Protein AF-A0A919EMR6-F1 (afdb_monomer_lite)

Radius of gyration: 46.78 Å; chains: 1; bounding box: 112×87×143 Å

Structure (mmCIF, N/CA/C/O backbone):
data_AF-A0A919EMR6-F1
#
_entry.id   AF-A0A919EMR6-F1
#
loop_
_atom_site.group_PDB
_atom_site.id
_atom_site.type_symbol
_atom_site.label_atom_id
_atom_site.label_alt_id
_atom_site.label_comp_id
_atom_site.label_asym_id
_atom_site.label_entity_id
_atom_site.label_seq_id
_atom_site.pdbx_PDB_ins_code
_atom_site.Cartn_x
_atom_site.Cartn_y
_atom_site.Cartn_z
_atom_site.occupancy
_atom_site.B_iso_or_equiv
_atom_site.auth_seq_id
_atom_site.auth_comp_id
_atom_site.auth_asym_id
_atom_site.auth_atom_id
_atom_site.pdbx_PDB_model_num
ATOM 1 N N . MET A 1 1 ? 4.201 -53.885 -53.272 1.00 35.50 1 MET A N 1
ATOM 2 C CA . MET A 1 1 ? 4.573 -52.633 -53.964 1.00 35.50 1 MET A CA 1
ATOM 3 C C . MET A 1 1 ? 5.492 -51.900 -52.995 1.00 35.50 1 MET A C 1
ATOM 5 O O . MET A 1 1 ? 4.984 -51.356 -52.030 1.00 35.50 1 MET A O 1
ATOM 9 N N . ASN A 1 2 ? 6.806 -52.161 -52.980 1.00 27.55 2 ASN A N 1
ATOM 10 C CA . ASN A 1 2 ? 7.818 -51.951 -54.042 1.00 27.55 2 ASN A CA 1
ATOM 11 C C . ASN A 1 2 ? 8.030 -50.435 -54.227 1.00 27.55 2 ASN A C 1
ATOM 13 O O . ASN A 1 2 ? 7.085 -49.777 -54.643 1.00 27.55 2 ASN A O 1
ATOM 17 N N . PHE A 1 3 ? 9.160 -49.803 -53.880 1.00 31.94 3 PHE A N 1
ATOM 18 C CA . PHE A 1 3 ? 10.542 -50.276 -53.640 1.00 31.94 3 PHE A CA 1
ATOM 19 C C . PHE A 1 3 ? 11.292 -50.711 -54.921 1.00 31.94 3 PHE A C 1
ATOM 21 O O . PHE A 1 3 ? 11.064 -51.810 -55.423 1.00 31.94 3 PHE A O 1
ATOM 28 N N . ASN A 1 4 ? 12.128 -49.795 -55.438 1.00 32.19 4 ASN A N 1
ATOM 29 C CA . ASN A 1 4 ? 13.355 -49.911 -56.265 1.00 32.19 4 ASN A CA 1
ATOM 30 C C . ASN A 1 4 ? 13.725 -48.465 -56.701 1.00 32.19 4 ASN A C 1
ATOM 32 O O . ASN A 1 4 ? 12.811 -47.716 -57.027 1.00 32.19 4 ASN A O 1
ATOM 36 N N . ALA A 1 5 ? 14.944 -47.907 -56.664 1.00 35.25 5 ALA A N 1
ATOM 37 C CA . ALA A 1 5 ? 16.337 -48.388 -56.666 1.00 35.25 5 ALA A CA 1
ATOM 38 C C . ALA A 1 5 ? 16.962 -48.650 -58.057 1.00 35.25 5 ALA A C 1
ATOM 40 O O . ALA A 1 5 ? 16.753 -49.719 -58.624 1.00 35.25 5 ALA A O 1
ATOM 41 N N . LEU A 1 6 ? 17.804 -47.713 -58.537 1.00 27.81 6 LEU A N 1
ATOM 42 C CA . LEU A 1 6 ? 19.198 -47.968 -58.965 1.00 27.81 6 LEU A CA 1
ATOM 43 C C . LEU A 1 6 ? 19.998 -46.650 -59.131 1.00 27.81 6 LEU A C 1
ATOM 45 O O . LEU A 1 6 ? 19.410 -45.596 -59.355 1.00 27.81 6 LEU A O 1
ATOM 49 N N . MET A 1 7 ? 21.333 -46.704 -59.026 1.00 26.69 7 MET A N 1
ATOM 50 C CA . MET A 1 7 ? 22.258 -45.558 -59.138 1.00 26.69 7 MET A CA 1
ATOM 51 C C . MET A 1 7 ? 23.644 -46.032 -59.624 1.00 26.69 7 MET A C 1
ATOM 53 O O . MET A 1 7 ? 24.091 -47.064 -59.125 1.00 26.69 7 MET A O 1
ATOM 57 N N . LYS A 1 8 ? 24.284 -45.289 -60.559 1.00 29.45 8 LYS A N 1
ATOM 58 C CA . LYS A 1 8 ? 25.699 -45.307 -61.070 1.00 29.45 8 LYS A CA 1
ATOM 59 C C . LYS A 1 8 ? 25.706 -44.900 -62.574 1.00 29.45 8 LYS A C 1
ATOM 61 O O . LYS A 1 8 ? 24.794 -45.318 -63.274 1.00 29.45 8 LYS A O 1
ATOM 66 N N . THR A 1 9 ? 26.633 -44.118 -63.162 1.00 31.06 9 THR A N 1
ATOM 67 C CA . THR A 1 9 ? 27.857 -43.413 -62.681 1.00 31.06 9 THR A CA 1
ATOM 68 C C . THR A 1 9 ? 28.302 -42.297 -63.667 1.00 31.06 9 THR A C 1
ATOM 70 O O . THR A 1 9 ? 28.212 -42.553 -64.858 1.00 31.06 9 THR A O 1
ATOM 73 N N . ILE A 1 10 ? 28.835 -41.156 -63.163 1.00 29.47 10 ILE A N 1
ATOM 74 C CA . ILE A 1 10 ? 30.091 -40.415 -63.558 1.00 29.47 10 ILE A CA 1
ATOM 75 C C . ILE A 1 10 ? 30.349 -40.059 -65.068 1.00 29.47 10 ILE A C 1
ATOM 77 O O . ILE A 1 10 ? 30.159 -40.911 -65.923 1.00 29.47 10 ILE A O 1
ATOM 81 N N . THR A 1 11 ? 30.805 -38.860 -65.513 1.00 27.02 11 THR A N 1
ATOM 82 C CA . THR A 1 11 ? 31.472 -37.682 -64.865 1.00 27.02 11 THR A CA 1
ATOM 83 C C . THR A 1 11 ? 31.087 -36.290 -65.451 1.00 27.02 11 THR A C 1
ATOM 85 O O . THR A 1 11 ? 30.523 -36.180 -66.535 1.00 27.02 11 THR A O 1
ATOM 88 N N . LEU A 1 12 ? 31.479 -35.237 -64.713 1.00 25.59 12 LEU A N 1
ATOM 89 C CA . LEU A 1 12 ? 31.416 -33.765 -64.910 1.00 25.59 12 LEU A CA 1
ATOM 90 C C . LEU A 1 12 ? 32.282 -33.184 -66.075 1.00 25.59 12 LEU A C 1
ATOM 92 O O . LEU A 1 12 ? 33.269 -33.810 -66.442 1.00 25.59 12 LEU A O 1
ATOM 96 N N . PHE A 1 13 ? 31.847 -32.130 -66.806 1.00 25.81 13 PHE A N 1
ATOM 97 C CA . PHE A 1 13 ? 32.034 -30.639 -66.667 1.00 25.81 13 PHE A CA 1
ATOM 98 C C . PHE A 1 13 ? 33.455 -30.080 -67.031 1.00 25.81 13 PHE A C 1
ATOM 100 O O . PHE A 1 13 ? 34.428 -30.717 -66.656 1.00 25.81 13 PHE A O 1
ATOM 107 N N . VAL A 1 14 ? 33.721 -29.001 -67.823 1.00 26.72 14 VAL A N 1
ATOM 108 C CA . VAL A 1 14 ? 33.124 -27.633 -68.078 1.00 26.72 14 VAL A CA 1
ATOM 109 C C . VAL A 1 14 ? 33.744 -26.568 -67.110 1.00 26.72 14 VAL A C 1
ATOM 111 O O . VAL A 1 14 ? 33.857 -26.888 -65.936 1.00 26.72 14 VAL A O 1
ATOM 114 N N . THR A 1 15 ? 34.269 -25.355 -67.454 1.00 27.95 15 THR A N 1
ATOM 115 C CA . THR A 1 15 ? 33.927 -24.305 -68.476 1.00 27.95 15 THR A CA 1
ATOM 116 C C . THR A 1 15 ? 35.027 -23.200 -68.712 1.00 27.95 15 THR A C 1
ATOM 118 O O . THR A 1 15 ? 35.598 -22.744 -67.731 1.00 27.95 15 THR A O 1
ATOM 121 N N . THR A 1 16 ? 35.164 -22.639 -69.944 1.00 28.94 16 THR A N 1
ATOM 122 C CA . THR A 1 16 ? 35.448 -21.193 -70.337 1.00 28.94 16 THR A CA 1
ATOM 123 C C . THR A 1 16 ? 36.708 -20.388 -69.851 1.00 28.94 16 THR A C 1
ATOM 125 O O . THR A 1 16 ? 37.431 -20.884 -69.006 1.00 28.94 16 THR A O 1
ATOM 128 N N . MET A 1 17 ? 37.089 -19.164 -70.328 1.00 27.47 17 MET A N 1
ATOM 129 C CA . MET A 1 17 ? 36.484 -18.104 -71.208 1.00 27.47 17 MET A CA 1
ATOM 130 C C . MET A 1 17 ? 37.520 -17.108 -71.849 1.00 27.47 17 MET A C 1
ATOM 132 O O . MET A 1 17 ? 38.552 -16.882 -71.232 1.00 27.47 17 MET A O 1
ATOM 136 N N . LEU A 1 18 ? 37.144 -16.398 -72.950 1.00 26.50 18 LEU A N 1
ATOM 137 C CA . LEU A 1 18 ? 37.683 -15.093 -73.488 1.00 26.50 18 LEU A CA 1
ATOM 138 C C . LEU A 1 18 ? 39.167 -15.081 -73.992 1.00 26.50 18 LEU A C 1
ATOM 140 O O . LEU A 1 18 ? 39.967 -15.857 -73.498 1.00 26.50 18 LEU A O 1
ATOM 144 N N . LEU A 1 19 ? 39.682 -14.292 -74.966 1.00 26.81 19 LEU A N 1
ATOM 145 C CA . LEU A 1 19 ? 39.306 -13.153 -75.868 1.00 26.81 19 LEU A CA 1
ATOM 146 C C . LEU A 1 19 ? 40.352 -13.131 -77.058 1.00 26.81 19 LEU A C 1
ATOM 148 O O . LEU A 1 19 ? 41.304 -13.898 -76.974 1.00 26.81 19 LEU A O 1
ATOM 152 N N . ALA A 1 20 ? 40.370 -12.365 -78.177 1.00 24.80 20 ALA A N 1
ATOM 153 C CA . ALA A 1 20 ? 39.558 -11.306 -78.823 1.00 24.80 20 ALA A CA 1
ATOM 154 C C . ALA A 1 20 ? 39.892 -11.151 -80.351 1.00 24.80 20 ALA A C 1
ATOM 156 O O . ALA A 1 20 ? 40.911 -11.658 -80.807 1.00 24.80 20 ALA A O 1
ATOM 157 N N . CYS A 1 21 ? 39.129 -10.304 -81.075 1.00 27.25 21 CYS A N 1
ATOM 158 C CA . CYS A 1 21 ? 39.476 -9.588 -82.337 1.00 27.25 21 CYS A CA 1
ATOM 159 C C . CYS A 1 21 ? 39.707 -10.368 -83.666 1.00 27.25 21 CYS A C 1
ATOM 161 O O . CYS A 1 21 ? 39.786 -11.589 -83.698 1.00 27.25 21 CYS A O 1
ATOM 163 N N . GLY A 1 22 ? 39.725 -9.639 -84.803 1.00 25.84 22 GLY A N 1
ATOM 164 C CA . GLY A 1 22 ? 39.733 -10.204 -86.170 1.00 25.84 22 GLY A CA 1
ATOM 165 C C . GLY A 1 22 ? 40.059 -9.204 -87.304 1.00 25.84 22 GLY A C 1
ATOM 166 O O . GLY A 1 22 ? 40.834 -8.274 -87.096 1.00 25.84 22 GLY A O 1
ATOM 167 N N . SER A 1 23 ? 39.440 -9.382 -88.489 1.00 27.61 23 SER A N 1
ATOM 168 C CA . SER A 1 23 ? 39.888 -8.912 -89.836 1.00 27.61 23 SER A CA 1
ATOM 169 C C . SER A 1 23 ? 41.117 -9.684 -90.366 1.00 27.61 23 SER A C 1
ATOM 171 O O . SER A 1 23 ? 41.785 -10.356 -89.592 1.00 27.61 23 SER A O 1
ATOM 173 N N . GLY A 1 24 ? 41.470 -9.711 -91.659 1.00 29.48 24 GLY A N 1
ATOM 174 C CA . GLY A 1 24 ? 40.879 -9.169 -92.896 1.00 29.48 24 GLY A CA 1
ATOM 175 C C . GLY A 1 24 ? 41.810 -9.539 -94.076 1.00 29.48 24 GLY A C 1
ATOM 176 O O . GLY A 1 24 ? 43.024 -9.498 -93.909 1.00 29.48 24 GLY A O 1
ATOM 177 N N . GLY A 1 25 ? 41.294 -10.011 -95.220 1.00 27.55 25 GLY A N 1
ATOM 178 C CA . GLY A 1 25 ? 42.077 -10.889 -96.120 1.00 27.55 25 GLY A CA 1
ATOM 179 C C . GLY A 1 25 ? 42.694 -10.310 -97.412 1.00 27.55 25 GLY A C 1
ATOM 180 O O . GLY A 1 25 ? 42.274 -9.277 -97.932 1.00 27.55 25 GLY A O 1
ATOM 181 N N . SER A 1 26 ? 43.584 -11.125 -98.008 1.00 29.50 26 SER A N 1
ATOM 182 C CA . SER A 1 26 ? 44.252 -10.988 -99.328 1.00 29.50 26 SER A CA 1
ATOM 183 C C . SER A 1 26 ? 45.441 -9.994 -99.389 1.00 29.50 26 SER A C 1
ATOM 185 O O . SER A 1 26 ? 45.462 -9.029 -98.642 1.00 29.50 26 SER A O 1
ATOM 187 N N . ASN A 1 27 ? 46.486 -10.165 -100.223 1.00 30.41 27 ASN A N 1
ATOM 188 C CA . ASN A 1 27 ? 46.657 -11.011 -101.421 1.00 30.41 27 ASN A CA 1
ATOM 189 C C . ASN A 1 27 ? 48.162 -11.310 -101.721 1.00 30.41 27 ASN A C 1
ATOM 191 O O . ASN A 1 27 ? 48.932 -10.359 -101.750 1.00 30.41 27 ASN A O 1
ATOM 195 N N . LYS A 1 28 ? 48.519 -12.559 -102.107 1.00 32.16 28 LYS A N 1
ATOM 196 C CA . LYS A 1 28 ? 49.732 -12.990 -102.887 1.00 32.16 28 LYS A CA 1
ATOM 197 C C . LYS A 1 28 ? 51.153 -12.758 -102.285 1.00 32.16 28 LYS A C 1
ATOM 199 O O . LYS A 1 28 ? 51.402 -11.738 -101.671 1.00 32.16 28 LYS A O 1
ATOM 204 N N . ALA A 1 29 ? 52.172 -13.613 -102.498 1.00 34.53 29 ALA A N 1
ATOM 205 C CA . ALA A 1 29 ? 52.246 -14.980 -103.056 1.00 34.53 29 ALA A CA 1
ATOM 206 C C . ALA A 1 29 ? 53.597 -15.689 -102.730 1.00 34.53 29 ALA A C 1
ATOM 208 O O . ALA A 1 29 ? 54.591 -15.025 -102.469 1.00 34.53 29 ALA A O 1
ATOM 209 N N . ALA A 1 30 ? 53.613 -17.027 -102.873 1.00 39.88 30 ALA A N 1
ATOM 210 C CA . ALA A 1 30 ? 54.765 -17.920 -103.133 1.00 39.88 30 ALA A CA 1
ATOM 211 C C . ALA A 1 30 ? 55.927 -18.054 -102.108 1.00 39.88 30 ALA A C 1
ATOM 213 O O . ALA A 1 30 ? 56.955 -17.397 -102.238 1.00 39.88 30 ALA A O 1
ATOM 214 N N . ASN A 1 31 ? 55.841 -19.052 -101.210 1.00 35.34 31 ASN A N 1
ATOM 215 C CA . ASN A 1 31 ? 56.703 -20.261 -101.240 1.00 35.34 31 ASN A CA 1
ATOM 216 C C . ASN A 1 31 ? 56.312 -21.298 -100.148 1.00 35.34 31 ASN A C 1
ATOM 218 O O . ASN A 1 31 ? 55.878 -20.894 -99.070 1.00 35.34 31 ASN A O 1
ATOM 222 N N . PRO A 1 32 ? 56.444 -22.621 -100.402 1.00 46.78 32 PRO A N 1
ATOM 223 C CA . PRO A 1 32 ? 56.275 -23.686 -99.400 1.00 46.78 32 PRO A CA 1
ATOM 224 C C . PRO A 1 32 ? 57.546 -23.895 -98.534 1.00 46.78 32 PRO A C 1
ATOM 226 O O . PRO A 1 32 ? 58.592 -23.325 -98.851 1.00 46.78 32 PRO A O 1
ATOM 229 N N . PRO A 1 33 ? 57.468 -24.635 -97.406 1.00 49.94 33 PRO A N 1
ATOM 230 C CA . PRO A 1 33 ? 58.052 -24.128 -96.159 1.00 49.94 33 PRO A CA 1
ATOM 231 C C . PRO A 1 33 ? 59.297 -24.860 -95.635 1.00 49.94 33 PRO A C 1
ATOM 233 O O . PRO A 1 33 ? 59.523 -26.034 -95.917 1.00 49.94 33 PRO A O 1
ATOM 236 N N . VAL A 1 34 ? 60.002 -24.181 -94.724 1.00 42.19 34 VAL A N 1
ATOM 237 C CA . VAL A 1 34 ? 60.789 -24.800 -93.647 1.00 42.19 34 VAL A CA 1
ATOM 238 C C . VAL A 1 34 ? 60.419 -24.091 -92.345 1.00 42.19 34 VAL A C 1
ATOM 240 O O . VAL A 1 34 ? 60.655 -22.893 -92.204 1.00 42.19 34 VAL A O 1
ATOM 243 N N . SER A 1 35 ? 59.815 -24.811 -91.403 1.00 45.38 35 SER A N 1
ATOM 244 C CA . SER A 1 35 ? 59.639 -24.342 -90.029 1.00 45.38 35 SER A CA 1
ATOM 245 C C . SER A 1 35 ? 60.831 -24.802 -89.197 1.00 45.38 35 SER A C 1
ATOM 247 O O . SER A 1 35 ? 60.987 -26.005 -88.988 1.00 45.38 35 SER A O 1
ATOM 249 N N . ASN A 1 36 ? 61.637 -23.870 -88.686 1.00 55.59 36 ASN A N 1
ATOM 250 C CA . ASN A 1 36 ? 62.559 -24.195 -87.601 1.00 55.59 36 ASN A CA 1
ATOM 251 C C . ASN A 1 36 ? 61.718 -24.532 -86.364 1.00 55.59 36 ASN A C 1
ATOM 253 O O . ASN A 1 36 ? 61.181 -23.631 -85.721 1.00 55.59 36 ASN A O 1
ATOM 257 N N . ALA A 1 37 ? 61.584 -25.822 -86.053 1.00 62.19 37 ALA A N 1
ATOM 258 C CA . ALA A 1 37 ? 61.170 -26.239 -84.723 1.00 62.19 37 ALA A CA 1
ATOM 259 C C . ALA A 1 37 ? 62.241 -25.774 -83.727 1.00 62.19 37 ALA A C 1
ATOM 261 O O . ALA A 1 37 ? 63.435 -25.843 -84.024 1.00 62.19 37 ALA A O 1
ATOM 262 N N . GLN A 1 38 ? 61.823 -25.263 -82.572 1.00 76.19 38 GLN A N 1
ATOM 263 C CA . GLN A 1 38 ? 62.767 -24.890 -81.529 1.00 76.19 38 GLN A CA 1
ATOM 264 C C . GLN A 1 38 ? 63.198 -26.159 -80.788 1.00 76.19 38 GLN A C 1
ATOM 266 O O . GLN A 1 38 ? 62.358 -26.891 -80.269 1.00 76.19 38 GLN A O 1
ATOM 271 N N . GLU A 1 39 ? 64.500 -26.435 -80.782 1.00 82.12 39 GLU A N 1
ATOM 272 C CA . GLU A 1 39 ? 65.090 -27.570 -80.071 1.00 82.12 39 GLU A CA 1
ATOM 273 C C . GLU A 1 39 ? 65.727 -27.109 -78.759 1.00 82.12 39 GLU A C 1
ATOM 275 O O . GLU A 1 39 ? 66.342 -26.041 -78.684 1.00 82.12 39 GLU A O 1
ATOM 280 N N . TYR A 1 40 ? 65.612 -27.950 -77.736 1.00 86.50 40 TYR A N 1
ATOM 281 C CA . TYR A 1 40 ? 66.284 -27.800 -76.454 1.00 86.50 40 TYR A CA 1
ATOM 282 C C . TYR A 1 40 ? 67.270 -28.947 -76.231 1.00 86.50 40 TYR A C 1
ATOM 284 O O . TYR A 1 40 ? 67.107 -30.048 -76.753 1.00 86.50 40 TYR A O 1
ATOM 292 N N . GLN A 1 41 ? 68.305 -28.673 -75.441 1.00 87.50 41 GLN A N 1
ATOM 293 C CA . GLN A 1 41 ? 69.310 -29.653 -75.043 1.00 87.50 41 GLN A CA 1
ATOM 294 C C . GLN A 1 41 ? 68.900 -30.323 -73.730 1.00 87.50 41 GLN A C 1
ATOM 296 O O . GLN A 1 41 ? 68.745 -29.641 -72.714 1.00 87.50 41 GLN A O 1
ATOM 301 N N . LEU A 1 42 ? 68.777 -31.648 -73.734 1.00 88.44 42 LEU A N 1
ATOM 302 C CA . LEU A 1 42 ? 68.836 -32.454 -72.518 1.00 88.44 42 LEU A CA 1
ATOM 303 C C . LEU A 1 42 ? 70.278 -32.930 -72.320 1.00 88.44 42 LEU A C 1
ATOM 305 O O . LEU A 1 42 ? 70.774 -33.722 -73.120 1.00 88.44 42 LEU A O 1
ATOM 309 N N . SER A 1 43 ? 70.937 -32.475 -71.256 1.00 88.75 43 SER A N 1
ATOM 310 C CA . SER A 1 43 ? 72.225 -33.022 -70.814 1.00 88.75 43 SER A CA 1
ATOM 311 C C . SER A 1 43 ? 71.967 -34.077 -69.742 1.00 88.75 43 SER A C 1
ATOM 313 O O . SER A 1 43 ? 71.419 -33.749 -68.688 1.00 88.75 43 SER A O 1
ATOM 315 N N . LEU A 1 44 ? 72.367 -35.324 -69.988 1.00 88.62 44 LEU A N 1
ATOM 316 C CA . LEU A 1 44 ? 72.349 -36.385 -68.982 1.00 88.62 44 LEU A CA 1
ATOM 317 C C . LEU A 1 44 ? 73.766 -36.641 -68.491 1.00 88.62 44 LEU A C 1
ATOM 319 O O . LEU A 1 44 ? 74.658 -36.875 -69.302 1.00 88.62 44 LEU A O 1
ATOM 323 N N . SER A 1 45 ? 73.956 -36.621 -67.175 1.00 86.88 45 SER A N 1
ATOM 324 C CA . SER A 1 45 ? 75.226 -36.953 -66.526 1.00 86.88 45 SER A CA 1
ATOM 325 C C . SER A 1 45 ? 75.093 -38.258 -65.740 1.00 86.88 45 SER A C 1
ATOM 327 O O . SER A 1 45 ? 74.059 -38.497 -65.110 1.00 86.88 45 SER A O 1
ATOM 329 N N . ILE A 1 46 ? 76.104 -39.124 -65.818 1.00 87.06 46 ILE A N 1
ATOM 330 C CA . ILE A 1 46 ? 76.096 -40.481 -65.254 1.00 87.06 46 ILE A CA 1
ATOM 331 C C . ILE A 1 46 ? 77.140 -40.540 -64.134 1.00 87.06 46 ILE A C 1
ATOM 333 O O . ILE A 1 46 ? 78.275 -40.987 -64.328 1.00 87.06 46 ILE A O 1
ATOM 337 N N . ASP A 1 47 ? 76.756 -40.053 -62.954 1.00 77.75 47 ASP A N 1
ATOM 338 C CA . ASP A 1 47 ? 77.657 -39.988 -61.806 1.00 77.75 47 ASP A CA 1
ATOM 339 C C . ASP A 1 47 ? 77.836 -41.377 -61.164 1.00 77.75 47 ASP A C 1
ATOM 341 O O . ASP A 1 47 ? 76.933 -42.220 -61.176 1.00 77.75 47 ASP A O 1
ATOM 345 N N . GLY A 1 48 ? 79.043 -41.630 -60.661 1.00 71.19 48 GLY A N 1
ATOM 346 C CA . GLY A 1 48 ? 79.561 -42.957 -60.309 1.00 71.19 48 GLY A CA 1
ATOM 347 C C . GLY A 1 48 ? 80.562 -43.528 -61.327 1.00 71.19 48 GLY A C 1
ATOM 348 O O . GLY A 1 48 ? 81.294 -44.458 -61.009 1.00 71.19 48 GLY A O 1
ATOM 349 N N . GLY A 1 49 ? 80.673 -42.972 -62.542 1.00 64.25 49 GLY A N 1
ATOM 350 C CA . GLY A 1 49 ? 81.793 -43.282 -63.451 1.00 64.25 49 GLY A CA 1
ATOM 351 C C . GLY A 1 49 ? 81.759 -44.667 -64.118 1.00 64.25 49 GLY A C 1
ATOM 352 O O . GLY A 1 49 ? 82.811 -45.251 -64.378 1.00 64.25 49 GLY A O 1
ATOM 353 N N . GLY A 1 50 ? 80.563 -45.187 -64.417 1.00 71.06 50 GLY A N 1
ATOM 354 C CA . GLY A 1 50 ? 80.358 -46.450 -65.151 1.00 71.06 50 GLY A CA 1
ATOM 355 C C . GLY A 1 50 ? 79.591 -47.537 -64.387 1.00 71.06 50 GLY A C 1
ATOM 356 O O . GLY A 1 50 ? 79.318 -48.597 -64.947 1.00 71.06 50 GLY A O 1
ATOM 357 N N . LEU A 1 51 ? 79.198 -47.268 -63.138 1.00 83.19 51 LEU A N 1
ATOM 358 C CA . LEU A 1 51 ? 78.408 -48.170 -62.280 1.00 83.19 51 LEU A CA 1
ATOM 359 C C . LEU A 1 51 ? 76.941 -48.325 -62.742 1.00 83.19 51 LEU A C 1
ATOM 361 O O . LEU A 1 51 ? 76.205 -49.172 -62.234 1.00 83.19 51 LEU A O 1
ATOM 365 N N . GLY A 1 52 ? 76.506 -47.538 -63.729 1.00 87.00 52 GLY A N 1
ATOM 366 C CA . GLY A 1 52 ? 75.162 -47.581 -64.296 1.00 87.00 52 GLY A CA 1
ATOM 367 C C . GLY A 1 52 ? 75.047 -46.878 -65.645 1.00 87.00 52 GLY A C 1
ATOM 368 O O . GLY A 1 52 ? 76.023 -46.376 -66.203 1.00 87.00 52 GLY A O 1
ATOM 369 N N . ARG A 1 53 ? 73.828 -46.879 -66.184 1.00 89.25 53 ARG A N 1
ATOM 370 C CA . ARG A 1 53 ? 73.433 -46.244 -67.444 1.00 89.25 53 ARG A CA 1
ATOM 371 C C . ARG A 1 53 ? 71.987 -45.759 -67.364 1.00 89.25 53 ARG A C 1
ATOM 373 O O . ARG A 1 53 ? 71.187 -46.283 -66.593 1.00 89.25 53 ARG A O 1
ATOM 380 N N . VAL A 1 54 ? 71.633 -44.801 -68.209 1.00 91.19 54 VAL A N 1
ATOM 381 C CA . VAL A 1 54 ? 70.251 -44.338 -68.381 1.00 91.19 54 VAL A CA 1
ATOM 382 C C . VAL A 1 54 ? 69.702 -44.849 -69.705 1.00 91.19 54 VAL A C 1
ATOM 384 O O . VAL A 1 54 ? 70.290 -44.596 -70.754 1.00 91.19 54 VAL A O 1
ATOM 387 N N . TYR A 1 55 ? 68.576 -45.557 -69.653 1.00 91.50 55 TYR A N 1
ATOM 388 C CA . TYR A 1 55 ? 67.728 -45.842 -70.808 1.00 91.50 55 TYR A CA 1
ATOM 389 C C . TYR A 1 55 ? 66.758 -44.681 -71.044 1.00 91.50 55 TYR A C 1
ATOM 391 O O . TYR A 1 55 ? 66.268 -44.081 -70.088 1.00 91.50 55 TYR A O 1
ATOM 399 N N . ILE A 1 56 ? 66.463 -44.387 -72.307 1.00 90.81 56 ILE A N 1
ATOM 400 C CA . ILE A 1 56 ? 65.523 -43.347 -72.734 1.00 90.81 56 ILE A CA 1
ATOM 401 C C . ILE A 1 56 ? 64.461 -44.030 -73.590 1.00 90.81 56 ILE A C 1
ATOM 403 O O . ILE A 1 56 ? 64.749 -44.440 -74.719 1.00 90.81 56 ILE A O 1
ATOM 407 N N . GLU A 1 57 ? 63.257 -44.195 -73.042 1.00 89.12 57 GLU A N 1
ATOM 408 C CA . GLU A 1 57 ? 62.242 -45.089 -73.614 1.00 89.12 57 GLU A CA 1
ATOM 409 C C . GLU A 1 57 ? 61.760 -44.623 -74.996 1.00 89.12 57 GLU A C 1
ATOM 411 O O . GLU A 1 57 ? 61.670 -45.432 -75.919 1.00 89.12 57 GLU A O 1
ATOM 416 N N . GLU A 1 58 ? 61.515 -43.323 -75.174 1.00 88.50 58 GLU A N 1
ATOM 417 C CA . GLU A 1 58 ? 60.981 -42.743 -76.415 1.00 88.50 58 GLU A CA 1
ATOM 418 C C . GLU A 1 58 ? 61.989 -42.760 -77.570 1.00 88.50 58 GLU A C 1
ATOM 420 O O . GLU A 1 58 ? 61.599 -42.803 -78.737 1.00 88.50 58 GLU A O 1
ATOM 425 N N . LEU A 1 59 ? 63.286 -42.736 -77.252 1.00 85.31 59 LEU A N 1
ATOM 426 C CA . LEU A 1 59 ? 64.368 -42.805 -78.237 1.00 85.31 59 LEU A CA 1
ATOM 427 C C . LEU A 1 59 ? 64.873 -44.237 -78.461 1.00 85.31 59 LEU A C 1
ATOM 429 O O . LEU A 1 59 ? 65.599 -44.469 -79.428 1.00 85.31 59 LEU A O 1
ATOM 433 N N . ASN A 1 60 ? 64.514 -45.179 -77.576 1.00 85.94 60 ASN A N 1
ATOM 434 C CA . ASN A 1 60 ? 65.086 -46.526 -77.481 1.00 85.94 60 ASN A CA 1
ATOM 435 C C . ASN A 1 60 ? 66.631 -46.493 -77.465 1.00 85.94 60 ASN A C 1
ATOM 437 O O . ASN A 1 60 ? 67.306 -47.169 -78.245 1.00 85.94 60 ASN A O 1
ATOM 441 N N . GLN A 1 61 ? 67.196 -45.628 -76.615 1.00 87.06 61 GLN A N 1
ATOM 442 C CA . GLN A 1 61 ? 68.635 -45.340 -76.550 1.00 87.06 61 GLN A CA 1
ATOM 443 C C . GLN A 1 61 ? 69.174 -45.400 -75.121 1.00 87.06 61 GLN A C 1
ATOM 445 O O . GLN A 1 61 ? 68.431 -45.268 -74.153 1.00 87.06 61 GLN A O 1
ATOM 450 N N . TYR A 1 62 ? 70.490 -45.589 -75.007 1.00 89.19 62 TYR A N 1
ATOM 451 C CA . TYR A 1 62 ? 71.208 -45.704 -73.741 1.00 89.19 62 TYR A CA 1
ATOM 452 C C . TYR A 1 62 ? 72.342 -44.681 -73.649 1.00 89.19 62 TYR A C 1
ATOM 454 O O . TYR A 1 62 ? 73.204 -44.644 -74.526 1.00 89.19 62 TYR A O 1
ATOM 462 N N . CYS A 1 63 ? 72.403 -43.938 -72.543 1.00 88.94 63 CYS A N 1
ATOM 463 C CA . CYS A 1 63 ? 73.576 -43.166 -72.140 1.00 88.94 63 CYS A CA 1
ATOM 464 C C . CYS A 1 63 ? 74.291 -43.889 -70.990 1.00 88.94 63 CYS A C 1
ATOM 466 O O . CYS A 1 63 ? 73.804 -43.923 -69.862 1.00 88.94 63 CYS A O 1
ATOM 468 N N . SER A 1 64 ? 75.436 -44.512 -71.289 1.00 83.31 64 SER A N 1
ATOM 469 C CA . SER A 1 64 ? 76.322 -45.186 -70.317 1.00 83.31 64 SER A CA 1
ATOM 470 C C . SER A 1 64 ? 77.512 -44.324 -69.870 1.00 83.31 64 SER A C 1
ATOM 472 O O . SER A 1 64 ? 78.387 -44.794 -69.152 1.00 83.31 64 SER A O 1
ATOM 474 N N . VAL A 1 65 ? 77.560 -43.087 -70.358 1.00 83.38 65 VAL A N 1
ATOM 475 C CA . VAL A 1 65 ? 78.440 -41.974 -69.986 1.00 83.38 65 VAL A CA 1
ATOM 476 C C . VAL A 1 65 ? 77.641 -40.687 -70.214 1.00 83.38 65 VAL A C 1
ATOM 478 O O . VAL A 1 65 ? 76.588 -40.735 -70.860 1.00 83.38 65 VAL A O 1
ATOM 481 N N . ASP A 1 66 ? 78.144 -39.554 -69.729 1.00 88.56 66 ASP A N 1
ATOM 482 C CA . ASP A 1 66 ? 77.553 -38.236 -69.965 1.00 88.56 66 ASP A CA 1
ATOM 483 C C . ASP A 1 66 ? 77.245 -37.999 -71.453 1.00 88.56 66 ASP A C 1
ATOM 485 O O . ASP A 1 66 ? 78.094 -38.188 -72.329 1.00 88.56 66 ASP A O 1
ATOM 489 N N . CYS A 1 67 ? 76.007 -37.598 -71.738 1.00 88.81 67 CYS A N 1
ATOM 490 C CA . CYS A 1 67 ? 75.481 -37.437 -73.088 1.00 88.81 67 CYS A CA 1
ATOM 491 C C . CYS A 1 67 ? 74.641 -36.160 -73.211 1.00 88.81 67 CYS A C 1
ATOM 493 O O . CYS A 1 67 ? 74.167 -35.592 -72.225 1.00 88.81 67 CYS A O 1
ATOM 495 N N . THR A 1 68 ? 74.447 -35.680 -74.439 1.00 89.25 68 THR A N 1
ATOM 496 C CA . THR A 1 68 ? 73.612 -34.503 -74.710 1.00 89.25 68 THR A CA 1
ATOM 497 C C . THR A 1 68 ? 72.755 -34.752 -75.941 1.00 89.25 68 THR A C 1
ATOM 499 O O . THR A 1 68 ? 73.244 -35.269 -76.945 1.00 89.25 68 THR A O 1
ATOM 502 N N . LEU A 1 69 ? 71.471 -34.413 -75.843 1.00 87.56 69 LEU A N 1
ATOM 503 C CA . LEU A 1 69 ? 70.450 -34.711 -76.841 1.00 87.56 69 LEU A CA 1
ATOM 504 C C . LEU A 1 69 ? 69.696 -33.433 -77.218 1.00 87.56 69 LEU A C 1
ATOM 506 O O . LEU A 1 69 ? 69.029 -32.836 -76.373 1.00 87.56 69 LEU A O 1
ATOM 510 N N . SER A 1 70 ? 69.773 -33.051 -78.494 1.00 87.44 70 SER A N 1
ATOM 511 C CA . SER A 1 70 ? 68.924 -32.015 -79.091 1.00 87.44 70 SER A CA 1
ATOM 512 C C . SER A 1 70 ? 67.553 -32.610 -79.399 1.00 87.44 70 SER A C 1
ATOM 514 O O . SER A 1 70 ? 67.465 -33.569 -80.167 1.00 87.44 70 SER A O 1
ATOM 516 N N . LEU A 1 71 ? 66.490 -32.071 -78.803 1.00 86.00 71 LEU A N 1
ATOM 517 C CA . LEU A 1 71 ? 65.126 -32.577 -78.971 1.00 86.00 71 LEU A CA 1
ATOM 518 C C . LEU A 1 71 ? 64.127 -31.417 -79.123 1.00 86.00 71 LEU A C 1
ATOM 520 O O . LEU A 1 71 ? 64.327 -30.369 -78.504 1.00 86.00 71 LEU A O 1
ATOM 524 N N . PRO A 1 72 ? 63.044 -31.570 -79.911 1.00 83.69 72 PRO A N 1
ATOM 525 C CA . PRO A 1 72 ? 62.034 -30.526 -80.072 1.00 83.69 72 PRO A CA 1
ATOM 526 C C . PRO A 1 72 ? 61.389 -30.092 -78.748 1.00 83.69 72 PRO A C 1
ATOM 528 O O . PRO A 1 72 ? 61.185 -30.907 -77.844 1.00 83.69 72 PRO A O 1
ATOM 531 N N . GLU A 1 73 ? 61.008 -28.816 -78.666 1.00 82.19 73 GLU A N 1
ATOM 532 C CA . GLU A 1 73 ? 60.183 -28.263 -77.589 1.00 82.19 73 GLU A CA 1
ATOM 533 C C . GLU A 1 73 ? 58.969 -29.165 -77.285 1.00 82.19 73 GLU A C 1
ATOM 535 O O . GLU A 1 73 ? 58.245 -29.584 -78.190 1.00 82.19 73 GLU A O 1
ATOM 540 N N . LYS A 1 74 ? 58.741 -29.423 -75.989 1.00 80.06 74 LYS A N 1
ATOM 541 C CA . LYS A 1 74 ? 57.676 -30.286 -75.434 1.00 80.06 74 LYS A CA 1
ATOM 542 C C . LYS A 1 74 ? 57.804 -31.770 -75.781 1.00 80.06 74 LYS A C 1
ATOM 544 O O . LYS A 1 74 ? 56.829 -32.514 -75.700 1.00 80.06 74 LYS A O 1
ATOM 549 N N . SER A 1 75 ? 59.017 -32.234 -76.080 1.00 83.88 75 SER A N 1
ATOM 550 C CA . SER A 1 75 ? 59.330 -33.664 -76.003 1.00 83.88 75 SER A CA 1
ATOM 551 C C . SER A 1 75 ? 59.137 -34.153 -74.562 1.00 83.88 75 SER A C 1
ATOM 553 O O . SER A 1 75 ? 59.915 -33.791 -73.676 1.00 83.88 75 SER A O 1
ATOM 555 N N . SER A 1 76 ? 58.097 -34.951 -74.316 1.00 85.19 76 SER A N 1
ATOM 556 C CA . SER A 1 76 ? 57.978 -35.752 -73.094 1.00 85.19 76 SER A CA 1
ATOM 557 C C . SER A 1 76 ? 58.988 -36.898 -73.148 1.00 85.19 76 SER A C 1
ATOM 559 O O . SER A 1 76 ? 59.135 -37.527 -74.196 1.00 85.19 76 SER A O 1
ATOM 561 N N . LEU A 1 77 ? 59.695 -37.142 -72.046 1.00 86.69 77 LEU A N 1
ATOM 562 C CA . LEU A 1 77 ? 60.769 -38.131 -71.963 1.00 86.69 77 LEU A CA 1
ATOM 563 C C . LEU A 1 77 ? 60.673 -38.959 -70.685 1.00 86.69 77 LEU A C 1
ATOM 565 O O . LEU A 1 77 ? 60.330 -38.443 -69.616 1.00 86.69 77 LEU A O 1
ATOM 569 N N . SER A 1 78 ? 61.050 -40.228 -70.806 1.00 88.38 78 SER A N 1
ATOM 570 C CA . SER A 1 78 ? 61.045 -41.225 -69.750 1.00 88.38 78 SER A CA 1
ATOM 571 C C . SER A 1 78 ? 62.421 -41.872 -69.633 1.00 88.38 78 SER A C 1
ATOM 573 O O . SER A 1 78 ? 62.865 -42.644 -70.485 1.00 88.38 78 SER A O 1
ATOM 575 N N . LEU A 1 79 ? 63.119 -41.505 -68.562 1.00 89.12 79 LEU A N 1
ATOM 576 C CA . LEU A 1 79 ? 64.489 -41.892 -68.268 1.00 89.12 79 LEU A CA 1
ATOM 577 C C . LEU A 1 79 ? 64.484 -42.989 -67.199 1.00 89.12 79 LEU A C 1
ATOM 579 O O . LEU A 1 79 ? 64.024 -42.763 -66.077 1.00 89.12 79 LEU A O 1
ATOM 583 N N . VAL A 1 80 ? 65.007 -44.170 -67.522 1.00 90.00 80 VAL A N 1
ATOM 584 C CA . VAL A 1 80 ? 65.086 -45.314 -66.599 1.00 90.00 80 VAL A CA 1
ATOM 585 C C . VAL A 1 80 ? 66.544 -45.580 -66.238 1.00 90.00 80 VAL A C 1
ATOM 587 O O . VAL A 1 80 ? 67.370 -45.861 -67.104 1.00 90.00 80 VAL A O 1
ATOM 590 N N . ALA A 1 81 ? 66.867 -45.492 -64.951 1.00 87.94 81 ALA A N 1
ATOM 591 C CA . ALA A 1 81 ? 68.198 -45.757 -64.429 1.00 87.94 81 ALA A CA 1
ATOM 592 C C . ALA A 1 81 ? 68.429 -47.266 -64.239 1.00 87.94 81 ALA A C 1
ATOM 594 O O . ALA A 1 81 ? 67.814 -47.913 -63.385 1.00 87.94 81 ALA A O 1
ATOM 595 N N . GLU A 1 82 ? 69.357 -47.819 -65.016 1.00 89.12 82 GLU A N 1
ATOM 596 C CA . GLU A 1 82 ? 69.799 -49.209 -64.941 1.00 89.12 82 GLU A CA 1
ATOM 597 C C . GLU A 1 82 ? 71.222 -49.279 -64.357 1.00 89.12 82 GLU A C 1
ATOM 599 O O . GLU A 1 82 ? 72.164 -48.807 -64.996 1.00 89.12 82 GLU A O 1
ATOM 604 N N . PRO A 1 83 ? 71.428 -49.878 -63.171 1.00 86.75 83 PRO A N 1
ATOM 605 C CA . PRO A 1 83 ? 72.769 -50.220 -62.702 1.00 86.75 83 PRO A CA 1
ATOM 606 C C . PRO A 1 83 ? 73.453 -51.209 -63.656 1.00 86.75 83 PRO A C 1
ATOM 608 O O . PRO A 1 83 ? 72.787 -52.030 -64.290 1.00 86.75 83 PRO A O 1
ATOM 611 N N . ALA A 1 84 ? 74.780 -51.140 -63.779 1.00 81.69 84 ALA A N 1
ATOM 612 C CA . ALA A 1 84 ? 75.514 -51.886 -64.805 1.00 81.69 84 ALA A CA 1
ATOM 613 C C . ALA A 1 84 ? 75.538 -53.409 -64.556 1.00 81.69 84 ALA A C 1
ATOM 615 O O . ALA A 1 84 ? 75.697 -54.189 -65.497 1.00 81.69 84 ALA A O 1
ATOM 616 N N . ASN A 1 85 ? 75.363 -53.836 -63.304 1.00 81.19 85 ASN A N 1
ATOM 617 C CA . ASN A 1 85 ? 75.164 -55.224 -62.892 1.00 81.19 85 ASN A CA 1
ATOM 618 C C . ASN A 1 85 ? 74.382 -55.268 -61.553 1.00 81.19 85 ASN A C 1
ATOM 620 O O . ASN A 1 85 ? 73.763 -54.278 -61.172 1.00 81.19 85 ASN A O 1
ATOM 624 N N . ALA A 1 86 ? 74.380 -56.410 -60.856 1.00 78.56 86 ALA A N 1
ATOM 625 C CA . ALA A 1 86 ? 73.697 -56.575 -59.566 1.00 78.56 86 ALA A CA 1
ATOM 626 C C . ALA A 1 86 ? 74.516 -56.121 -58.338 1.00 78.56 86 ALA A C 1
ATOM 628 O O . ALA A 1 86 ? 73.968 -56.088 -57.239 1.00 78.56 86 ALA A O 1
ATOM 629 N N . ASP A 1 87 ? 75.799 -55.793 -58.513 1.00 78.31 87 ASP A N 1
ATOM 630 C CA . ASP A 1 87 ? 76.678 -55.304 -57.446 1.00 78.31 87 ASP A CA 1
ATOM 631 C C . ASP A 1 87 ? 76.496 -53.789 -57.240 1.00 78.31 87 ASP A C 1
ATOM 633 O O . ASP A 1 87 ? 76.679 -53.277 -56.140 1.00 78.31 87 ASP A O 1
ATOM 637 N N . PHE A 1 88 ? 76.054 -53.061 -58.269 1.00 85.19 88 PHE A N 1
ATOM 638 C CA . PHE A 1 88 ? 75.794 -51.618 -58.216 1.00 85.19 88 PHE A CA 1
ATOM 639 C C . PHE A 1 88 ? 74.303 -51.302 -58.065 1.00 85.19 88 PHE A C 1
ATOM 641 O O . PHE A 1 88 ? 73.439 -52.043 -58.541 1.00 85.19 88 PHE A O 1
ATOM 648 N N . GLN A 1 89 ? 73.986 -50.152 -57.469 1.00 85.31 89 GLN A N 1
ATOM 649 C CA . GLN A 1 89 ? 72.621 -49.640 -57.420 1.00 85.31 89 GLN A CA 1
ATOM 650 C C . GLN A 1 89 ? 72.508 -48.158 -57.776 1.00 85.31 89 GLN A C 1
ATOM 652 O O . GLN A 1 89 ? 73.467 -47.392 -57.765 1.00 85.31 89 GLN A O 1
ATOM 657 N N . PHE A 1 90 ? 71.284 -47.772 -58.125 1.00 86.19 90 PHE A N 1
ATOM 658 C CA . PHE A 1 90 ? 70.893 -46.397 -58.397 1.00 86.19 90 PHE A CA 1
ATOM 659 C C . PHE A 1 90 ? 70.373 -45.745 -57.114 1.00 86.19 90 PHE A C 1
ATOM 661 O O . PHE A 1 90 ? 69.512 -46.330 -56.452 1.00 86.19 90 PHE A O 1
ATOM 668 N N . LEU A 1 91 ? 70.857 -44.544 -56.792 1.00 78.56 91 LEU A N 1
ATOM 669 C CA . LEU A 1 91 ? 70.493 -43.828 -55.569 1.00 78.56 91 LEU A CA 1
ATOM 670 C C . LEU A 1 91 ? 69.335 -42.849 -55.797 1.00 78.56 91 LEU A C 1
ATOM 672 O O . LEU A 1 91 ? 68.257 -43.017 -55.223 1.00 78.56 91 LEU A O 1
ATOM 676 N N . TYR A 1 92 ? 69.551 -41.826 -56.627 1.00 79.81 92 TYR A N 1
ATOM 677 C CA . TYR A 1 92 ? 68.572 -40.775 -56.913 1.00 79.81 92 TYR A CA 1
ATOM 678 C C . TYR A 1 92 ? 68.885 -40.035 -58.223 1.00 79.81 92 TYR A C 1
ATOM 680 O O . TYR A 1 92 ? 69.980 -40.133 -58.782 1.00 79.81 92 TYR A O 1
ATOM 688 N N . TRP A 1 93 ? 67.894 -39.288 -58.712 1.00 82.00 93 TRP A N 1
ATOM 689 C CA . TRP A 1 93 ? 68.031 -38.339 -59.816 1.00 82.00 93 TRP A CA 1
ATOM 690 C C . TRP A 1 93 ? 68.236 -36.926 -59.262 1.00 82.00 93 TRP A C 1
ATOM 692 O O . TRP A 1 93 ? 67.729 -36.601 -58.187 1.00 82.00 93 TRP A O 1
ATOM 702 N N . SER A 1 94 ? 68.929 -36.055 -59.995 1.00 75.75 94 SER A N 1
ATOM 703 C CA . SER A 1 94 ? 68.922 -34.623 -59.676 1.00 75.75 94 SER A CA 1
ATOM 704 C C . SER A 1 94 ? 67.526 -34.000 -59.842 1.00 75.75 94 SER A C 1
ATOM 706 O O . SER A 1 94 ? 66.623 -34.575 -60.449 1.00 75.75 94 SER A O 1
ATOM 708 N N . GLU A 1 95 ? 67.373 -32.766 -59.363 1.00 67.12 95 GLU A N 1
ATOM 709 C CA . GLU A 1 95 ? 66.183 -31.935 -59.588 1.00 67.12 95 GLU A CA 1
ATOM 710 C C . GLU A 1 95 ? 65.785 -31.858 -61.082 1.00 67.12 95 GLU A C 1
ATOM 712 O O . GLU A 1 95 ? 66.636 -31.986 -61.965 1.00 67.12 95 GLU A O 1
ATOM 717 N N . ASN A 1 96 ? 64.504 -31.547 -61.343 1.00 63.47 96 ASN A N 1
ATOM 718 C CA . ASN A 1 96 ? 63.788 -31.579 -62.640 1.00 63.47 96 ASN A CA 1
ATOM 719 C C . ASN A 1 96 ? 63.186 -32.941 -63.067 1.00 63.47 96 ASN A C 1
ATOM 721 O O . ASN A 1 96 ? 62.684 -33.044 -64.184 1.00 63.47 96 ASN A O 1
ATOM 725 N N . CYS A 1 97 ? 63.154 -33.945 -62.186 1.00 68.62 97 CYS A N 1
ATOM 726 C CA . CYS A 1 97 ? 62.489 -35.232 -62.430 1.00 68.62 97 CYS A CA 1
ATOM 727 C C . CYS A 1 97 ? 61.132 -35.359 -61.717 1.00 68.62 97 CYS A C 1
ATOM 729 O O . CYS A 1 97 ? 61.043 -35.134 -60.511 1.00 68.62 97 CYS A O 1
ATOM 731 N N . ALA A 1 98 ? 60.093 -35.793 -62.439 1.00 62.59 98 ALA A N 1
ATOM 732 C CA . ALA A 1 98 ? 58.841 -36.284 -61.861 1.00 62.59 98 ALA A CA 1
ATOM 733 C C . ALA A 1 98 ? 58.876 -37.820 -61.759 1.00 62.59 98 ALA A C 1
ATOM 735 O O . ALA A 1 98 ? 59.155 -38.506 -62.747 1.00 62.59 98 ALA A O 1
ATOM 736 N N . TYR A 1 99 ? 58.606 -38.361 -60.569 1.00 63.91 99 TYR A N 1
ATOM 737 C CA . TYR A 1 99 ? 58.756 -39.789 -60.271 1.00 63.91 99 TYR A CA 1
ATOM 738 C C . TYR A 1 99 ? 57.437 -40.561 -60.400 1.00 63.91 99 TYR A C 1
ATOM 740 O O . TYR A 1 99 ? 56.426 -40.173 -59.818 1.00 63.91 99 TYR A O 1
ATOM 748 N N . LEU A 1 100 ? 57.482 -41.699 -61.098 1.00 54.59 100 LEU A N 1
ATOM 749 C CA . LEU A 1 100 ? 56.438 -42.742 -61.060 1.00 54.59 100 LEU A CA 1
ATOM 750 C C . LEU A 1 100 ? 56.93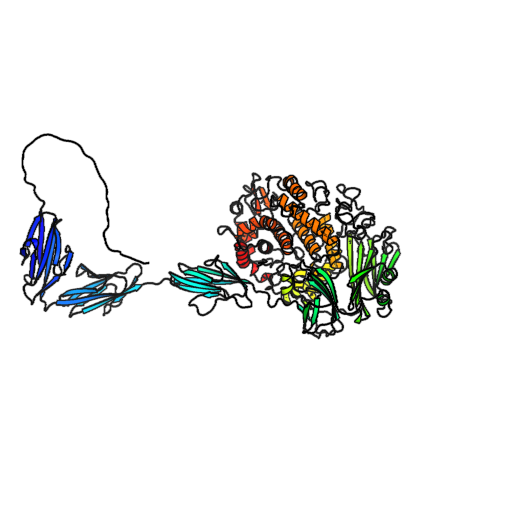9 -44.013 -60.351 1.00 54.59 100 LEU A C 1
ATOM 752 O O . LEU A 1 100 ? 56.187 -44.682 -59.650 1.00 54.59 100 LEU A O 1
ATOM 756 N N . ASP A 1 101 ? 58.231 -44.295 -60.501 1.00 64.44 101 ASP A N 1
ATOM 757 C CA . ASP A 1 101 ? 59.050 -45.172 -59.665 1.00 64.44 101 ASP A CA 1
ATOM 758 C C . ASP A 1 101 ? 60.397 -44.456 -59.462 1.00 64.44 101 ASP A C 1
ATOM 760 O O . ASP A 1 101 ? 60.777 -43.606 -60.267 1.00 64.44 101 ASP A O 1
ATOM 764 N N . ARG A 1 102 ? 61.146 -44.772 -58.405 1.00 68.81 102 ARG A N 1
ATOM 765 C CA . ARG A 1 102 ? 62.387 -44.060 -58.053 1.00 68.81 102 ARG A CA 1
ATOM 766 C C . ARG A 1 102 ? 63.461 -44.190 -59.129 1.00 68.81 102 ARG A C 1
ATOM 768 O O . ARG A 1 102 ? 64.184 -43.232 -59.382 1.00 68.81 102 ARG A O 1
ATOM 775 N N . LYS A 1 103 ? 63.531 -45.341 -59.808 1.00 77.62 103 LYS A N 1
ATOM 776 C CA . LYS A 1 103 ? 64.443 -45.553 -60.943 1.00 77.62 103 LYS A CA 1
ATOM 777 C C . LYS A 1 103 ? 63.988 -44.841 -62.221 1.00 77.62 103 LYS A C 1
ATOM 779 O O . LYS A 1 103 ? 64.755 -44.803 -63.177 1.00 77.62 103 LYS A O 1
ATOM 784 N N . LYS A 1 104 ? 62.781 -44.263 -62.255 1.00 85.31 104 LYS A N 1
ATOM 785 C CA . LYS A 1 104 ? 62.140 -43.727 -63.459 1.00 85.31 104 LYS A CA 1
ATOM 786 C C . LYS A 1 104 ? 61.814 -42.235 -63.329 1.00 85.31 104 LYS A C 1
ATOM 788 O O . LYS A 1 104 ? 60.825 -41.848 -62.708 1.00 85.31 104 LYS A O 1
ATOM 793 N N . CYS A 1 105 ? 62.645 -41.410 -63.957 1.00 84.88 105 CYS A N 1
ATOM 794 C CA . CYS A 1 105 ? 62.445 -39.971 -64.088 1.00 84.88 105 CYS A CA 1
ATOM 795 C C . CYS A 1 105 ? 61.628 -39.661 -65.346 1.00 84.88 105 CYS A C 1
ATOM 797 O O . CYS A 1 105 ? 61.989 -40.076 -66.444 1.00 84.88 105 CYS A O 1
ATOM 799 N N . THR A 1 106 ? 60.545 -38.902 -65.201 1.00 83.25 106 THR A N 1
ATOM 800 C CA . THR A 1 106 ? 59.788 -38.340 -66.330 1.00 83.25 106 THR A CA 1
ATOM 801 C C . THR A 1 106 ? 59.911 -36.821 -66.359 1.00 83.25 106 THR A C 1
ATOM 803 O O . THR A 1 106 ? 59.945 -36.181 -65.306 1.00 83.25 106 THR A O 1
ATOM 806 N N . LEU A 1 107 ? 60.001 -36.241 -67.558 1.00 84.56 107 LEU A N 1
ATOM 807 C CA . LEU A 1 107 ? 60.077 -34.793 -67.774 1.00 84.56 107 LEU A CA 1
ATOM 808 C C . LEU A 1 107 ? 59.429 -34.371 -69.103 1.00 84.56 107 LEU A C 1
ATOM 810 O O . LEU A 1 107 ? 59.236 -35.190 -69.998 1.00 84.56 107 LEU A O 1
ATOM 814 N N . GLU A 1 108 ? 59.153 -33.075 -69.252 1.00 84.31 108 GLU A N 1
ATOM 815 C CA . GLU A 1 108 ? 58.770 -32.444 -70.521 1.00 84.31 108 GLU A CA 1
ATOM 816 C C . GLU A 1 108 ? 59.794 -31.355 -70.871 1.00 84.31 108 GLU A C 1
ATOM 818 O O . GLU A 1 108 ? 60.042 -30.439 -70.082 1.00 84.31 108 GLU A O 1
ATOM 823 N N . LEU A 1 109 ? 60.423 -31.455 -72.045 1.00 82.56 109 LEU A N 1
ATOM 824 C CA . LEU A 1 109 ? 61.549 -30.601 -72.416 1.00 82.56 109 LEU A CA 1
ATOM 825 C C . LEU A 1 109 ? 61.080 -29.236 -72.955 1.00 82.56 109 LEU A C 1
ATOM 827 O O . LEU A 1 109 ? 60.952 -29.019 -74.160 1.00 82.56 109 LEU A O 1
ATOM 831 N N . ASN A 1 110 ? 60.819 -28.304 -72.038 1.00 82.88 110 ASN A N 1
ATOM 832 C CA . ASN A 1 110 ? 60.414 -26.916 -72.319 1.00 82.88 110 ASN A CA 1
ATOM 833 C C . ASN A 1 110 ? 61.554 -25.881 -72.175 1.00 82.88 110 ASN A C 1
ATOM 835 O O . ASN A 1 110 ? 61.332 -24.678 -72.316 1.00 82.88 110 ASN A O 1
ATOM 839 N N . ARG A 1 111 ? 62.770 -26.346 -71.873 1.00 83.50 111 ARG A N 1
ATOM 840 C CA . ARG A 1 111 ? 64.012 -25.568 -71.768 1.00 83.50 111 ARG A CA 1
ATOM 841 C C . ARG A 1 111 ? 65.218 -26.498 -71.881 1.00 83.50 111 ARG A C 1
ATOM 843 O O . ARG A 1 111 ? 65.069 -27.710 -71.723 1.00 83.50 111 ARG A O 1
ATOM 850 N N . ASN A 1 112 ? 66.413 -25.931 -72.069 1.00 84.44 112 ASN A N 1
ATOM 851 C CA . ASN A 1 112 ? 67.652 -26.680 -71.849 1.00 84.44 112 ASN A CA 1
ATOM 852 C C . ASN A 1 112 ? 67.686 -27.174 -70.396 1.00 84.44 112 ASN A C 1
ATOM 854 O O . ASN A 1 112 ? 67.585 -26.365 -69.470 1.00 84.44 112 ASN A O 1
ATOM 858 N N . THR A 1 113 ? 67.825 -28.482 -70.213 1.00 85.81 113 THR A N 1
ATOM 859 C CA . THR A 1 113 ? 67.685 -29.160 -68.922 1.00 85.81 113 THR A CA 1
ATOM 860 C C . THR A 1 113 ? 68.882 -30.071 -68.696 1.00 85.81 113 THR A C 1
ATOM 862 O O . THR A 1 113 ? 69.285 -30.806 -69.593 1.00 85.81 113 THR A O 1
ATOM 865 N N . ASN A 1 114 ? 69.437 -30.040 -67.486 1.00 85.12 114 ASN A N 1
ATOM 866 C CA . ASN A 1 114 ? 70.515 -30.929 -67.066 1.00 85.12 114 ASN A CA 1
ATOM 867 C C . ASN A 1 114 ? 69.978 -31.854 -65.973 1.00 85.12 114 ASN A C 1
ATOM 869 O O . ASN A 1 114 ? 69.415 -31.360 -64.993 1.00 85.12 114 ASN A O 1
ATOM 873 N N . ILE A 1 115 ? 70.149 -33.164 -66.144 1.00 86.00 115 ILE A N 1
ATOM 874 C CA . ILE A 1 115 ? 69.733 -34.190 -65.185 1.00 86.00 115 ILE A CA 1
ATOM 875 C C . ILE A 1 115 ? 70.903 -35.150 -64.931 1.00 86.00 115 ILE A C 1
ATOM 877 O O . ILE A 1 115 ? 71.474 -35.701 -65.868 1.00 86.00 115 ILE A O 1
ATOM 881 N N . SER A 1 116 ? 71.245 -35.371 -63.664 1.00 85.69 116 SER A N 1
ATOM 882 C CA . SER A 1 116 ? 72.244 -36.359 -63.242 1.00 85.69 116 SER A CA 1
ATOM 883 C C . SER A 1 116 ? 71.564 -37.602 -62.671 1.00 85.69 116 SER A C 1
ATOM 885 O O . SER A 1 116 ? 70.646 -37.488 -61.856 1.00 85.69 116 SER A O 1
ATOM 887 N N . ALA A 1 117 ? 72.041 -38.780 -63.069 1.00 84.31 117 ALA A N 1
ATOM 888 C CA . ALA A 1 117 ? 71.723 -40.062 -62.452 1.00 84.31 117 ALA A CA 1
ATOM 889 C C . ALA A 1 117 ? 72.899 -40.493 -61.565 1.00 84.31 117 ALA A C 1
ATOM 891 O O . ALA A 1 117 ? 74.018 -40.593 -62.066 1.00 84.31 117 ALA A O 1
ATOM 892 N N . PHE A 1 118 ? 72.655 -40.746 -60.277 1.00 83.00 118 PHE A N 1
ATOM 893 C CA . PHE A 1 118 ? 73.700 -41.124 -59.319 1.00 83.00 118 PHE A CA 1
ATOM 894 C C . PHE A 1 118 ? 73.678 -42.636 -59.048 1.00 83.00 118 PHE A C 1
ATOM 896 O O . PHE A 1 118 ? 72.659 -43.177 -58.604 1.00 83.00 118 PHE A O 1
ATOM 903 N N . PHE A 1 119 ? 74.804 -43.312 -59.291 1.00 84.56 119 PHE A N 1
ATOM 904 C CA . PHE A 1 119 ? 75.001 -44.745 -59.047 1.00 84.56 119 PHE A CA 1
ATOM 905 C C . PHE A 1 119 ? 76.175 -44.992 -58.090 1.00 84.56 119 PHE A C 1
ATOM 907 O O . PHE A 1 119 ? 77.156 -44.256 -58.109 1.00 84.56 119 PHE A O 1
ATOM 914 N N . GLU A 1 120 ? 76.086 -46.044 -57.276 1.00 83.12 120 GLU A N 1
ATOM 915 C CA . GLU A 1 120 ? 77.070 -46.391 -56.238 1.00 83.12 120 GLU A CA 1
ATOM 916 C C . GLU A 1 120 ? 77.118 -47.917 -56.022 1.00 83.12 120 GLU A C 1
ATOM 918 O O . GLU A 1 120 ? 76.200 -48.647 -56.412 1.00 83.12 120 GLU A O 1
ATOM 923 N N . ASP A 1 121 ? 78.185 -48.410 -55.397 1.00 78.94 121 ASP A N 1
ATOM 924 C CA . ASP A 1 121 ? 78.322 -49.803 -54.971 1.00 78.94 121 ASP A CA 1
ATOM 925 C C . ASP A 1 121 ? 77.292 -50.175 -53.883 1.00 78.94 121 ASP A C 1
ATOM 927 O O . ASP A 1 121 ? 77.112 -49.481 -52.872 1.00 78.94 121 ASP A O 1
ATOM 931 N N . SER A 1 122 ? 76.605 -51.306 -54.071 1.00 76.19 122 SER A N 1
ATOM 932 C CA . SER A 1 122 ? 75.599 -51.812 -53.128 1.00 76.19 122 SER A CA 1
ATOM 933 C C . SER A 1 122 ? 76.213 -52.263 -51.798 1.00 76.19 122 SER A C 1
ATOM 935 O O . SER A 1 122 ? 75.505 -52.336 -50.797 1.00 76.19 122 SER A O 1
ATOM 937 N N . ALA A 1 123 ? 77.520 -52.542 -51.755 1.00 76.06 123 ALA A N 1
ATOM 938 C CA . ALA A 1 123 ? 78.255 -52.812 -50.522 1.00 76.06 123 ALA A CA 1
ATOM 939 C C . ALA A 1 123 ? 78.558 -51.536 -49.713 1.00 76.06 123 ALA A C 1
ATOM 941 O O . ALA A 1 123 ? 78.697 -51.607 -48.492 1.00 76.06 123 ALA A O 1
ATOM 942 N N . ASN A 1 124 ? 78.621 -50.371 -50.370 1.00 78.56 124 ASN A N 1
ATOM 943 C CA . ASN A 1 124 ? 78.948 -49.078 -49.755 1.00 78.56 124 ASN A CA 1
ATOM 944 C C . ASN A 1 124 ? 77.707 -48.279 -49.322 1.00 78.56 124 ASN A C 1
ATOM 946 O O . ASN A 1 124 ? 77.820 -47.097 -48.996 1.00 78.56 124 ASN A O 1
ATOM 950 N N . THR A 1 125 ? 76.513 -48.874 -49.344 1.00 81.25 125 THR A N 1
ATOM 951 C CA . THR A 1 125 ? 75.240 -48.150 -49.213 1.00 81.25 125 THR A CA 1
ATOM 952 C C . THR A 1 125 ? 74.262 -48.827 -48.253 1.00 81.25 125 THR A C 1
ATOM 954 O O . THR A 1 125 ? 74.265 -50.041 -48.054 1.00 81.25 125 THR A O 1
ATOM 957 N N . HIS A 1 126 ? 73.411 -48.017 -47.624 1.00 85.56 126 HIS A N 1
ATOM 958 C CA . HIS A 1 126 ? 72.456 -48.435 -46.598 1.00 85.56 126 HIS A CA 1
ATOM 959 C C . HIS A 1 126 ? 71.095 -47.774 -46.807 1.00 85.56 126 HIS A C 1
ATOM 961 O O . HIS A 1 126 ? 70.976 -46.740 -47.467 1.00 85.56 126 HIS A O 1
ATOM 967 N N . ARG A 1 127 ? 70.048 -48.361 -46.228 1.00 87.81 127 ARG A N 1
ATOM 968 C CA . ARG A 1 127 ? 68.688 -47.822 -46.275 1.00 87.81 127 ARG A CA 1
ATOM 969 C C . ARG A 1 127 ? 68.426 -46.892 -45.090 1.00 87.81 127 ARG A C 1
ATOM 971 O O . ARG A 1 127 ? 68.552 -47.304 -43.940 1.00 87.81 127 ARG A O 1
ATOM 978 N N . LEU A 1 128 ? 67.985 -45.669 -45.367 1.00 88.69 128 LEU A N 1
ATOM 979 C CA . LEU A 1 128 ? 67.468 -44.722 -44.378 1.00 88.69 128 LEU A CA 1
ATOM 980 C C . LEU A 1 128 ? 65.945 -44.616 -44.517 1.00 88.69 128 LEU A C 1
ATOM 982 O O . LEU A 1 128 ? 65.458 -44.186 -45.560 1.00 88.69 128 LEU A O 1
ATOM 986 N N . THR A 1 129 ? 65.197 -44.970 -43.474 1.00 89.88 129 THR A N 1
ATOM 987 C CA . THR A 1 129 ? 63.736 -44.791 -43.407 1.00 89.88 129 THR A CA 1
ATOM 988 C C . THR A 1 129 ? 63.387 -43.680 -42.419 1.00 89.88 129 THR A C 1
ATOM 990 O O . THR A 1 129 ? 63.959 -43.616 -41.332 1.00 89.88 129 THR A O 1
ATOM 993 N N . ILE A 1 130 ? 62.460 -42.800 -42.790 1.00 90.81 130 ILE A N 1
ATOM 994 C CA . ILE A 1 130 ? 61.987 -41.674 -41.980 1.00 90.81 130 ILE A CA 1
ATOM 995 C C . ILE A 1 130 ? 60.474 -41.798 -41.816 1.00 90.81 130 ILE A C 1
ATOM 997 O O . ILE A 1 130 ? 59.771 -41.913 -42.819 1.00 90.81 130 ILE A O 1
ATOM 1001 N N . HIS A 1 131 ? 59.986 -41.754 -40.575 1.00 88.88 131 HIS A N 1
ATOM 1002 C CA . HIS A 1 131 ? 58.560 -41.737 -40.236 1.00 88.88 131 HIS A CA 1
ATOM 1003 C C . HIS A 1 131 ? 58.177 -40.386 -39.623 1.00 88.88 131 HIS A C 1
ATOM 1005 O O . HIS A 1 131 ? 58.673 -40.029 -38.556 1.00 88.88 131 HIS A O 1
ATOM 1011 N N . VAL A 1 132 ? 57.269 -39.646 -40.250 1.00 88.62 132 VAL A N 1
ATOM 1012 C CA . VAL A 1 132 ? 56.658 -38.442 -39.670 1.00 88.62 132 VAL A CA 1
ATOM 1013 C C . VAL A 1 132 ? 55.395 -38.839 -38.908 1.00 88.62 132 VAL A C 1
ATOM 1015 O O . VAL A 1 132 ? 54.525 -39.520 -39.449 1.00 88.62 132 VAL A O 1
ATOM 1018 N N . ILE A 1 133 ? 55.312 -38.441 -37.638 1.00 83.00 133 ILE A N 1
ATOM 1019 C CA . ILE A 1 133 ? 54.211 -38.760 -36.724 1.00 83.00 133 ILE A CA 1
ATOM 1020 C C . ILE A 1 133 ? 53.637 -37.446 -36.188 1.00 83.00 133 ILE A C 1
ATOM 1022 O O . ILE A 1 133 ? 54.327 -36.713 -35.481 1.00 83.00 133 ILE A O 1
ATOM 1026 N N . GLY A 1 134 ? 52.372 -37.175 -36.507 1.00 81.44 134 GLY A N 1
ATOM 1027 C CA . GLY A 1 134 ? 51.732 -35.873 -36.294 1.00 81.44 134 GLY A CA 1
ATOM 1028 C C . GLY A 1 134 ? 51.761 -35.000 -37.553 1.00 81.44 134 GLY A C 1
ATOM 1029 O O . GLY A 1 134 ? 52.266 -35.416 -38.594 1.00 81.44 134 GLY A O 1
ATOM 1030 N N . ASP A 1 135 ? 51.186 -33.803 -37.462 1.00 80.88 135 ASP A N 1
ATOM 1031 C CA . ASP A 1 135 ? 51.166 -32.824 -38.554 1.00 80.88 135 ASP A CA 1
ATOM 1032 C C . ASP A 1 135 ? 52.493 -32.046 -38.583 1.00 80.88 135 ASP A C 1
ATOM 1034 O O . ASP A 1 135 ? 52.822 -31.341 -37.632 1.00 80.88 135 ASP A O 1
ATOM 1038 N N . GLY A 1 136 ? 53.286 -32.225 -39.641 1.00 85.00 136 GLY A N 1
ATOM 1039 C CA . GLY A 1 136 ? 54.617 -31.635 -39.783 1.00 85.00 136 GLY A CA 1
ATOM 1040 C C . GLY A 1 136 ? 55.362 -32.161 -41.012 1.00 85.00 136 GLY A C 1
ATOM 1041 O O . GLY A 1 136 ? 54.834 -32.940 -41.805 1.00 85.00 136 GLY A O 1
ATOM 1042 N N . THR A 1 137 ? 56.601 -31.717 -41.227 1.00 90.12 137 THR A N 1
ATOM 1043 C CA . THR A 1 137 ? 57.412 -32.113 -42.398 1.00 90.12 137 THR A CA 1
ATOM 1044 C C . THR A 1 137 ? 58.893 -32.241 -42.038 1.00 90.12 137 THR A C 1
ATOM 1046 O O . THR A 1 137 ? 59.402 -31.496 -41.206 1.00 90.12 137 THR A O 1
ATOM 1049 N N . VAL A 1 138 ? 59.609 -33.165 -42.685 1.00 90.94 138 VAL A N 1
ATOM 1050 C CA . VAL A 1 138 ? 61.064 -33.350 -42.558 1.00 90.94 138 VAL A CA 1
ATOM 1051 C C . VAL A 1 138 ? 61.753 -33.042 -43.884 1.00 90.94 138 VAL A C 1
ATOM 1053 O O . VAL A 1 138 ? 61.587 -33.769 -44.856 1.00 90.94 138 VAL A O 1
ATOM 1056 N N . SER A 1 139 ? 62.557 -31.985 -43.928 1.00 89.06 139 SER A N 1
ATOM 1057 C CA . SER A 1 139 ? 63.401 -31.624 -45.073 1.00 89.06 139 SER A CA 1
ATOM 1058 C C . SER A 1 139 ? 64.770 -32.302 -44.985 1.00 89.06 139 SER A C 1
ATOM 1060 O O . SER A 1 139 ? 65.318 -32.452 -43.893 1.00 89.06 139 SER A O 1
ATOM 1062 N N . ILE A 1 140 ? 65.353 -32.693 -46.119 1.00 89.00 140 ILE A N 1
ATOM 1063 C CA . ILE A 1 140 ? 66.665 -33.352 -46.200 1.00 89.00 140 ILE A CA 1
ATOM 1064 C C . ILE A 1 140 ? 67.544 -32.604 -47.216 1.00 89.00 140 ILE A C 1
ATOM 1066 O O . ILE A 1 140 ? 67.642 -33.031 -48.370 1.00 89.00 140 ILE A O 1
ATOM 1070 N N . PRO A 1 141 ? 68.207 -31.491 -46.843 1.00 81.94 141 PRO A N 1
ATOM 1071 C CA . PRO A 1 141 ? 68.940 -30.660 -47.802 1.00 81.94 141 PRO A CA 1
ATOM 1072 C C . PRO A 1 141 ? 70.045 -31.394 -48.577 1.00 81.94 141 PRO A C 1
ATOM 1074 O O . PRO A 1 141 ? 70.284 -31.064 -49.735 1.00 81.94 141 PRO A O 1
ATOM 1077 N N . THR A 1 142 ? 70.677 -32.421 -47.992 1.00 77.88 142 THR A N 1
ATOM 1078 C CA . THR A 1 142 ? 71.701 -33.240 -48.672 1.00 77.88 142 THR A CA 1
ATOM 1079 C C . THR A 1 142 ? 71.132 -34.054 -49.844 1.00 77.88 142 THR A C 1
ATOM 1081 O O . THR A 1 142 ? 71.820 -34.241 -50.840 1.00 77.88 142 THR A O 1
ATOM 1084 N N . LEU A 1 143 ? 69.878 -34.514 -49.738 1.00 77.69 143 LEU A N 1
ATOM 1085 C CA . LEU A 1 143 ? 69.158 -35.267 -50.780 1.00 77.69 143 LEU A CA 1
ATOM 1086 C C . LEU A 1 143 ? 68.146 -34.395 -51.551 1.00 77.69 143 LEU A C 1
ATOM 1088 O O . LEU A 1 143 ? 67.454 -34.893 -52.435 1.00 77.69 143 LEU A O 1
ATOM 1092 N N . LYS A 1 144 ? 68.038 -33.105 -51.200 1.00 75.69 144 LYS A N 1
ATOM 1093 C CA . LYS A 1 144 ? 67.109 -32.105 -51.760 1.00 75.69 144 LYS A CA 1
ATOM 1094 C C . LYS A 1 144 ? 65.649 -32.573 -51.862 1.00 75.69 144 LYS A C 1
ATOM 1096 O O . LYS A 1 144 ? 64.959 -32.302 -52.840 1.00 75.69 144 LYS A O 1
ATOM 1101 N N . THR A 1 145 ? 65.185 -33.273 -50.834 1.00 80.56 145 THR A N 1
ATOM 1102 C CA . THR A 1 145 ? 63.848 -33.881 -50.760 1.00 80.56 145 THR A CA 1
ATOM 1103 C C . THR A 1 145 ? 63.188 -33.559 -49.421 1.00 80.56 145 THR A C 1
ATOM 1105 O O . THR A 1 145 ? 63.877 -33.213 -48.460 1.00 80.56 145 THR A O 1
ATOM 1108 N N . GLU A 1 146 ? 61.864 -33.686 -49.338 1.00 87.69 146 GLU A N 1
ATOM 1109 C CA . GLU A 1 146 ? 61.106 -33.540 -48.090 1.00 87.69 146 GLU A CA 1
ATOM 1110 C C . GLU A 1 146 ? 60.220 -34.773 -47.861 1.00 87.69 146 GLU A C 1
ATOM 1112 O O . GLU A 1 146 ? 59.852 -35.476 -48.801 1.00 87.69 146 GLU A O 1
ATOM 1117 N N . CYS A 1 147 ? 59.896 -35.054 -46.602 1.00 87.00 147 CYS A N 1
ATOM 1118 C CA . CYS A 1 147 ? 59.066 -36.172 -46.179 1.00 87.00 147 CYS A CA 1
ATOM 1119 C C . CYS A 1 147 ? 57.918 -35.692 -45.290 1.00 87.00 147 CYS A C 1
ATOM 1121 O O . CYS A 1 147 ? 58.139 -34.939 -44.342 1.00 87.00 147 CYS A O 1
ATOM 1123 N N . THR A 1 148 ? 56.705 -36.160 -45.579 1.00 87.44 148 THR A N 1
ATOM 1124 C CA . THR A 1 148 ? 55.458 -35.807 -44.872 1.00 87.44 148 THR A CA 1
ATOM 1125 C C . THR A 1 148 ? 54.763 -37.013 -44.229 1.00 87.44 148 THR A C 1
ATOM 1127 O O . THR A 1 148 ? 53.708 -36.864 -43.625 1.00 87.44 148 THR A O 1
ATOM 1130 N N . SER A 1 149 ? 55.314 -38.222 -44.383 1.00 85.31 149 SER A N 1
ATOM 1131 C CA . SER A 1 149 ? 54.773 -39.466 -43.810 1.00 85.31 149 SER A CA 1
ATOM 1132 C C . SER A 1 149 ? 55.884 -40.522 -43.684 1.00 85.31 149 SER A C 1
ATOM 1134 O O . SER A 1 149 ? 56.845 -40.280 -42.960 1.00 85.31 149 SER A O 1
ATOM 1136 N N . GLU A 1 150 ? 55.805 -41.659 -44.381 1.00 90.19 150 GLU A N 1
ATOM 1137 C CA . GLU A 1 150 ? 56.889 -42.648 -44.459 1.00 90.19 150 GLU A CA 1
ATOM 1138 C C . GLU A 1 150 ? 57.688 -42.462 -45.755 1.00 90.19 150 GLU A C 1
ATOM 1140 O O . GLU A 1 150 ? 57.142 -42.543 -46.857 1.00 90.19 150 GLU A O 1
ATOM 1145 N N . CYS A 1 151 ? 58.999 -42.240 -45.633 1.00 85.44 151 CYS A N 1
ATOM 1146 C CA . CYS A 1 151 ? 59.904 -42.125 -46.775 1.00 85.44 151 CYS A CA 1
ATOM 1147 C C . CYS A 1 151 ? 61.152 -42.980 -46.569 1.00 85.44 151 CYS A C 1
ATOM 1149 O O . CYS A 1 151 ? 61.726 -43.017 -45.485 1.00 85.44 151 CYS A O 1
ATOM 1151 N N . THR A 1 152 ? 61.622 -43.621 -47.636 1.00 86.44 152 THR A N 1
ATOM 1152 C CA . THR A 1 152 ? 62.833 -44.453 -47.620 1.00 86.44 152 THR A CA 1
ATOM 1153 C C . THR A 1 152 ? 63.832 -43.926 -48.635 1.00 86.44 152 THR A C 1
ATOM 1155 O O . THR A 1 152 ? 63.439 -43.626 -49.760 1.00 86.44 152 THR A O 1
ATOM 1158 N N . TYR A 1 153 ? 65.118 -43.931 -48.314 1.00 85.25 153 TYR A N 1
ATOM 1159 C CA . TYR A 1 153 ? 66.208 -43.535 -49.203 1.00 85.25 153 TYR A CA 1
ATOM 1160 C C . TYR A 1 153 ? 67.329 -44.577 -49.157 1.00 85.25 153 TYR A C 1
ATOM 1162 O O . TYR A 1 153 ? 67.518 -45.230 -48.131 1.00 85.25 153 TYR A O 1
ATOM 1170 N N . TYR A 1 154 ? 68.069 -44.728 -50.255 1.00 83.00 154 TYR A N 1
ATOM 1171 C CA . TYR A 1 154 ? 69.353 -45.430 -50.257 1.00 83.00 154 TYR A CA 1
ATOM 1172 C C . TYR A 1 154 ? 70.459 -44.382 -50.245 1.00 83.00 154 TYR A C 1
ATOM 1174 O O . TYR A 1 154 ? 70.412 -43.419 -51.009 1.00 83.00 154 TYR A O 1
ATOM 1182 N N . VAL A 1 155 ? 71.397 -44.536 -49.317 1.00 84.12 155 VAL A N 1
ATOM 1183 C CA . VAL A 1 155 ? 72.383 -43.519 -48.946 1.00 84.12 155 VAL A CA 1
ATOM 1184 C C . VAL A 1 155 ? 73.762 -44.145 -48.776 1.00 84.12 155 VAL A C 1
ATOM 1186 O O . VAL A 1 155 ? 73.877 -45.294 -48.346 1.00 84.12 155 VAL A O 1
ATOM 1189 N N . THR A 1 156 ? 74.807 -43.397 -49.119 1.00 82.69 156 THR A N 1
ATOM 1190 C CA . THR A 1 156 ? 76.200 -43.841 -49.016 1.00 82.69 156 THR A CA 1
ATOM 1191 C C . THR A 1 156 ? 76.618 -43.935 -47.549 1.00 82.69 156 THR A C 1
ATOM 1193 O O . THR A 1 156 ? 76.275 -43.083 -46.725 1.00 82.69 156 THR A O 1
ATOM 1196 N N . SER A 1 157 ? 77.341 -45.000 -47.210 1.00 82.88 157 SER A N 1
ATOM 1197 C CA . SER A 1 157 ? 77.796 -45.267 -45.848 1.00 82.88 157 SER A CA 1
ATOM 1198 C C . SER A 1 157 ? 78.796 -44.211 -45.371 1.00 82.88 157 SER A C 1
ATOM 1200 O O . SER A 1 157 ? 79.522 -43.606 -46.157 1.00 82.88 157 SER A O 1
ATOM 1202 N N . GLU A 1 158 ? 78.801 -43.965 -44.063 1.00 79.50 158 GLU A N 1
ATOM 1203 C CA . GLU A 1 158 ? 79.613 -42.963 -43.356 1.00 79.50 158 GLU A CA 1
ATOM 1204 C C . GLU A 1 158 ? 79.383 -41.487 -43.755 1.00 79.50 158 GLU A C 1
ATOM 1206 O O . GLU A 1 158 ? 79.893 -40.590 -43.078 1.00 79.50 158 GLU A O 1
ATOM 1211 N N . GLN A 1 159 ? 78.553 -41.193 -44.764 1.00 83.12 159 GLN A N 1
ATOM 1212 C CA . GLN A 1 159 ? 78.131 -39.828 -45.085 1.00 83.12 159 GLN A CA 1
ATOM 1213 C C . GLN A 1 159 ? 77.160 -39.269 -44.022 1.00 83.12 159 GLN A C 1
ATOM 1215 O O . GLN A 1 159 ? 76.360 -39.991 -43.420 1.00 83.12 159 GLN A O 1
ATOM 1220 N N . VAL A 1 160 ? 77.233 -37.951 -43.794 1.00 84.94 160 VAL A N 1
ATOM 1221 C CA . VAL A 1 160 ? 76.331 -37.203 -42.903 1.00 84.94 160 VAL A CA 1
ATOM 1222 C C . VAL A 1 160 ? 75.177 -36.591 -43.700 1.00 84.94 160 VAL A C 1
ATOM 1224 O O . VAL A 1 160 ? 75.392 -35.820 -44.639 1.00 84.94 160 VAL A O 1
ATOM 1227 N N . TYR A 1 161 ? 73.950 -36.880 -43.277 1.00 87.62 161 TYR A N 1
ATOM 1228 C CA . TYR A 1 161 ? 72.709 -36.346 -43.831 1.00 87.62 161 TYR A CA 1
ATOM 1229 C C . TYR A 1 161 ? 72.025 -35.478 -42.777 1.00 87.62 161 TYR A C 1
ATOM 1231 O O . TYR A 1 161 ? 71.674 -35.970 -41.708 1.00 87.62 161 TYR A O 1
ATOM 1239 N N . ASN A 1 162 ? 71.850 -34.183 -43.052 1.00 86.94 162 ASN A N 1
ATOM 1240 C CA . ASN A 1 162 ? 71.149 -33.292 -42.127 1.00 86.94 162 ASN A CA 1
ATOM 1241 C C . ASN A 1 162 ? 69.637 -33.387 -42.380 1.00 86.94 162 ASN A C 1
ATOM 1243 O O . ASN A 1 162 ? 69.190 -33.127 -43.498 1.00 86.94 162 ASN A O 1
ATOM 1247 N N . LEU A 1 163 ? 68.869 -33.768 -41.362 1.00 90.00 163 LEU A N 1
ATOM 1248 C CA . LEU A 1 163 ? 67.406 -33.830 -41.389 1.00 90.00 163 LEU A CA 1
ATOM 1249 C C . LEU A 1 163 ? 66.854 -32.615 -40.640 1.00 90.00 163 LEU A C 1
ATOM 1251 O O . LEU A 1 163 ? 67.323 -32.328 -39.544 1.00 90.00 163 LEU A O 1
ATOM 1255 N N . VAL A 1 164 ? 65.880 -31.900 -41.200 1.00 90.50 164 VAL A N 1
ATOM 1256 C CA . VAL A 1 164 ? 65.348 -30.655 -40.621 1.00 90.50 164 VAL A CA 1
ATOM 1257 C C . VAL A 1 164 ? 63.838 -30.758 -40.440 1.00 90.50 164 VAL A C 1
ATOM 1259 O O . VAL A 1 164 ? 63.108 -30.868 -41.424 1.00 90.50 164 VAL A O 1
ATOM 1262 N N . ALA A 1 165 ? 63.366 -30.710 -39.198 1.00 87.06 165 ALA A N 1
ATOM 1263 C CA . ALA A 1 165 ? 61.943 -30.678 -38.880 1.00 87.06 165 ALA A CA 1
ATOM 1264 C C . ALA A 1 165 ? 61.337 -29.294 -39.184 1.00 87.06 165 ALA A C 1
ATOM 1266 O O . ALA A 1 165 ? 61.974 -28.262 -38.981 1.00 87.06 165 ALA A O 1
ATOM 1267 N N . LYS A 1 166 ? 60.093 -29.275 -39.670 1.00 87.69 166 LYS A N 1
ATOM 1268 C CA . LYS A 1 166 ? 59.286 -28.076 -39.928 1.00 87.69 166 LYS A CA 1
ATOM 1269 C C . LYS A 1 166 ? 57.890 -28.265 -39.341 1.00 87.69 166 LYS A C 1
ATOM 1271 O O . LYS A 1 166 ? 57.222 -29.250 -39.656 1.00 87.69 166 LYS A O 1
ATOM 1276 N N . ASN A 1 167 ? 57.458 -27.309 -38.525 1.00 81.19 167 ASN A N 1
ATOM 1277 C CA . ASN A 1 167 ? 56.142 -27.306 -37.885 1.00 81.19 167 ASN A CA 1
ATOM 1278 C C . ASN A 1 167 ? 55.036 -26.887 -38.871 1.00 81.19 167 ASN A C 1
ATOM 1280 O O . ASN A 1 167 ? 55.212 -25.922 -39.618 1.00 81.19 167 ASN A O 1
ATOM 1284 N N . SER A 1 168 ? 53.882 -27.552 -38.809 1.00 76.62 168 SER A N 1
ATOM 1285 C CA . SER A 1 168 ? 52.610 -27.035 -39.338 1.00 76.62 168 SER A CA 1
ATOM 1286 C C . SER A 1 168 ? 51.998 -26.020 -38.359 1.00 76.62 168 SER A C 1
ATOM 1288 O O . SER A 1 168 ? 52.335 -26.019 -37.173 1.00 76.62 168 SER A O 1
ATOM 1290 N N . SER A 1 169 ? 51.082 -25.156 -38.818 1.00 70.56 169 SER A N 1
ATOM 1291 C CA . SER A 1 169 ? 50.614 -23.971 -38.063 1.00 70.56 169 SER A CA 1
ATOM 1292 C C . SER A 1 169 ? 50.011 -24.252 -36.683 1.00 70.56 169 SER A C 1
ATOM 1294 O O . SER A 1 169 ? 50.031 -23.372 -35.828 1.00 70.56 169 SER A O 1
ATOM 1296 N N . ASN A 1 170 ? 49.480 -25.458 -36.470 1.00 68.31 170 ASN A N 1
ATOM 1297 C CA . ASN A 1 170 ? 48.760 -25.849 -35.254 1.00 68.31 170 ASN A CA 1
ATOM 1298 C C . ASN A 1 170 ? 49.548 -26.894 -34.434 1.00 68.31 170 ASN A C 1
ATOM 1300 O O . ASN A 1 170 ? 48.974 -27.595 -33.598 1.00 68.31 170 ASN A O 1
ATOM 1304 N N . SER A 1 171 ? 50.848 -27.042 -34.711 1.00 73.44 171 SER A N 1
ATOM 1305 C CA . SER A 1 171 ? 51.698 -28.137 -34.231 1.00 73.44 171 SER A CA 1
ATOM 1306 C C . SER A 1 171 ? 53.069 -27.651 -33.756 1.00 73.44 171 SER A C 1
ATOM 1308 O O . SER A 1 171 ? 53.585 -26.648 -34.250 1.00 73.44 171 SER A O 1
ATOM 1310 N N . THR A 1 172 ? 53.702 -28.421 -32.874 1.00 79.12 172 THR A N 1
ATOM 1311 C CA . THR A 1 172 ? 55.094 -28.210 -32.462 1.00 79.12 172 THR A CA 1
ATOM 1312 C C . THR A 1 172 ? 55.873 -29.518 -32.543 1.00 79.12 172 THR A C 1
ATOM 1314 O O . THR A 1 172 ? 55.434 -30.544 -32.017 1.00 79.12 172 THR A O 1
ATOM 1317 N N . PHE A 1 173 ? 57.047 -29.484 -33.175 1.00 81.50 173 PHE A N 1
ATOM 1318 C CA . PHE A 1 173 ? 58.020 -30.569 -33.147 1.00 81.50 173 PHE A CA 1
ATOM 1319 C C . PHE A 1 173 ? 58.501 -30.833 -31.715 1.00 81.50 173 PHE A C 1
ATOM 1321 O O . PHE A 1 173 ? 58.903 -29.915 -31.003 1.00 81.50 173 PHE A O 1
ATOM 1328 N N . TYR A 1 174 ? 58.463 -32.098 -31.300 1.00 75.94 174 TYR A N 1
ATOM 1329 C CA . TYR A 1 174 ? 58.796 -32.543 -29.945 1.00 75.94 174 TYR A CA 1
ATOM 1330 C C . TYR A 1 174 ? 60.014 -33.485 -29.894 1.00 75.94 174 TYR A C 1
ATOM 1332 O O . TYR A 1 174 ? 60.503 -33.795 -28.812 1.00 75.94 174 TYR A O 1
ATOM 1340 N N . GLY A 1 175 ? 60.537 -33.930 -31.043 1.00 81.12 175 GLY A N 1
ATOM 1341 C CA . GLY A 1 175 ? 61.830 -34.618 -31.109 1.00 81.12 175 GLY A CA 1
ATOM 1342 C C . GLY A 1 175 ? 61.919 -35.775 -32.104 1.00 81.12 175 GLY A C 1
ATOM 1343 O O . GLY A 1 175 ? 60.931 -36.210 -32.707 1.00 81.12 175 GLY A O 1
ATOM 1344 N N . TRP A 1 176 ? 63.147 -36.275 -32.252 1.00 85.25 176 TRP A N 1
ATOM 1345 C CA . TRP A 1 176 ? 63.492 -37.447 -33.057 1.00 85.25 176 TRP A CA 1
ATOM 1346 C C . TRP A 1 176 ? 63.544 -38.724 -32.197 1.00 85.25 176 TRP A C 1
ATOM 1348 O O . TRP A 1 176 ? 63.699 -38.661 -30.978 1.00 85.25 176 TRP A O 1
ATOM 1358 N N . SER A 1 177 ? 63.454 -39.908 -32.811 1.00 76.75 177 SER A N 1
ATOM 1359 C CA . SER A 1 177 ? 63.506 -41.199 -32.091 1.00 76.75 177 SER A CA 1
ATOM 1360 C C . SER A 1 177 ? 64.910 -41.709 -31.722 1.00 76.75 177 SER A C 1
ATOM 1362 O O . SER A 1 177 ? 65.024 -42.817 -31.198 1.00 76.75 177 SER A O 1
ATOM 1364 N N . ASN A 1 178 ? 65.976 -40.967 -32.032 1.00 68.12 178 ASN A N 1
ATOM 1365 C CA . ASN A 1 178 ? 67.371 -41.382 -31.835 1.00 68.12 178 ASN A CA 1
ATOM 1366 C C . ASN A 1 178 ? 68.183 -40.321 -31.058 1.00 68.12 178 ASN A C 1
ATOM 1368 O O . ASN A 1 178 ? 67.615 -39.461 -30.388 1.00 68.12 178 ASN A O 1
ATOM 1372 N N . ASP A 1 179 ? 69.517 -40.388 -31.114 1.00 59.50 179 ASP A N 1
ATOM 1373 C CA . ASP A 1 179 ? 70.410 -39.515 -30.336 1.00 59.50 179 ASP A CA 1
ATOM 1374 C C . ASP A 1 179 ? 70.386 -38.026 -30.747 1.00 59.50 179 ASP A C 1
ATOM 1376 O O . ASP A 1 179 ? 70.960 -37.189 -30.048 1.00 59.50 179 ASP A O 1
ATOM 1380 N N . CYS A 1 180 ? 69.676 -37.660 -31.821 1.00 68.19 180 CYS A N 1
ATOM 1381 C CA . CYS A 1 180 ? 69.348 -36.272 -32.154 1.00 68.19 180 CYS A CA 1
ATOM 1382 C C . CYS A 1 180 ? 68.277 -35.705 -31.201 1.00 68.19 180 CYS A C 1
ATOM 1384 O O . CYS A 1 180 ? 67.130 -35.493 -31.589 1.00 68.19 180 CYS A O 1
ATOM 1386 N N . ARG A 1 181 ? 68.626 -35.466 -29.934 1.00 57.72 181 ARG A N 1
ATOM 1387 C CA . ARG A 1 181 ? 67.689 -34.886 -28.958 1.00 57.72 181 ARG A CA 1
ATOM 1388 C C . ARG A 1 181 ? 67.568 -33.371 -29.110 1.00 57.72 181 ARG A C 1
ATOM 1390 O O . ARG A 1 181 ? 68.560 -32.679 -29.312 1.00 57.72 181 ARG A O 1
ATOM 1397 N N . ASP A 1 182 ? 66.330 -32.898 -28.993 1.00 57.34 182 ASP A N 1
ATOM 1398 C CA . ASP A 1 182 ? 65.912 -31.504 -28.784 1.00 57.34 182 ASP A CA 1
ATOM 1399 C C . ASP A 1 182 ? 66.375 -30.469 -29.836 1.00 57.34 182 ASP A C 1
ATOM 1401 O O . ASP A 1 182 ? 66.247 -29.263 -29.627 1.00 57.34 182 ASP A O 1
ATOM 1405 N N . ALA A 1 183 ? 66.865 -30.922 -30.995 1.00 67.06 183 ALA A N 1
ATOM 1406 C CA . ALA A 1 183 ? 67.281 -30.075 -32.110 1.00 67.06 183 ALA A CA 1
ATOM 1407 C C . ALA A 1 183 ? 66.351 -30.227 -33.326 1.00 67.06 183 ALA A C 1
ATOM 1409 O O . ALA A 1 183 ? 66.115 -31.334 -33.817 1.00 67.06 183 ALA A O 1
ATOM 1410 N N . GLU A 1 184 ? 65.897 -29.099 -33.885 1.00 73.38 184 GLU A N 1
ATOM 1411 C CA . GLU A 1 184 ? 65.164 -29.060 -35.164 1.00 73.38 184 GLU A CA 1
ATOM 1412 C C . GLU A 1 184 ? 66.005 -29.593 -36.339 1.00 73.38 184 GLU A C 1
ATOM 1414 O O . GLU A 1 184 ? 65.447 -29.990 -37.359 1.00 73.38 184 GLU A O 1
ATOM 1419 N N . GLN A 1 185 ? 67.338 -29.634 -36.197 1.00 83.25 185 GLN A N 1
ATOM 1420 C CA . GLN A 1 185 ? 68.272 -30.211 -37.166 1.00 83.25 185 GLN A CA 1
ATOM 1421 C C . GLN A 1 185 ? 69.003 -31.430 -36.582 1.00 83.25 185 GLN A C 1
ATOM 1423 O O . GLN A 1 185 ? 69.633 -31.336 -35.529 1.00 83.25 185 GLN A O 1
ATOM 1428 N N . CYS A 1 186 ? 68.957 -32.556 -37.292 1.00 85.50 186 CYS A N 1
ATOM 1429 C CA . CYS A 1 186 ? 69.576 -33.828 -36.926 1.00 85.50 186 CYS A CA 1
ATOM 1430 C C . CYS A 1 186 ? 70.650 -34.232 -37.958 1.00 85.50 186 CYS A C 1
ATOM 1432 O O . CYS A 1 186 ? 70.301 -34.714 -39.041 1.00 85.50 186 CYS A O 1
ATOM 1434 N N . PRO A 1 187 ? 71.952 -34.068 -37.654 1.00 85.69 187 PRO A N 1
ATOM 1435 C CA . PRO A 1 187 ? 73.046 -34.514 -38.516 1.00 85.69 187 PRO A CA 1
ATOM 1436 C C . PRO A 1 187 ? 73.296 -36.023 -38.350 1.00 85.69 187 PRO A C 1
ATOM 1438 O O . PRO A 1 187 ? 74.083 -36.460 -37.510 1.00 85.69 187 PRO A O 1
ATOM 1441 N N . LEU A 1 188 ? 72.622 -36.835 -39.164 1.00 86.44 188 LEU A N 1
ATOM 1442 C CA . LEU A 1 188 ? 72.643 -38.295 -39.087 1.00 86.44 188 LEU A CA 1
ATOM 1443 C C . LEU A 1 188 ? 73.765 -38.905 -39.945 1.00 86.44 188 LEU A C 1
ATOM 1445 O O . LEU A 1 188 ? 73.753 -38.781 -41.168 1.00 86.44 188 LEU A O 1
ATOM 1449 N N . THR A 1 189 ? 74.704 -39.627 -39.326 1.00 86.81 189 THR A N 1
ATOM 1450 C CA . THR A 1 189 ? 75.654 -40.503 -40.039 1.00 86.81 189 THR A CA 1
ATOM 1451 C C . THR A 1 189 ? 75.070 -41.904 -40.192 1.00 86.81 189 THR A C 1
ATOM 1453 O O . THR A 1 189 ? 74.820 -42.575 -39.190 1.00 86.81 189 THR A O 1
ATOM 1456 N N . VAL A 1 190 ? 74.901 -42.383 -41.425 1.00 85.62 190 VAL A N 1
ATOM 1457 C CA . VAL A 1 190 ? 74.332 -43.717 -41.684 1.00 85.62 190 VAL A CA 1
ATOM 1458 C C . VAL A 1 190 ? 75.459 -44.741 -41.869 1.00 85.62 190 VAL A C 1
ATOM 1460 O O . VAL A 1 190 ? 76.246 -44.642 -42.804 1.00 85.62 190 VAL A O 1
ATOM 1463 N N . ARG A 1 191 ? 75.551 -45.724 -40.962 1.00 85.06 191 ARG A N 1
ATOM 1464 C CA . ARG A 1 191 ? 76.560 -46.818 -40.976 1.00 85.06 191 ARG A CA 1
ATOM 1465 C C . ARG A 1 191 ? 75.967 -48.232 -41.068 1.00 85.06 191 ARG A C 1
ATOM 1467 O O . ARG A 1 191 ? 76.689 -49.220 -40.993 1.00 85.06 191 ARG A O 1
ATOM 1474 N N . ALA A 1 192 ? 74.644 -48.315 -41.137 1.00 85.00 192 ALA A N 1
ATOM 1475 C CA . ALA A 1 192 ? 73.849 -49.520 -41.335 1.00 85.00 192 ALA A CA 1
ATOM 1476 C C . ALA A 1 192 ? 72.427 -49.093 -41.731 1.00 85.00 192 ALA A C 1
ATOM 1478 O O . ALA A 1 192 ? 72.088 -47.908 -41.632 1.00 85.00 192 ALA A O 1
ATOM 1479 N N . ASP A 1 193 ? 71.574 -50.043 -42.112 1.00 86.94 193 ASP A N 1
ATOM 1480 C CA . ASP A 1 193 ? 70.136 -49.802 -42.279 1.00 86.94 193 ASP A CA 1
ATOM 1481 C C . ASP A 1 193 ? 69.539 -49.131 -41.026 1.00 86.94 193 ASP A C 1
ATOM 1483 O O . ASP A 1 193 ? 69.607 -49.666 -39.920 1.00 86.94 193 ASP A O 1
ATOM 1487 N N . THR A 1 194 ? 68.976 -47.936 -41.204 1.00 87.94 194 THR A N 1
ATOM 1488 C CA . THR A 1 194 ? 68.582 -47.016 -40.128 1.00 87.94 194 THR A CA 1
ATOM 1489 C C . THR A 1 194 ? 67.134 -46.570 -40.311 1.00 87.94 194 THR A C 1
ATOM 1491 O O . THR A 1 194 ? 66.694 -46.293 -41.425 1.00 87.94 194 THR A O 1
ATOM 1494 N N . THR A 1 195 ? 66.381 -46.472 -39.214 1.00 87.56 195 THR A N 1
ATOM 1495 C CA . THR A 1 195 ? 65.033 -45.878 -39.187 1.00 87.56 195 THR A CA 1
ATOM 1496 C C . THR A 1 195 ? 64.965 -44.795 -38.113 1.00 87.56 195 THR A C 1
ATOM 1498 O O . THR A 1 195 ? 65.501 -44.985 -37.021 1.00 87.56 195 THR A O 1
ATOM 1501 N N . ILE A 1 196 ? 64.334 -43.662 -38.425 1.00 88.06 196 ILE A N 1
ATOM 1502 C CA . ILE A 1 196 ? 64.179 -42.512 -37.527 1.00 88.06 196 ILE A CA 1
ATOM 1503 C C . ILE A 1 196 ? 62.746 -41.968 -37.600 1.00 88.06 196 ILE A C 1
ATOM 1505 O O . ILE A 1 196 ? 62.186 -41.802 -38.680 1.00 88.06 196 ILE A O 1
ATOM 1509 N N . GLU A 1 197 ? 62.143 -41.685 -36.449 1.00 88.62 197 GLU A N 1
ATOM 1510 C CA . GLU A 1 197 ? 60.828 -41.044 -36.353 1.00 88.62 197 GLU A CA 1
ATOM 1511 C C . GLU A 1 197 ? 60.991 -39.557 -36.010 1.00 88.62 197 GLU A C 1
ATOM 1513 O O . GLU A 1 197 ? 61.863 -39.209 -35.213 1.00 88.62 197 GLU A O 1
ATOM 1518 N N . ALA A 1 198 ? 60.132 -38.701 -36.559 1.00 85.94 198 ALA A N 1
ATOM 1519 C CA . ALA A 1 198 ? 60.014 -37.275 -36.258 1.00 85.94 198 ALA A CA 1
ATOM 1520 C C . ALA A 1 198 ? 58.616 -36.999 -35.692 1.00 85.94 198 ALA A C 1
ATOM 1522 O O . ALA A 1 198 ? 57.625 -37.347 -36.337 1.00 85.94 198 ALA A O 1
ATOM 1523 N N . LYS A 1 199 ? 58.521 -36.418 -34.490 1.00 84.81 199 LYS A N 1
ATOM 1524 C CA . LYS A 1 199 ? 57.254 -36.337 -33.743 1.00 84.81 199 LYS A CA 1
ATOM 1525 C C . LYS A 1 199 ? 56.782 -34.900 -33.567 1.00 84.81 199 LYS A C 1
ATOM 1527 O O . LYS A 1 199 ? 57.530 -34.062 -33.073 1.00 84.81 199 LYS A O 1
ATOM 1532 N N . PHE A 1 200 ? 55.528 -34.648 -33.926 1.00 82.44 200 PHE A N 1
ATOM 1533 C CA . PHE A 1 200 ? 54.848 -33.359 -33.840 1.00 82.44 200 PHE A CA 1
ATOM 1534 C C . PHE A 1 200 ? 53.571 -33.510 -33.003 1.00 82.44 200 PHE A C 1
ATOM 1536 O O . PHE A 1 200 ? 52.846 -34.494 -33.150 1.00 82.44 200 PHE A O 1
ATOM 1543 N N . SER A 1 201 ? 53.287 -32.546 -32.125 1.00 75.19 201 SER A N 1
ATOM 1544 C CA . SER A 1 201 ? 52.088 -32.536 -31.273 1.00 75.19 201 SER A CA 1
ATOM 1545 C C . SER A 1 201 ? 51.263 -31.278 -31.511 1.00 75.19 201 SER A C 1
ATOM 1547 O O . SER A 1 201 ? 51.824 -30.192 -31.640 1.00 75.19 201 SER A O 1
ATOM 1549 N N . SER A 1 202 ? 49.938 -31.408 -31.520 1.00 62.06 202 SER A N 1
ATOM 1550 C CA . SER A 1 202 ? 49.013 -30.272 -31.557 1.00 62.06 202 SER A CA 1
ATOM 1551 C C . SER A 1 202 ? 48.968 -29.528 -30.221 1.00 62.06 202 SER A C 1
ATOM 1553 O O . SER A 1 202 ? 49.048 -30.159 -29.164 1.00 62.06 202 SER A O 1
ATOM 1555 N N . GLN A 1 203 ? 48.765 -28.210 -30.259 1.00 57.97 203 GLN A N 1
ATOM 1556 C CA . GLN A 1 203 ? 48.312 -27.449 -29.090 1.00 57.97 203 GLN A CA 1
ATOM 1557 C C . GLN A 1 203 ? 46.779 -27.470 -29.029 1.00 57.97 203 GLN A C 1
ATOM 1559 O O . GLN A 1 203 ? 46.124 -27.061 -29.986 1.00 57.97 203 GLN A O 1
ATOM 1564 N N . GLN A 1 204 ? 46.210 -27.927 -27.911 1.00 58.19 204 GLN A N 1
ATOM 1565 C CA . GLN A 1 204 ? 44.802 -27.680 -27.585 1.00 58.19 204 GLN A CA 1
ATOM 1566 C C . GLN A 1 204 ? 44.660 -26.299 -26.933 1.00 58.19 204 GLN A C 1
ATOM 1568 O O . GLN A 1 204 ? 45.560 -25.852 -26.220 1.00 58.19 204 GLN A O 1
ATOM 1573 N N . GLN A 1 205 ? 43.534 -25.638 -27.189 1.00 66.88 205 GLN A N 1
ATOM 1574 C CA . GLN A 1 205 ? 43.137 -24.379 -26.560 1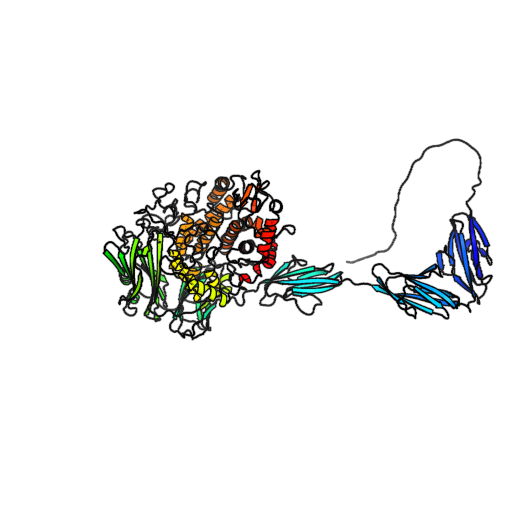.00 66.88 205 GLN A CA 1
ATOM 1575 C C . GLN A 1 205 ? 41.864 -24.642 -25.751 1.00 66.88 205 GLN A C 1
ATOM 1577 O O . GLN A 1 205 ? 40.932 -25.261 -26.274 1.00 66.88 205 GLN A O 1
ATOM 1582 N N . SER A 1 206 ? 41.835 -24.192 -24.496 1.00 80.19 206 SER A N 1
ATOM 1583 C CA . SER A 1 206 ? 40.640 -24.200 -23.650 1.00 80.19 206 SER A CA 1
ATOM 1584 C C . SER A 1 206 ? 40.036 -22.802 -23.542 1.00 80.19 206 SER A C 1
ATOM 1586 O O . SER A 1 206 ? 40.694 -21.810 -23.864 1.00 80.19 206 SER A O 1
ATOM 1588 N N . ALA A 1 207 ? 38.785 -22.747 -23.093 1.00 84.19 207 ALA A N 1
ATOM 1589 C CA . ALA A 1 207 ? 38.114 -21.527 -22.671 1.00 84.19 207 ALA A CA 1
ATOM 1590 C C . ALA A 1 207 ? 37.271 -21.782 -21.409 1.00 84.19 207 ALA A C 1
ATOM 1592 O O . ALA A 1 207 ? 36.828 -22.910 -21.148 1.00 84.19 207 ALA A O 1
ATOM 1593 N N . GLY A 1 208 ? 37.054 -20.723 -20.631 1.00 89.94 208 GLY A N 1
ATOM 1594 C CA . GLY A 1 208 ? 36.390 -20.760 -19.337 1.00 89.94 208 GLY A CA 1
ATOM 1595 C C . GLY A 1 208 ? 34.881 -20.545 -19.441 1.00 89.94 208 GLY A C 1
ATOM 1596 O O . GLY A 1 208 ? 34.401 -19.516 -19.916 1.00 89.94 208 GLY A O 1
ATOM 1597 N N . VAL A 1 209 ? 34.103 -21.494 -18.922 1.00 92.94 209 VAL A N 1
ATOM 1598 C CA . VAL A 1 209 ? 32.646 -21.376 -18.795 1.00 92.94 209 VAL A CA 1
ATOM 1599 C C . VAL A 1 209 ? 32.296 -21.022 -17.352 1.00 92.94 209 VAL A C 1
ATOM 1601 O O . VAL A 1 209 ? 32.369 -21.857 -16.447 1.00 92.94 209 VAL A O 1
ATOM 1604 N N . THR A 1 210 ? 31.907 -19.767 -17.141 1.00 92.62 210 THR A N 1
ATOM 1605 C CA . THR A 1 210 ? 31.441 -19.244 -15.852 1.00 92.62 210 THR A CA 1
ATOM 1606 C C . THR A 1 210 ? 29.944 -19.495 -15.698 1.00 92.62 210 THR A C 1
ATOM 1608 O O . THR A 1 210 ? 29.138 -18.967 -16.462 1.00 92.62 210 THR A O 1
ATOM 1611 N N . VAL A 1 211 ? 29.550 -20.267 -14.685 1.00 91.94 211 VAL A N 1
ATOM 1612 C CA . VAL A 1 211 ? 28.148 -20.489 -14.310 1.00 91.94 211 VAL A CA 1
ATOM 1613 C C . VAL A 1 211 ? 27.845 -19.753 -13.011 1.00 91.94 211 VAL A C 1
ATOM 1615 O O . VAL A 1 211 ? 28.485 -20.005 -11.993 1.00 91.94 211 VAL A O 1
ATOM 1618 N N . ASN A 1 212 ? 26.843 -18.873 -13.034 1.00 84.25 212 ASN A N 1
ATOM 1619 C CA . ASN A 1 212 ? 26.350 -18.147 -11.865 1.00 84.25 212 ASN A CA 1
ATOM 1620 C C . ASN A 1 212 ? 24.922 -18.587 -11.526 1.00 84.25 212 ASN A C 1
ATOM 1622 O O . ASN A 1 212 ? 24.018 -18.486 -12.353 1.00 84.25 212 ASN A O 1
ATOM 1626 N N . VAL A 1 213 ? 24.703 -19.019 -10.290 1.00 82.75 213 VAL A N 1
ATOM 1627 C CA . VAL A 1 213 ? 23.398 -19.387 -9.740 1.00 82.75 213 VAL A CA 1
ATOM 1628 C C . VAL A 1 213 ? 22.925 -18.279 -8.806 1.00 82.75 213 VAL A C 1
ATOM 1630 O O . VAL A 1 213 ? 23.620 -17.908 -7.861 1.00 82.75 213 VAL A O 1
ATOM 1633 N N . TYR A 1 214 ? 21.732 -17.753 -9.075 1.00 73.31 214 TYR A N 1
ATOM 1634 C CA . TYR A 1 214 ? 21.076 -16.719 -8.279 1.00 73.31 214 TYR A CA 1
ATOM 1635 C C . TYR A 1 214 ? 19.823 -17.300 -7.620 1.00 73.31 214 TYR A C 1
ATOM 1637 O O . TYR A 1 214 ? 19.014 -17.950 -8.281 1.00 73.31 214 TYR A O 1
ATOM 1645 N N . GLY A 1 215 ? 19.656 -17.060 -6.318 1.00 69.81 215 GLY A N 1
ATOM 1646 C CA . GLY A 1 215 ? 18.672 -17.772 -5.499 1.00 69.81 215 GLY A CA 1
ATOM 1647 C C . GLY A 1 215 ? 19.176 -19.152 -5.063 1.00 69.81 215 GLY A C 1
ATOM 1648 O O . GLY A 1 215 ? 20.347 -19.478 -5.221 1.00 69.81 215 GLY A O 1
ATOM 1649 N N . ALA A 1 216 ? 18.302 -19.979 -4.487 1.00 68.44 216 ALA A N 1
ATOM 1650 C CA . ALA A 1 216 ? 18.700 -21.228 -3.819 1.00 68.44 216 ALA A CA 1
ATOM 1651 C C . ALA A 1 216 ? 19.003 -22.418 -4.763 1.00 68.44 216 ALA A C 1
ATOM 1653 O O . ALA A 1 216 ? 18.981 -23.562 -4.312 1.00 68.44 216 ALA A O 1
ATOM 1654 N N . GLY A 1 217 ? 19.220 -22.172 -6.058 1.00 79.19 217 GLY A N 1
ATOM 1655 C CA . GLY A 1 217 ? 19.302 -23.171 -7.133 1.00 79.19 217 GLY A CA 1
ATOM 1656 C C . GLY A 1 217 ? 20.452 -24.179 -7.058 1.00 79.19 217 GLY A C 1
ATOM 1657 O O . GLY A 1 217 ? 21.271 -24.164 -6.141 1.00 79.19 217 GLY A O 1
ATOM 1658 N N . SER A 1 218 ? 20.544 -25.046 -8.068 1.00 87.75 218 SER A N 1
ATOM 1659 C CA . SER A 1 218 ? 21.819 -25.658 -8.462 1.00 87.75 218 SER A CA 1
ATOM 1660 C C . SER A 1 218 ? 21.822 -26.038 -9.948 1.00 87.75 218 SER A C 1
ATOM 1662 O O . SER A 1 218 ? 20.776 -26.298 -10.536 1.00 87.75 218 SER A O 1
ATOM 1664 N N . VAL A 1 219 ? 22.991 -26.025 -10.585 1.00 91.25 219 VAL A N 1
ATOM 1665 C CA . VAL A 1 219 ? 23.153 -26.256 -12.027 1.00 91.25 219 VAL A CA 1
ATOM 1666 C C . VAL A 1 219 ? 24.160 -27.370 -12.268 1.00 91.25 219 VAL A C 1
ATOM 1668 O O . VAL A 1 219 ? 25.319 -27.264 -11.875 1.00 91.25 219 VAL A O 1
ATOM 1671 N N . THR A 1 220 ? 23.739 -28.428 -12.952 1.00 93.06 220 THR A N 1
ATOM 1672 C CA . THR A 1 220 ? 24.628 -29.504 -13.414 1.00 93.06 220 THR A CA 1
ATOM 1673 C C . THR A 1 220 ? 25.117 -29.225 -14.828 1.00 93.06 220 THR A C 1
ATOM 1675 O O . THR A 1 220 ? 24.311 -28.866 -15.686 1.00 93.06 220 THR A O 1
ATOM 1678 N N . ILE A 1 221 ? 26.400 -29.473 -15.093 1.00 92.69 221 ILE A N 1
ATOM 1679 C CA . ILE A 1 221 ? 26.960 -29.532 -16.451 1.00 92.69 221 ILE A CA 1
ATOM 1680 C C . ILE A 1 221 ? 27.344 -30.984 -16.748 1.00 92.69 221 ILE A C 1
ATOM 1682 O O . ILE A 1 221 ? 27.845 -31.686 -15.867 1.00 92.69 221 ILE A O 1
ATOM 1686 N N . ASN A 1 222 ? 27.131 -31.451 -17.979 1.00 86.62 222 ASN A N 1
ATOM 1687 C CA . ASN A 1 222 ? 27.623 -32.759 -18.407 1.00 86.62 222 ASN A CA 1
ATOM 1688 C C . ASN A 1 222 ? 29.142 -32.902 -18.177 1.00 86.62 222 ASN A C 1
ATOM 1690 O O . ASN A 1 222 ? 29.919 -31.965 -18.343 1.00 86.62 222 ASN A O 1
ATOM 1694 N N . ASN A 1 223 ? 29.565 -34.112 -17.807 1.00 77.44 223 ASN A N 1
ATOM 1695 C CA . ASN A 1 223 ? 30.958 -34.471 -17.503 1.00 77.44 223 ASN A CA 1
ATOM 1696 C C . ASN A 1 223 ? 31.600 -33.751 -16.295 1.00 77.44 223 ASN A C 1
ATOM 1698 O O . ASN A 1 223 ? 32.754 -34.043 -15.989 1.00 77.44 223 ASN A O 1
ATOM 1702 N N . GLN A 1 224 ? 30.879 -32.881 -15.577 1.00 85.56 224 GLN A N 1
ATOM 1703 C CA . GLN A 1 224 ? 31.339 -32.284 -14.319 1.00 85.56 224 GLN A CA 1
ATOM 1704 C C . GLN A 1 224 ? 30.735 -33.033 -13.112 1.00 85.56 224 GLN A C 1
ATOM 1706 O O . GLN A 1 224 ? 29.561 -33.403 -13.161 1.00 85.56 224 GLN A O 1
ATOM 1711 N N . PRO A 1 225 ? 31.507 -33.302 -12.038 1.00 76.81 225 PRO A N 1
ATOM 1712 C CA . PRO A 1 225 ? 31.077 -34.208 -10.967 1.00 76.81 225 PRO A CA 1
ATOM 1713 C C . PRO A 1 225 ? 30.141 -33.570 -9.931 1.00 76.81 225 PRO A C 1
ATOM 1715 O O . PRO A 1 225 ? 29.368 -34.287 -9.304 1.00 76.81 225 PRO A O 1
ATOM 1718 N N . GLU A 1 226 ? 30.215 -32.251 -9.743 1.00 84.75 226 GLU A N 1
ATOM 1719 C CA . GLU A 1 226 ? 29.491 -31.512 -8.701 1.00 84.75 226 GLU A CA 1
ATOM 1720 C C . GLU A 1 226 ? 28.657 -30.378 -9.325 1.00 84.75 226 GLU A C 1
ATOM 1722 O O . GLU A 1 226 ? 29.165 -29.661 -10.200 1.00 84.75 226 GLU A O 1
ATOM 1727 N N . PRO A 1 227 ? 27.396 -30.177 -8.892 1.00 88.94 227 PRO A N 1
ATOM 1728 C CA . PRO A 1 227 ? 26.554 -29.098 -9.388 1.00 88.94 227 PRO A CA 1
ATOM 1729 C C . PRO A 1 227 ? 27.025 -27.739 -8.859 1.00 88.94 227 PRO A C 1
ATOM 1731 O O . PRO A 1 227 ? 27.342 -27.582 -7.678 1.00 88.94 227 PRO A O 1
ATOM 1734 N N . CYS A 1 228 ? 27.000 -26.718 -9.711 1.00 88.62 228 CYS A N 1
ATOM 1735 C CA . CYS A 1 228 ? 27.236 -25.352 -9.276 1.00 88.62 228 CYS A CA 1
ATOM 1736 C C . CYS A 1 228 ? 26.067 -24.846 -8.418 1.00 88.62 228 CYS A C 1
ATOM 1738 O O . CYS A 1 228 ? 24.909 -25.028 -8.785 1.00 88.62 228 CYS A O 1
ATOM 1740 N N . VAL A 1 229 ? 26.362 -24.189 -7.293 1.00 84.56 229 VAL A N 1
ATOM 1741 C CA . VAL A 1 229 ? 25.361 -23.644 -6.344 1.00 84.56 229 VAL A CA 1
ATOM 1742 C C . VAL A 1 229 ? 25.522 -22.144 -6.064 1.00 84.56 229 VAL A C 1
ATOM 1744 O O . VAL A 1 229 ? 24.699 -21.563 -5.369 1.00 84.56 229 VAL A O 1
ATOM 1747 N N . ASN A 1 230 ? 26.589 -21.523 -6.573 1.00 81.94 230 ASN A N 1
ATOM 1748 C CA . ASN A 1 230 ? 26.887 -20.090 -6.454 1.00 81.94 230 ASN A CA 1
ATOM 1749 C C . ASN A 1 230 ? 27.513 -19.629 -7.786 1.00 81.94 230 ASN A C 1
ATOM 1751 O O . ASN A 1 230 ? 26.910 -19.837 -8.830 1.00 81.94 230 ASN A O 1
ATOM 1755 N N . SER A 1 231 ? 28.723 -19.061 -7.779 1.00 89.44 231 SER A N 1
ATOM 1756 C CA . SER A 1 231 ? 29.529 -18.843 -8.988 1.00 89.44 231 SER A CA 1
ATOM 1757 C C . SER A 1 231 ? 30.602 -19.929 -9.104 1.00 89.44 231 SER A C 1
ATOM 1759 O O . SER A 1 231 ? 31.277 -20.230 -8.116 1.00 89.44 231 SER A O 1
ATOM 1761 N N . CYS A 1 232 ? 30.737 -20.527 -10.286 1.00 90.44 232 CYS A N 1
ATOM 1762 C CA . CYS A 1 232 ? 31.680 -21.603 -10.592 1.00 90.44 232 CYS A CA 1
ATOM 1763 C C . CYS A 1 232 ? 32.286 -21.382 -11.981 1.00 90.44 232 CYS A C 1
ATOM 1765 O O . CYS A 1 232 ? 31.597 -20.902 -12.877 1.00 90.44 232 CYS A O 1
ATOM 1767 N N . ILE A 1 233 ? 33.548 -21.762 -12.179 1.00 91.38 233 ILE A N 1
ATOM 1768 C CA . ILE A 1 233 ? 34.242 -21.655 -13.470 1.00 91.38 233 ILE A CA 1
ATOM 1769 C C . ILE A 1 233 ? 34.747 -23.045 -13.851 1.00 91.38 233 ILE A C 1
ATOM 1771 O O . ILE A 1 233 ? 35.359 -23.725 -13.025 1.00 91.38 233 ILE A O 1
ATOM 1775 N N . TYR A 1 234 ? 34.478 -23.458 -15.087 1.00 90.75 234 TYR A N 1
ATOM 1776 C CA . TYR A 1 234 ? 34.853 -24.759 -15.630 1.00 90.75 234 TYR A CA 1
ATOM 1777 C C . TYR A 1 234 ? 35.598 -24.572 -16.958 1.00 90.75 234 TYR A C 1
ATOM 1779 O O . TYR A 1 234 ? 35.069 -23.948 -17.874 1.00 90.75 234 TYR A O 1
ATOM 1787 N N . GLU A 1 235 ? 36.804 -25.127 -17.070 1.00 88.56 235 GLU A N 1
ATOM 1788 C CA . GLU A 1 235 ? 37.576 -25.139 -18.320 1.00 88.56 235 GLU A CA 1
ATOM 1789 C C . GLU A 1 235 ? 37.078 -26.237 -19.265 1.00 88.56 235 GLU A C 1
ATOM 1791 O O . GLU A 1 235 ? 36.872 -27.380 -18.843 1.00 88.56 235 GLU A O 1
ATOM 1796 N N . PHE A 1 236 ? 36.954 -25.912 -20.552 1.00 87.62 236 PHE A N 1
ATOM 1797 C CA . PHE A 1 236 ? 36.603 -26.864 -21.605 1.00 87.62 236 PHE A CA 1
ATOM 1798 C C . PHE A 1 236 ? 37.424 -26.620 -22.879 1.00 87.62 236 PHE A C 1
ATOM 1800 O O . PHE A 1 236 ? 37.762 -25.483 -23.197 1.00 87.62 236 PHE A O 1
ATOM 1807 N N . ASP A 1 237 ? 37.713 -27.682 -23.637 1.00 85.62 237 ASP A N 1
ATOM 1808 C CA . ASP A 1 237 ? 38.344 -27.577 -24.960 1.00 85.62 237 ASP A CA 1
ATOM 1809 C C . ASP A 1 237 ? 37.464 -26.786 -25.943 1.00 85.62 237 ASP A C 1
ATOM 1811 O O . ASP A 1 237 ? 36.250 -27.015 -26.028 1.00 85.62 237 ASP A O 1
ATOM 1815 N N . ILE A 1 238 ? 38.075 -25.915 -26.749 1.00 82.69 238 ILE A N 1
ATOM 1816 C CA . ILE A 1 238 ? 37.373 -25.196 -27.819 1.00 82.69 238 ILE A CA 1
ATOM 1817 C C . ILE A 1 238 ? 36.841 -26.197 -28.863 1.00 82.69 238 ILE A C 1
ATOM 1819 O O . ILE A 1 238 ? 37.560 -27.065 -29.359 1.00 82.69 238 ILE A O 1
ATOM 1823 N N . GLY A 1 239 ? 35.554 -26.077 -29.193 1.00 81.88 239 GLY A N 1
ATOM 1824 C CA . GLY A 1 239 ? 34.787 -27.005 -30.030 1.00 81.88 239 GLY A CA 1
ATOM 1825 C C . GLY A 1 239 ? 34.044 -28.104 -29.256 1.00 81.88 239 GLY A C 1
ATOM 1826 O O . GLY A 1 239 ? 33.313 -28.889 -29.867 1.00 81.88 239 GLY A O 1
ATOM 1827 N N . SER A 1 240 ? 34.191 -28.180 -27.929 1.00 86.69 240 SER A N 1
ATOM 1828 C CA . SER A 1 240 ? 33.435 -29.125 -27.097 1.00 86.69 240 SER A CA 1
ATOM 1829 C C . SER A 1 240 ? 31.943 -28.771 -27.015 1.00 86.69 240 SER A C 1
ATOM 1831 O O . SER A 1 240 ? 31.552 -27.609 -27.112 1.00 86.69 240 SER A O 1
ATOM 1833 N N . ASN A 1 241 ? 31.098 -29.796 -26.846 1.00 89.50 241 ASN A N 1
ATOM 1834 C CA . ASN A 1 241 ? 29.652 -29.646 -26.657 1.00 89.50 241 ASN A CA 1
ATOM 1835 C C . ASN A 1 241 ? 29.301 -29.887 -25.184 1.00 89.50 241 ASN A C 1
ATOM 1837 O O . ASN A 1 241 ? 29.464 -31.006 -24.679 1.00 89.50 241 ASN A O 1
ATOM 1841 N N . ILE A 1 242 ? 28.789 -28.858 -24.514 1.00 92.69 242 ILE A N 1
ATOM 1842 C CA . ILE A 1 242 ? 28.352 -28.929 -23.119 1.00 92.69 242 ILE A CA 1
ATOM 1843 C C . ILE A 1 242 ? 26.831 -28.822 -23.014 1.00 92.69 242 ILE A C 1
ATOM 1845 O O . ILE A 1 242 ? 26.186 -28.117 -23.783 1.00 92.69 242 ILE A O 1
ATOM 1849 N N . SER A 1 243 ? 26.262 -29.536 -22.050 1.00 93.12 243 SER A N 1
ATOM 1850 C CA . SER A 1 243 ? 24.838 -29.539 -21.722 1.00 93.12 243 SER A CA 1
ATOM 1851 C C . SER A 1 243 ? 24.702 -29.095 -20.276 1.00 93.12 243 SER A C 1
ATOM 1853 O O . SER A 1 243 ? 25.211 -29.759 -19.372 1.00 93.12 243 SER A O 1
ATOM 1855 N N . ILE A 1 244 ? 24.028 -27.972 -20.074 1.00 94.19 244 ILE A N 1
ATOM 1856 C CA . ILE A 1 244 ? 23.833 -27.306 -18.791 1.00 94.19 244 ILE A CA 1
ATOM 1857 C C . ILE A 1 244 ? 22.363 -27.489 -18.401 1.00 94.19 244 ILE A C 1
ATOM 1859 O O . ILE A 1 244 ? 21.470 -27.347 -19.233 1.00 94.19 244 ILE A O 1
ATOM 1863 N N . THR A 1 245 ? 22.079 -27.875 -17.161 1.00 93.56 245 THR A N 1
ATOM 1864 C CA . THR A 1 245 ? 20.716 -28.222 -16.724 1.00 93.56 245 THR A CA 1
ATOM 1865 C C . THR A 1 245 ? 20.428 -27.671 -15.338 1.00 93.56 245 THR A C 1
ATOM 1867 O O . THR A 1 245 ? 21.235 -27.818 -14.417 1.00 93.56 245 THR A O 1
ATOM 1870 N N . ALA A 1 246 ? 19.272 -27.028 -15.209 1.00 89.81 246 ALA A N 1
ATOM 1871 C CA . ALA A 1 246 ? 18.754 -26.487 -13.970 1.00 89.81 246 ALA A CA 1
ATOM 1872 C C . ALA A 1 246 ? 18.153 -27.611 -13.118 1.00 89.81 246 ALA A C 1
ATOM 1874 O O . ALA A 1 246 ? 17.273 -28.338 -13.578 1.00 89.81 246 ALA A O 1
ATOM 1875 N N . GLN A 1 247 ? 18.616 -27.763 -11.878 1.00 85.75 247 GLN A N 1
ATOM 1876 C CA . GLN A 1 247 ? 18.090 -28.779 -10.969 1.00 85.75 247 GLN A CA 1
ATOM 1877 C C . GLN A 1 247 ? 16.882 -28.226 -10.204 1.00 85.75 247 GLN A C 1
ATOM 1879 O O . GLN A 1 247 ? 16.996 -27.318 -9.375 1.00 85.75 247 GLN A O 1
ATOM 1884 N N . GLN A 1 248 ? 15.711 -28.790 -10.495 1.00 66.06 248 GLN A N 1
ATOM 1885 C CA . GLN A 1 248 ? 14.464 -28.524 -9.783 1.00 66.06 248 GLN A CA 1
ATOM 1886 C C . GLN A 1 248 ? 14.344 -29.472 -8.578 1.00 66.06 248 GLN A C 1
ATOM 1888 O O . GLN A 1 248 ? 13.723 -30.530 -8.663 1.00 66.06 248 GLN A O 1
ATOM 1893 N N . ASP A 1 249 ? 14.953 -29.100 -7.449 1.00 59.34 249 ASP A N 1
ATOM 1894 C CA . ASP A 1 249 ? 14.657 -29.750 -6.164 1.00 59.34 249 ASP A CA 1
ATOM 1895 C C . ASP A 1 249 ? 13.228 -29.393 -5.703 1.00 59.34 249 ASP A C 1
ATOM 1897 O O . ASP A 1 249 ? 12.734 -28.306 -6.001 1.00 59.34 249 ASP A O 1
ATOM 1901 N N . GLU A 1 250 ? 12.604 -30.229 -4.861 1.00 51.16 250 GLU A N 1
ATOM 1902 C CA . GLU A 1 250 ? 11.231 -30.047 -4.325 1.00 51.16 250 GLU A CA 1
ATOM 1903 C C . GLU A 1 250 ? 10.964 -28.694 -3.619 1.00 51.16 250 GLU A C 1
ATOM 1905 O O . GLU A 1 250 ? 9.826 -28.375 -3.286 1.00 51.16 250 GLU A O 1
ATOM 1910 N N . ASN A 1 251 ? 12.006 -27.896 -3.365 1.00 56.94 251 ASN A N 1
ATOM 1911 C CA . ASN A 1 251 ? 11.944 -26.592 -2.704 1.00 56.94 251 ASN A CA 1
ATOM 1912 C C . ASN A 1 251 ? 12.632 -25.482 -3.533 1.00 56.94 251 ASN A C 1
ATOM 1914 O O . ASN A 1 251 ? 13.202 -24.551 -2.957 1.00 56.94 251 ASN A O 1
ATOM 1918 N N . LYS A 1 252 ? 12.642 -25.584 -4.875 1.00 68.81 252 LYS A N 1
ATOM 1919 C CA . LYS A 1 252 ? 13.290 -24.623 -5.793 1.00 68.81 252 LYS A CA 1
ATOM 1920 C C . LYS A 1 252 ? 12.522 -24.488 -7.114 1.00 68.81 252 LYS A C 1
ATOM 1922 O O . LYS A 1 252 ? 12.340 -25.468 -7.824 1.00 68.81 252 LYS A O 1
ATOM 1927 N N . VAL A 1 253 ? 12.140 -23.265 -7.486 1.00 74.25 253 VAL A N 1
ATOM 1928 C CA . VAL A 1 253 ? 11.545 -22.955 -8.795 1.00 74.25 253 VAL A CA 1
ATOM 1929 C C . VAL A 1 253 ? 12.623 -22.313 -9.656 1.00 74.25 253 VAL A C 1
ATOM 1931 O O . VAL A 1 253 ? 13.143 -21.252 -9.312 1.00 74.25 253 VAL A O 1
ATOM 1934 N N . PHE A 1 254 ? 12.977 -22.957 -10.764 1.00 81.00 254 PHE A N 1
ATOM 1935 C CA . PHE A 1 254 ? 13.803 -22.338 -11.798 1.00 81.00 254 PHE A CA 1
ATOM 1936 C C . PHE A 1 254 ? 12.965 -21.306 -12.563 1.00 81.00 254 PHE A C 1
ATOM 1938 O O . PHE A 1 254 ? 11.857 -21.623 -12.985 1.00 81.00 254 PHE A O 1
ATOM 1945 N N . LEU A 1 255 ? 13.485 -20.086 -12.719 1.00 74.12 255 LEU A N 1
ATOM 1946 C CA . LEU A 1 255 ? 12.810 -18.996 -13.425 1.00 74.12 255 LEU A CA 1
ATOM 1947 C C . LEU A 1 255 ? 13.193 -18.974 -14.906 1.00 74.12 255 LEU A C 1
ATOM 1949 O O . LEU A 1 255 ? 12.331 -19.111 -15.766 1.00 74.12 255 LEU A O 1
ATOM 1953 N N . ASN A 1 256 ? 14.479 -18.760 -15.197 1.00 78.19 256 ASN A N 1
ATOM 1954 C CA . ASN A 1 256 ? 15.047 -18.708 -16.545 1.00 78.19 256 ASN A CA 1
ATOM 1955 C C . ASN A 1 256 ? 16.588 -18.662 -16.509 1.00 78.19 256 ASN A C 1
ATOM 1957 O O . ASN A 1 256 ? 17.208 -18.522 -15.448 1.00 78.19 256 ASN A O 1
ATOM 1961 N N . TRP A 1 257 ? 17.206 -18.778 -17.687 1.00 85.50 257 TRP A N 1
ATOM 1962 C CA . TRP A 1 257 ? 18.630 -18.509 -17.907 1.00 85.50 257 TRP A CA 1
ATOM 1963 C C . TRP A 1 257 ? 18.865 -17.072 -18.415 1.00 85.50 257 TRP A C 1
ATOM 1965 O O . TRP A 1 257 ? 17.951 -16.437 -18.945 1.00 85.50 257 TRP A O 1
ATOM 1975 N N . SER A 1 258 ? 20.108 -16.588 -18.347 1.00 80.38 258 SER A N 1
ATOM 1976 C CA . SER A 1 258 ? 20.618 -15.531 -19.242 1.00 80.38 258 SER A CA 1
ATOM 1977 C C . SER A 1 258 ? 22.094 -15.736 -19.596 1.00 80.38 258 SER A C 1
ATOM 1979 O O . SER A 1 258 ? 22.758 -16.625 -19.049 1.00 80.38 258 SER A O 1
ATOM 1981 N N . GLY A 1 259 ? 22.623 -14.917 -20.507 1.00 85.31 259 GLY A N 1
ATOM 1982 C CA . GLY A 1 259 ? 23.959 -15.116 -21.074 1.00 85.31 259 GLY A CA 1
ATOM 1983 C C . GLY A 1 259 ? 23.920 -16.166 -22.183 1.00 85.31 259 GLY A C 1
ATOM 1984 O O . GLY A 1 259 ? 22.982 -16.190 -22.971 1.00 85.31 259 GLY A O 1
ATOM 1985 N N . ALA A 1 260 ? 24.904 -17.066 -22.252 1.00 87.62 260 ALA A N 1
ATOM 1986 C CA . ALA A 1 260 ? 24.999 -18.017 -23.367 1.00 87.62 260 ALA A CA 1
ATOM 1987 C C . ALA A 1 260 ? 23.795 -18.985 -23.491 1.00 87.62 260 ALA A C 1
ATOM 1989 O O . ALA A 1 260 ? 23.578 -19.525 -24.568 1.00 87.62 260 ALA A O 1
ATOM 1990 N N . CYS A 1 261 ? 23.002 -19.167 -22.427 1.00 90.12 261 CYS A N 1
ATOM 1991 C CA . CYS A 1 261 ? 21.788 -20.001 -22.402 1.00 90.12 261 CYS A CA 1
ATOM 1992 C C . CYS A 1 261 ? 20.464 -19.210 -22.471 1.00 90.12 261 CYS A C 1
ATOM 1994 O O . CYS A 1 261 ? 19.408 -19.756 -22.155 1.00 90.12 261 CYS A O 1
ATOM 1996 N N . GLU A 1 262 ? 20.494 -17.914 -22.787 1.00 83.62 262 GLU A N 1
ATOM 1997 C CA . GLU A 1 262 ? 19.293 -17.071 -22.793 1.00 83.62 262 GLU A CA 1
ATOM 1998 C C . GLU A 1 262 ? 18.223 -17.573 -23.781 1.00 83.62 262 GLU A C 1
ATOM 2000 O O . GLU A 1 262 ? 18.519 -17.872 -24.935 1.00 83.62 262 GLU A O 1
ATOM 2005 N N . GLY A 1 263 ? 16.973 -17.664 -23.315 1.00 74.19 263 GLY A N 1
ATOM 2006 C CA . GLY A 1 263 ? 15.834 -18.179 -24.089 1.00 74.19 263 GLY A CA 1
ATOM 2007 C C . GLY A 1 263 ? 15.565 -19.686 -23.959 1.00 74.19 263 GLY A C 1
ATOM 2008 O O . GLY A 1 263 ? 14.503 -20.129 -24.384 1.00 74.19 263 GLY A O 1
ATOM 2009 N N . GLU A 1 264 ? 16.463 -20.466 -23.350 1.00 85.81 264 GLU A N 1
ATOM 2010 C CA . GLU A 1 264 ? 16.270 -21.912 -23.143 1.00 85.81 264 GLU A CA 1
ATOM 2011 C C . GLU A 1 264 ? 15.373 -22.235 -21.925 1.00 85.81 264 GLU A C 1
ATOM 2013 O O . GLU A 1 264 ? 15.365 -21.516 -20.920 1.00 85.81 264 GLU A O 1
ATOM 2018 N N . GLU A 1 265 ? 14.668 -23.371 -21.959 1.00 82.38 265 GLU A N 1
ATOM 2019 C CA . GLU A 1 265 ? 13.808 -23.846 -20.860 1.00 82.38 265 GLU A CA 1
ATOM 2020 C C . GLU A 1 265 ? 14.427 -25.050 -20.129 1.00 82.38 265 GLU A C 1
ATOM 2022 O O . GLU A 1 265 ? 14.498 -26.158 -20.656 1.00 82.38 265 GLU A O 1
ATOM 2027 N N . GLY A 1 266 ? 14.869 -24.849 -18.880 1.00 84.62 266 GLY A N 1
ATOM 2028 C CA . GLY A 1 266 ? 15.326 -25.903 -17.954 1.00 84.62 266 GLY A CA 1
ATOM 2029 C C . GLY A 1 266 ? 16.664 -26.582 -18.299 1.00 84.62 266 GLY A C 1
ATOM 2030 O O . GLY A 1 266 ? 17.449 -26.890 -17.403 1.00 84.62 266 GLY A O 1
ATOM 2031 N N . SER A 1 267 ? 16.980 -26.760 -19.579 1.00 90.50 267 SER A N 1
ATOM 2032 C CA . SER A 1 267 ? 18.248 -27.299 -20.076 1.00 90.50 267 SER A CA 1
ATOM 2033 C C . SER A 1 267 ? 18.706 -26.560 -21.327 1.00 90.50 267 SER A C 1
ATOM 2035 O O . SER A 1 267 ? 17.884 -26.190 -22.151 1.00 90.50 267 SER A O 1
ATOM 2037 N N . CYS A 1 268 ? 20.014 -26.388 -21.468 1.00 91.94 268 CYS A N 1
ATOM 2038 C CA . CYS A 1 268 ? 20.678 -25.597 -22.497 1.00 91.94 268 CYS A CA 1
ATOM 2039 C C . CYS A 1 268 ? 21.865 -26.393 -23.062 1.00 91.94 268 CYS A C 1
ATOM 2041 O O . CYS A 1 268 ? 22.552 -27.081 -22.305 1.00 91.94 268 CYS A O 1
ATOM 2043 N N . THR A 1 269 ? 22.134 -26.305 -24.369 1.00 93.19 269 THR A N 1
ATOM 2044 C CA . THR A 1 269 ? 23.290 -26.966 -25.009 1.00 93.19 269 THR A CA 1
ATOM 2045 C C . THR A 1 269 ? 24.152 -25.946 -25.744 1.00 93.19 269 THR A C 1
ATOM 2047 O O . THR A 1 269 ? 23.649 -25.220 -26.595 1.00 93.19 269 THR A O 1
ATOM 2050 N N . LEU A 1 270 ? 25.453 -25.910 -25.443 1.00 91.69 270 LEU A N 1
ATOM 2051 C CA . LEU A 1 270 ? 26.404 -24.929 -25.973 1.00 91.69 270 LEU A CA 1
ATOM 2052 C C . LEU A 1 270 ? 27.589 -25.607 -26.661 1.00 91.69 270 LEU A C 1
ATOM 2054 O O . LEU A 1 270 ? 28.064 -26.655 -26.217 1.00 91.69 270 LEU A O 1
ATOM 2058 N N . VAL A 1 271 ? 28.120 -24.949 -27.692 1.00 91.62 271 VAL A N 1
ATOM 2059 C CA . VAL A 1 271 ? 29.467 -25.215 -28.212 1.00 91.62 271 VAL A CA 1
ATOM 2060 C C . VAL A 1 271 ? 30.413 -24.196 -27.584 1.00 91.62 271 VAL A C 1
ATOM 2062 O O . VAL A 1 271 ? 30.189 -22.995 -27.721 1.00 91.62 271 VAL A O 1
ATOM 2065 N N . VAL A 1 272 ? 31.464 -24.652 -26.904 1.00 89.19 272 VAL A N 1
ATOM 2066 C CA . VAL A 1 272 ? 32.465 -23.750 -26.312 1.00 89.19 272 VAL A CA 1
ATOM 2067 C C . VAL A 1 272 ? 33.377 -23.230 -27.423 1.00 89.19 272 VAL A C 1
ATOM 2069 O O . VAL A 1 272 ? 34.140 -23.999 -28.002 1.00 89.19 272 VAL A O 1
ATOM 2072 N N . SER A 1 273 ? 33.278 -21.943 -27.758 1.00 84.94 273 SER A N 1
ATOM 2073 C CA . SER A 1 273 ? 34.083 -21.300 -28.815 1.00 84.94 273 SER A CA 1
ATOM 2074 C C . SER A 1 273 ? 35.071 -20.247 -28.307 1.00 84.94 273 SER A C 1
ATOM 2076 O O . SER A 1 273 ? 36.020 -19.926 -29.013 1.00 84.94 273 SER A O 1
ATOM 2078 N N . ASP A 1 274 ? 34.798 -19.693 -27.129 1.00 88.69 274 ASP A N 1
ATOM 2079 C CA . ASP A 1 274 ? 35.513 -18.623 -26.421 1.00 88.69 274 ASP A CA 1
ATOM 2080 C C . ASP A 1 274 ? 35.030 -18.662 -24.949 1.00 88.69 274 ASP A C 1
ATOM 2082 O O . ASP A 1 274 ? 34.234 -19.545 -24.603 1.00 88.69 274 ASP A O 1
ATOM 2086 N N . ASP A 1 275 ? 35.461 -17.739 -24.089 1.00 86.62 275 ASP A N 1
ATOM 2087 C CA . ASP A 1 275 ? 34.959 -17.631 -22.710 1.00 86.62 275 ASP A CA 1
ATOM 2088 C C . ASP A 1 275 ? 33.439 -17.357 -22.690 1.00 86.62 275 ASP A C 1
ATOM 2090 O O . ASP A 1 275 ? 32.941 -16.418 -23.318 1.00 86.62 275 ASP A O 1
ATOM 2094 N N . LEU A 1 276 ? 32.676 -18.157 -21.933 1.00 90.50 276 LEU A N 1
ATOM 2095 C CA . LEU A 1 276 ? 31.212 -18.053 -21.846 1.00 90.50 276 LEU A CA 1
ATOM 2096 C C . LEU A 1 276 ? 30.751 -17.752 -20.418 1.00 90.50 276 LEU A C 1
ATOM 2098 O O . LEU A 1 276 ? 31.311 -18.243 -19.441 1.00 90.50 276 LEU A O 1
ATOM 2102 N N . THR A 1 277 ? 29.661 -16.993 -20.287 1.00 87.81 277 THR A N 1
ATOM 2103 C CA . THR A 1 277 ? 28.952 -16.806 -19.011 1.00 87.81 277 THR A CA 1
ATOM 2104 C C . THR A 1 277 ? 27.505 -17.267 -19.138 1.00 87.81 277 THR A C 1
ATOM 2106 O O . THR A 1 277 ? 26.801 -16.880 -20.070 1.00 87.81 277 THR A O 1
ATOM 2109 N N . VAL A 1 278 ? 27.057 -18.075 -18.179 1.00 91.00 278 VAL A N 1
ATOM 2110 C CA . VAL A 1 278 ? 25.693 -18.601 -18.064 1.00 91.00 278 VAL A CA 1
ATOM 2111 C C . VAL A 1 278 ? 25.153 -18.257 -16.684 1.00 91.00 278 VAL A C 1
ATOM 2113 O O . VAL A 1 278 ? 25.745 -18.610 -15.667 1.00 91.00 278 VAL A O 1
ATOM 2116 N N . ASN A 1 279 ? 24.010 -17.584 -16.641 1.00 84.00 279 ASN A N 1
ATOM 2117 C CA . ASN A 1 279 ? 23.333 -17.228 -15.401 1.00 84.00 279 ASN A CA 1
ATOM 2118 C C . ASN A 1 279 ? 22.059 -18.057 -15.263 1.00 84.00 279 ASN A C 1
ATOM 2120 O O . ASN A 1 279 ? 21.319 -18.205 -16.231 1.00 84.00 279 ASN A O 1
ATOM 2124 N N . ALA A 1 280 ? 21.796 -18.571 -14.067 1.00 85.19 280 ALA A N 1
ATOM 2125 C CA . ALA A 1 280 ? 20.637 -19.390 -13.748 1.00 85.19 280 ALA A CA 1
ATOM 2126 C C . ALA A 1 280 ? 19.865 -18.760 -12.589 1.00 85.19 280 ALA A C 1
ATOM 2128 O O . ALA A 1 280 ? 20.404 -18.611 -11.488 1.00 85.19 280 ALA A O 1
ATOM 2129 N N . PHE A 1 281 ? 18.610 -18.390 -12.830 1.00 79.06 281 PHE A N 1
ATOM 2130 C CA . PHE A 1 281 ? 17.781 -17.705 -11.846 1.00 79.06 281 PHE A CA 1
ATOM 2131 C C . PHE A 1 281 ? 16.797 -18.664 -11.193 1.00 79.06 281 PHE A C 1
ATOM 2133 O O . PHE A 1 281 ? 16.076 -19.393 -11.872 1.00 79.06 281 PHE A O 1
ATOM 2140 N N . TYR A 1 282 ? 16.745 -18.632 -9.866 1.00 78.75 282 TYR A N 1
ATOM 2141 C CA . TYR A 1 282 ? 15.852 -19.450 -9.062 1.00 78.75 282 TYR A CA 1
ATOM 2142 C C . TYR A 1 282 ? 15.125 -18.599 -8.038 1.00 78.75 282 TYR A C 1
ATOM 2144 O O . TYR A 1 282 ? 15.712 -17.755 -7.361 1.00 78.75 282 TYR A O 1
ATOM 2152 N N . GLN A 1 283 ? 13.856 -18.916 -7.847 1.00 71.25 283 GLN A N 1
ATOM 2153 C CA . GLN A 1 283 ? 13.083 -18.469 -6.710 1.00 71.25 283 GLN A CA 1
ATOM 2154 C C . GLN A 1 283 ? 12.953 -19.625 -5.716 1.00 71.25 283 GLN A C 1
ATOM 2156 O O . GLN A 1 283 ? 12.795 -20.785 -6.104 1.00 71.25 283 GLN A O 1
ATOM 2161 N N . GLN A 1 284 ? 13.000 -19.329 -4.415 1.00 57.19 284 GLN A N 1
ATOM 2162 C CA . GLN A 1 284 ? 12.464 -20.282 -3.448 1.00 57.19 284 GLN A CA 1
ATOM 2163 C C . GLN A 1 284 ? 10.931 -20.261 -3.561 1.00 57.19 284 GLN A C 1
ATOM 2165 O O . GLN A 1 284 ? 10.345 -19.205 -3.301 1.00 57.19 284 GLN A O 1
ATOM 2170 N N . PRO A 1 285 ? 10.256 -21.383 -3.884 1.00 52.34 285 PRO A N 1
ATOM 2171 C CA . PRO A 1 285 ? 8.869 -21.534 -3.483 1.00 52.34 285 PRO A CA 1
ATOM 2172 C C . PRO A 1 285 ? 8.816 -21.370 -1.955 1.00 52.34 285 PRO A C 1
ATOM 2174 O O . PRO A 1 285 ? 9.770 -21.744 -1.261 1.00 52.34 285 PRO A O 1
ATOM 2177 N N . PRO A 1 286 ? 7.752 -20.770 -1.402 1.00 49.09 286 PRO A N 1
ATOM 2178 C CA . PRO A 1 286 ? 7.684 -20.500 0.025 1.00 49.09 286 PRO A CA 1
ATOM 2179 C C . PRO A 1 286 ? 7.781 -21.804 0.827 1.00 49.09 286 PRO A C 1
ATOM 2181 O O . PRO A 1 286 ? 6.872 -22.634 0.784 1.00 49.09 286 PRO A O 1
ATOM 2184 N N . ALA A 1 287 ? 8.871 -21.950 1.591 1.00 48.56 287 ALA A N 1
ATOM 2185 C CA . ALA A 1 287 ? 8.995 -22.974 2.626 1.00 48.56 287 ALA A CA 1
ATOM 2186 C C . ALA A 1 287 ? 7.737 -22.933 3.508 1.00 48.56 287 ALA A C 1
ATOM 2188 O O . ALA A 1 287 ? 7.347 -21.842 3.933 1.00 48.56 287 ALA A O 1
ATOM 2189 N N . SER A 1 288 ? 7.114 -24.104 3.686 1.00 53.28 288 SER A N 1
ATOM 2190 C CA . SER A 1 288 ? 5.657 -24.292 3.570 1.00 53.28 288 SER A CA 1
ATOM 2191 C C . SER A 1 288 ? 4.783 -23.051 3.800 1.00 53.28 288 SER A C 1
ATOM 2193 O O . SER A 1 288 ? 4.709 -22.476 4.889 1.00 53.28 288 SER A O 1
ATOM 2195 N N . SER A 1 289 ? 4.023 -22.686 2.763 1.00 63.88 289 SER A N 1
ATOM 2196 C CA . SER A 1 289 ? 2.956 -21.679 2.822 1.00 63.88 289 SER A CA 1
ATOM 2197 C C . SER A 1 289 ? 1.734 -22.130 3.633 1.00 63.88 289 SER A C 1
ATOM 2199 O O . SER A 1 289 ? 0.600 -21.797 3.298 1.00 63.88 289 SER A O 1
ATOM 2201 N N . ASP A 1 290 ? 1.952 -22.890 4.706 1.00 86.06 290 ASP A N 1
ATOM 2202 C CA . ASP A 1 290 ? 0.896 -23.326 5.602 1.00 86.06 290 ASP A CA 1
ATOM 2203 C C . ASP A 1 290 ? 0.224 -22.097 6.210 1.00 86.06 290 ASP A C 1
ATOM 2205 O O . ASP A 1 290 ? 0.899 -21.164 6.667 1.00 86.06 290 ASP A O 1
ATOM 2209 N N . ASN A 1 291 ? -1.107 -22.111 6.265 1.00 93.31 291 ASN A N 1
ATOM 2210 C CA . ASN A 1 291 ? -1.911 -21.012 6.779 1.00 93.31 291 ASN A CA 1
ATOM 2211 C C . ASN A 1 291 ? -1.755 -20.866 8.300 1.00 93.31 291 ASN A C 1
ATOM 2213 O O . ASN A 1 291 ? -2.568 -21.323 9.102 1.00 93.31 291 ASN A O 1
ATOM 2217 N N . THR A 1 292 ? -0.644 -20.254 8.695 1.00 94.69 292 THR A N 1
ATOM 2218 C CA . THR A 1 292 ? -0.113 -20.285 10.056 1.00 94.69 292 THR A CA 1
ATOM 2219 C C . THR A 1 292 ? 0.257 -18.903 10.568 1.00 94.69 292 THR A C 1
ATOM 2221 O O . THR A 1 292 ? 0.477 -17.958 9.806 1.00 94.69 292 THR A O 1
ATOM 2224 N N . PHE A 1 293 ? 0.331 -18.786 11.887 1.00 95.56 293 PHE A N 1
ATOM 2225 C CA . PHE A 1 293 ? 0.940 -17.662 12.586 1.00 95.56 293 PHE A CA 1
ATOM 2226 C C . PHE A 1 293 ? 1.579 -18.165 13.886 1.00 95.56 293 PHE A C 1
ATOM 2228 O O . PHE A 1 293 ? 1.165 -19.194 14.427 1.00 95.56 293 PHE A O 1
ATOM 2235 N N . THR A 1 294 ? 2.590 -17.462 14.397 1.00 96.19 294 THR A N 1
ATOM 2236 C CA . THR A 1 294 ? 3.249 -17.826 15.661 1.00 96.19 294 THR A CA 1
ATOM 2237 C C . THR A 1 294 ? 3.016 -16.776 16.738 1.00 96.19 294 THR A C 1
ATOM 2239 O O . THR A 1 294 ? 3.036 -15.573 16.475 1.00 96.19 294 THR A O 1
ATOM 2242 N N . ILE A 1 295 ? 2.782 -17.246 17.965 1.00 97.25 295 ILE A N 1
ATOM 2243 C CA . ILE A 1 295 ? 2.704 -16.427 19.179 1.00 97.25 295 ILE A CA 1
ATOM 2244 C C . ILE A 1 295 ? 3.917 -16.786 20.036 1.00 97.25 295 ILE A C 1
ATOM 2246 O O . ILE A 1 295 ? 4.068 -17.949 20.412 1.00 97.25 295 ILE A O 1
ATOM 2250 N N . LYS A 1 296 ? 4.774 -15.814 20.358 1.00 97.56 296 LYS A N 1
ATOM 2251 C CA . LYS A 1 296 ? 5.998 -16.049 21.141 1.00 97.56 296 LYS A CA 1
ATOM 2252 C C . LYS A 1 296 ? 6.121 -15.090 22.315 1.00 97.56 296 LYS A C 1
ATOM 2254 O O . LYS A 1 296 ? 5.931 -13.888 22.159 1.00 97.56 296 LYS A O 1
ATOM 2259 N N . GLU A 1 297 ? 6.480 -15.616 23.477 1.00 97.69 297 GLU A N 1
ATOM 2260 C CA . GLU A 1 297 ? 6.771 -14.830 24.676 1.00 97.69 297 GLU A CA 1
ATOM 2261 C C . GLU A 1 297 ? 8.237 -14.347 24.651 1.00 97.69 297 GLU A C 1
ATOM 2263 O O . GLU A 1 297 ? 9.129 -15.190 24.534 1.00 97.69 297 GLU A O 1
ATOM 2268 N N . PRO A 1 298 ? 8.523 -13.029 24.719 1.00 96.75 298 PRO A N 1
ATOM 2269 C CA . PRO A 1 298 ? 9.872 -12.506 24.505 1.00 96.75 298 PRO A CA 1
ATOM 2270 C C . PRO A 1 298 ? 10.572 -11.989 25.776 1.00 96.75 298 PRO A C 1
ATOM 2272 O O . PRO A 1 298 ? 11.708 -11.530 25.674 1.00 96.75 298 PRO A O 1
ATOM 2275 N N . LEU A 1 299 ? 9.923 -11.998 26.951 1.00 96.25 299 LEU A N 1
ATOM 2276 C CA . LEU A 1 299 ? 10.421 -11.362 28.185 1.00 96.25 299 LEU A CA 1
ATOM 2277 C C . LEU A 1 299 ? 10.662 -12.338 29.355 1.00 96.25 299 LEU A C 1
ATOM 2279 O O . LEU A 1 299 ? 11.097 -11.913 30.426 1.00 96.25 299 LEU A O 1
ATOM 2283 N N . GLY A 1 300 ? 10.381 -13.630 29.188 1.00 96.81 300 GLY A N 1
ATOM 2284 C CA . GLY A 1 300 ? 10.484 -14.645 30.238 1.00 96.81 300 GLY A CA 1
ATOM 2285 C C . GLY A 1 300 ? 9.289 -14.691 31.202 1.00 96.81 300 GLY A C 1
ATOM 2286 O O . GLY A 1 300 ? 9.409 -15.275 32.282 1.00 96.81 300 GLY A O 1
ATOM 2287 N N . LYS A 1 301 ? 8.138 -14.095 30.854 1.00 96.00 301 LYS A N 1
ATOM 2288 C CA . LYS A 1 301 ? 6.926 -14.054 31.691 1.00 96.00 301 LYS A CA 1
ATOM 2289 C C . LYS A 1 301 ? 5.817 -14.978 31.169 1.00 96.00 301 LYS A C 1
ATOM 2291 O O . LYS A 1 301 ? 5.047 -14.614 30.281 1.00 96.00 301 LYS A O 1
ATOM 2296 N N . THR A 1 302 ? 5.629 -16.121 31.834 1.00 96.81 302 THR A N 1
ATOM 2297 C CA . THR A 1 302 ? 4.431 -16.959 31.641 1.00 96.81 302 THR A CA 1
ATOM 2298 C C . THR A 1 302 ? 3.161 -16.147 31.901 1.00 96.81 302 THR A C 1
ATOM 2300 O O . THR A 1 302 ? 3.012 -15.541 32.964 1.00 96.81 302 THR A O 1
ATOM 2303 N N . SER A 1 303 ? 2.233 -16.179 30.948 1.00 96.25 303 SER A N 1
ATOM 2304 C CA . SER A 1 303 ? 0.963 -15.448 30.969 1.00 96.25 303 SER A CA 1
ATOM 2305 C C . SER A 1 303 ? -0.214 -16.396 30.692 1.00 96.25 303 SER A C 1
ATOM 2307 O O . SER A 1 303 ? -0.026 -17.466 30.115 1.00 96.25 303 SER A O 1
ATOM 2309 N N . PHE A 1 304 ? -1.427 -16.034 31.121 1.00 96.31 304 PHE A N 1
ATOM 2310 C CA . PHE A 1 304 ? -2.617 -16.900 31.076 1.00 96.31 304 PHE A CA 1
ATOM 2311 C C . PHE A 1 304 ? -3.867 -16.134 30.634 1.00 96.31 304 PHE A C 1
ATOM 2313 O O . PHE A 1 304 ? -3.943 -14.925 30.847 1.00 96.31 304 PHE A O 1
ATOM 2320 N N . ASN A 1 305 ? -4.870 -16.852 30.113 1.00 96.12 305 ASN A N 1
ATOM 2321 C CA . ASN A 1 305 ? -6.183 -16.314 29.726 1.00 96.12 305 ASN A CA 1
ATOM 2322 C C . ASN A 1 305 ? -6.083 -15.098 28.782 1.00 96.12 305 ASN A C 1
ATOM 2324 O O . ASN A 1 305 ? -6.773 -14.092 28.956 1.00 96.12 305 ASN A O 1
ATOM 2328 N N . ILE A 1 306 ? -5.177 -15.176 27.809 1.00 96.81 306 ILE A N 1
ATOM 2329 C CA . ILE A 1 306 ? -4.754 -14.051 26.976 1.00 96.81 306 ILE A CA 1
ATOM 2330 C C . ILE A 1 306 ? -5.780 -13.826 25.860 1.00 96.81 306 ILE A C 1
ATOM 2332 O O . ILE A 1 306 ? -5.961 -14.721 25.032 1.00 96.81 306 ILE A O 1
ATOM 2336 N N . PRO A 1 307 ? -6.438 -12.659 25.775 1.00 97.25 307 PRO A N 1
ATOM 2337 C CA . PRO A 1 307 ? -7.350 -12.379 24.676 1.00 97.25 307 PRO A CA 1
ATOM 2338 C C . PRO A 1 307 ? -6.559 -12.030 23.416 1.00 97.25 307 PRO A C 1
ATOM 2340 O O . PRO A 1 307 ? -5.790 -11.067 23.411 1.00 97.25 307 PRO A O 1
ATOM 2343 N N . ILE A 1 308 ? -6.762 -12.798 22.348 1.00 97.25 308 ILE A N 1
ATOM 2344 C CA . ILE A 1 308 ? -6.128 -12.577 21.050 1.00 97.25 308 ILE A CA 1
ATOM 2345 C C . ILE A 1 308 ? -7.208 -12.184 20.043 1.00 97.25 308 ILE A C 1
ATOM 2347 O O . ILE A 1 308 ? -8.194 -12.899 19.851 1.00 97.25 308 ILE A O 1
ATOM 2351 N N . GLN A 1 309 ? -7.004 -11.043 19.388 1.00 97.75 309 GLN A N 1
ATOM 2352 C CA . GLN A 1 309 ? -7.722 -10.659 18.179 1.00 97.75 309 GLN A CA 1
ATOM 2353 C C . GLN A 1 309 ? -6.699 -10.456 17.068 1.00 97.75 309 GLN A C 1
ATOM 2355 O O . GLN A 1 309 ? -5.764 -9.672 17.226 1.00 97.75 309 GLN A O 1
ATOM 2360 N N . ILE A 1 310 ? -6.917 -11.127 15.944 1.00 97.88 310 ILE A N 1
ATOM 2361 C CA . ILE A 1 310 ? -6.187 -10.904 14.697 1.00 97.88 310 ILE A CA 1
ATOM 2362 C C . ILE A 1 310 ? -7.184 -10.595 13.587 1.00 97.88 310 ILE A C 1
ATOM 2364 O O . ILE A 1 310 ? -8.368 -10.903 13.694 1.00 97.88 310 ILE A O 1
ATOM 2368 N N . ALA A 1 311 ? -6.698 -10.047 12.488 1.00 98.06 311 ALA A N 1
ATOM 2369 C CA . ALA A 1 311 ? -7.359 -10.168 11.202 1.00 98.06 311 ALA A CA 1
ATOM 2370 C C . ALA A 1 311 ? -6.398 -10.805 10.200 1.00 98.06 311 ALA A C 1
ATOM 2372 O O . ALA A 1 311 ? -5.182 -10.836 10.422 1.00 98.06 311 ALA A O 1
ATOM 2373 N N . ARG A 1 312 ? -6.950 -11.409 9.148 1.00 95.88 312 ARG A N 1
ATOM 2374 C CA . ARG A 1 312 ? -6.154 -12.187 8.203 1.00 95.88 312 ARG A CA 1
ATOM 2375 C C . ARG A 1 312 ? -6.807 -12.242 6.819 1.00 95.88 312 ARG A C 1
ATOM 2377 O O . ARG A 1 312 ? -8.015 -12.486 6.750 1.00 95.88 312 ARG A O 1
ATOM 2384 N N . PRO A 1 313 ? -6.037 -12.021 5.738 1.00 97.31 313 PRO A N 1
ATOM 2385 C CA . PRO A 1 313 ? -6.445 -12.357 4.383 1.00 97.31 313 PRO A CA 1
ATOM 2386 C C . PRO A 1 313 ? -6.208 -13.844 4.075 1.00 97.31 313 PRO A C 1
ATOM 2388 O O . PRO A 1 313 ? -5.412 -14.517 4.738 1.00 97.31 313 PRO A O 1
ATOM 2391 N N . PHE A 1 314 ? -6.886 -14.353 3.053 1.00 97.56 314 PHE A N 1
ATOM 2392 C CA . PHE A 1 314 ? -6.890 -15.769 2.693 1.00 97.56 314 PHE A CA 1
ATOM 2393 C C . PHE A 1 314 ? -6.680 -15.999 1.200 1.00 97.56 314 PHE A C 1
ATOM 2395 O O . PHE A 1 314 ? -6.994 -15.131 0.385 1.00 97.56 314 PHE A O 1
ATOM 2402 N N . VAL A 1 315 ? -6.120 -17.157 0.848 1.00 95.50 315 VAL A N 1
ATOM 2403 C CA . VAL A 1 315 ? -5.993 -17.589 -0.550 1.00 95.50 315 VAL A CA 1
ATOM 2404 C C . VAL A 1 315 ? -7.373 -18.042 -1.052 1.00 95.50 315 VAL A C 1
ATOM 2406 O O . VAL A 1 315 ? -8.178 -18.561 -0.279 1.00 95.50 315 VAL A O 1
ATOM 2409 N N . GLU A 1 316 ? -7.676 -17.800 -2.329 1.00 94.50 316 GLU A N 1
ATOM 2410 C CA . GLU A 1 316 ? -8.939 -18.234 -2.948 1.00 94.50 316 GLU A CA 1
ATOM 2411 C C . GLU A 1 316 ? -9.064 -19.772 -2.925 1.00 94.50 316 GLU A C 1
ATOM 2413 O O . GLU A 1 316 ? -8.062 -20.491 -2.911 1.00 94.50 316 GLU A O 1
ATOM 2418 N N . GLY A 1 317 ? -10.287 -20.294 -2.807 1.00 95.31 317 GLY A N 1
ATOM 2419 C CA . GLY A 1 317 ? -10.584 -21.713 -2.573 1.00 95.31 317 GLY A CA 1
ATOM 2420 C C . GLY A 1 317 ? -10.293 -22.232 -1.157 1.00 95.31 317 GLY A C 1
ATOM 2421 O O . GLY A 1 317 ? -10.977 -23.144 -0.690 1.00 95.31 317 GLY A O 1
ATOM 2422 N N . GLU A 1 318 ? -9.313 -21.666 -0.448 1.00 95.00 318 GLU A N 1
ATOM 2423 C CA . GLU A 1 318 ? -8.719 -22.276 0.750 1.00 95.00 318 GLU A CA 1
ATOM 2424 C C . GLU A 1 318 ? -9.697 -22.387 1.936 1.00 95.00 318 GLU A C 1
ATOM 2426 O O . GLU A 1 318 ? -9.900 -23.462 2.507 1.00 95.00 318 GLU A O 1
ATOM 2431 N N . ILE A 1 319 ? -10.347 -21.277 2.298 1.00 97.75 319 ILE A N 1
ATOM 2432 C CA . ILE A 1 319 ? -11.308 -21.207 3.408 1.00 97.75 319 ILE A CA 1
ATOM 2433 C C . ILE A 1 319 ? -12.723 -21.071 2.839 1.00 97.75 319 ILE A C 1
ATOM 2435 O O . ILE A 1 319 ? -13.359 -20.020 2.918 1.00 97.75 319 ILE A O 1
ATOM 2439 N N . ALA A 1 320 ? -13.222 -22.147 2.231 1.00 97.38 320 ALA A N 1
ATOM 2440 C CA . ALA A 1 320 ? -14.522 -22.180 1.554 1.00 97.38 320 ALA A CA 1
ATOM 2441 C C . ALA A 1 320 ? -15.702 -21.634 2.397 1.00 97.38 320 ALA A C 1
ATOM 2443 O O . ALA A 1 320 ? -16.561 -20.917 1.884 1.00 97.38 320 ALA A O 1
ATOM 2444 N N . THR A 1 321 ? -15.761 -21.932 3.700 1.00 96.50 321 THR A N 1
ATOM 2445 C CA . THR A 1 321 ? -16.904 -21.591 4.567 1.00 96.50 321 THR A CA 1
ATOM 2446 C C . THR A 1 321 ? -16.552 -20.641 5.707 1.00 96.50 321 THR A C 1
ATOM 2448 O O . THR A 1 321 ? -17.176 -19.577 5.807 1.00 96.50 321 THR A O 1
ATOM 2451 N N . TYR A 1 322 ? -15.613 -21.023 6.579 1.00 97.62 322 TYR A N 1
ATOM 2452 C CA . TYR A 1 322 ? -15.342 -20.338 7.851 1.00 97.62 322 TYR A CA 1
ATOM 2453 C C . TYR A 1 322 ? -13.959 -20.719 8.418 1.00 97.62 322 TYR A C 1
ATOM 2455 O O . TYR A 1 322 ? -13.695 -21.916 8.546 1.00 97.62 322 TYR A O 1
ATOM 2463 N N . PRO A 1 323 ? -13.091 -19.763 8.803 1.00 97.31 323 PRO A N 1
ATOM 2464 C CA . PRO A 1 323 ? -11.780 -20.076 9.369 1.00 97.31 323 PRO A CA 1
ATOM 2465 C C . PRO A 1 323 ? -11.877 -20.470 10.850 1.00 97.31 323 PRO A C 1
ATOM 2467 O O . PRO A 1 323 ? -12.495 -19.766 11.650 1.00 97.31 323 PRO A O 1
ATOM 2470 N N . VAL A 1 324 ? -11.214 -21.564 11.227 1.00 95.94 324 VAL A N 1
ATOM 2471 C CA . VAL A 1 324 ? -11.110 -22.059 12.611 1.00 95.94 324 VAL A CA 1
ATOM 2472 C C . VAL A 1 324 ? -9.639 -22.168 13.007 1.00 95.94 324 VAL A C 1
ATOM 2474 O O . VAL A 1 324 ? -8.836 -22.724 12.261 1.00 95.94 324 VAL A O 1
ATOM 2477 N N . VAL A 1 325 ? -9.282 -21.672 14.196 1.00 97.06 325 VAL A N 1
ATOM 2478 C CA . VAL A 1 325 ? -7.909 -21.747 14.723 1.00 97.06 325 VAL A CA 1
ATOM 2479 C C . VAL A 1 325 ? -7.651 -23.104 15.380 1.00 97.06 325 VAL A C 1
ATOM 2481 O O . VAL A 1 325 ? -8.434 -23.562 16.223 1.00 97.06 325 VAL A O 1
ATOM 2484 N N . LYS A 1 326 ? -6.500 -23.708 15.073 1.00 95.81 326 LYS A N 1
ATOM 2485 C CA . LYS A 1 326 ? -5.902 -24.790 15.862 1.00 95.81 326 LYS A CA 1
ATOM 2486 C C . LYS A 1 326 ? -4.559 -24.355 16.436 1.00 95.81 326 LYS A C 1
ATOM 2488 O O . LYS A 1 326 ? -3.781 -23.701 15.756 1.00 95.81 326 LYS A O 1
ATOM 2493 N N . ILE A 1 327 ? -4.254 -24.772 17.662 1.00 93.88 327 ILE A N 1
ATOM 2494 C CA . ILE A 1 327 ? -2.933 -24.598 18.287 1.00 93.88 327 ILE A CA 1
ATOM 2495 C C . ILE A 1 327 ? -2.372 -25.986 18.591 1.00 93.88 327 ILE A C 1
ATOM 2497 O O . ILE A 1 327 ? -3.072 -26.828 19.156 1.00 93.88 327 ILE A O 1
ATOM 2501 N N . ALA A 1 328 ? -1.128 -26.250 18.173 1.00 84.56 328 ALA A N 1
ATOM 2502 C CA . ALA A 1 328 ? -0.500 -27.577 18.267 1.00 84.56 328 ALA A CA 1
ATOM 2503 C C . ALA A 1 328 ? -1.409 -28.723 17.747 1.00 84.56 328 ALA A C 1
ATOM 2505 O O . ALA A 1 328 ? -1.572 -29.760 18.393 1.00 84.56 328 ALA A O 1
ATOM 2506 N N . GLY A 1 329 ? -2.067 -28.496 16.602 1.00 83.38 329 GLY A N 1
ATOM 2507 C CA . GLY A 1 329 ? -2.980 -29.446 15.950 1.00 83.38 329 GLY A CA 1
ATOM 2508 C C . GLY A 1 329 ? -4.361 -29.612 16.604 1.00 83.38 329 GLY A C 1
ATOM 2509 O O . GLY A 1 329 ? -5.191 -30.354 16.081 1.00 83.38 329 GLY A O 1
ATOM 2510 N N . LYS A 1 330 ? -4.648 -28.929 17.721 1.00 88.19 330 LYS A N 1
ATOM 2511 C CA . LYS A 1 330 ? -5.936 -29.000 18.431 1.00 88.19 330 LYS A CA 1
ATOM 2512 C C . LYS A 1 330 ? -6.776 -27.758 18.158 1.00 88.19 330 LYS A C 1
ATOM 2514 O O . LYS A 1 330 ? -6.316 -26.647 18.408 1.00 88.19 330 LYS A O 1
ATOM 2519 N N . SER A 1 331 ? -8.013 -27.940 17.698 1.00 86.88 331 SER A N 1
ATOM 2520 C CA . SER A 1 331 ? -8.990 -26.849 17.590 1.00 86.88 331 SER A CA 1
ATOM 2521 C C . SER A 1 331 ? -9.250 -26.202 18.948 1.00 86.88 331 SER A C 1
ATOM 2523 O O . SER A 1 331 ? -9.501 -26.898 19.932 1.00 86.88 331 SER A O 1
ATOM 2525 N N . ILE A 1 332 ? -9.224 -24.871 18.976 1.00 93.75 332 ILE A N 1
ATOM 2526 C CA . ILE A 1 332 ? -9.609 -24.057 20.135 1.00 93.75 332 ILE A CA 1
ATOM 2527 C C . ILE A 1 332 ? -10.950 -23.365 19.871 1.00 93.75 332 ILE A C 1
ATOM 2529 O O . ILE A 1 332 ? -11.374 -23.235 18.719 1.00 93.75 332 ILE A O 1
ATOM 2533 N N . ILE A 1 333 ? -11.612 -22.877 20.925 1.00 93.69 333 ILE A N 1
ATOM 2534 C CA . ILE A 1 333 ? -12.815 -22.050 20.763 1.00 93.69 333 ILE A CA 1
ATOM 2535 C C . ILE A 1 333 ? -12.386 -20.692 20.190 1.00 93.69 333 ILE A C 1
ATOM 2537 O O . ILE A 1 333 ? -11.915 -19.806 20.903 1.00 93.69 333 ILE A O 1
ATOM 2541 N N . SER A 1 334 ? -12.542 -20.561 18.877 1.00 95.69 334 SER A N 1
ATOM 2542 C CA . SER A 1 334 ? -12.255 -19.365 18.094 1.00 95.69 334 SER A CA 1
ATOM 2543 C C . SER A 1 334 ? -13.498 -18.983 17.298 1.00 95.69 334 SER A C 1
ATOM 2545 O O . SER A 1 334 ? -14.178 -19.850 16.754 1.00 95.69 334 SER A O 1
ATOM 2547 N N . GLN A 1 335 ? -13.809 -17.689 17.250 1.00 97.00 335 GLN A N 1
ATOM 2548 C CA . GLN A 1 335 ? -14.819 -17.140 16.345 1.00 97.00 335 GLN A CA 1
ATOM 2549 C C . GLN A 1 335 ? -14.134 -16.333 15.244 1.00 97.00 335 GLN A C 1
ATOM 2551 O O . GLN A 1 335 ? -13.077 -15.743 15.468 1.00 97.00 335 GLN A O 1
ATOM 2556 N N . ALA A 1 336 ? -14.795 -16.234 14.099 1.00 97.69 336 ALA A N 1
ATOM 2557 C CA . ALA A 1 336 ? -14.448 -15.352 13.003 1.00 97.69 336 ALA A CA 1
ATOM 2558 C C . ALA A 1 336 ? -15.650 -14.482 12.603 1.00 97.69 336 ALA A C 1
ATOM 2560 O O . ALA A 1 336 ? -16.759 -14.977 12.399 1.00 97.69 336 ALA A O 1
ATOM 2561 N N . SER A 1 337 ? -15.419 -13.181 12.454 1.00 97.12 337 SER A N 1
ATOM 2562 C CA . SER A 1 337 ? -16.290 -12.258 11.728 1.00 97.12 337 SER A CA 1
ATOM 2563 C C . SER A 1 337 ? -15.707 -12.058 10.332 1.00 97.12 337 SER A C 1
ATOM 2565 O O . SER A 1 337 ? -14.736 -11.321 10.154 1.00 97.12 337 SER A O 1
ATOM 2567 N N . ILE A 1 338 ? -16.281 -12.751 9.351 1.00 98.12 338 ILE A N 1
ATOM 2568 C CA . ILE A 1 338 ? -15.923 -12.618 7.935 1.00 98.12 338 ILE A CA 1
ATOM 2569 C C . ILE A 1 338 ? -16.315 -11.212 7.471 1.00 98.12 338 ILE A C 1
ATOM 2571 O O . ILE A 1 338 ? -17.418 -10.753 7.764 1.00 98.12 338 ILE A O 1
ATOM 2575 N N . LYS A 1 339 ? -15.396 -10.520 6.792 1.00 98.12 339 LYS A N 1
ATOM 2576 C CA . LYS A 1 339 ? -15.606 -9.166 6.254 1.00 98.12 339 LYS A CA 1
ATOM 2577 C C . LYS A 1 339 ? -15.583 -9.136 4.730 1.00 98.12 339 LYS A C 1
ATOM 2579 O O . LYS A 1 339 ? -16.248 -8.280 4.158 1.00 98.12 339 LYS A O 1
ATOM 2584 N N . GLN A 1 340 ? -14.863 -10.060 4.091 1.00 98.19 340 GLN A N 1
ATOM 2585 C CA . GLN A 1 340 ? -14.842 -10.192 2.634 1.00 98.19 340 GLN A CA 1
ATOM 2586 C C . GLN A 1 340 ? -14.871 -11.649 2.176 1.00 98.19 340 GLN A C 1
ATOM 2588 O O . GLN A 1 340 ? -14.320 -12.525 2.857 1.00 98.19 340 GLN A O 1
ATOM 2593 N N . ARG A 1 341 ? -15.431 -11.889 0.989 1.00 98.00 341 ARG A N 1
ATOM 2594 C CA . ARG A 1 341 ? -15.329 -13.151 0.240 1.00 98.00 341 ARG A CA 1
ATOM 2595 C C . ARG A 1 341 ? -14.655 -12.957 -1.125 1.00 98.00 341 ARG A C 1
ATOM 2597 O O . ARG A 1 341 ? -14.599 -11.850 -1.653 1.00 98.00 341 ARG A O 1
ATOM 2604 N N . HIS A 1 342 ? -14.095 -14.041 -1.650 1.00 96.94 342 HIS A N 1
ATOM 2605 C CA . HIS A 1 342 ? -13.562 -14.148 -3.012 1.00 96.94 342 HIS A CA 1
ATOM 2606 C C . HIS A 1 342 ? -14.691 -14.450 -4.017 1.00 96.94 342 HIS A C 1
ATOM 2608 O O . HIS A 1 342 ? -15.848 -14.612 -3.615 1.00 96.94 342 HIS A O 1
ATOM 2614 N N . GLN A 1 343 ? -14.394 -14.504 -5.323 1.00 94.75 343 GLN A N 1
ATOM 2615 C CA . GLN A 1 343 ? -15.434 -14.685 -6.353 1.00 94.75 343 GLN A CA 1
ATOM 2616 C C . GLN A 1 343 ? -16.021 -16.102 -6.356 1.00 94.75 343 GLN A C 1
ATOM 2618 O O . GLN A 1 343 ? -17.211 -16.276 -6.621 1.00 94.75 343 GLN A O 1
ATOM 2623 N N . ASP A 1 344 ? -15.218 -17.101 -5.987 1.00 96.44 344 ASP A N 1
ATOM 2624 C CA . ASP A 1 344 ? -15.661 -18.474 -5.711 1.00 96.44 344 ASP A CA 1
ATOM 2625 C C . ASP A 1 344 ? -16.578 -18.602 -4.469 1.00 96.44 344 ASP A C 1
ATOM 2627 O O . ASP A 1 344 ? -17.166 -19.657 -4.220 1.00 96.44 344 ASP A O 1
ATOM 2631 N N . GLY A 1 345 ? -16.715 -17.528 -3.686 1.00 97.31 345 GLY A N 1
ATOM 2632 C CA . GLY A 1 345 ? -17.470 -17.484 -2.440 1.00 97.31 345 GLY A CA 1
ATOM 2633 C C . GLY A 1 345 ? -16.688 -17.941 -1.207 1.00 97.31 345 GLY A C 1
ATOM 2634 O O . GLY A 1 345 ? -17.251 -17.896 -0.112 1.00 97.31 345 GLY A O 1
ATOM 2635 N N . SER A 1 346 ? -15.416 -18.330 -1.322 1.00 98.31 346 SER A N 1
ATOM 2636 C CA . SER A 1 346 ? -14.529 -18.591 -0.180 1.00 98.31 346 SER A CA 1
ATOM 2637 C C . SER A 1 346 ? -14.247 -17.310 0.618 1.00 98.31 346 SER A C 1
ATOM 2639 O O . SER A 1 346 ? -14.541 -16.195 0.186 1.00 98.31 346 SER A O 1
ATOM 2641 N N . VAL A 1 347 ? -13.753 -17.434 1.849 1.00 98.62 347 VAL A N 1
ATOM 2642 C CA . VAL A 1 347 ? -13.423 -16.278 2.695 1.00 98.62 347 VAL A CA 1
ATOM 2643 C C . VAL A 1 347 ? -12.174 -15.594 2.149 1.00 98.62 347 VAL A C 1
ATOM 2645 O O . VAL A 1 347 ? -11.148 -16.243 2.017 1.00 98.62 347 VAL A O 1
ATOM 2648 N N . LYS A 1 348 ? -12.244 -14.279 1.903 1.00 98.00 348 LYS A N 1
ATOM 2649 C CA . LYS A 1 348 ? -11.093 -13.445 1.521 1.00 98.00 348 LYS A CA 1
ATOM 2650 C C . LYS A 1 348 ? -10.453 -12.766 2.724 1.00 98.00 348 LYS A C 1
ATOM 2652 O O . LYS A 1 348 ? -9.234 -12.721 2.822 1.00 98.00 348 LYS A O 1
ATOM 2657 N N . HIS A 1 349 ? -11.256 -12.230 3.648 1.00 98.38 349 HIS A N 1
ATOM 2658 C CA . HIS A 1 349 ? -10.761 -11.570 4.863 1.00 98.38 349 HIS A CA 1
ATOM 2659 C C . HIS A 1 349 ? -11.697 -11.803 6.045 1.00 98.38 349 HIS A C 1
ATOM 2661 O O . HIS A 1 349 ? -12.921 -11.678 5.918 1.00 98.38 349 HIS A O 1
ATOM 2667 N N . ALA A 1 350 ? -11.125 -12.115 7.207 1.00 98.38 350 ALA A N 1
ATOM 2668 C CA . ALA A 1 350 ? -11.870 -12.261 8.452 1.00 98.38 350 ALA A CA 1
ATOM 2669 C C . ALA A 1 350 ? -11.094 -11.723 9.660 1.00 98.38 350 ALA A C 1
ATOM 2671 O O . ALA A 1 350 ? -9.864 -11.759 9.709 1.00 98.38 350 ALA A O 1
ATOM 2672 N N . ILE A 1 351 ? -11.848 -11.270 10.661 1.00 98.69 351 ILE A N 1
ATOM 2673 C CA . ILE A 1 351 ? -11.353 -10.888 11.986 1.00 98.69 351 ILE A CA 1
ATOM 2674 C C . ILE A 1 351 ? -11.627 -12.061 12.924 1.00 98.69 351 ILE A C 1
ATOM 2676 O O . ILE A 1 351 ? -12.767 -12.512 13.013 1.00 98.69 351 ILE A O 1
ATOM 2680 N N . ILE A 1 352 ? -10.595 -12.576 13.585 1.00 98.50 352 ILE A N 1
ATOM 2681 C CA . ILE A 1 352 ? -10.631 -13.812 14.371 1.00 98.50 352 ILE A CA 1
ATOM 2682 C C . ILE A 1 352 ? -10.320 -13.493 15.834 1.00 98.50 352 ILE A C 1
ATOM 2684 O O . ILE A 1 352 ? -9.320 -12.839 16.136 1.00 98.50 352 ILE A O 1
ATOM 2688 N N . ASN A 1 353 ? -11.155 -13.995 16.746 1.00 98.12 353 ASN A N 1
ATOM 2689 C CA . ASN A 1 353 ? -11.025 -13.800 18.189 1.00 98.12 353 ASN A CA 1
ATOM 2690 C C . ASN A 1 353 ? -10.992 -15.150 18.915 1.00 98.12 353 ASN A C 1
ATOM 2692 O O . ASN A 1 353 ? -11.860 -16.001 18.707 1.00 98.12 353 ASN A O 1
ATOM 2696 N N . PHE A 1 354 ? -10.029 -15.314 19.819 1.00 97.50 354 PHE A N 1
ATOM 2697 C CA . PHE A 1 354 ? -9.929 -16.448 20.740 1.00 97.50 354 PHE A CA 1
ATOM 2698 C C . PHE A 1 354 ? -9.326 -16.003 22.078 1.00 97.50 354 PHE A C 1
ATOM 2700 O O . PHE A 1 354 ? -8.763 -14.913 22.193 1.00 97.50 354 PHE A O 1
ATOM 2707 N N . VAL A 1 355 ? -9.445 -16.848 23.099 1.00 97.19 355 VAL A N 1
ATOM 2708 C CA . VAL A 1 355 ? -8.673 -16.714 24.340 1.00 97.19 355 VAL A CA 1
ATOM 2709 C C . VAL A 1 355 ? -7.644 -17.837 24.360 1.00 97.19 355 VAL A C 1
ATOM 2711 O O . VAL A 1 355 ? -7.987 -18.995 24.140 1.00 97.19 355 VAL A O 1
ATOM 2714 N N . LEU A 1 356 ? -6.381 -17.488 24.586 1.00 95.94 356 LEU A N 1
ATOM 2715 C CA . LEU A 1 356 ? -5.282 -18.429 24.748 1.00 95.94 356 LEU A CA 1
ATOM 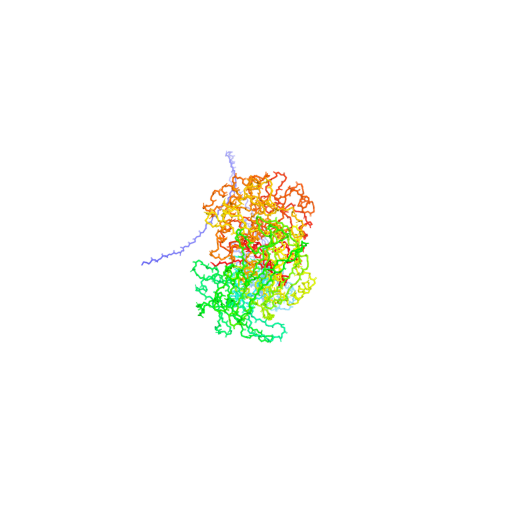2716 C C . LEU A 1 356 ? -5.095 -18.740 26.240 1.00 95.94 356 LEU A C 1
ATOM 2718 O O . LEU A 1 356 ? -4.718 -17.861 27.017 1.00 95.94 356 LEU A O 1
ATOM 2722 N N . ASP A 1 357 ? -5.332 -19.994 26.628 1.00 94.44 357 ASP A N 1
ATOM 2723 C CA . ASP A 1 357 ? -5.281 -20.451 28.025 1.00 94.44 357 ASP A CA 1
ATOM 2724 C C . ASP A 1 357 ? -3.951 -20.109 28.717 1.00 94.44 357 ASP A C 1
ATOM 2726 O O . ASP A 1 357 ? -3.944 -19.607 29.843 1.00 94.44 357 ASP A O 1
ATOM 2730 N N . GLN A 1 358 ? -2.827 -20.348 28.032 1.00 95.19 358 GLN A N 1
ATOM 2731 C CA . GLN A 1 358 ? -1.476 -20.107 28.534 1.00 95.19 358 GLN A CA 1
ATOM 2732 C C . GLN A 1 358 ? -0.497 -19.781 27.398 1.00 95.19 358 GLN A C 1
ATOM 2734 O O . GLN A 1 358 ? -0.477 -20.460 26.374 1.00 95.19 358 GLN A O 1
ATOM 2739 N N . LEU A 1 359 ? 0.389 -18.814 27.639 1.00 96.50 359 LEU A N 1
ATOM 2740 C CA . LEU A 1 359 ? 1.632 -18.612 26.897 1.00 96.50 359 LEU A CA 1
ATOM 2741 C C . LEU A 1 359 ? 2.813 -18.792 27.878 1.00 96.50 359 LEU A C 1
ATOM 2743 O O . LEU A 1 359 ? 2.946 -17.987 28.804 1.00 96.50 359 LEU A O 1
ATOM 2747 N N . PRO A 1 360 ? 3.630 -19.857 27.760 1.00 96.62 360 PRO A N 1
ATOM 2748 C CA . PRO A 1 360 ? 4.765 -20.100 28.658 1.00 96.62 360 PRO A CA 1
ATOM 2749 C C . PRO A 1 360 ? 5.891 -19.063 28.522 1.00 96.62 360 PRO A C 1
ATOM 2751 O O . PRO A 1 360 ? 6.083 -18.498 27.451 1.00 96.62 360 PRO A O 1
ATOM 2754 N N . ALA A 1 361 ? 6.681 -18.876 29.583 1.00 97.06 361 ALA A N 1
ATOM 2755 C CA . ALA A 1 361 ? 7.900 -18.064 29.567 1.00 97.06 361 ALA A CA 1
ATOM 2756 C C . ALA A 1 361 ? 8.900 -18.536 28.492 1.00 97.06 361 ALA A C 1
ATOM 2758 O O . ALA A 1 361 ? 9.285 -19.707 28.484 1.00 97.06 361 ALA A O 1
ATOM 2759 N N . ASN A 1 362 ? 9.334 -17.628 27.615 1.00 96.31 362 ASN A N 1
ATOM 2760 C CA . ASN A 1 362 ? 10.107 -17.889 26.389 1.00 96.31 362 ASN A CA 1
ATOM 2761 C C . ASN A 1 362 ? 9.459 -18.919 25.435 1.00 96.31 362 ASN A C 1
ATOM 2763 O O . ASN A 1 362 ? 10.126 -19.469 24.557 1.00 96.31 362 ASN A O 1
ATOM 2767 N N . GLY A 1 363 ? 8.173 -19.222 25.629 1.00 96.06 363 GLY A N 1
ATOM 2768 C CA . GLY A 1 363 ? 7.433 -20.218 24.868 1.00 96.06 363 GLY A CA 1
ATOM 2769 C C . GLY A 1 363 ? 7.005 -19.693 23.505 1.00 96.06 363 GLY A C 1
ATOM 2770 O O . GLY A 1 363 ? 6.700 -18.512 23.344 1.00 96.06 363 GLY A O 1
ATOM 2771 N N . GLU A 1 364 ? 6.938 -20.597 22.533 1.00 96.06 364 GLU A N 1
ATOM 2772 C CA . GLU A 1 364 ? 6.446 -20.326 21.187 1.00 96.06 364 GLU A CA 1
ATOM 2773 C C . GLU A 1 364 ? 5.316 -21.302 20.851 1.00 96.06 364 GLU A C 1
ATOM 2775 O O . GLU A 1 364 ? 5.413 -22.502 21.118 1.00 96.06 364 GLU A O 1
ATOM 2780 N N . LEU A 1 365 ? 4.230 -20.776 20.293 1.00 95.50 365 LEU A N 1
ATOM 2781 C CA . LEU A 1 365 ? 3.050 -21.525 19.887 1.00 95.50 365 LEU A CA 1
ATOM 2782 C C . LEU A 1 365 ? 2.798 -21.287 18.402 1.00 95.50 365 LEU A C 1
ATOM 2784 O O . LEU A 1 365 ? 2.540 -20.156 17.989 1.00 95.50 365 LEU A O 1
ATOM 2788 N N . VAL A 1 366 ? 2.828 -22.361 17.615 1.00 94.81 366 VAL A N 1
ATOM 2789 C CA . VAL A 1 366 ? 2.372 -22.340 16.222 1.00 94.81 366 VAL A CA 1
ATOM 2790 C C . VAL A 1 366 ? 0.866 -22.582 16.203 1.00 94.81 366 VAL A C 1
ATOM 2792 O O . VAL A 1 366 ? 0.373 -23.582 16.744 1.00 94.81 366 VAL A O 1
ATOM 2795 N N . ALA A 1 367 ? 0.147 -21.660 15.574 1.00 95.94 367 ALA A N 1
ATOM 2796 C CA . ALA A 1 367 ? -1.267 -21.777 15.278 1.00 95.94 367 ALA A CA 1
ATOM 2797 C C . ALA A 1 367 ? -1.463 -21.960 13.769 1.00 95.94 367 ALA A C 1
ATOM 2799 O O . ALA A 1 367 ? -0.828 -21.261 12.978 1.00 95.94 367 ALA A O 1
ATOM 2800 N N . SER A 1 368 ? -2.351 -22.871 13.377 1.00 95.62 368 SER A N 1
ATOM 2801 C CA . SER A 1 368 ? -2.864 -22.987 12.010 1.00 95.62 368 SER A CA 1
ATOM 2802 C C . SER A 1 368 ? -4.306 -22.488 11.945 1.00 95.62 368 SER A C 1
ATOM 2804 O O . SER A 1 368 ? -5.030 -22.488 12.946 1.00 95.62 368 SER A O 1
ATOM 2806 N N . ILE A 1 369 ? -4.725 -22.052 10.763 1.00 96.12 369 ILE A N 1
ATOM 2807 C CA . ILE A 1 369 ? -6.114 -21.753 10.434 1.00 96.12 369 ILE A CA 1
ATOM 2808 C C . ILE A 1 369 ? -6.535 -22.705 9.322 1.00 96.12 369 ILE A C 1
ATOM 2810 O O . ILE A 1 369 ? -5.819 -22.887 8.346 1.00 96.12 369 ILE A O 1
ATOM 2814 N N . GLU A 1 370 ? -7.690 -23.335 9.499 1.00 94.81 370 GLU A N 1
ATOM 2815 C CA . GLU A 1 370 ? -8.249 -24.300 8.556 1.00 94.81 370 GLU A CA 1
ATOM 2816 C C . GLU A 1 370 ? -9.723 -23.991 8.294 1.00 94.81 370 GLU A C 1
ATOM 2818 O O . GLU A 1 370 ? -10.390 -23.342 9.108 1.00 94.81 370 GLU A O 1
ATOM 2823 N N . ASN A 1 371 ? -10.256 -24.492 7.179 1.00 96.19 371 ASN A N 1
ATOM 2824 C CA . ASN A 1 371 ? -11.681 -24.391 6.911 1.00 96.19 371 ASN A CA 1
ATOM 2825 C C . ASN A 1 371 ? -12.500 -25.280 7.863 1.00 96.19 371 ASN A C 1
ATOM 2827 O O . ASN A 1 371 ? -12.195 -26.455 8.067 1.00 96.19 371 ASN A O 1
ATOM 2831 N N . GLY A 1 372 ? -13.589 -24.737 8.400 1.00 94.69 372 GLY A N 1
ATOM 2832 C CA . GLY A 1 372 ? -14.476 -25.446 9.311 1.00 94.69 372 GLY A CA 1
ATOM 2833 C C . GLY A 1 372 ? -15.848 -24.793 9.448 1.00 94.69 372 GLY A C 1
ATOM 2834 O O . GLY A 1 372 ? -16.443 -24.318 8.475 1.00 94.69 372 GLY A O 1
ATOM 2835 N N . VAL A 1 373 ? -16.364 -24.810 10.677 1.00 93.69 373 VAL A N 1
ATOM 2836 C CA . VAL A 1 373 ? -17.701 -24.329 11.054 1.00 93.69 373 VAL A CA 1
ATOM 2837 C C . VAL A 1 373 ? -17.613 -23.350 12.232 1.00 93.69 373 VAL A C 1
ATOM 2839 O O . VAL A 1 373 ? -16.691 -23.473 13.043 1.00 93.69 373 VAL A O 1
ATOM 2842 N N . PRO A 1 374 ? -18.553 -22.395 12.361 1.00 94.44 374 PRO A N 1
ATOM 2843 C CA . PRO A 1 374 ? -18.593 -21.483 13.500 1.00 94.44 374 PRO A CA 1
ATOM 2844 C C . PRO A 1 374 ? -18.777 -22.211 14.844 1.00 94.44 374 PRO A C 1
ATOM 2846 O O . PRO A 1 374 ? -19.461 -23.238 14.901 1.00 94.44 374 PRO A O 1
ATOM 2849 N N . PRO A 1 375 ? -18.215 -21.673 15.944 1.00 94.06 375 PRO A N 1
ATOM 2850 C CA . PRO A 1 375 ? -18.451 -22.191 17.287 1.00 94.06 375 PRO A CA 1
ATOM 2851 C C . PRO A 1 375 ? -19.916 -21.998 17.704 1.00 94.06 375 PRO A C 1
ATOM 2853 O O . PRO A 1 375 ? -20.559 -21.011 17.351 1.00 94.06 375 PRO A O 1
ATOM 2856 N N . SER A 1 376 ? -20.437 -22.920 18.512 1.00 91.62 376 SER A N 1
ATOM 2857 C CA . SER A 1 376 ? -21.786 -22.817 19.074 1.00 91.62 376 SER A CA 1
ATOM 2858 C C . SER A 1 376 ? -21.872 -21.773 20.191 1.00 91.62 376 SER A C 1
ATOM 2860 O O . SER A 1 376 ? -21.069 -21.813 21.126 1.00 91.62 376 SER A O 1
ATOM 2862 N N . GLY A 1 377 ? -22.913 -20.941 20.161 1.00 90.75 377 GLY A N 1
ATOM 2863 C CA . GLY A 1 377 ? -23.281 -20.027 21.244 1.00 90.75 377 GLY A CA 1
ATOM 2864 C C . GLY A 1 377 ? -23.352 -18.568 20.800 1.00 90.75 377 GLY A C 1
ATOM 2865 O O . GLY A 1 377 ? -22.690 -18.154 19.852 1.00 90.75 377 GLY A O 1
ATOM 2866 N N . ASP A 1 378 ? -24.168 -17.791 21.502 1.00 93.38 378 ASP A N 1
ATOM 2867 C CA . ASP A 1 378 ? -24.534 -16.438 21.085 1.00 93.38 378 ASP A CA 1
ATOM 2868 C C . ASP A 1 378 ? -23.535 -15.367 21.546 1.00 93.38 378 ASP A C 1
ATOM 2870 O O . ASP A 1 378 ? -22.789 -15.546 22.521 1.00 93.38 378 ASP A O 1
ATOM 2874 N N . ALA A 1 379 ? -23.590 -14.208 20.883 1.00 95.38 379 ALA A N 1
ATOM 2875 C CA . ALA A 1 379 ? -22.933 -12.972 21.308 1.00 95.38 379 ALA A CA 1
ATOM 2876 C C . ALA A 1 379 ? -23.371 -12.521 22.718 1.00 95.38 379 ALA A C 1
ATOM 2878 O O . ALA A 1 379 ? -24.254 -13.108 23.347 1.00 95.38 379 ALA A O 1
ATOM 2879 N N . LEU A 1 380 ? -22.731 -11.489 23.266 1.00 97.44 380 LEU A N 1
ATOM 2880 C CA . LEU A 1 380 ? -23.209 -10.855 24.495 1.00 97.44 380 LEU A CA 1
ATOM 2881 C C . LEU A 1 380 ? -24.423 -9.971 24.198 1.00 97.44 380 LEU A C 1
ATOM 2883 O O . LEU A 1 380 ? -24.347 -9.039 23.399 1.00 97.44 380 LEU A O 1
ATOM 2887 N N . THR A 1 381 ? -25.526 -10.230 24.894 1.00 97.56 381 THR A N 1
ATOM 2888 C CA . THR A 1 381 ? -26.678 -9.322 24.927 1.00 97.56 381 THR A CA 1
ATOM 2889 C C . THR A 1 381 ? -26.309 -7.987 25.580 1.00 97.56 381 THR A C 1
ATOM 2891 O O . THR A 1 381 ? -25.362 -7.889 26.369 1.00 97.56 381 THR A O 1
ATOM 2894 N N . LYS A 1 382 ? -27.092 -6.940 25.298 1.00 97.75 382 LYS A N 1
ATOM 2895 C CA . LYS A 1 382 ? -26.976 -5.630 25.956 1.00 97.75 382 LYS A CA 1
ATOM 2896 C C . LYS A 1 382 ? -27.022 -5.761 27.482 1.00 97.75 382 LYS A C 1
ATOM 2898 O O . LYS A 1 382 ? -26.239 -5.128 28.187 1.00 97.75 382 LYS A O 1
ATOM 2903 N N . GLU A 1 383 ? -27.905 -6.613 27.985 1.00 98.12 383 GLU A N 1
ATOM 2904 C CA . GLU A 1 383 ? -28.120 -6.873 29.406 1.00 98.12 383 GLU A CA 1
ATOM 2905 C C . GLU A 1 383 ? -26.914 -7.587 30.040 1.00 98.12 383 GLU A C 1
ATOM 2907 O O . GLU A 1 383 ? -26.506 -7.231 31.146 1.00 98.12 383 GLU A O 1
ATOM 2912 N N . GLU A 1 384 ? -26.278 -8.528 29.331 1.00 98.00 384 GLU A N 1
ATOM 2913 C CA . GLU A 1 384 ? -25.017 -9.142 29.768 1.00 98.00 384 GLU A CA 1
ATOM 2914 C C . GLU A 1 384 ? -23.847 -8.146 29.757 1.00 98.00 384 GLU A C 1
ATOM 2916 O O . GLU A 1 384 ? -23.107 -8.091 30.741 1.00 98.00 384 GLU A O 1
ATOM 2921 N N . MET A 1 385 ? -23.691 -7.332 28.704 1.00 98.25 385 MET A N 1
ATOM 2922 C CA . MET A 1 385 ? -22.649 -6.289 28.623 1.00 98.25 385 MET A CA 1
ATOM 2923 C C . MET A 1 385 ? -22.810 -5.221 29.715 1.00 98.25 385 MET A C 1
ATOM 2925 O O . MET A 1 385 ? -21.825 -4.711 30.251 1.00 98.25 385 MET A O 1
ATOM 2929 N N . LEU A 1 386 ? -24.052 -4.899 30.088 1.00 98.25 386 LEU A N 1
ATOM 2930 C CA . LEU A 1 386 ? -24.354 -4.001 31.201 1.00 98.25 386 LEU A CA 1
ATOM 2931 C C . LEU A 1 386 ? -24.228 -4.671 32.579 1.00 98.25 386 LEU A C 1
ATOM 2933 O O . LEU A 1 386 ? -24.159 -3.943 33.572 1.00 98.25 386 LEU A O 1
ATOM 2937 N N . SER A 1 387 ? -24.171 -6.002 32.673 1.00 97.12 387 SER A N 1
ATOM 2938 C CA . SER A 1 387 ? -24.165 -6.716 33.956 1.00 97.12 387 SER A CA 1
ATOM 2939 C C . SER A 1 387 ? -22.925 -6.435 34.814 1.00 97.12 387 SER A C 1
ATOM 2941 O O . SER A 1 387 ? -21.825 -6.156 34.325 1.00 97.12 387 SER A O 1
ATOM 2943 N N . ASP A 1 388 ? -23.087 -6.564 36.131 1.00 95.56 388 ASP A N 1
ATOM 2944 C CA . ASP A 1 388 ? -22.035 -6.240 37.102 1.00 95.56 388 ASP A CA 1
ATOM 2945 C C . ASP A 1 388 ? -20.830 -7.193 37.033 1.00 95.56 388 ASP A C 1
ATOM 2947 O O . ASP A 1 388 ? -19.750 -6.844 37.509 1.00 95.56 388 ASP A O 1
ATOM 2951 N N . LYS A 1 389 ? -20.964 -8.336 36.334 1.00 95.94 389 LYS A N 1
ATOM 2952 C CA . LYS A 1 389 ? -19.856 -9.254 36.015 1.00 95.94 389 LYS A CA 1
ATOM 2953 C C . LYS A 1 389 ? -18.691 -8.542 35.325 1.00 95.94 389 LYS A C 1
ATOM 2955 O O . LYS A 1 389 ? -17.542 -8.798 35.664 1.00 95.94 389 LYS A O 1
ATOM 2960 N N . PHE A 1 390 ? -18.992 -7.651 34.376 1.00 97.19 390 PHE A N 1
ATOM 2961 C CA . PHE A 1 390 ? -17.986 -6.827 33.701 1.00 97.19 390 PHE A CA 1
ATOM 2962 C C . PHE A 1 390 ? -17.653 -5.556 34.487 1.00 97.19 390 PHE A C 1
ATOM 2964 O O . PHE A 1 390 ? -16.611 -4.955 34.247 1.00 97.19 390 PHE A O 1
ATOM 2971 N N . SER A 1 391 ? -18.546 -5.102 35.379 1.00 95.75 391 SER A N 1
ATOM 2972 C CA . SER A 1 391 ? -18.474 -3.777 36.021 1.00 95.75 391 SER A CA 1
ATOM 2973 C C . SER A 1 391 ? -18.254 -2.639 35.003 1.00 95.75 391 SER A C 1
ATOM 2975 O O . SER A 1 391 ? -17.552 -1.662 35.271 1.00 95.75 391 SER A O 1
ATOM 2977 N N . PHE A 1 392 ? -18.849 -2.787 33.811 1.00 98.44 392 PHE A N 1
ATOM 2978 C CA . PHE A 1 392 ? -18.554 -1.972 32.632 1.00 98.44 392 PHE A CA 1
ATOM 2979 C C . PHE A 1 392 ? -19.014 -0.521 32.771 1.00 98.44 392 PHE A C 1
ATOM 2981 O O . PHE A 1 392 ? -20.217 -0.260 32.847 1.00 98.44 392 PHE A O 1
ATOM 2988 N N . ASP A 1 393 ? -18.051 0.397 32.695 1.00 98.56 393 ASP A N 1
ATOM 2989 C CA . ASP A 1 393 ? -18.209 1.724 32.090 1.00 98.56 393 ASP A CA 1
ATOM 2990 C C . ASP A 1 393 ? -16.874 2.170 31.454 1.00 98.56 393 ASP A C 1
ATOM 2992 O O . ASP A 1 393 ? -15.812 1.583 31.699 1.00 98.56 393 ASP A O 1
ATOM 2996 N N . ALA A 1 394 ? -16.926 3.213 30.638 1.00 98.75 394 ALA A N 1
ATOM 2997 C CA . ALA A 1 394 ? -15.783 3.958 30.145 1.00 98.75 394 ALA A CA 1
ATOM 2998 C C . ALA A 1 394 ? -16.210 5.416 29.968 1.00 98.75 394 ALA A C 1
ATOM 3000 O O . ALA A 1 394 ? -17.249 5.685 29.370 1.00 98.75 394 ALA A O 1
ATOM 3001 N N . ILE A 1 395 ? -15.437 6.351 30.511 1.00 98.88 395 ILE A N 1
ATOM 3002 C CA . ILE A 1 395 ? -15.852 7.750 30.627 1.00 98.88 395 ILE A CA 1
ATOM 3003 C C . ILE A 1 395 ? -14.800 8.654 29.988 1.00 98.88 395 ILE A C 1
ATOM 3005 O O . ILE A 1 395 ? -13.601 8.438 30.174 1.00 98.88 395 ILE A O 1
ATOM 3009 N N . GLN A 1 396 ? -15.262 9.655 29.239 1.00 98.81 396 GLN A N 1
ATOM 3010 C CA . GLN A 1 396 ? -14.448 10.770 28.760 1.00 98.81 396 GLN A CA 1
ATOM 3011 C C . GLN A 1 396 ? -14.928 12.052 29.437 1.00 98.81 396 GLN A C 1
ATOM 3013 O O . GLN A 1 396 ? -16.112 12.385 29.348 1.00 98.81 396 GLN A O 1
ATOM 3018 N N . GLU A 1 397 ? -14.019 12.758 30.103 1.00 98.62 397 GLU A N 1
ATOM 3019 C CA . GLU A 1 397 ? -14.295 14.024 30.777 1.00 98.62 397 GLU A CA 1
ATOM 3020 C C . GLU A 1 397 ? -13.504 15.157 30.127 1.00 98.62 397 GLU A C 1
ATOM 3022 O O . GLU A 1 397 ? -12.282 15.078 29.986 1.00 98.62 397 GLU A O 1
ATOM 3027 N N . TYR A 1 398 ? -14.223 16.204 29.730 1.00 98.56 398 TYR A N 1
ATOM 3028 C CA . TYR A 1 398 ? -13.709 17.367 29.014 1.00 98.56 398 TYR A CA 1
ATOM 3029 C C . TYR A 1 398 ? -13.947 18.619 29.856 1.00 98.56 398 TYR A C 1
ATOM 3031 O O . TYR A 1 398 ? -15.098 18.982 30.094 1.00 98.56 398 TYR A O 1
ATOM 3039 N N . SER A 1 399 ? -12.880 19.284 30.293 1.00 98.00 399 SER A N 1
ATOM 3040 C CA . SER A 1 399 ? -12.942 20.540 31.050 1.00 98.00 399 SER A CA 1
ATOM 3041 C C . SER A 1 399 ? -12.503 21.709 30.168 1.00 98.00 399 SER A C 1
ATOM 3043 O O . SER A 1 399 ? -11.325 21.841 29.837 1.00 98.00 399 SER A O 1
ATOM 3045 N N . PHE A 1 400 ? -13.448 22.558 29.770 1.00 95.88 400 PHE A N 1
ATOM 3046 C CA . PHE A 1 400 ? -13.206 23.708 28.895 1.00 95.88 400 PHE A CA 1
ATOM 3047 C C . PHE A 1 400 ? -12.859 24.971 29.698 1.00 95.88 400 PHE A C 1
ATOM 3049 O O . PHE A 1 400 ? -13.310 25.156 30.829 1.00 95.88 400 PHE A O 1
ATOM 3056 N N . ALA A 1 401 ? -12.117 25.900 29.084 1.00 90.38 401 ALA A N 1
ATOM 3057 C CA . ALA A 1 401 ? -11.694 27.160 29.714 1.00 90.38 401 ALA A CA 1
ATOM 3058 C C . ALA A 1 401 ? -12.857 28.091 30.141 1.00 90.38 401 ALA A C 1
ATOM 3060 O O . ALA A 1 401 ? -12.646 29.031 30.904 1.00 90.38 401 ALA A O 1
ATOM 3061 N N . SER A 1 402 ? -14.087 27.815 29.695 1.00 84.25 402 SER A N 1
ATOM 3062 C CA . SER A 1 402 ? -15.329 28.447 30.167 1.00 84.25 402 SER A CA 1
ATOM 3063 C C . SER A 1 402 ? -15.773 27.994 31.568 1.00 84.25 402 SER A C 1
ATOM 3065 O O . SER A 1 402 ? -16.760 28.510 32.087 1.00 84.25 402 SER A O 1
ATOM 3067 N N . GLY A 1 403 ? -15.083 27.024 32.179 1.00 81.88 403 GLY A N 1
ATOM 3068 C CA . GLY A 1 403 ? -15.482 26.384 33.437 1.00 81.88 403 GLY A CA 1
ATOM 3069 C C . GLY A 1 403 ? -16.512 25.261 33.262 1.00 81.88 403 GLY A C 1
ATOM 3070 O O . GLY A 1 403 ? -16.947 24.665 34.246 1.00 81.88 403 GLY A O 1
ATOM 3071 N N . GLN A 1 404 ? -16.905 24.958 32.021 1.00 85.31 404 GLN A N 1
ATOM 3072 C CA . GLN A 1 404 ? -17.794 23.848 31.695 1.00 85.31 404 GLN A CA 1
ATOM 3073 C C . GLN A 1 404 ? -17.034 22.517 31.737 1.00 85.31 404 GLN A C 1
ATOM 3075 O O . GLN A 1 404 ? -16.019 22.359 31.058 1.00 85.31 404 GLN A O 1
ATOM 3080 N N . VAL A 1 405 ? -17.571 21.546 32.480 1.00 92.62 405 VAL A N 1
ATOM 3081 C CA . VAL A 1 405 ? -17.113 20.150 32.468 1.00 92.62 405 VAL A CA 1
ATOM 3082 C C . VAL A 1 405 ? -18.191 19.287 31.815 1.00 92.62 405 VAL A C 1
ATOM 3084 O O . VAL A 1 405 ? -19.361 19.365 32.196 1.00 92.62 405 VAL A O 1
ATOM 3087 N N . ASN A 1 406 ? -17.817 18.468 30.833 1.00 96.62 406 ASN A N 1
ATOM 3088 C CA . ASN A 1 406 ? -18.705 17.500 30.194 1.00 96.62 406 ASN A CA 1
ATOM 3089 C C . ASN A 1 406 ? -18.183 16.072 30.395 1.00 96.62 406 ASN A C 1
ATOM 3091 O O . ASN A 1 406 ? -17.079 15.750 29.963 1.00 96.62 406 ASN A O 1
ATOM 3095 N N . THR A 1 407 ? -19.013 15.218 30.994 1.00 97.75 407 THR A N 1
ATOM 3096 C CA . THR A 1 407 ? -18.708 13.819 31.333 1.00 97.75 407 THR A CA 1
ATOM 3097 C C . THR A 1 407 ? -19.591 12.892 30.496 1.00 97.75 407 THR A C 1
ATOM 3099 O O . THR A 1 407 ? -20.803 12.839 30.711 1.00 97.75 407 THR A O 1
ATOM 3102 N N . ILE A 1 408 ? -19.012 12.159 29.539 1.00 98.56 408 ILE A N 1
ATOM 3103 C CA . ILE A 1 408 ? -19.740 11.225 28.660 1.00 98.56 408 ILE A CA 1
ATOM 3104 C C . ILE A 1 408 ? -19.402 9.775 29.029 1.00 98.56 408 ILE A C 1
ATOM 3106 O O . ILE A 1 408 ? -18.231 9.409 29.078 1.00 98.56 408 ILE A O 1
ATOM 3110 N N . SER A 1 409 ? -20.432 8.952 29.269 1.00 98.56 409 SER A N 1
ATOM 3111 C CA . SER A 1 409 ? -20.336 7.556 29.737 1.00 98.56 409 SER A CA 1
ATOM 3112 C C . SER A 1 409 ? -20.776 6.558 28.658 1.00 98.56 409 SER A C 1
ATOM 3114 O O . SER A 1 409 ? -21.922 6.573 28.195 1.00 98.56 409 SER A O 1
ATOM 3116 N N . ALA A 1 410 ? -19.881 5.633 28.316 1.00 98.75 410 ALA A N 1
ATOM 3117 C CA . ALA A 1 410 ? -20.109 4.523 27.396 1.00 98.75 410 ALA A CA 1
ATOM 3118 C C . ALA A 1 410 ? -21.233 3.585 27.876 1.00 98.75 410 ALA A C 1
ATOM 3120 O O . ALA A 1 410 ? -22.059 3.136 27.080 1.00 98.75 410 ALA A O 1
ATOM 3121 N N . ARG A 1 411 ? -21.335 3.337 29.191 1.00 98.56 411 ARG A N 1
ATOM 3122 C CA . ARG A 1 411 ? -22.449 2.587 29.804 1.00 98.56 411 ARG A CA 1
ATOM 3123 C C . ARG A 1 411 ? -23.789 3.289 29.592 1.00 98.56 411 ARG A C 1
ATOM 3125 O O . ARG A 1 411 ? -24.816 2.621 29.491 1.00 98.56 411 ARG A O 1
ATOM 3132 N N . THR A 1 412 ? -23.795 4.618 29.535 1.00 98.38 412 THR A N 1
ATOM 3133 C CA . THR A 1 412 ? -25.009 5.421 29.337 1.00 98.38 412 THR A CA 1
ATOM 3134 C C . THR A 1 412 ? -25.457 5.422 27.876 1.00 98.38 412 THR A C 1
ATOM 3136 O O . THR A 1 412 ? -26.636 5.191 27.619 1.00 98.38 412 THR A O 1
ATOM 3139 N N . MET A 1 413 ? -24.526 5.542 26.925 1.00 98.62 413 MET A N 1
ATOM 3140 C CA . MET A 1 413 ? -24.805 5.336 25.494 1.00 98.62 413 MET A CA 1
ATOM 3141 C C . MET A 1 413 ? -25.359 3.921 25.230 1.00 98.62 413 MET A C 1
ATOM 3143 O O . MET A 1 413 ? -26.398 3.760 24.592 1.00 98.62 413 MET A O 1
ATOM 3147 N N . LEU A 1 414 ? -24.750 2.884 25.826 1.00 98.50 414 LEU A N 1
ATOM 3148 C CA . LEU A 1 414 ? -25.220 1.498 25.699 1.00 98.50 414 LEU A CA 1
ATOM 3149 C C . LEU A 1 414 ? -26.639 1.311 26.265 1.00 98.50 414 LEU A C 1
ATOM 3151 O O . LEU A 1 414 ? -27.477 0.669 25.633 1.00 98.50 414 LEU A O 1
ATOM 3155 N N . LYS A 1 415 ? -26.951 1.902 27.429 1.00 98.12 415 LYS A N 1
ATOM 3156 C CA . LYS A 1 415 ? -28.312 1.893 28.002 1.00 98.12 415 LYS A CA 1
ATOM 3157 C C . LYS A 1 415 ? -29.347 2.511 27.060 1.00 98.12 415 LYS A C 1
ATOM 3159 O O . LYS A 1 415 ? -30.439 1.951 26.942 1.00 98.12 415 LYS A O 1
ATOM 3164 N N . ASN A 1 416 ? -28.997 3.599 26.379 1.00 97.38 416 ASN A N 1
ATOM 3165 C CA . ASN A 1 416 ? -29.885 4.328 25.473 1.00 97.38 416 ASN A CA 1
ATOM 3166 C C . ASN A 1 416 ? -30.028 3.690 24.076 1.00 97.38 416 ASN A C 1
ATOM 3168 O O . ASN A 1 416 ? -30.962 4.032 23.354 1.00 97.38 416 ASN A O 1
ATOM 3172 N N . ASN A 1 417 ? -29.205 2.678 23.760 1.00 96.56 417 ASN A N 1
ATOM 3173 C CA . ASN A 1 417 ? -29.058 2.021 22.449 1.00 96.56 417 ASN A CA 1
ATOM 3174 C C . ASN A 1 417 ? -28.266 2.829 21.401 1.00 96.56 417 ASN A C 1
ATOM 3176 O O . ASN A 1 417 ? -28.344 2.521 20.215 1.00 96.56 417 ASN A O 1
ATOM 3180 N N . ASP A 1 418 ? -27.457 3.805 21.818 1.00 96.56 418 ASP A N 1
ATOM 3181 C CA . ASP A 1 418 ? -26.611 4.615 20.929 1.00 96.56 418 ASP A CA 1
ATOM 3182 C C . ASP A 1 418 ? -25.312 3.868 20.555 1.00 96.56 418 ASP A C 1
ATOM 3184 O O . ASP A 1 418 ? -24.193 4.296 20.863 1.00 96.56 418 ASP A O 1
ATOM 3188 N N . TYR A 1 419 ? -25.470 2.687 19.944 1.00 97.38 419 TYR A N 1
ATOM 3189 C CA . TYR A 1 419 ? -24.375 1.823 19.503 1.00 97.38 419 TYR A CA 1
ATOM 3190 C C . TYR A 1 419 ? -24.696 1.022 18.233 1.00 97.38 419 TYR A C 1
ATOM 3192 O O . TYR A 1 419 ? -25.848 0.821 17.861 1.00 97.38 419 TYR A O 1
ATOM 3200 N N . SER A 1 420 ? -23.641 0.512 17.603 1.00 96.88 420 SER A N 1
ATOM 3201 C CA . SER A 1 420 ? -23.680 -0.508 16.545 1.00 96.88 420 SER A CA 1
ATOM 3202 C C . SER A 1 420 ? -22.679 -1.623 16.860 1.00 96.88 420 SER A C 1
ATOM 3204 O O . SER A 1 420 ? -21.738 -1.398 17.626 1.00 96.88 420 SER A O 1
ATOM 3206 N N . THR A 1 421 ? -22.853 -2.826 16.308 1.00 96.88 421 THR A N 1
ATOM 3207 C CA . THR A 1 421 ? -21.897 -3.929 16.512 1.00 96.88 421 THR A CA 1
ATOM 3208 C C . THR A 1 421 ? -20.857 -4.005 15.392 1.00 96.88 421 THR A C 1
ATOM 3210 O O . THR A 1 421 ? -21.137 -3.718 14.231 1.00 96.88 421 THR A O 1
ATOM 3213 N N . TRP A 1 422 ? -19.634 -4.402 15.745 1.00 97.31 422 TRP A N 1
ATOM 3214 C CA . TRP A 1 422 ? -18.518 -4.624 14.819 1.00 97.31 422 TRP A CA 1
ATOM 3215 C C . TRP A 1 422 ? -18.106 -6.098 14.724 1.00 97.31 422 TRP A C 1
ATOM 3217 O O . TRP A 1 422 ? -17.790 -6.567 13.626 1.00 97.31 422 TRP A O 1
ATOM 3227 N N . LEU A 1 423 ? -18.128 -6.815 15.855 1.00 96.50 423 LEU A N 1
ATOM 3228 C CA . LEU A 1 423 ? -17.834 -8.249 15.974 1.00 96.50 423 LEU A CA 1
ATOM 3229 C C . LEU A 1 423 ? -18.891 -8.907 16.867 1.00 96.50 423 LEU A C 1
ATOM 3231 O O . LEU A 1 423 ? -19.161 -8.403 17.958 1.00 96.50 423 LEU A O 1
ATOM 3235 N N . GLU A 1 424 ? -19.438 -10.040 16.435 1.00 93.69 424 GLU A N 1
ATOM 3236 C CA . GLU A 1 424 ? -20.458 -10.812 17.157 1.00 93.69 424 GLU A CA 1
ATOM 3237 C C . GLU A 1 424 ? -20.045 -12.288 17.237 1.00 93.69 424 GLU A C 1
ATOM 3239 O O . GLU A 1 424 ? -19.531 -12.849 16.267 1.00 93.69 424 GLU A O 1
ATOM 3244 N N . GLY A 1 425 ? -20.238 -12.912 18.404 1.00 95.19 425 GLY A N 1
ATOM 3245 C CA . GLY A 1 425 ? -19.944 -14.329 18.630 1.00 95.19 425 GLY A CA 1
ATOM 3246 C C . GLY A 1 425 ? -19.682 -14.701 20.102 1.00 95.19 425 GLY A C 1
ATOM 3247 O O . GLY A 1 425 ? -19.638 -13.824 20.971 1.00 95.19 425 GLY A O 1
ATOM 3248 N N . PRO A 1 426 ? -19.508 -16.004 20.400 1.00 95.94 426 PRO A N 1
ATOM 3249 C CA . PRO A 1 426 ? -19.472 -16.536 21.767 1.00 95.94 426 PRO A CA 1
ATOM 3250 C C . PRO A 1 426 ? -18.176 -16.269 22.548 1.00 95.94 426 PRO A C 1
ATOM 3252 O O . PRO A 1 426 ? -18.158 -16.444 23.766 1.00 95.94 426 PRO A O 1
ATOM 3255 N N . VAL A 1 427 ? -17.091 -15.858 21.887 1.00 97.81 427 VAL A N 1
ATOM 3256 C CA . VAL A 1 427 ? -15.813 -15.494 22.526 1.00 97.81 427 VAL A CA 1
ATOM 3257 C C . VAL A 1 427 ? -15.788 -14.004 22.857 1.00 97.81 427 VAL A C 1
ATOM 3259 O O . VAL A 1 427 ? -15.472 -13.615 23.986 1.00 97.81 427 VAL A O 1
ATOM 3262 N N . ALA A 1 428 ? -16.103 -13.176 21.861 1.00 97.62 428 ALA A N 1
ATOM 3263 C CA . ALA A 1 428 ? -15.934 -11.735 21.899 1.00 97.62 428 ALA A CA 1
ATOM 3264 C C . ALA A 1 428 ? -17.113 -11.009 21.242 1.00 97.62 428 ALA A C 1
ATOM 3266 O O . ALA A 1 428 ? -17.670 -11.449 20.237 1.00 97.62 428 ALA A O 1
ATOM 3267 N N . THR A 1 429 ? -17.473 -9.856 21.795 1.00 98.31 429 THR A N 1
ATOM 3268 C CA . THR A 1 429 ? -18.469 -8.953 21.208 1.00 98.31 429 THR A CA 1
ATOM 3269 C C . THR A 1 429 ? -17.902 -7.541 21.224 1.00 98.31 429 THR A C 1
ATOM 3271 O O . THR A 1 429 ? -17.513 -7.051 22.285 1.00 98.31 429 THR A O 1
ATOM 3274 N N . THR A 1 430 ? -17.823 -6.897 20.059 1.00 98.44 430 THR A N 1
ATOM 3275 C CA . THR A 1 430 ? -17.294 -5.533 19.928 1.00 98.44 430 THR A CA 1
ATOM 3276 C C . THR A 1 430 ? -18.391 -4.585 19.496 1.00 98.44 430 THR A C 1
ATOM 3278 O O . THR A 1 430 ? -18.935 -4.747 18.408 1.00 98.44 430 THR A O 1
ATOM 3281 N N . ILE A 1 431 ? -18.664 -3.568 20.311 1.00 98.69 431 ILE A N 1
ATOM 3282 C CA . ILE A 1 431 ? -19.605 -2.488 19.998 1.00 98.69 431 ILE A CA 1
ATOM 3283 C C . ILE A 1 431 ? -18.878 -1.168 19.735 1.00 98.69 431 ILE A C 1
ATOM 3285 O O . ILE A 1 431 ? -17.812 -0.897 20.291 1.00 98.69 431 ILE A O 1
ATOM 3289 N N . VAL A 1 432 ? -19.487 -0.339 18.895 1.00 98.62 432 VAL A N 1
ATOM 3290 C CA . VAL A 1 432 ? -19.094 1.033 18.575 1.00 98.62 432 VAL A CA 1
ATOM 3291 C C . VAL A 1 432 ? -20.188 1.947 19.105 1.00 98.62 432 VAL A C 1
ATOM 3293 O O . VAL A 1 432 ? -21.297 1.962 18.575 1.00 98.62 432 VAL A O 1
ATOM 3296 N N . LEU A 1 433 ? -19.877 2.679 20.169 1.00 98.69 433 LEU A N 1
ATOM 3297 C CA . LEU A 1 433 ? -20.760 3.642 20.821 1.00 98.69 433 LEU A CA 1
ATOM 3298 C C . LEU A 1 433 ? -20.460 5.025 20.245 1.00 98.69 433 LEU A C 1
ATOM 3300 O O . LEU A 1 433 ? -19.366 5.561 20.448 1.00 98.69 433 LEU A O 1
ATOM 3304 N N . ALA A 1 434 ? -21.411 5.563 19.487 1.00 96.19 434 ALA A N 1
ATOM 3305 C CA . ALA A 1 434 ? -21.272 6.808 18.745 1.00 96.19 434 ALA A CA 1
ATOM 3306 C C . ALA A 1 434 ? -22.655 7.383 18.416 1.00 96.19 434 ALA A C 1
ATOM 3308 O O . ALA A 1 434 ? -23.522 6.654 17.940 1.00 96.19 434 ALA A O 1
ATOM 3309 N N . ASP A 1 435 ? -22.837 8.692 18.590 1.00 95.12 435 ASP A N 1
ATOM 3310 C CA . ASP A 1 435 ? -23.987 9.403 18.029 1.00 95.12 435 ASP A CA 1
ATOM 3311 C C . ASP A 1 435 ? -23.566 10.106 16.734 1.00 95.12 435 ASP A C 1
ATOM 3313 O O . ASP A 1 435 ? -22.585 10.850 16.686 1.00 95.12 435 ASP A O 1
ATOM 3317 N N . HIS A 1 436 ? -24.286 9.828 15.652 1.00 93.69 436 HIS A N 1
ATOM 3318 C CA . HIS A 1 436 ? -24.107 10.463 14.346 1.00 93.69 436 HIS A CA 1
ATOM 3319 C C . HIS A 1 436 ? -25.373 11.196 13.870 1.00 93.69 436 HIS A C 1
ATOM 3321 O O . HIS A 1 436 ? -25.387 11.732 12.765 1.00 93.69 436 HIS A O 1
ATOM 3327 N N . SER A 1 437 ? -26.412 11.259 14.707 1.00 92.31 437 SER A N 1
ATOM 3328 C CA . SER A 1 437 ? -27.682 11.929 14.432 1.00 92.31 437 SER A CA 1
ATOM 3329 C C . SER A 1 437 ? -27.546 13.452 14.300 1.00 92.31 437 SER A C 1
ATOM 3331 O O . SER A 1 437 ? -26.517 14.052 14.615 1.00 92.31 437 SER A O 1
ATOM 3333 N N . GLN A 1 438 ? -28.642 14.101 13.898 1.00 90.62 438 GLN A N 1
ATOM 3334 C CA . GLN A 1 438 ? -28.785 15.563 13.917 1.00 90.62 438 GLN A CA 1
ATOM 3335 C C . GLN A 1 438 ? -28.785 16.152 15.340 1.00 90.62 438 GLN A C 1
ATOM 3337 O O . GLN A 1 438 ? -28.379 17.298 15.522 1.00 90.62 438 GLN A O 1
ATOM 3342 N N . ASN A 1 439 ? -29.221 15.384 16.346 1.00 92.94 439 ASN A N 1
ATOM 3343 C CA . ASN A 1 439 ? -29.356 15.859 17.728 1.00 92.94 439 ASN A CA 1
ATOM 3344 C C . ASN A 1 439 ? -27.998 15.952 18.435 1.00 92.94 439 ASN A C 1
ATOM 3346 O O . ASN A 1 439 ? -27.780 16.850 19.258 1.00 92.94 439 ASN A O 1
ATOM 3350 N N . ARG A 1 440 ? -27.072 15.049 18.076 1.00 95.19 440 ARG A N 1
ATOM 3351 C CA . ARG A 1 440 ? -25.673 15.075 18.517 1.00 95.19 440 ARG A CA 1
ATOM 3352 C C . ARG A 1 440 ? -25.567 15.100 20.045 1.00 95.19 440 ARG A C 1
ATOM 3354 O O . ARG A 1 440 ? -24.817 15.900 20.591 1.00 95.19 440 ARG A O 1
ATOM 3361 N N . VAL A 1 441 ? -26.393 14.338 20.760 1.00 96.25 441 VAL A N 1
ATOM 3362 C CA . VAL A 1 441 ? -26.676 14.515 22.199 1.00 96.25 441 VAL A CA 1
ATOM 3363 C C . VAL A 1 441 ? -25.457 14.292 23.098 1.00 96.25 441 VAL A C 1
ATOM 3365 O O . VAL A 1 441 ? -25.410 14.855 24.188 1.00 96.25 441 VAL A O 1
ATOM 3368 N N . TYR A 1 442 ? -24.459 13.543 22.620 1.00 97.62 442 TYR A N 1
ATOM 3369 C CA . TYR A 1 442 ? -23.186 13.311 23.311 1.00 97.62 442 TYR A CA 1
ATOM 3370 C C . TYR A 1 442 ? -22.029 14.197 22.832 1.00 97.62 442 TYR A C 1
ATOM 3372 O O . TYR A 1 442 ? -20.973 14.172 23.459 1.00 97.62 442 TYR A O 1
ATOM 3380 N N . ASP A 1 443 ? -22.198 14.980 21.761 1.00 97.88 443 ASP A N 1
ATOM 3381 C CA . ASP A 1 443 ? -21.161 15.914 21.310 1.00 97.88 443 ASP A CA 1
ATOM 3382 C C . ASP A 1 443 ? -21.016 17.075 22.331 1.00 97.88 443 ASP A C 1
ATOM 3384 O O . ASP A 1 443 ? -22.008 17.577 22.880 1.00 97.88 443 ASP A O 1
ATOM 3388 N N . VAL A 1 444 ? -19.780 17.514 22.584 1.00 97.50 444 VAL A N 1
ATOM 3389 C CA . VAL A 1 444 ? -19.367 18.474 23.630 1.00 97.50 444 VAL A CA 1
ATOM 3390 C C . VAL A 1 444 ? -18.510 19.609 23.052 1.00 97.50 444 VAL A C 1
ATOM 3392 O O . VAL A 1 444 ? -17.984 19.510 21.947 1.00 97.50 444 VAL A O 1
ATOM 3395 N N . GLY A 1 445 ? -18.358 20.717 23.777 1.00 95.12 445 GLY A N 1
ATOM 3396 C CA . GLY A 1 445 ? -17.539 21.850 23.332 1.00 95.12 445 GLY A CA 1
ATOM 3397 C C . GLY A 1 445 ? -17.613 23.048 24.273 1.00 95.12 445 GLY A C 1
ATOM 3398 O O . GLY A 1 445 ? -18.405 23.056 25.214 1.00 95.12 445 GLY A O 1
ATOM 3399 N N . SER A 1 446 ? -16.833 24.086 23.976 1.00 92.19 446 SER A N 1
ATOM 3400 C CA . SER A 1 446 ? -16.818 25.365 24.706 1.00 92.19 446 SER A CA 1
ATOM 3401 C C . SER A 1 446 ? -18.116 26.182 24.611 1.00 92.19 446 SER A C 1
ATOM 3403 O O . SER A 1 446 ? -18.261 27.179 25.318 1.00 92.19 446 SER A O 1
ATOM 3405 N N . ASP A 1 447 ? -19.029 25.793 23.720 1.00 92.81 447 ASP A N 1
ATOM 3406 C CA . ASP A 1 447 ? -20.190 26.561 23.268 1.00 92.81 447 ASP A CA 1
ATOM 3407 C C . ASP A 1 447 ? -21.340 25.643 22.789 1.00 92.81 447 ASP A C 1
ATOM 3409 O O . ASP A 1 447 ? -21.305 24.419 22.941 1.00 92.81 447 ASP A O 1
ATOM 3413 N N . SER A 1 448 ? -22.381 26.238 22.197 1.00 93.00 448 SER A N 1
ATOM 3414 C CA . SER A 1 448 ? -23.581 25.550 21.707 1.00 93.00 448 SER A CA 1
ATOM 3415 C C . SER A 1 448 ? -23.392 24.708 20.437 1.00 93.00 448 SER A C 1
ATOM 3417 O O . SER A 1 448 ? -24.232 23.841 20.181 1.00 93.00 448 SER A O 1
ATOM 3419 N N . TYR A 1 449 ? -22.327 24.911 19.653 1.00 94.94 449 TYR A N 1
ATOM 3420 C CA . TYR A 1 449 ? -22.041 24.097 18.465 1.00 94.94 449 TYR A CA 1
ATOM 3421 C C . TYR A 1 449 ? -21.477 22.726 18.829 1.00 94.94 449 TYR A C 1
ATOM 3423 O O . TYR A 1 449 ? -21.690 21.769 18.078 1.00 94.94 449 TYR A O 1
ATOM 3431 N N . ARG A 1 450 ? -20.823 22.624 19.996 1.00 95.38 450 ARG A N 1
ATOM 3432 C CA . ARG A 1 450 ? -20.384 21.364 20.615 1.00 95.38 450 ARG A CA 1
ATOM 3433 C C . ARG A 1 450 ? -19.570 20.504 19.642 1.00 95.38 450 ARG A C 1
ATOM 3435 O O . ARG A 1 450 ? -20.022 19.451 19.214 1.00 95.38 450 ARG A O 1
ATOM 3442 N N . SER A 1 451 ? -18.429 21.004 19.185 1.00 96.44 451 SER A N 1
ATOM 3443 C CA . SER A 1 451 ? -17.703 20.464 18.021 1.00 96.44 451 SER A CA 1
ATOM 3444 C C . SER A 1 451 ? -17.033 19.105 18.226 1.00 96.44 451 SER A C 1
ATOM 3446 O O . SER A 1 451 ? -16.784 18.398 17.251 1.00 96.44 451 SER A O 1
ATOM 3448 N N . VAL A 1 452 ? -16.747 18.732 19.473 1.00 97.94 452 VAL A N 1
ATOM 3449 C CA . VAL A 1 452 ? -16.037 17.499 19.820 1.00 97.94 452 VAL A CA 1
ATOM 3450 C C . VAL A 1 452 ? -17.031 16.352 19.982 1.00 97.94 452 VAL A C 1
ATOM 3452 O O . VAL A 1 452 ? -18.015 16.479 20.705 1.00 97.94 452 VAL A O 1
ATOM 3455 N N . ARG A 1 453 ? -16.763 15.206 19.361 1.00 98.12 453 ARG A N 1
ATOM 3456 C CA . ARG A 1 453 ? -17.593 13.999 19.421 1.00 98.12 453 ARG A CA 1
ATOM 3457 C C . ARG A 1 453 ? -16.865 12.863 20.144 1.00 98.12 453 ARG A C 1
ATOM 3459 O O . ARG A 1 453 ? -15.976 12.251 19.553 1.00 98.12 453 ARG A O 1
ATOM 3466 N N . PRO A 1 454 ? -17.244 12.541 21.390 1.00 98.44 454 PRO A N 1
ATOM 3467 C CA . PRO A 1 454 ? -16.754 11.364 22.103 1.00 98.44 454 PRO A CA 1
ATOM 3468 C C . PRO A 1 454 ? -17.332 10.070 21.513 1.00 98.44 454 PRO A C 1
ATOM 3470 O O . PRO A 1 454 ? -18.533 9.967 21.264 1.00 98.44 454 PRO A O 1
ATOM 3473 N N . MET A 1 455 ? -16.477 9.070 21.312 1.00 98.56 455 MET A N 1
ATOM 3474 C CA . MET A 1 455 ? -16.816 7.742 20.789 1.00 98.56 455 MET A CA 1
ATOM 3475 C C . MET A 1 455 ? -16.050 6.646 21.540 1.00 98.56 455 MET A C 1
ATOM 3477 O O . MET A 1 455 ? -14.960 6.875 22.070 1.00 98.56 455 MET A O 1
ATOM 3481 N N . PHE A 1 456 ? -16.591 5.428 21.573 1.00 98.88 456 PHE A N 1
ATOM 3482 C CA . PHE A 1 456 ? -15.930 4.286 22.215 1.00 98.88 456 PHE A CA 1
ATOM 3483 C C . PHE A 1 456 ? -16.054 3.028 21.357 1.00 98.88 456 PHE A C 1
ATOM 3485 O O . PHE A 1 456 ? -17.163 2.624 21.013 1.00 98.88 456 PHE A O 1
ATOM 3492 N N . HIS A 1 457 ? -14.937 2.362 21.063 1.00 98.75 457 HIS A N 1
ATOM 3493 C CA . HIS A 1 457 ? -14.952 0.983 20.564 1.00 98.75 457 HIS A CA 1
ATOM 3494 C C . HIS A 1 457 ? -14.664 0.062 21.755 1.00 98.75 457 HIS A C 1
ATOM 3496 O O . HIS A 1 457 ? -13.593 0.157 22.357 1.00 98.75 457 HIS A O 1
ATOM 3502 N N . VAL A 1 458 ? -15.610 -0.800 22.130 1.00 98.81 458 VAL A N 1
ATOM 3503 C CA . VAL A 1 458 ? -15.503 -1.659 23.320 1.00 98.81 458 VAL A CA 1
ATOM 3504 C C . VAL A 1 458 ? -15.589 -3.121 22.912 1.00 98.81 458 VAL A C 1
ATOM 3506 O O . VAL A 1 458 ? -16.632 -3.555 22.431 1.00 98.81 458 VAL A O 1
ATOM 3509 N N . THR A 1 459 ? -14.517 -3.882 23.141 1.00 98.62 459 THR A N 1
ATOM 3510 C CA . THR A 1 459 ? -14.484 -5.342 22.960 1.00 98.62 459 THR A CA 1
ATOM 3511 C C . THR A 1 459 ? -14.642 -6.024 24.311 1.00 98.62 459 THR A C 1
ATOM 3513 O O . THR A 1 459 ? -13.754 -5.935 25.161 1.00 98.62 459 THR A O 1
ATOM 3516 N N . PHE A 1 460 ? -15.757 -6.723 24.499 1.00 98.62 460 PHE A N 1
ATOM 3517 C CA . PHE A 1 460 ? -16.034 -7.583 25.645 1.00 98.62 460 PHE A CA 1
ATOM 3518 C C . PHE A 1 460 ? -15.584 -9.019 25.358 1.00 98.62 460 PHE A C 1
ATOM 3520 O O . PHE A 1 460 ? -15.818 -9.532 24.266 1.00 98.62 460 PHE A O 1
ATOM 3527 N N . TRP A 1 461 ? -15.002 -9.684 26.355 1.00 98.06 461 TRP A N 1
ATOM 3528 C CA . TRP A 1 461 ? -14.508 -11.061 26.291 1.00 98.06 461 TRP A CA 1
ATOM 3529 C C . TRP A 1 461 ? -15.339 -11.952 27.223 1.00 98.06 461 TRP A C 1
ATOM 3531 O O . TRP A 1 461 ? -15.198 -11.893 28.451 1.00 98.06 461 TRP A O 1
ATOM 3541 N N . LYS A 1 462 ? -16.235 -12.757 26.636 1.00 96.62 462 LYS A N 1
ATOM 3542 C CA . LYS A 1 462 ? -17.349 -13.442 27.323 1.00 96.62 462 LYS A CA 1
ATOM 3543 C C . LYS A 1 462 ? -16.869 -14.419 28.399 1.00 96.62 462 LYS A C 1
ATOM 3545 O O . LYS A 1 462 ? -17.365 -14.378 29.520 1.00 96.62 462 LYS A O 1
ATOM 3550 N N . ALA A 1 463 ? -15.845 -15.220 28.097 1.00 95.56 463 ALA A N 1
ATOM 3551 C CA . ALA A 1 463 ? -15.266 -16.186 29.037 1.00 95.56 463 ALA A CA 1
ATOM 3552 C C . ALA A 1 463 ? -14.583 -15.538 30.260 1.00 95.56 463 ALA A C 1
ATOM 3554 O O . ALA A 1 463 ? -14.510 -16.148 31.324 1.00 95.56 463 ALA A O 1
ATOM 3555 N N . LEU A 1 464 ? -14.089 -14.302 30.123 1.00 96.94 464 LEU A N 1
ATOM 3556 C CA . LEU A 1 464 ? -13.262 -13.642 31.139 1.00 96.94 464 LEU A CA 1
ATOM 3557 C C . LEU A 1 464 ? -14.041 -12.660 32.017 1.00 96.94 464 LEU A C 1
ATOM 3559 O O . LEU A 1 464 ? -13.561 -12.289 33.086 1.00 96.94 464 LEU A O 1
ATOM 3563 N N . ASN A 1 465 ? -15.228 -12.225 31.579 1.00 97.44 465 ASN A N 1
ATOM 3564 C CA . ASN A 1 465 ? -15.951 -11.084 32.156 1.00 97.44 465 ASN A CA 1
ATOM 3565 C C . ASN A 1 465 ? -15.079 -9.806 32.164 1.00 97.44 465 ASN A C 1
ATOM 3567 O O . ASN A 1 465 ? -15.088 -9.008 33.100 1.00 97.44 465 ASN A O 1
ATOM 3571 N N . LYS A 1 466 ? -14.283 -9.631 31.101 1.00 97.62 466 LYS A N 1
ATOM 3572 C CA . LYS A 1 466 ? -13.335 -8.524 30.907 1.00 97.62 466 LYS A CA 1
ATOM 3573 C C . LYS A 1 466 ? -13.597 -7.797 29.598 1.00 97.62 466 LYS A C 1
ATOM 3575 O O . LYS A 1 466 ? -14.188 -8.356 28.681 1.00 97.62 466 LYS A O 1
ATOM 3580 N N . TYR A 1 467 ? -13.133 -6.557 29.504 1.00 98.44 467 TYR A N 1
ATOM 3581 C CA . TYR A 1 467 ? -13.256 -5.745 28.295 1.00 98.44 467 TYR A CA 1
ATOM 3582 C C . TYR A 1 467 ? -12.056 -4.817 28.066 1.00 98.44 467 TYR A C 1
ATOM 3584 O O . TYR A 1 467 ? -11.345 -4.438 29.006 1.00 98.44 467 TYR A O 1
ATOM 3592 N N . THR A 1 468 ? -11.868 -4.449 26.800 1.00 98.44 468 THR A N 1
ATOM 3593 C CA . THR A 1 468 ? -10.920 -3.442 26.306 1.00 98.44 468 THR A CA 1
ATOM 3594 C C . THR A 1 468 ? -11.704 -2.298 25.676 1.00 98.44 468 THR A C 1
ATOM 3596 O O . THR A 1 468 ? -12.699 -2.534 24.995 1.00 98.44 468 THR A O 1
ATOM 3599 N N . VAL A 1 469 ? -11.243 -1.066 25.878 1.00 98.69 469 VAL A N 1
ATOM 3600 C CA . VAL A 1 469 ? -11.841 0.158 25.339 1.00 98.69 469 VAL A CA 1
ATOM 3601 C C . VAL A 1 469 ? -10.803 0.893 24.508 1.00 98.69 469 VAL A C 1
ATOM 3603 O O . VAL A 1 469 ? -9.726 1.207 25.013 1.00 98.69 469 VAL A O 1
ATOM 3606 N N . ARG A 1 470 ? -11.143 1.229 23.264 1.00 98.75 470 ARG A N 1
ATOM 3607 C CA . ARG A 1 470 ? -10.524 2.340 22.540 1.00 98.75 470 ARG A CA 1
ATOM 3608 C C . ARG A 1 470 ? -11.422 3.563 22.717 1.00 98.75 470 ARG A C 1
ATOM 3610 O O . ARG A 1 470 ? -12.552 3.586 22.231 1.00 98.75 470 ARG A O 1
ATOM 3617 N N . TYR A 1 471 ? -10.922 4.548 23.450 1.00 98.88 471 TYR A N 1
ATOM 3618 C CA . TYR A 1 471 ? -11.506 5.876 23.568 1.00 98.88 471 TYR A CA 1
ATOM 3619 C C . TYR A 1 471 ? -11.138 6.629 22.297 1.00 98.88 471 TYR A C 1
ATOM 3621 O O . TYR A 1 471 ? -9.954 6.713 21.972 1.00 98.88 471 TYR A O 1
ATOM 3629 N N . VAL A 1 472 ? -12.133 7.143 21.584 1.00 98.75 472 VAL A N 1
ATOM 3630 C CA . VAL A 1 472 ? -11.960 7.947 20.372 1.00 98.75 472 VAL A CA 1
ATOM 3631 C C . VAL A 1 472 ? -12.646 9.292 20.592 1.00 98.75 472 VAL A C 1
ATOM 3633 O O . VAL A 1 472 ? -13.652 9.379 21.300 1.00 98.75 472 VAL A O 1
ATOM 3636 N N . SER A 1 473 ? -12.099 10.344 19.998 1.00 98.56 473 SER A N 1
ATOM 3637 C CA . SER A 1 473 ? -12.710 11.669 19.980 1.00 98.56 473 SER A CA 1
ATOM 3638 C C . SER A 1 473 ? -12.493 12.298 18.616 1.00 98.56 473 SER A C 1
ATOM 3640 O O . SER A 1 473 ? -11.367 12.311 18.122 1.00 98.56 473 SER A O 1
ATOM 3642 N N . GLU A 1 474 ? -13.557 12.811 18.009 1.00 98.19 474 GLU A N 1
ATOM 3643 C CA . GLU A 1 474 ? -13.513 13.437 16.689 1.00 98.19 474 GLU A CA 1
ATOM 3644 C C . GLU A 1 474 ? -13.817 14.938 16.748 1.00 98.19 474 GLU A C 1
ATOM 3646 O O . GLU A 1 474 ? -14.712 15.356 17.478 1.00 98.19 474 GLU A O 1
ATOM 3651 N N . ASN A 1 475 ? -13.156 15.740 15.911 1.00 97.50 475 ASN A N 1
ATOM 3652 C CA . ASN A 1 475 ? -13.562 17.113 15.593 1.00 97.50 475 ASN A CA 1
ATOM 3653 C C . ASN A 1 475 ? -13.755 17.253 14.070 1.00 97.50 475 ASN A C 1
ATOM 3655 O O . ASN A 1 475 ? -13.020 17.949 13.369 1.00 97.50 475 ASN A O 1
ATOM 3659 N N . THR A 1 476 ? -14.706 16.481 13.540 1.00 97.12 476 THR A N 1
ATOM 3660 C CA . THR A 1 476 ? -14.838 16.132 12.107 1.00 97.12 476 THR A CA 1
ATOM 3661 C C . THR A 1 476 ? -16.123 16.636 11.453 1.00 97.12 476 THR A C 1
ATOM 3663 O O . THR A 1 476 ? -16.288 16.508 10.239 1.00 97.12 476 THR A O 1
ATOM 3666 N N . ASN A 1 477 ? -17.068 17.150 12.242 1.00 97.38 477 ASN A N 1
ATOM 3667 C CA . ASN A 1 477 ? -18.450 17.318 11.809 1.00 97.38 477 ASN A CA 1
ATOM 3668 C C . ASN A 1 477 ? -18.627 18.546 10.895 1.00 97.38 477 ASN A C 1
ATOM 3670 O O . ASN A 1 477 ? -18.400 19.684 11.308 1.00 97.38 477 ASN A O 1
ATOM 3674 N N . THR A 1 478 ? -19.102 18.317 9.669 1.00 97.12 478 THR A N 1
ATOM 3675 C CA . THR A 1 478 ? -19.278 19.341 8.618 1.00 97.12 478 THR A CA 1
ATOM 3676 C C . THR A 1 478 ? -20.201 20.514 8.967 1.00 97.12 478 THR A C 1
ATOM 3678 O O . THR A 1 478 ? -20.147 21.530 8.277 1.00 97.12 478 THR A O 1
ATOM 3681 N N . ILE A 1 479 ? -21.053 20.401 9.993 1.00 95.88 479 ILE A N 1
ATOM 3682 C CA . ILE A 1 479 ? -21.939 21.489 10.453 1.00 95.88 479 ILE A CA 1
ATOM 3683 C C . ILE A 1 479 ? -21.512 22.099 11.798 1.00 95.88 479 ILE A C 1
ATOM 3685 O O . ILE A 1 479 ? -22.252 22.902 12.362 1.00 95.88 479 ILE A O 1
ATOM 3689 N N . ALA A 1 480 ? -20.352 21.707 12.338 1.00 96.62 480 ALA A N 1
ATOM 3690 C CA . ALA A 1 480 ? -19.875 22.152 13.650 1.00 96.62 480 ALA A CA 1
ATOM 3691 C C . ALA A 1 480 ? -18.347 22.356 13.724 1.00 96.62 480 ALA A C 1
ATOM 3693 O O . ALA A 1 480 ? -17.760 22.256 14.800 1.00 96.62 480 ALA A O 1
ATOM 3694 N N . LEU A 1 481 ? -17.696 22.614 12.588 1.00 95.94 481 LEU A N 1
ATOM 3695 C CA . LEU A 1 481 ? -16.240 22.583 12.450 1.00 95.94 481 LEU A CA 1
ATOM 3696 C C . LEU A 1 481 ? -15.560 23.849 13.016 1.00 95.94 481 LEU A C 1
ATOM 3698 O O . LEU A 1 481 ? -15.720 24.939 12.469 1.00 95.94 481 LEU A O 1
ATOM 3702 N N . GLN A 1 482 ? -14.779 23.700 14.088 1.00 96.06 482 GLN A N 1
ATOM 3703 C CA . GLN A 1 482 ? -13.916 24.734 14.691 1.00 96.06 482 GLN A CA 1
ATOM 3704 C C . GLN A 1 482 ? -12.876 24.076 15.602 1.00 96.06 482 GLN A C 1
ATOM 3706 O O . GLN A 1 482 ? -13.106 22.975 16.096 1.00 96.06 482 GLN A O 1
ATOM 3711 N N . ASP A 1 483 ? -11.747 24.733 15.857 1.00 96.25 483 ASP A N 1
ATOM 3712 C CA . ASP A 1 483 ? -10.755 24.228 16.815 1.00 96.25 483 ASP A CA 1
ATOM 3713 C C . ASP A 1 483 ? -11.290 24.278 18.257 1.00 96.25 483 ASP A C 1
ATOM 3715 O O . ASP A 1 483 ? -12.098 25.139 18.615 1.00 96.25 483 ASP A O 1
ATOM 3719 N N . GLN A 1 484 ? -10.836 23.355 19.109 1.00 95.75 484 GLN A N 1
ATOM 3720 C CA . GLN A 1 484 ? -11.236 23.271 20.517 1.00 95.75 484 GLN A CA 1
ATOM 3721 C C . GLN A 1 484 ? -10.019 23.028 21.421 1.00 95.75 484 GLN A C 1
ATOM 3723 O O . GLN A 1 484 ? -9.068 22.358 21.027 1.00 95.75 484 GLN A O 1
ATOM 3728 N N . SER A 1 485 ? -10.059 23.550 22.651 1.00 95.94 485 SER A N 1
ATOM 3729 C CA . SER A 1 485 ? -9.056 23.274 23.690 1.00 95.94 485 SER A CA 1
ATOM 3730 C C . SER A 1 485 ? -9.731 22.962 25.021 1.00 95.94 485 SER A C 1
ATOM 3732 O O . SER A 1 485 ? -10.673 23.651 25.427 1.00 95.94 485 SER A O 1
ATOM 3734 N N . TYR A 1 486 ? -9.254 21.913 25.684 1.00 98.06 486 TYR A N 1
ATOM 3735 C CA . TYR A 1 486 ? -9.786 21.410 26.947 1.00 98.06 486 TYR A CA 1
ATOM 3736 C C . TYR A 1 486 ? -8.728 20.608 27.711 1.00 98.06 486 TYR A C 1
ATOM 3738 O O . TYR A 1 486 ? -7.793 20.056 27.127 1.00 98.06 486 TYR A O 1
ATOM 3746 N N . ASP A 1 487 ? -8.918 20.492 29.019 1.00 98.38 487 ASP A N 1
ATOM 3747 C CA . ASP A 1 487 ? -8.257 19.477 29.833 1.00 98.38 487 ASP A CA 1
ATOM 3748 C C . ASP A 1 487 ? -9.070 18.173 29.750 1.00 98.38 487 ASP A C 1
ATOM 3750 O O . ASP A 1 487 ? -10.301 18.191 29.815 1.00 98.38 487 ASP A O 1
ATOM 3754 N N . LEU A 1 488 ? -8.384 17.048 29.555 1.00 98.62 488 LEU A N 1
ATOM 3755 C CA . LEU A 1 488 ? -8.960 15.734 29.266 1.00 98.62 488 LEU A CA 1
ATOM 3756 C C . LEU A 1 488 ? -8.652 14.736 30.381 1.00 98.62 488 LEU A C 1
ATOM 3758 O O . LEU A 1 488 ? -7.500 14.611 30.800 1.00 98.62 488 LEU A O 1
ATOM 3762 N N . GLN A 1 489 ? -9.651 13.944 30.764 1.00 98.62 489 GLN A N 1
ATOM 3763 C CA . GLN A 1 489 ? -9.490 12.783 31.636 1.00 98.62 489 GLN A CA 1
ATOM 3764 C C . GLN A 1 489 ? -10.269 11.574 31.090 1.00 98.62 489 GLN A C 1
ATOM 3766 O O . GLN A 1 489 ? -11.414 11.698 30.659 1.00 98.62 489 GLN A O 1
ATOM 3771 N N . LEU A 1 490 ? -9.634 10.395 31.087 1.00 98.88 490 LEU A N 1
ATOM 3772 C CA . LEU A 1 490 ? -10.235 9.124 30.667 1.00 98.88 490 LEU A CA 1
ATOM 3773 C C . LEU A 1 490 ? -10.325 8.175 31.864 1.00 98.88 490 LEU A C 1
ATOM 3775 O O . LEU A 1 490 ? -9.322 7.944 32.547 1.00 98.88 490 LEU A O 1
ATOM 3779 N N . LEU A 1 491 ? -11.509 7.602 32.092 1.00 98.75 491 LEU A N 1
ATOM 3780 C CA . LEU A 1 491 ? -11.789 6.703 33.217 1.00 98.75 491 LEU A CA 1
ATOM 3781 C C . LEU A 1 491 ? -12.309 5.349 32.726 1.00 98.75 491 LEU A C 1
ATOM 3783 O O . LEU A 1 491 ? -13.032 5.287 31.726 1.00 98.75 491 LEU A O 1
ATOM 3787 N N . ILE A 1 492 ? -12.000 4.269 33.447 1.00 98.19 492 ILE A N 1
ATOM 3788 C CA . ILE A 1 492 ? -12.475 2.910 33.154 1.00 98.19 492 ILE A CA 1
ATOM 3789 C C . ILE A 1 492 ? -13.168 2.265 34.366 1.00 98.19 492 ILE A C 1
ATOM 3791 O O . ILE A 1 492 ? -12.756 2.435 35.516 1.00 98.19 492 ILE A O 1
ATOM 3795 N N . GLY A 1 493 ? -14.222 1.496 34.088 1.00 97.44 493 GLY A N 1
ATOM 3796 C CA . GLY A 1 493 ? -15.023 0.770 35.075 1.00 97.44 493 GLY A CA 1
ATOM 3797 C C . GLY A 1 493 ? -16.021 1.653 35.825 1.00 97.44 493 GLY A C 1
ATOM 3798 O O . GLY A 1 493 ? -15.878 2.871 35.891 1.00 97.44 493 GLY A O 1
ATOM 3799 N N . GLN A 1 494 ? -17.020 1.027 36.453 1.00 95.62 494 GLN A N 1
ATOM 3800 C CA . GLN A 1 494 ? -17.990 1.723 37.318 1.00 95.62 494 GLN A CA 1
ATOM 3801 C C . GLN A 1 494 ? -17.336 2.451 38.512 1.00 95.62 494 GLN A C 1
ATOM 3803 O O . GLN A 1 494 ? -17.891 3.426 39.009 1.00 95.62 494 GLN A O 1
ATOM 3808 N N . ASN A 1 495 ? -16.140 2.024 38.937 1.00 94.25 495 ASN A N 1
ATOM 3809 C CA . ASN A 1 495 ? -15.336 2.704 39.961 1.00 94.25 495 ASN A CA 1
ATOM 3810 C C . ASN A 1 495 ? -14.584 3.943 39.431 1.00 94.25 495 ASN A C 1
ATOM 3812 O O . ASN A 1 495 ? -13.829 4.549 40.188 1.00 94.25 495 ASN A O 1
ATOM 3816 N N . ALA A 1 496 ? -14.760 4.304 38.153 1.00 95.62 496 ALA A N 1
ATOM 3817 C CA . ALA A 1 496 ? -14.219 5.517 37.546 1.00 95.62 496 ALA A CA 1
ATOM 3818 C C . ALA A 1 496 ? -12.684 5.657 37.692 1.00 95.62 496 ALA A C 1
ATOM 3820 O O . ALA A 1 496 ? -12.160 6.736 37.967 1.00 95.62 496 ALA A O 1
ATOM 3821 N N . GLN A 1 497 ? -11.940 4.558 37.504 1.00 97.62 497 GLN A N 1
ATOM 3822 C CA . GLN A 1 497 ? -10.481 4.564 37.638 1.00 97.62 497 GLN A CA 1
ATOM 3823 C C . GLN A 1 497 ? -9.843 5.372 36.502 1.00 97.62 497 GLN A C 1
ATOM 3825 O O . GLN A 1 497 ? -9.980 5.008 35.335 1.00 97.62 497 GLN A O 1
ATOM 3830 N N . SER A 1 498 ? -9.096 6.425 36.843 1.00 98.06 498 SER A N 1
ATOM 3831 C CA . SER A 1 498 ? -8.331 7.212 35.870 1.00 98.06 498 SER A CA 1
ATOM 3832 C C . SER A 1 498 ? -7.246 6.366 35.194 1.00 98.06 498 SER A C 1
ATOM 3834 O O . SER A 1 498 ? -6.456 5.705 35.873 1.00 98.06 498 SER A O 1
ATOM 3836 N N . VAL A 1 499 ? -7.220 6.387 33.859 1.00 98.31 499 VAL A N 1
ATOM 3837 C CA . VAL A 1 499 ? -6.224 5.695 33.014 1.00 98.31 499 VAL A CA 1
ATOM 3838 C C . VAL A 1 499 ? -5.406 6.653 32.146 1.00 98.31 499 VAL A C 1
ATOM 3840 O O . VAL A 1 499 ? -4.337 6.281 31.665 1.00 98.31 499 VAL A O 1
ATOM 3843 N N . TYR A 1 500 ? -5.876 7.890 31.965 1.00 98.69 500 TYR A N 1
ATOM 3844 C CA . TYR A 1 500 ? -5.175 8.943 31.233 1.00 98.69 500 TYR A CA 1
ATOM 3845 C C . TYR A 1 500 ? -5.666 10.330 31.654 1.00 98.69 500 TYR A C 1
ATOM 3847 O O . TYR A 1 500 ? -6.863 10.521 31.875 1.00 98.69 500 TYR A O 1
ATOM 3855 N N . GLN A 1 501 ? -4.754 11.300 31.699 1.00 98.38 501 GLN A N 1
ATOM 3856 C CA . GLN A 1 501 ? -5.043 12.721 31.892 1.00 98.38 501 GLN A CA 1
ATOM 3857 C C . GLN A 1 501 ? -4.100 13.557 31.015 1.00 98.38 501 GLN A C 1
ATOM 3859 O O . GLN A 1 501 ? -2.915 13.236 30.916 1.00 98.38 501 GLN A O 1
ATOM 3864 N N . LYS A 1 502 ? -4.606 14.641 30.414 1.00 98.19 502 LYS A N 1
ATOM 3865 C CA . LYS A 1 502 ? -3.796 15.653 29.714 1.00 98.19 502 LYS A CA 1
ATOM 3866 C C . LYS A 1 502 ? -4.468 17.018 29.759 1.00 98.19 502 LYS A C 1
ATOM 3868 O O . LYS A 1 502 ? -5.585 17.165 29.273 1.00 98.19 502 LYS A O 1
ATOM 3873 N N . SER A 1 503 ? -3.771 18.021 30.284 1.00 97.50 503 SER A N 1
ATOM 3874 C CA . SER A 1 503 ? -4.213 19.414 30.183 1.00 97.50 503 SER A CA 1
ATOM 3875 C C . SER A 1 503 ? -3.959 19.991 28.789 1.00 97.50 503 SER A C 1
ATOM 3877 O O . SER A 1 503 ? -2.980 19.629 28.135 1.00 97.50 503 SER A O 1
ATOM 3879 N N . GLN A 1 504 ? -4.818 20.924 28.375 1.00 95.44 504 GLN A N 1
ATOM 3880 C CA . GLN A 1 504 ? -4.702 21.732 27.157 1.00 95.44 504 GLN A CA 1
ATOM 3881 C C . GLN A 1 504 ? -4.487 20.900 25.881 1.00 95.44 504 GLN A C 1
ATOM 3883 O O . GLN A 1 504 ? -3.550 21.135 25.118 1.00 95.44 504 GLN A O 1
ATOM 3888 N N . VAL A 1 505 ? -5.361 19.915 25.646 1.00 97.00 505 VAL A N 1
ATOM 3889 C CA . VAL A 1 505 ? -5.409 19.144 24.394 1.00 97.00 505 VAL A CA 1
ATOM 3890 C C . VAL A 1 505 ? -5.846 20.075 23.251 1.00 97.00 505 VAL A C 1
ATOM 3892 O O . VAL A 1 505 ? -6.989 20.535 23.270 1.00 97.00 505 VAL A O 1
ATOM 3895 N N . PRO A 1 506 ? -4.996 20.345 22.241 1.00 94.44 506 PRO A N 1
ATOM 3896 C CA . PRO A 1 506 ? -5.331 21.244 21.141 1.00 94.44 506 PRO A CA 1
ATOM 3897 C C . PRO A 1 506 ? -6.077 20.464 20.050 1.00 94.44 506 PRO A C 1
ATOM 3899 O O . PRO A 1 506 ? -5.493 20.071 19.040 1.00 94.44 506 PRO A O 1
ATOM 3902 N N . HIS A 1 507 ? -7.364 20.187 20.267 1.00 96.62 507 HIS A N 1
ATOM 3903 C CA . HIS A 1 507 ? -8.163 19.378 19.348 1.00 96.62 507 HIS A CA 1
ATOM 3904 C C . HIS A 1 507 ? -8.554 20.184 18.100 1.00 96.62 507 HIS A C 1
ATOM 3906 O O . HIS A 1 507 ? -9.626 20.791 18.022 1.00 96.62 507 HIS A O 1
ATOM 3912 N N . GLN A 1 508 ? -7.662 20.171 17.111 1.00 95.31 508 GLN A N 1
ATOM 3913 C CA . GLN A 1 508 ? -7.831 20.857 15.833 1.00 95.31 508 GLN A CA 1
ATOM 3914 C C . GLN A 1 508 ? -9.031 20.313 15.041 1.00 95.31 508 GLN A C 1
ATOM 3916 O O . GLN A 1 508 ? -9.272 19.103 14.994 1.00 95.31 508 GLN A O 1
ATOM 3921 N N . ALA A 1 509 ? -9.728 21.200 14.339 1.00 95.94 509 ALA A N 1
ATOM 3922 C CA . ALA A 1 509 ? -10.698 20.857 13.316 1.00 95.94 509 ALA A CA 1
ATOM 3923 C C . ALA A 1 509 ? -10.094 19.925 12.250 1.00 95.94 509 ALA A C 1
ATOM 3925 O O . ALA A 1 509 ? -9.001 20.158 11.724 1.00 95.94 509 ALA A O 1
ATOM 3926 N N . ARG A 1 510 ? -10.863 18.897 11.884 1.00 96.06 510 ARG A N 1
ATOM 3927 C CA . ARG A 1 510 ? -10.505 17.783 10.990 1.00 96.06 510 ARG A CA 1
ATOM 3928 C C . ARG A 1 510 ? -9.470 16.798 11.542 1.00 96.06 510 ARG A C 1
ATOM 3930 O O . ARG A 1 510 ? -8.990 15.958 10.783 1.00 96.06 510 ARG A O 1
ATOM 3937 N N . SER A 1 511 ? -9.100 16.873 12.817 1.00 97.12 511 SER A N 1
ATOM 3938 C CA . SER A 1 511 ? -8.321 15.812 13.473 1.00 97.12 511 SER A CA 1
ATOM 3939 C C . SER A 1 511 ? -9.225 14.934 14.339 1.00 97.12 511 SER A C 1
ATOM 3941 O O . SER A 1 511 ? -10.349 15.317 14.677 1.00 97.12 511 SER A O 1
ATOM 3943 N N . ILE A 1 512 ? -8.736 13.739 14.656 1.00 97.69 512 ILE A N 1
ATOM 3944 C CA . ILE A 1 512 ? -9.316 12.854 15.668 1.00 97.69 512 ILE A CA 1
ATOM 3945 C C . ILE A 1 512 ? -8.189 12.441 16.624 1.00 97.69 512 ILE A C 1
ATOM 3947 O O . ILE A 1 512 ? -7.016 12.684 16.344 1.00 97.69 512 ILE A O 1
ATOM 3951 N N . TRP A 1 513 ? -8.504 11.808 17.749 1.00 98.06 513 TRP A N 1
ATOM 3952 C CA . TRP A 1 513 ? -7.489 11.119 18.552 1.00 98.06 513 TRP A CA 1
ATOM 3953 C C . TRP A 1 513 ? -8.028 9.857 19.217 1.00 98.06 513 TRP A C 1
ATOM 3955 O O . TRP A 1 513 ? -9.236 9.627 19.294 1.00 98.06 513 TRP A O 1
ATOM 3965 N N . THR A 1 514 ? -7.099 9.025 19.690 1.00 98.75 514 THR A N 1
ATOM 3966 C CA . THR A 1 514 ? -7.364 7.704 20.267 1.00 98.75 514 THR A CA 1
ATOM 3967 C C . THR A 1 514 ? -6.476 7.419 21.482 1.00 98.75 514 THR A C 1
ATOM 3969 O O . THR A 1 514 ? -5.320 7.839 21.531 1.00 98.75 514 THR A O 1
ATOM 3972 N N . LYS A 1 515 ? -7.005 6.656 22.447 1.00 98.50 515 LYS A N 1
ATOM 3973 C CA . LYS A 1 515 ? -6.239 5.896 23.454 1.00 98.50 515 LYS A CA 1
ATOM 3974 C C . LYS A 1 515 ? -6.907 4.540 23.698 1.00 98.50 515 LYS A C 1
ATOM 3976 O O . LYS A 1 515 ? -8.130 4.443 23.635 1.00 98.50 515 LYS A O 1
ATOM 3981 N N . LYS A 1 516 ? -6.136 3.499 24.032 1.00 97.81 516 LYS A N 1
ATOM 3982 C CA . LYS A 1 516 ? -6.643 2.126 24.226 1.00 97.81 516 LYS A CA 1
ATOM 3983 C C . LYS A 1 516 ? -6.225 1.552 25.584 1.00 97.81 516 LYS A C 1
ATOM 3985 O O . LYS A 1 516 ? -5.040 1.538 25.899 1.00 97.81 516 LYS A O 1
ATOM 3990 N N . TYR A 1 517 ? -7.189 1.066 26.370 1.00 98.19 517 TYR A N 1
ATOM 3991 C CA . TYR A 1 517 ? -6.978 0.530 27.724 1.00 98.19 517 TYR A CA 1
ATOM 3992 C C . TYR A 1 517 ? -7.806 -0.738 27.980 1.00 98.19 517 TYR A C 1
ATOM 3994 O O . TYR A 1 517 ? -8.902 -0.897 27.444 1.00 98.19 517 TYR A O 1
ATOM 4002 N N . SER A 1 518 ? -7.293 -1.633 28.825 1.00 97.56 518 SER A N 1
ATOM 4003 C CA . SER A 1 518 ? -7.908 -2.926 29.166 1.00 97.56 518 SER A CA 1
ATOM 4004 C C . SER A 1 518 ? -8.209 -3.023 30.662 1.00 97.56 518 SER A C 1
ATOM 4006 O O . SER A 1 518 ? -7.469 -2.501 31.489 1.00 97.56 518 SER A O 1
ATOM 4008 N N . THR A 1 519 ? -9.257 -3.764 31.031 1.00 97.38 519 THR A N 1
ATOM 4009 C CA . THR A 1 519 ? -9.574 -4.110 32.440 1.00 97.38 519 THR A CA 1
ATOM 4010 C C . THR A 1 519 ? -8.765 -5.303 32.981 1.00 97.38 519 THR A C 1
ATOM 4012 O O . THR A 1 519 ? -9.132 -5.936 33.977 1.00 97.38 519 THR A O 1
ATOM 4015 N N . PHE A 1 520 ? -7.672 -5.633 32.300 1.00 94.88 520 PHE A N 1
ATOM 4016 C CA . PHE A 1 520 ? -6.762 -6.751 32.524 1.00 94.88 520 PHE A CA 1
ATOM 4017 C C . PHE A 1 520 ? -5.357 -6.338 32.059 1.00 94.88 520 PHE A C 1
ATOM 4019 O O . PHE A 1 520 ? -5.222 -5.408 31.261 1.00 94.88 520 PHE A O 1
ATOM 4026 N N . GLU A 1 521 ? -4.314 -7.006 32.555 1.00 91.25 521 GLU A N 1
ATOM 4027 C CA . GLU A 1 521 ? -2.951 -6.793 32.055 1.00 91.25 521 GLU A CA 1
ATOM 4028 C C . GLU A 1 521 ? -2.858 -7.304 30.609 1.00 91.25 521 GLU A C 1
ATOM 4030 O O . GLU A 1 521 ? -3.171 -8.465 30.352 1.00 91.25 521 GLU A O 1
ATOM 4035 N N . ASN A 1 522 ? -2.432 -6.455 29.670 1.00 90.94 522 ASN A N 1
ATOM 4036 C CA . ASN A 1 522 ? -2.115 -6.887 28.309 1.00 90.94 522 ASN A CA 1
ATOM 4037 C C . ASN A 1 522 ? -0.698 -7.499 28.325 1.00 90.94 522 ASN A C 1
ATOM 4039 O O . ASN A 1 522 ? 0.253 -6.751 28.563 1.00 90.94 522 ASN A O 1
ATOM 4043 N N . PRO A 1 523 ? -0.516 -8.815 28.111 1.00 92.50 523 PRO A N 1
ATOM 4044 C CA . PRO A 1 523 ? 0.814 -9.412 28.083 1.00 92.50 523 PRO A CA 1
ATOM 4045 C C . PRO A 1 523 ? 1.553 -9.029 26.798 1.00 92.50 523 PRO A C 1
ATOM 4047 O O . PRO A 1 523 ? 0.939 -8.828 25.750 1.00 92.50 523 PRO A O 1
ATOM 4050 N N . VAL A 1 524 ? 2.882 -8.971 26.875 1.00 95.75 524 VAL A N 1
ATOM 4051 C CA . VAL A 1 524 ? 3.750 -8.736 25.716 1.00 95.75 524 VAL A CA 1
ATOM 4052 C C . VAL A 1 524 ? 4.000 -10.062 24.999 1.00 95.75 524 VAL A C 1
ATOM 4054 O O . VAL A 1 524 ? 4.420 -11.034 25.623 1.00 95.75 524 VAL A O 1
ATOM 4057 N N . TYR A 1 525 ? 3.759 -10.098 23.692 1.00 97.25 525 TYR A N 1
ATOM 4058 C CA . TYR A 1 525 ? 4.068 -11.234 22.828 1.00 97.25 525 TYR A CA 1
ATOM 4059 C C . TYR A 1 525 ? 4.464 -10.753 21.430 1.00 97.25 525 TYR A C 1
ATOM 4061 O O . TYR A 1 525 ? 3.978 -9.725 20.959 1.00 97.25 525 TYR A O 1
ATOM 4069 N N . ASN A 1 526 ? 5.328 -11.515 20.763 1.00 98.00 526 ASN A N 1
ATOM 4070 C CA . ASN A 1 526 ? 5.498 -11.423 19.318 1.00 98.00 526 ASN A CA 1
ATOM 4071 C C . ASN A 1 526 ? 4.347 -12.182 18.646 1.00 98.00 526 ASN A C 1
ATOM 4073 O O . ASN A 1 526 ? 3.951 -13.252 19.118 1.00 98.00 526 ASN A O 1
ATOM 4077 N N . LEU A 1 527 ? 3.842 -11.643 17.540 1.00 97.44 527 LEU A N 1
ATOM 4078 C CA . LEU A 1 527 ? 2.776 -12.222 16.728 1.00 97.44 527 LEU A CA 1
ATOM 4079 C C . LEU A 1 527 ? 3.197 -12.186 15.255 1.00 97.44 527 LEU A C 1
ATOM 4081 O O . LEU A 1 527 ? 2.965 -11.199 14.557 1.00 97.44 527 LEU A O 1
ATOM 4085 N N . ASN A 1 528 ? 3.861 -13.239 14.775 1.00 96.56 528 ASN A N 1
ATOM 4086 C CA . ASN A 1 528 ? 4.272 -13.309 13.374 1.00 96.56 528 ASN A CA 1
ATOM 4087 C C . ASN A 1 528 ? 3.142 -13.923 12.543 1.00 96.56 528 ASN A C 1
ATOM 4089 O O . ASN A 1 528 ? 2.816 -15.097 12.702 1.00 96.56 528 ASN A O 1
ATOM 4093 N N . HIS A 1 529 ? 2.550 -13.134 11.646 1.00 95.94 529 HIS A N 1
ATOM 4094 C CA . HIS A 1 529 ? 1.415 -13.554 10.817 1.00 95.94 529 HIS A CA 1
ATOM 4095 C C . HIS A 1 529 ? 1.803 -14.474 9.636 1.00 95.94 529 HIS A C 1
ATOM 4097 O O . HIS A 1 529 ? 0.937 -14.781 8.820 1.00 95.94 529 HIS A O 1
ATOM 4103 N N . ASN A 1 530 ? 3.066 -14.908 9.542 1.00 94.25 530 ASN A N 1
ATOM 4104 C CA . ASN A 1 530 ? 3.674 -15.614 8.412 1.00 94.25 530 ASN A CA 1
ATOM 4105 C C . ASN A 1 530 ? 3.556 -14.836 7.087 1.00 94.25 530 ASN A C 1
ATOM 4107 O O . ASN A 1 530 ? 2.678 -15.088 6.257 1.00 94.25 530 ASN A O 1
ATOM 4111 N N . VAL A 1 531 ? 4.496 -13.912 6.857 1.00 93.31 531 VAL A N 1
ATOM 4112 C CA . VAL A 1 531 ? 4.572 -13.140 5.603 1.00 93.31 531 VAL A CA 1
ATOM 4113 C C . VAL A 1 531 ? 4.665 -14.031 4.351 1.00 93.31 531 VAL A C 1
ATOM 4115 O O . VAL A 1 531 ? 4.137 -13.644 3.313 1.00 93.31 531 VAL A O 1
ATOM 4118 N N . ARG A 1 532 ? 5.234 -15.247 4.445 1.00 89.00 532 ARG A N 1
ATOM 4119 C CA . ARG A 1 532 ? 5.374 -16.192 3.312 1.00 89.00 532 ARG A CA 1
ATOM 4120 C C . ARG A 1 532 ? 4.035 -16.698 2.789 1.00 89.00 532 ARG A C 1
ATOM 4122 O O . ARG A 1 532 ? 3.873 -16.850 1.584 1.00 89.00 532 ARG A O 1
ATOM 4129 N N . TYR A 1 533 ? 3.074 -16.888 3.687 1.00 93.56 533 TYR A N 1
ATOM 4130 C CA . TYR A 1 533 ? 1.682 -17.140 3.332 1.00 93.56 533 TYR A CA 1
ATOM 4131 C C . TYR A 1 533 ? 0.979 -15.841 2.894 1.00 93.56 533 TYR A C 1
ATOM 4133 O O . TYR A 1 533 ? 0.321 -15.812 1.857 1.00 93.56 533 TYR A O 1
ATOM 4141 N N . LEU A 1 534 ? 1.145 -14.731 3.631 1.00 95.00 534 LEU A N 1
ATOM 4142 C CA . LEU A 1 534 ? 0.400 -13.493 3.346 1.00 95.00 534 LEU A CA 1
ATOM 4143 C C . LEU A 1 534 ? 0.635 -12.966 1.922 1.00 95.00 534 LEU A C 1
ATOM 4145 O O . LEU A 1 534 ? -0.320 -12.507 1.294 1.00 95.00 534 LEU A O 1
ATOM 4149 N N . VAL A 1 535 ? 1.855 -13.069 1.383 1.00 93.06 535 VAL A N 1
ATOM 4150 C CA . VAL A 1 535 ? 2.144 -12.630 0.005 1.00 93.06 535 VAL A CA 1
ATOM 4151 C C . VAL A 1 535 ? 1.383 -13.418 -1.068 1.00 93.06 535 VAL A C 1
ATOM 4153 O O . VAL A 1 535 ? 1.136 -12.862 -2.138 1.00 93.06 535 VAL A O 1
ATOM 4156 N N . GLN A 1 536 ? 0.950 -14.659 -0.805 1.00 90.75 536 GLN A N 1
ATOM 4157 C CA . GLN A 1 536 ? 0.127 -15.442 -1.742 1.00 90.75 536 GLN A CA 1
ATOM 4158 C C . GLN A 1 536 ? -1.308 -14.913 -1.844 1.00 90.75 536 GLN A C 1
ATOM 4160 O O . GLN A 1 536 ? -1.889 -14.925 -2.923 1.00 90.75 536 GLN A O 1
ATOM 4165 N N . THR A 1 537 ? -1.859 -14.368 -0.754 1.00 93.56 537 THR A N 1
ATOM 4166 C CA . THR A 1 537 ? -3.252 -13.868 -0.677 1.00 93.56 537 THR A CA 1
ATOM 4167 C C . THR A 1 537 ? -3.548 -12.648 -1.565 1.00 93.56 537 THR A C 1
ATOM 4169 O O . THR A 1 537 ? -4.672 -12.156 -1.581 1.00 93.56 537 THR A O 1
ATOM 4172 N N . LYS A 1 538 ? -2.526 -12.099 -2.237 1.00 92.69 538 LYS A N 1
ATOM 4173 C CA . LYS A 1 538 ? -2.495 -10.814 -2.964 1.00 92.69 538 LYS A CA 1
ATOM 4174 C C . LYS A 1 538 ? -2.868 -9.562 -2.135 1.00 92.69 538 LYS A C 1
ATOM 4176 O O . LYS A 1 538 ? -2.527 -8.454 -2.545 1.00 92.69 538 LYS A O 1
ATOM 4181 N N . SER A 1 539 ? -3.428 -9.679 -0.926 1.00 93.44 539 SER A N 1
ATOM 4182 C CA . SER A 1 539 ? -3.726 -8.545 -0.021 1.00 93.44 539 SER A CA 1
ATOM 4183 C C . SER A 1 539 ? -2.498 -7.823 0.556 1.00 93.44 539 SER A C 1
ATOM 4185 O O . SER A 1 539 ? -2.634 -6.728 1.100 1.00 93.44 539 SER A O 1
ATOM 4187 N N . VAL A 1 540 ? -1.287 -8.357 0.373 1.00 95.69 540 VAL A N 1
ATOM 4188 C CA . VAL A 1 540 ? -0.032 -7.587 0.474 1.00 95.69 540 VAL A CA 1
ATOM 4189 C C . VAL A 1 540 ? 0.793 -7.745 -0.816 1.00 95.69 540 VAL A C 1
ATOM 4191 O O . VAL A 1 540 ? 0.645 -8.768 -1.492 1.00 95.69 540 VAL A O 1
ATOM 4194 N N . PRO A 1 541 ? 1.653 -6.766 -1.167 1.00 96.31 541 PRO A N 1
ATOM 4195 C CA . PRO A 1 541 ? 2.612 -6.879 -2.268 1.00 96.31 541 PRO A CA 1
ATOM 4196 C C . PRO A 1 541 ? 3.457 -8.146 -2.175 1.00 96.31 541 PRO A C 1
ATOM 4198 O O . PRO A 1 541 ? 3.714 -8.631 -1.070 1.00 96.31 541 PRO A O 1
ATOM 4201 N N . TYR A 1 542 ? 3.955 -8.646 -3.306 1.00 94.19 542 TYR A N 1
ATOM 4202 C CA . TYR A 1 542 ? 4.869 -9.790 -3.304 1.00 94.19 542 TYR A CA 1
ATOM 4203 C C . TYR A 1 542 ? 6.278 -9.397 -2.828 1.00 94.19 542 TYR A C 1
ATOM 4205 O O . TYR A 1 542 ? 7.206 -9.237 -3.614 1.00 94.19 542 TYR A O 1
ATOM 4213 N N . PHE A 1 543 ? 6.437 -9.190 -1.521 1.00 94.81 543 PHE A N 1
ATOM 4214 C CA . PHE A 1 543 ? 7.739 -8.922 -0.916 1.00 94.81 543 PHE A CA 1
ATOM 4215 C C . PHE A 1 543 ? 8.694 -10.115 -1.066 1.00 94.81 543 PHE A C 1
ATOM 4217 O O . PHE A 1 543 ? 8.274 -11.272 -1.007 1.00 94.81 543 PHE A O 1
ATOM 4224 N N . ASP A 1 544 ? 9.990 -9.831 -1.169 1.00 91.19 544 ASP A N 1
ATOM 4225 C CA . ASP A 1 544 ? 11.049 -10.834 -1.126 1.00 91.19 544 ASP A CA 1
ATOM 4226 C C . ASP A 1 544 ? 11.157 -11.448 0.281 1.00 91.19 544 ASP A C 1
ATOM 4228 O O . ASP A 1 544 ? 11.695 -10.862 1.224 1.00 91.19 544 ASP A O 1
ATOM 4232 N N . ILE A 1 545 ? 10.632 -12.664 0.411 1.00 88.25 545 ILE A N 1
ATOM 4233 C CA . ILE A 1 545 ? 10.591 -13.441 1.654 1.00 88.25 545 ILE A CA 1
ATOM 4234 C C . ILE A 1 545 ? 11.911 -14.155 1.999 1.00 88.25 545 ILE A C 1
ATOM 4236 O O . ILE A 1 545 ? 11.954 -14.909 2.981 1.00 88.25 545 ILE A O 1
ATOM 4240 N N . SER A 1 546 ? 12.982 -13.915 1.230 1.00 83.25 546 SER A N 1
ATOM 4241 C CA . SER A 1 546 ? 14.360 -14.277 1.595 1.00 83.25 546 SER A CA 1
ATOM 4242 C C . SER A 1 546 ? 15.027 -13.234 2.509 1.00 83.25 546 SER A C 1
ATOM 4244 O O . SER A 1 546 ? 16.157 -13.453 2.947 1.00 83.25 546 SER A O 1
ATOM 4246 N N . ARG A 1 547 ? 14.379 -12.090 2.776 1.00 89.88 547 ARG A N 1
ATOM 4247 C CA . ARG A 1 547 ? 14.954 -10.976 3.549 1.00 89.88 547 ARG A CA 1
ATOM 4248 C C . ARG A 1 547 ? 14.744 -11.145 5.052 1.00 89.88 547 ARG A C 1
ATOM 4250 O O . ARG A 1 547 ? 13.620 -11.355 5.507 1.00 89.88 547 ARG A O 1
ATOM 4257 N N . GLU A 1 548 ? 15.821 -11.000 5.825 1.00 88.94 548 GLU A N 1
ATOM 4258 C CA . GLU A 1 548 ? 15.819 -11.193 7.280 1.00 88.94 548 GLU A CA 1
ATOM 4259 C C . GLU A 1 548 ? 16.187 -9.921 8.054 1.00 88.94 548 GLU A C 1
ATOM 4261 O O . GLU A 1 548 ? 17.288 -9.377 7.943 1.00 88.94 548 GLU A O 1
ATOM 4266 N N . ILE A 1 549 ? 15.272 -9.471 8.915 1.00 95.00 549 ILE A N 1
ATOM 4267 C CA . ILE A 1 549 ? 15.480 -8.292 9.758 1.00 95.00 549 ILE A CA 1
ATOM 4268 C C . ILE A 1 549 ? 16.089 -8.739 11.086 1.00 95.00 549 ILE A C 1
ATOM 4270 O O . ILE A 1 549 ? 15.411 -9.325 11.930 1.00 95.00 549 ILE A O 1
ATOM 4274 N N . SER A 1 550 ? 17.373 -8.437 11.278 1.00 95.56 550 SER A N 1
ATOM 4275 C CA . SER A 1 550 ? 18.120 -8.822 12.478 1.00 95.56 550 SER A CA 1
ATOM 4276 C C . SER A 1 550 ? 17.579 -8.156 13.750 1.00 95.56 550 SER A C 1
ATOM 4278 O O . SER A 1 550 ? 17.238 -6.971 13.744 1.00 95.56 550 SER A O 1
ATOM 4280 N N . ASP A 1 551 ? 17.593 -8.875 14.880 1.00 96.06 551 ASP A N 1
ATOM 4281 C CA . ASP A 1 551 ? 17.233 -8.312 16.193 1.00 96.06 551 ASP A CA 1
ATOM 4282 C C . ASP A 1 551 ? 18.035 -7.041 16.519 1.00 96.06 551 ASP A C 1
ATOM 4284 O O . ASP A 1 551 ? 17.483 -6.073 17.033 1.00 96.06 551 ASP A O 1
ATOM 4288 N N . THR A 1 552 ? 19.312 -6.981 16.130 1.00 97.12 552 THR A N 1
ATOM 4289 C CA . THR A 1 552 ? 20.151 -5.788 16.307 1.00 97.12 552 THR A CA 1
ATOM 4290 C C . THR A 1 552 ? 19.591 -4.566 15.568 1.00 97.12 552 THR A C 1
ATOM 4292 O O . THR A 1 552 ? 19.597 -3.465 16.122 1.00 97.12 552 THR A O 1
ATOM 4295 N N . ALA A 1 553 ? 19.051 -4.737 14.356 1.00 95.75 553 ALA A N 1
ATOM 4296 C CA . ALA A 1 553 ? 18.384 -3.658 13.630 1.00 95.75 553 ALA A CA 1
ATOM 4297 C C . ALA A 1 553 ? 17.028 -3.286 14.253 1.00 95.75 553 ALA A C 1
ATOM 4299 O O . ALA A 1 553 ? 16.703 -2.097 14.325 1.00 95.75 553 ALA A O 1
ATOM 4300 N N . ILE A 1 554 ? 16.264 -4.265 14.759 1.00 98.12 554 ILE A N 1
ATOM 4301 C CA . ILE A 1 554 ? 15.025 -4.010 15.515 1.00 98.12 554 ILE A CA 1
ATOM 4302 C C . ILE A 1 554 ? 15.337 -3.191 16.774 1.00 98.12 554 ILE A C 1
ATOM 4304 O O . ILE A 1 554 ? 14.704 -2.165 17.019 1.00 98.12 554 ILE A O 1
ATOM 4308 N N . GLN A 1 555 ? 16.349 -3.593 17.542 1.00 98.12 555 GLN A N 1
ATOM 4309 C CA . GLN A 1 555 ? 16.759 -2.932 18.775 1.00 98.12 555 GLN A CA 1
ATOM 4310 C C . GLN A 1 555 ? 17.300 -1.520 18.520 1.00 98.12 555 GLN A C 1
ATOM 4312 O O . GLN A 1 555 ? 16.962 -0.596 19.257 1.00 98.12 555 GLN A O 1
ATOM 4317 N N . ALA A 1 556 ? 18.085 -1.312 17.458 1.00 96.69 556 ALA A N 1
ATOM 4318 C CA . ALA A 1 556 ? 18.529 0.023 17.059 1.00 96.69 556 ALA A CA 1
ATOM 4319 C C . ALA A 1 556 ? 17.339 0.944 16.728 1.00 96.69 556 ALA A C 1
ATOM 4321 O O . ALA A 1 556 ? 17.299 2.095 17.169 1.00 96.69 556 ALA A O 1
ATOM 4322 N N . TYR A 1 557 ? 16.338 0.426 16.012 1.00 96.50 557 TYR A N 1
ATOM 4323 C CA . TYR A 1 557 ? 15.124 1.165 15.663 1.00 96.50 557 TYR A CA 1
ATOM 4324 C C . TYR A 1 557 ? 14.238 1.453 16.890 1.00 96.50 557 TYR A C 1
ATOM 4326 O O . TYR A 1 557 ? 13.727 2.563 17.056 1.00 96.50 557 TYR A O 1
ATOM 4334 N N . TRP A 1 558 ? 14.130 0.488 17.806 1.00 98.12 558 TRP A N 1
ATOM 4335 C CA . TRP A 1 558 ? 13.456 0.635 19.095 1.00 98.12 558 TRP A CA 1
ATOM 4336 C C . TRP A 1 558 ? 14.111 1.700 19.983 1.00 98.12 558 TRP A C 1
ATOM 4338 O O . TRP A 1 558 ? 13.408 2.536 20.549 1.00 98.12 558 TRP A O 1
ATOM 4348 N N . ASN A 1 559 ? 15.444 1.749 20.051 1.00 98.31 559 ASN A N 1
ATOM 4349 C CA . ASN A 1 559 ? 16.163 2.783 20.803 1.00 98.31 559 ASN A CA 1
ATOM 4350 C C . ASN A 1 559 ? 15.828 4.198 20.276 1.00 98.31 559 ASN A C 1
ATOM 4352 O O . ASN A 1 559 ? 15.621 5.123 21.063 1.00 98.31 559 ASN A O 1
ATOM 4356 N N . VAL A 1 560 ? 15.708 4.367 18.949 1.00 97.25 560 VAL A N 1
ATOM 4357 C CA . VAL A 1 560 ? 15.264 5.633 18.329 1.00 97.25 560 VAL A CA 1
ATOM 4358 C C . VAL A 1 560 ? 13.813 5.958 18.698 1.00 97.25 560 VAL A C 1
ATOM 4360 O O . VAL A 1 560 ? 13.510 7.110 19.007 1.00 97.25 560 VAL A O 1
ATOM 4363 N N . TRP A 1 561 ? 12.922 4.963 18.699 1.00 98.12 561 TRP A N 1
ATOM 4364 C CA . TRP A 1 561 ? 11.514 5.113 19.087 1.00 98.12 561 TRP A CA 1
ATOM 4365 C C . TRP A 1 561 ? 11.324 5.491 20.559 1.00 98.12 561 TRP A C 1
ATOM 4367 O O . TRP A 1 561 ? 10.504 6.360 20.878 1.00 98.12 561 TRP A O 1
ATOM 4377 N N . GLN A 1 562 ? 12.090 4.888 21.473 1.00 98.00 562 GLN A N 1
ATOM 4378 C CA . GLN A 1 562 ? 12.024 5.199 22.902 1.00 98.00 562 GLN A CA 1
ATOM 4379 C C . GLN A 1 562 ? 12.261 6.693 23.159 1.00 98.00 562 GLN A C 1
ATOM 4381 O O . GLN A 1 562 ? 11.490 7.296 23.905 1.00 98.00 562 GLN A O 1
ATOM 4386 N N . GLY A 1 563 ? 13.222 7.305 22.457 1.00 97.56 563 GLY A N 1
ATOM 4387 C CA . GLY A 1 563 ? 13.543 8.736 22.533 1.00 97.56 563 GLY A CA 1
ATOM 4388 C C . GLY A 1 563 ? 12.572 9.703 21.833 1.00 97.56 563 GLY A C 1
ATOM 4389 O O . GLY A 1 563 ? 12.869 10.894 21.767 1.00 97.56 563 GLY A O 1
ATOM 4390 N N . LYS A 1 564 ? 11.440 9.241 21.283 1.00 97.81 564 LYS A N 1
ATOM 4391 C CA . LYS A 1 564 ? 10.397 10.114 20.706 1.00 97.81 564 LYS A CA 1
ATOM 4392 C C . LYS A 1 564 ? 9.313 10.480 21.716 1.00 97.81 564 LYS A C 1
ATOM 4394 O O . LYS A 1 564 ? 8.956 9.661 22.562 1.00 97.81 564 LYS A O 1
ATOM 4399 N N . ASN A 1 565 ? 8.702 11.650 21.546 1.00 97.38 565 ASN A N 1
ATOM 4400 C CA . ASN A 1 565 ? 7.395 11.922 22.140 1.00 97.38 565 ASN A CA 1
ATOM 4401 C C . ASN A 1 565 ? 6.315 11.150 21.356 1.00 97.38 565 ASN A C 1
ATOM 4403 O O . ASN A 1 565 ? 6.437 10.980 20.139 1.00 97.38 565 ASN A O 1
ATOM 4407 N N . LYS A 1 566 ? 5.313 10.624 22.066 1.00 96.62 566 LYS A N 1
ATOM 4408 C CA . LYS A 1 566 ? 4.370 9.594 21.579 1.00 96.62 566 LYS A CA 1
ATOM 4409 C C . LYS A 1 566 ? 2.950 9.771 22.135 1.00 96.62 566 LYS A C 1
ATOM 4411 O O . LYS A 1 566 ? 2.161 8.828 22.165 1.00 96.62 566 LYS A O 1
ATOM 4416 N N . ASP A 1 567 ? 2.643 10.946 22.668 1.00 96.31 567 ASP A N 1
ATOM 4417 C CA . ASP A 1 567 ? 1.352 11.247 23.266 1.00 96.31 567 ASP A CA 1
ATOM 4418 C C . ASP A 1 567 ? 0.445 12.026 22.288 1.00 96.31 567 ASP A C 1
ATOM 4420 O O . ASP A 1 567 ? 0.809 12.242 21.135 1.00 96.31 567 ASP A O 1
ATOM 4424 N N . LEU A 1 568 ? -0.776 12.404 22.692 1.00 95.94 568 LEU A N 1
ATOM 4425 C CA . LEU A 1 568 ? -1.735 13.043 21.783 1.00 95.94 568 LEU A CA 1
ATOM 4426 C C . LEU A 1 568 ? -1.141 14.301 21.125 1.00 95.94 568 LEU A C 1
ATOM 4428 O O . LEU A 1 568 ? -0.713 15.214 21.835 1.00 95.94 568 LEU A O 1
ATOM 4432 N N . TYR A 1 569 ? -1.176 14.327 19.787 1.00 93.19 569 TYR A N 1
ATOM 4433 C CA . TYR A 1 569 ? -0.579 15.316 18.873 1.00 93.19 569 TYR A CA 1
ATOM 4434 C C . TYR A 1 569 ? 0.961 15.324 18.739 1.00 93.19 569 TYR A C 1
ATOM 4436 O O . TYR A 1 569 ? 1.476 16.115 17.943 1.00 93.19 569 TYR A O 1
ATOM 4444 N N . ASP A 1 570 ? 1.701 14.427 19.404 1.00 95.81 570 ASP A N 1
ATOM 4445 C CA . ASP A 1 570 ? 3.125 14.188 19.108 1.00 95.81 570 ASP A CA 1
ATOM 4446 C C . ASP A 1 570 ? 3.307 13.363 17.825 1.00 95.81 570 ASP A C 1
ATOM 4448 O O . ASP A 1 570 ? 2.482 12.512 17.502 1.00 95.81 570 ASP A O 1
ATOM 4452 N N . SER A 1 571 ? 4.408 13.563 17.091 1.00 95.50 571 SER A N 1
ATOM 4453 C CA . SER A 1 571 ? 4.586 12.927 15.775 1.00 95.50 571 SER A CA 1
ATOM 4454 C C . SER A 1 571 ? 5.253 11.551 15.769 1.00 95.50 571 SER A C 1
ATOM 4456 O O . SER A 1 571 ? 5.213 10.891 14.734 1.00 95.50 571 SER A O 1
ATOM 4458 N N . GLY A 1 572 ? 5.874 11.099 16.865 1.00 96.88 572 GLY A N 1
ATOM 4459 C CA . GLY A 1 572 ? 6.592 9.820 16.896 1.00 96.88 572 GLY A CA 1
ATOM 4460 C C . GLY A 1 572 ? 7.707 9.745 15.838 1.00 96.88 572 GLY A C 1
ATOM 4461 O O . GLY A 1 572 ? 8.751 10.390 15.975 1.00 96.88 572 GLY A O 1
ATOM 4462 N N . LEU A 1 573 ? 7.485 8.952 14.783 1.00 96.44 573 LEU A N 1
ATOM 4463 C CA . LEU A 1 573 ? 8.355 8.836 13.597 1.00 96.44 573 LEU A CA 1
ATOM 4464 C C . LEU A 1 573 ? 7.759 9.470 12.322 1.00 96.44 573 LEU A C 1
ATOM 4466 O O . LEU A 1 573 ? 8.393 9.415 11.270 1.00 96.44 573 LEU A O 1
ATOM 4470 N N . TRP A 1 574 ? 6.565 10.070 12.386 1.00 97.06 574 TRP A N 1
ATOM 4471 C CA . TRP A 1 574 ? 5.935 10.729 11.239 1.00 97.06 574 TRP A CA 1
ATOM 4472 C C . TRP A 1 574 ? 6.576 12.079 10.911 1.00 97.06 574 TRP A C 1
ATOM 4474 O O . TRP A 1 574 ? 6.872 12.887 11.797 1.00 97.06 574 TRP A O 1
ATOM 4484 N N . GLN A 1 575 ? 6.657 12.372 9.613 1.00 96.38 575 GLN A N 1
ATOM 4485 C CA . GLN A 1 575 ? 6.914 13.711 9.100 1.00 96.38 575 GLN A CA 1
ATOM 4486 C C . GLN A 1 575 ? 5.596 14.507 9.073 1.00 96.38 575 GLN A C 1
ATOM 4488 O O . GLN A 1 575 ? 4.892 14.547 8.067 1.00 96.38 575 GLN A O 1
ATOM 4493 N N . SER A 1 576 ? 5.249 15.132 10.205 1.00 95.19 576 SER A N 1
ATOM 4494 C CA . SER A 1 576 ? 3.937 15.769 10.445 1.00 95.19 576 SER A CA 1
ATOM 4495 C C . SER A 1 576 ? 3.520 16.799 9.388 1.00 95.19 576 SER A C 1
ATOM 4497 O O . SER A 1 576 ? 2.337 16.913 9.071 1.00 95.19 576 SER A O 1
ATOM 4499 N N . ALA A 1 577 ? 4.468 17.508 8.777 1.00 96.00 577 ALA A N 1
ATOM 4500 C CA . ALA A 1 577 ? 4.223 18.262 7.553 1.00 96.00 577 ALA A CA 1
ATOM 4501 C C . ALA A 1 577 ? 4.594 17.405 6.336 1.00 96.00 577 ALA A C 1
ATOM 4503 O O . ALA A 1 577 ? 5.764 17.375 5.951 1.00 96.00 577 ALA A O 1
ATOM 4504 N N . MET A 1 578 ? 3.610 16.728 5.734 1.00 95.81 578 MET A N 1
ATOM 4505 C CA . MET A 1 578 ? 3.827 15.741 4.669 1.00 95.81 578 MET A CA 1
ATOM 4506 C C . MET A 1 578 ? 4.569 16.327 3.460 1.00 95.81 578 MET A C 1
ATOM 4508 O O . MET A 1 578 ? 5.417 15.647 2.898 1.00 95.81 578 MET A O 1
ATOM 4512 N N . ALA A 1 579 ? 4.333 17.594 3.104 1.00 93.62 579 ALA A N 1
ATOM 4513 C CA . ALA A 1 579 ? 4.976 18.263 1.965 1.00 93.62 579 ALA A CA 1
ATOM 4514 C C . ALA A 1 579 ? 6.498 18.534 2.113 1.00 93.62 579 ALA A C 1
ATOM 4516 O O . ALA A 1 579 ? 7.095 19.173 1.249 1.00 93.62 579 ALA A O 1
ATOM 4517 N N . VAL A 1 580 ? 7.145 18.102 3.204 1.00 94.06 580 VAL A N 1
ATOM 4518 C CA . VAL A 1 580 ? 8.602 18.235 3.392 1.00 94.06 580 VAL A CA 1
ATOM 4519 C C . VAL A 1 580 ? 9.337 17.153 2.597 1.00 94.06 580 VAL A C 1
ATOM 4521 O O . VAL A 1 580 ? 9.301 15.976 2.959 1.00 94.06 580 VAL A O 1
ATOM 4524 N N . GLY A 1 581 ? 10.010 17.563 1.521 1.00 87.50 581 GLY A N 1
ATOM 4525 C CA . GLY A 1 581 ? 10.792 16.674 0.659 1.00 87.50 581 GLY A CA 1
ATOM 4526 C C . GLY A 1 581 ? 12.041 16.074 1.321 1.00 87.50 581 GLY A C 1
ATOM 4527 O O . GLY A 1 581 ? 12.467 16.490 2.399 1.00 87.50 581 GLY A O 1
ATOM 4528 N N . GLY A 1 582 ? 12.634 15.095 0.636 1.00 85.19 582 GLY A N 1
ATOM 4529 C CA . GLY A 1 582 ? 13.735 14.258 1.125 1.00 85.19 582 GLY A CA 1
ATOM 4530 C C . GLY A 1 582 ? 13.328 12.783 1.210 1.00 85.19 582 GLY A C 1
ATOM 4531 O O . GLY A 1 582 ? 12.148 12.455 1.105 1.00 85.19 582 GLY A O 1
ATOM 4532 N N . GLY A 1 583 ? 14.300 11.883 1.381 1.00 85.06 583 GLY A N 1
ATOM 4533 C CA . GLY A 1 583 ? 14.023 10.460 1.601 1.00 85.06 583 GLY A CA 1
ATOM 4534 C C . GLY A 1 583 ? 13.505 10.210 3.018 1.00 85.06 583 GLY A C 1
ATOM 4535 O O . GLY A 1 583 ? 14.108 10.696 3.976 1.00 85.06 583 GLY A O 1
ATOM 4536 N N . ARG A 1 584 ? 12.383 9.490 3.170 1.00 91.25 584 ARG A N 1
ATOM 4537 C CA . ARG A 1 584 ? 11.714 9.318 4.475 1.00 91.25 584 ARG A CA 1
ATOM 4538 C C . ARG A 1 584 ? 11.172 7.897 4.705 1.00 91.25 584 ARG A C 1
ATOM 4540 O O . ARG A 1 584 ? 10.677 7.275 3.764 1.00 91.25 584 ARG A O 1
ATOM 4547 N N . PRO A 1 585 ? 11.170 7.378 5.948 1.00 93.38 585 PRO A N 1
ATOM 4548 C CA . PRO A 1 585 ? 10.653 6.038 6.226 1.00 93.38 585 PRO A CA 1
ATOM 4549 C C . PRO A 1 585 ? 9.132 5.906 6.033 1.00 93.38 585 PRO A C 1
ATOM 4551 O O . PRO A 1 585 ? 8.643 4.799 5.825 1.00 93.38 585 PRO A O 1
ATOM 4554 N N . ASP A 1 586 ? 8.369 7.000 6.062 1.00 94.31 586 ASP A N 1
ATOM 4555 C CA . ASP A 1 586 ? 6.904 6.980 5.999 1.00 94.31 586 ASP A CA 1
ATOM 4556 C C . ASP A 1 586 ? 6.312 6.868 4.580 1.00 94.31 586 ASP A C 1
ATOM 4558 O O . ASP A 1 586 ? 5.233 6.303 4.419 1.00 94.31 586 ASP A O 1
ATOM 4562 N N . ILE A 1 587 ? 7.005 7.353 3.544 1.00 92.00 587 ILE A N 1
ATOM 4563 C CA . ILE A 1 587 ? 6.513 7.302 2.154 1.00 92.00 587 ILE A CA 1
ATOM 4564 C C . ILE A 1 587 ? 6.801 5.928 1.523 1.00 92.00 587 ILE A C 1
ATOM 4566 O O . ILE A 1 587 ? 7.911 5.406 1.644 1.00 92.00 587 ILE A O 1
ATOM 4570 N N . GLY A 1 588 ? 5.825 5.375 0.796 1.00 93.25 588 GLY A N 1
ATOM 4571 C CA . GLY A 1 588 ? 5.965 4.182 -0.046 1.00 93.25 588 GLY A CA 1
ATOM 4572 C C . GLY A 1 588 ? 4.622 3.490 -0.299 1.00 93.25 588 GLY A C 1
ATOM 4573 O O . GLY A 1 588 ? 3.566 4.103 -0.125 1.00 93.25 588 GLY A O 1
ATOM 4574 N N . LEU A 1 589 ? 4.653 2.195 -0.641 1.00 96.06 589 LEU A N 1
ATOM 4575 C CA . LEU A 1 589 ? 3.470 1.329 -0.506 1.00 96.06 589 LEU A CA 1
ATOM 4576 C C . LEU A 1 589 ? 3.041 1.218 0.966 1.00 96.06 589 LEU A C 1
ATOM 4578 O O . LEU A 1 589 ? 1.855 1.304 1.263 1.00 96.06 589 LEU A O 1
ATOM 4582 N N . TYR A 1 590 ? 4.017 1.105 1.874 1.00 97.56 590 TYR A N 1
ATOM 4583 C CA . TYR A 1 590 ? 3.835 1.139 3.326 1.00 97.56 590 TYR A CA 1
ATOM 4584 C C . TYR A 1 590 ? 5.019 1.849 4.009 1.00 97.56 590 TYR A C 1
ATOM 4586 O O . TYR A 1 590 ? 6.135 1.826 3.472 1.00 97.56 590 TYR A O 1
ATOM 4594 N N . PRO A 1 591 ? 4.823 2.421 5.212 1.00 97.12 591 PRO A N 1
ATOM 4595 C CA . PRO A 1 591 ? 5.914 2.877 6.063 1.00 97.12 591 PRO A CA 1
ATOM 4596 C C . PRO A 1 591 ? 6.867 1.743 6.457 1.00 97.12 591 PRO A C 1
ATOM 4598 O O . PRO A 1 591 ? 6.450 0.609 6.702 1.00 97.12 591 PRO A O 1
ATOM 4601 N N . SER A 1 592 ? 8.150 2.053 6.611 1.00 96.31 592 SER A N 1
ATOM 4602 C CA . SER A 1 592 ? 9.209 1.058 6.844 1.00 96.31 592 SER A CA 1
ATOM 4603 C C . SER A 1 592 ? 9.026 0.288 8.149 1.00 96.31 592 SER A C 1
ATOM 4605 O O . SER A 1 592 ? 9.322 -0.901 8.208 1.00 96.31 592 SER A O 1
ATOM 4607 N N . TRP A 1 593 ? 8.474 0.921 9.187 1.00 97.19 593 TRP A N 1
ATOM 4608 C CA . TRP A 1 593 ? 8.118 0.240 10.436 1.00 97.19 593 TRP A CA 1
ATOM 4609 C C . TRP A 1 593 ? 6.986 -0.780 10.264 1.00 97.19 593 TRP A C 1
ATOM 4611 O O . TRP A 1 593 ? 7.003 -1.811 10.929 1.00 97.19 593 TRP A O 1
ATOM 4621 N N . ALA A 1 594 ? 6.038 -0.530 9.357 1.00 97.94 594 ALA A N 1
ATOM 4622 C CA . ALA A 1 594 ? 4.918 -1.426 9.092 1.00 97.94 594 ALA A CA 1
ATOM 4623 C C . ALA A 1 594 ? 5.380 -2.669 8.307 1.00 97.94 594 ALA A C 1
ATOM 4625 O O . ALA A 1 594 ? 4.988 -3.782 8.647 1.00 97.94 594 ALA A O 1
ATOM 4626 N N . VAL A 1 595 ? 6.299 -2.506 7.344 1.00 97.81 595 VAL A N 1
ATOM 4627 C CA . VAL A 1 595 ? 6.944 -3.646 6.661 1.00 97.81 595 VAL A CA 1
ATOM 4628 C C . VAL A 1 595 ? 7.845 -4.433 7.621 1.00 97.81 595 VAL A C 1
ATOM 4630 O O . VAL A 1 595 ? 7.790 -5.661 7.651 1.00 97.81 595 VAL A O 1
ATOM 4633 N N . LYS A 1 596 ? 8.633 -3.751 8.467 1.00 97.69 596 LYS A N 1
ATOM 4634 C CA . LYS A 1 596 ? 9.465 -4.422 9.482 1.00 97.69 596 LYS A CA 1
ATOM 4635 C C . LYS A 1 596 ? 8.617 -5.245 10.462 1.00 97.69 596 LYS A C 1
ATOM 4637 O O . LYS A 1 596 ? 8.995 -6.362 10.810 1.00 97.69 596 LYS A O 1
ATOM 4642 N N . TRP A 1 597 ? 7.465 -4.717 10.877 1.00 98.25 597 TRP A N 1
ATOM 4643 C CA . TRP A 1 597 ? 6.485 -5.427 11.700 1.00 98.25 597 TRP A CA 1
ATOM 4644 C C . TRP A 1 597 ? 5.902 -6.656 10.983 1.00 98.25 597 TRP A C 1
ATOM 4646 O O . TRP A 1 597 ? 5.946 -7.743 11.549 1.00 98.25 597 TRP A O 1
ATOM 4656 N N . LEU A 1 598 ? 5.459 -6.519 9.726 1.00 97.50 598 LEU A N 1
ATOM 4657 C CA . LEU A 1 598 ? 4.914 -7.611 8.902 1.00 97.50 598 LEU A CA 1
ATOM 4658 C C . LEU A 1 598 ? 5.853 -8.822 8.786 1.00 97.50 598 LEU A C 1
ATOM 4660 O O . LEU A 1 598 ? 5.404 -9.960 8.899 1.00 97.50 598 LEU A O 1
ATOM 4664 N N . PHE A 1 599 ? 7.148 -8.580 8.574 1.00 96.31 599 PHE A N 1
ATOM 4665 C CA . PHE A 1 599 ? 8.153 -9.641 8.443 1.00 96.31 599 PHE A CA 1
ATOM 4666 C C . PHE A 1 599 ? 8.448 -10.365 9.766 1.00 96.31 599 PHE A C 1
ATOM 4668 O O . PHE A 1 599 ? 8.689 -11.572 9.775 1.00 96.31 599 PHE A O 1
ATOM 4675 N N . THR A 1 600 ? 8.463 -9.635 10.885 1.00 96.62 600 THR A N 1
ATOM 4676 C CA . THR A 1 600 ? 9.012 -10.126 12.164 1.00 96.62 600 THR A CA 1
ATOM 4677 C C . THR A 1 600 ? 7.949 -10.561 13.166 1.00 96.62 600 THR A C 1
ATOM 4679 O O . THR A 1 600 ? 8.179 -11.500 13.929 1.00 96.62 600 THR A O 1
ATOM 4682 N N . GLY A 1 601 ? 6.801 -9.881 13.197 1.00 96.81 601 GLY A N 1
ATOM 4683 C CA . GLY A 1 601 ? 5.838 -9.968 14.293 1.00 96.81 601 GLY A CA 1
ATOM 4684 C C . GLY A 1 601 ? 6.358 -9.439 15.633 1.00 96.81 601 GLY A C 1
ATOM 4685 O O . GLY A 1 601 ? 5.750 -9.720 16.662 1.00 96.81 601 GLY A O 1
ATOM 4686 N N . ASP A 1 602 ? 7.493 -8.732 15.667 1.00 98.31 602 ASP A N 1
ATOM 4687 C CA . ASP A 1 602 ? 8.157 -8.370 16.924 1.00 98.31 602 ASP A CA 1
ATOM 4688 C C . ASP A 1 602 ? 7.339 -7.367 17.753 1.00 98.31 602 ASP A C 1
ATOM 4690 O O . ASP A 1 602 ? 6.767 -6.414 17.215 1.00 98.31 602 ASP A O 1
ATOM 4694 N N . TRP A 1 603 ? 7.298 -7.546 19.074 1.00 98.19 603 TRP A N 1
ATOM 4695 C CA . TRP A 1 603 ? 6.519 -6.702 19.981 1.00 98.19 603 TRP A CA 1
ATOM 4696 C C . TRP A 1 603 ? 6.959 -5.228 19.964 1.00 98.19 603 TRP A C 1
ATOM 4698 O O . TRP A 1 603 ? 6.109 -4.338 20.032 1.00 98.19 603 TRP A O 1
ATOM 4708 N N . ARG A 1 604 ? 8.261 -4.946 19.788 1.00 98.56 604 ARG A N 1
ATOM 4709 C CA . ARG A 1 604 ? 8.807 -3.578 19.674 1.00 98.56 604 ARG A CA 1
ATOM 4710 C C . ARG A 1 604 ? 8.311 -2.905 18.398 1.00 98.56 604 ARG A C 1
ATOM 4712 O O . ARG A 1 604 ? 7.969 -1.727 18.407 1.00 98.56 604 ARG A O 1
ATOM 4719 N N . LEU A 1 605 ? 8.248 -3.658 17.300 1.00 98.56 605 LEU A N 1
ATOM 4720 C CA . LEU A 1 605 ? 7.740 -3.172 16.014 1.00 98.56 605 LEU A CA 1
ATOM 4721 C C . LEU A 1 605 ? 6.210 -3.098 15.982 1.00 98.56 605 LEU A C 1
ATOM 4723 O O . LEU A 1 605 ? 5.675 -2.209 15.328 1.00 98.56 605 LEU A O 1
ATOM 4727 N N . THR A 1 606 ? 5.521 -3.951 16.741 1.00 98.31 606 THR A N 1
ATOM 4728 C CA . THR A 1 606 ? 4.068 -3.886 16.958 1.00 98.31 606 THR A CA 1
ATOM 4729 C C . THR A 1 606 ? 3.690 -2.592 17.684 1.00 98.31 606 THR A C 1
ATOM 4731 O O . THR A 1 606 ? 2.853 -1.837 17.193 1.00 98.31 606 THR A O 1
ATOM 4734 N N . GLU A 1 607 ? 4.363 -2.278 18.797 1.00 98.19 607 GLU A N 1
ATOM 4735 C CA . GLU A 1 607 ? 4.215 -1.009 19.528 1.00 98.19 607 GLU A CA 1
ATOM 4736 C C . GLU A 1 607 ? 4.426 0.201 18.602 1.00 98.19 607 GLU A C 1
ATOM 4738 O O . GLU A 1 607 ? 3.600 1.115 18.581 1.00 98.19 607 GLU A O 1
ATOM 4743 N N . ILE A 1 608 ? 5.489 0.194 17.784 1.00 98.56 608 ILE A N 1
ATOM 4744 C CA . ILE A 1 608 ? 5.760 1.271 16.818 1.00 98.56 608 ILE A CA 1
ATOM 4745 C C . ILE A 1 608 ? 4.652 1.357 15.761 1.00 98.56 608 ILE A C 1
ATOM 4747 O O . ILE A 1 608 ? 4.112 2.437 15.531 1.00 98.56 608 ILE A O 1
ATOM 4751 N N . ALA A 1 609 ? 4.300 0.250 15.103 1.00 98.44 609 ALA A N 1
ATOM 4752 C CA . ALA A 1 609 ? 3.379 0.257 13.969 1.00 98.44 609 ALA A CA 1
ATOM 4753 C C . ALA A 1 609 ? 1.945 0.634 14.362 1.00 98.44 609 ALA A C 1
ATOM 4755 O O . ALA A 1 609 ? 1.293 1.379 13.622 1.00 98.44 609 ALA A O 1
ATOM 4756 N N . LEU A 1 610 ? 1.472 0.172 15.523 1.00 98.50 610 LEU A N 1
ATOM 4757 C CA . LEU A 1 610 ? 0.143 0.500 16.037 1.00 98.50 610 LEU A CA 1
ATOM 4758 C C . LEU A 1 610 ? 0.098 1.914 16.632 1.00 98.50 610 LEU A C 1
ATOM 4760 O O . LEU A 1 610 ? -0.819 2.668 16.314 1.00 98.50 610 LEU A O 1
ATOM 4764 N N . THR A 1 611 ? 1.110 2.330 17.404 1.00 98.44 611 THR A N 1
ATOM 4765 C CA . THR A 1 611 ? 1.153 3.700 17.947 1.00 98.44 611 THR A CA 1
ATOM 4766 C C . THR A 1 611 ? 1.310 4.738 16.837 1.00 98.44 611 THR A C 1
ATOM 4768 O O . THR A 1 611 ? 0.668 5.780 16.889 1.00 98.44 611 THR A O 1
ATOM 4771 N N . GLN A 1 612 ? 2.089 4.465 15.785 1.00 98.06 612 GLN A N 1
ATOM 4772 C CA . GLN A 1 612 ? 2.147 5.350 14.617 1.00 98.06 612 GLN A CA 1
ATOM 4773 C C . GLN A 1 612 ? 0.772 5.475 13.936 1.00 98.06 612 GLN A C 1
ATOM 4775 O O . GLN A 1 612 ? 0.360 6.592 13.629 1.00 98.06 612 GLN A O 1
ATOM 4780 N N . ALA A 1 613 ? 0.022 4.383 13.754 1.00 98.12 613 ALA A N 1
ATOM 4781 C CA . ALA A 1 613 ? -1.332 4.445 13.189 1.00 98.12 613 ALA A CA 1
ATOM 4782 C C . ALA A 1 613 ? -2.335 5.197 14.095 1.00 98.12 613 ALA A C 1
ATOM 4784 O O . ALA A 1 613 ? -3.218 5.895 13.591 1.00 98.12 613 ALA A O 1
ATOM 4785 N N . ASP A 1 614 ? -2.169 5.113 15.420 1.00 98.50 614 ASP A N 1
ATOM 4786 C CA . ASP A 1 614 ? -2.898 5.932 16.397 1.00 98.50 614 ASP A CA 1
ATOM 4787 C C . ASP A 1 614 ? -2.519 7.427 16.290 1.00 98.50 614 ASP A C 1
ATOM 4789 O O . ASP A 1 614 ? -3.408 8.276 16.276 1.00 98.50 614 ASP A O 1
ATOM 4793 N N . LEU A 1 615 ? -1.231 7.774 16.155 1.00 97.81 615 LEU A N 1
ATOM 4794 C CA . LEU A 1 615 ? -0.749 9.165 16.060 1.00 97.81 615 LEU A CA 1
ATOM 4795 C C . LEU A 1 615 ? -1.051 9.842 14.711 1.00 97.81 615 LEU A C 1
ATOM 4797 O O . LEU A 1 615 ? -1.170 11.065 14.661 1.00 97.81 615 LEU A O 1
ATOM 4801 N N . ALA A 1 616 ? -1.238 9.079 13.629 1.00 96.94 616 ALA A N 1
ATOM 4802 C CA . ALA A 1 616 ? -1.625 9.616 12.316 1.00 96.94 616 ALA A CA 1
ATOM 4803 C C . ALA A 1 616 ? -2.969 10.380 12.342 1.00 96.94 616 ALA A C 1
ATOM 4805 O O . ALA A 1 616 ? -3.217 11.245 11.503 1.00 96.94 616 ALA A O 1
ATOM 4806 N N . SER A 1 617 ? -3.815 10.105 13.339 1.00 95.88 617 SER A N 1
ATOM 4807 C CA . SER A 1 617 ? -5.086 10.801 13.592 1.00 95.88 617 SER A CA 1
ATOM 4808 C C . SER A 1 617 ? -4.964 12.323 13.787 1.00 95.88 617 SER A C 1
ATOM 4810 O O . SER A 1 617 ? -5.920 13.066 13.551 1.00 95.88 617 SER A O 1
ATOM 4812 N N . ALA A 1 618 ? -3.771 12.803 14.152 1.00 96.56 618 ALA A N 1
ATOM 4813 C CA . ALA A 1 618 ? -3.482 14.216 14.367 1.00 96.56 618 ALA A CA 1
ATOM 4814 C C . ALA A 1 618 ? -3.475 15.066 13.079 1.00 96.56 618 ALA A C 1
ATOM 4816 O O . ALA A 1 618 ? -3.533 16.294 13.164 1.00 96.56 618 ALA A O 1
ATOM 4817 N N . TRP A 1 619 ? -3.420 14.458 11.886 1.00 96.81 619 TRP A N 1
ATOM 4818 C CA . TRP A 1 619 ? -3.533 15.201 10.628 1.00 96.81 619 TRP A CA 1
ATOM 4819 C C . TRP A 1 619 ? -4.945 15.794 10.440 1.00 96.81 619 TRP A C 1
ATOM 4821 O O . TRP A 1 619 ? -5.924 15.060 10.543 1.00 96.81 619 TRP A O 1
ATOM 4831 N N . PRO A 1 620 ? -5.096 17.085 10.083 1.00 95.44 620 PRO A N 1
ATOM 4832 C CA . PRO A 1 620 ? -6.396 17.711 9.828 1.00 95.44 620 PRO A CA 1
ATOM 4833 C C . PRO A 1 620 ? -7.008 17.306 8.466 1.00 95.44 620 PRO A C 1
ATOM 4835 O O . PRO A 1 620 ? -7.235 18.151 7.600 1.00 95.44 62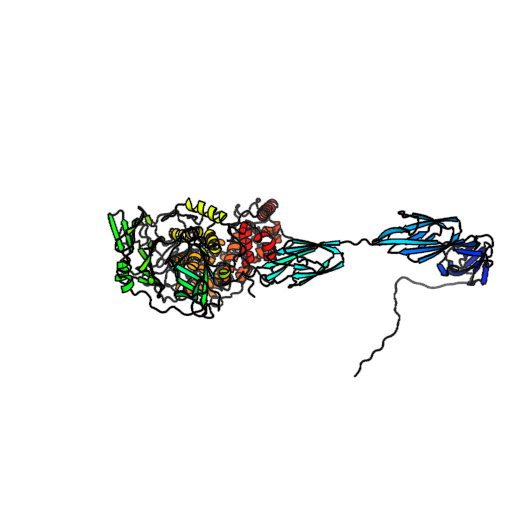0 PRO A O 1
ATOM 4838 N N . MET A 1 621 ? -7.261 16.007 8.269 1.00 94.75 621 MET A N 1
ATOM 4839 C CA . MET A 1 621 ? -7.795 15.404 7.034 1.00 94.75 621 MET A CA 1
ATOM 4840 C C . MET A 1 621 ? -9.185 14.747 7.178 1.00 94.75 621 MET A C 1
ATOM 4842 O O . MET A 1 621 ? -9.797 14.372 6.182 1.00 94.75 621 MET A O 1
ATOM 4846 N N . HIS A 1 622 ? -9.693 14.605 8.402 1.00 97.38 622 HIS A N 1
ATOM 4847 C CA . HIS A 1 622 ? -10.867 13.801 8.740 1.00 97.38 622 HIS A CA 1
ATOM 4848 C C . HIS A 1 622 ? -12.150 14.656 8.685 1.00 97.38 622 HIS A C 1
ATOM 4850 O O . HIS A 1 622 ? -12.289 15.624 9.431 1.00 97.38 622 HIS A O 1
ATOM 4856 N N . LEU A 1 623 ? -13.113 14.314 7.823 1.00 97.31 623 LEU A N 1
ATOM 4857 C CA . LEU A 1 623 ? -14.417 14.993 7.742 1.00 97.31 623 LEU A CA 1
ATOM 4858 C C . LEU A 1 623 ? -15.568 13.987 7.673 1.00 97.31 623 LEU A C 1
ATOM 4860 O O . LEU A 1 623 ? -15.570 13.096 6.820 1.00 97.31 623 LEU A O 1
ATOM 4864 N N . ARG A 1 624 ? -16.559 14.164 8.552 1.00 97.00 624 ARG A N 1
ATOM 4865 C CA . ARG A 1 624 ? -17.742 13.308 8.699 1.00 97.00 624 ARG A CA 1
ATOM 4866 C C . ARG A 1 624 ? -19.008 14.145 8.526 1.00 97.00 624 ARG A C 1
ATOM 4868 O O . ARG A 1 624 ? -19.171 15.172 9.186 1.00 97.00 624 ARG A O 1
ATOM 4875 N N . GLU A 1 625 ? -19.901 13.727 7.637 1.00 97.88 625 GLU A N 1
ATOM 4876 C CA . GLU A 1 625 ? -21.067 14.528 7.266 1.00 97.88 625 GLU A CA 1
ATOM 4877 C C . GLU A 1 625 ? -22.096 14.621 8.404 1.00 97.88 625 GLU A C 1
ATOM 4879 O O . GLU A 1 625 ? -22.582 13.612 8.914 1.00 97.88 625 GLU A O 1
ATOM 4884 N N . GLY A 1 626 ? -22.459 15.847 8.782 1.00 96.38 626 GLY A N 1
ATOM 4885 C CA . GLY A 1 626 ? -23.538 16.152 9.717 1.00 96.38 626 GLY A CA 1
ATOM 4886 C C . GLY A 1 626 ? -24.795 16.745 9.069 1.00 96.38 626 GLY A C 1
ATOM 4887 O O . GLY A 1 626 ? -25.850 16.718 9.703 1.00 96.38 626 GLY A O 1
ATOM 4888 N N . LYS A 1 627 ? -24.731 17.249 7.825 1.00 95.38 627 LYS A N 1
ATOM 4889 C CA . LYS A 1 627 ? -25.879 17.835 7.108 1.00 95.38 627 LYS A CA 1
ATOM 4890 C C . LYS A 1 627 ? -26.837 16.733 6.644 1.00 95.38 627 LYS A C 1
ATOM 4892 O O . LYS A 1 627 ? -26.476 15.872 5.844 1.00 95.38 627 LYS A O 1
ATOM 4897 N N . ALA A 1 628 ? -28.072 16.775 7.135 1.00 94.75 628 ALA A N 1
ATOM 4898 C CA . ALA A 1 628 ? -29.117 15.828 6.756 1.00 94.75 628 ALA A CA 1
ATOM 4899 C C . ALA A 1 628 ? -29.575 16.001 5.294 1.00 94.75 628 ALA A C 1
ATOM 4901 O O . ALA A 1 628 ? -29.454 17.079 4.712 1.00 94.75 628 ALA A O 1
ATOM 4902 N N . GLY A 1 629 ? -30.132 14.933 4.716 1.00 95.50 629 GLY A N 1
ATOM 4903 C CA . GLY A 1 629 ? -30.698 14.916 3.360 1.00 95.50 629 GLY A CA 1
ATOM 4904 C C . GLY A 1 629 ? -29.687 14.727 2.222 1.00 95.50 629 GLY A C 1
ATOM 4905 O O . GLY A 1 629 ? -30.104 14.417 1.110 1.00 95.50 629 GLY A O 1
ATOM 4906 N N . LEU A 1 630 ? -28.382 14.863 2.487 1.00 97.62 630 LEU A N 1
ATOM 4907 C CA . LEU A 1 630 ? -27.331 14.484 1.538 1.00 97.62 630 LEU A CA 1
ATOM 4908 C C . LEU A 1 630 ? -27.219 12.956 1.412 1.00 97.62 630 LEU A C 1
ATOM 4910 O O . LEU A 1 630 ? -27.469 12.225 2.375 1.00 97.62 630 LEU A O 1
ATOM 4914 N N . LYS A 1 631 ? -26.803 12.481 0.235 1.00 98.25 631 LYS A N 1
ATOM 4915 C CA . LYS A 1 631 ? -26.724 11.062 -0.134 1.00 98.25 631 LYS A CA 1
ATOM 4916 C C . LYS A 1 631 ? -25.302 10.634 -0.488 1.00 98.25 631 LYS A C 1
ATOM 4918 O O . LYS A 1 631 ? -24.658 11.262 -1.320 1.00 98.25 631 LYS A O 1
ATOM 4923 N N . PHE A 1 632 ? -24.820 9.576 0.160 1.00 98.44 632 PHE A N 1
ATOM 4924 C CA . PHE A 1 632 ? -23.419 9.147 0.141 1.00 98.44 632 PHE A CA 1
ATOM 4925 C C . PHE A 1 632 ? -22.972 8.532 -1.191 1.00 98.44 632 PHE A C 1
ATOM 4927 O O . PHE A 1 632 ? -21.848 8.757 -1.637 1.00 98.44 632 PHE A O 1
ATOM 4934 N N . ASP A 1 633 ? -23.827 7.709 -1.784 1.00 97.19 633 ASP A N 1
ATOM 4935 C CA . ASP A 1 633 ? -23.533 6.850 -2.925 1.00 97.19 633 ASP A CA 1
ATOM 4936 C C . ASP A 1 633 ? -23.911 7.499 -4.262 1.00 97.19 633 ASP A C 1
ATOM 4938 O O . ASP A 1 633 ? -24.744 8.402 -4.345 1.00 97.19 633 ASP A O 1
ATOM 4942 N N . LEU A 1 634 ? -23.332 6.981 -5.346 1.00 95.44 634 LEU A N 1
ATOM 4943 C CA . LEU A 1 634 ? -23.578 7.479 -6.703 1.00 95.44 634 LEU A CA 1
ATOM 4944 C C . LEU A 1 634 ? -25.035 7.265 -7.163 1.00 95.44 634 LEU A C 1
ATOM 4946 O O . LEU A 1 634 ? -25.538 8.061 -7.954 1.00 95.44 634 LEU A O 1
ATOM 4950 N N . ASN A 1 635 ? -25.733 6.261 -6.616 1.00 95.50 635 ASN A N 1
ATOM 4951 C CA . ASN A 1 635 ? -27.157 6.006 -6.874 1.00 95.50 635 ASN A CA 1
ATOM 4952 C C . ASN A 1 635 ? -28.096 6.837 -5.973 1.00 95.50 635 ASN A C 1
ATOM 4954 O O . ASN A 1 635 ? -29.315 6.733 -6.103 1.00 95.50 635 ASN A O 1
ATOM 4958 N N . GLN A 1 636 ? -27.545 7.668 -5.079 1.00 97.06 636 GLN A N 1
ATOM 4959 C CA . GLN A 1 636 ? -28.262 8.565 -4.165 1.00 97.06 636 GLN A CA 1
ATOM 4960 C C . GLN A 1 636 ? -29.265 7.860 -3.222 1.00 97.06 636 GLN A C 1
ATOM 4962 O O . GLN A 1 636 ? -30.267 8.440 -2.794 1.00 97.06 636 GLN A O 1
ATOM 4967 N N . SER A 1 637 ? -28.995 6.600 -2.882 1.00 96.94 637 SER A N 1
ATOM 4968 C CA . SER A 1 637 ? -29.870 5.737 -2.081 1.00 96.94 637 SER A CA 1
ATOM 4969 C C . SER A 1 637 ? -29.585 5.791 -0.571 1.00 96.94 637 SER A C 1
ATOM 4971 O O . SER A 1 637 ? -30.515 5.772 0.238 1.00 96.94 637 SER A O 1
ATOM 4973 N N . ILE A 1 638 ? -28.318 5.936 -0.183 1.00 97.94 638 ILE A N 1
ATOM 4974 C CA . ILE A 1 638 ? -27.797 5.867 1.186 1.00 97.94 638 ILE A CA 1
ATOM 4975 C C . ILE A 1 638 ? -27.649 7.276 1.766 1.00 97.94 638 ILE A C 1
ATOM 4977 O O . ILE A 1 638 ? -27.054 8.146 1.135 1.00 97.94 638 ILE A O 1
ATOM 4981 N N . ASP A 1 639 ? -28.138 7.520 2.983 1.00 97.50 639 ASP A N 1
ATOM 4982 C CA . ASP A 1 639 ? -27.922 8.805 3.663 1.00 97.50 639 ASP A CA 1
ATOM 4983 C C . ASP A 1 639 ? -26.441 9.027 4.014 1.00 97.50 639 ASP A C 1
ATOM 4985 O O . ASP A 1 639 ? -25.748 8.129 4.494 1.00 97.50 639 ASP A O 1
ATOM 4989 N N . ALA A 1 640 ? -25.948 10.247 3.781 1.00 97.81 640 ALA A N 1
ATOM 4990 C CA . ALA A 1 640 ? -24.559 10.615 4.050 1.00 97.81 640 ALA A CA 1
ATOM 4991 C C . ALA A 1 640 ? -24.272 10.905 5.528 1.00 97.81 640 ALA A C 1
ATOM 4993 O O . ALA A 1 640 ? -23.117 10.826 5.943 1.00 97.81 640 ALA A O 1
ATOM 4994 N N . GLN A 1 641 ? -25.291 11.232 6.329 1.00 96.44 641 GLN A N 1
ATOM 4995 C CA . GLN A 1 641 ? -25.106 11.598 7.733 1.00 96.44 641 GLN A CA 1
ATOM 4996 C C . GLN A 1 641 ? -24.366 10.493 8.510 1.00 96.44 641 GLN A C 1
ATOM 4998 O O . GLN A 1 641 ? -24.771 9.334 8.523 1.00 96.44 641 GLN A O 1
ATOM 5003 N N . GLY A 1 642 ? -23.265 10.867 9.162 1.00 95.50 642 GLY A N 1
ATOM 5004 C CA . GLY A 1 642 ? -22.393 9.954 9.898 1.00 95.50 642 GLY A CA 1
ATOM 5005 C C . GLY A 1 642 ? -21.309 9.265 9.067 1.00 95.50 642 GLY A C 1
ATOM 5006 O O . GLY A 1 642 ? -20.406 8.678 9.661 1.00 95.50 642 GLY A O 1
ATOM 5007 N N . LYS A 1 643 ? -21.329 9.354 7.733 1.00 97.56 643 LYS A N 1
ATOM 5008 C CA . LYS A 1 643 ? -20.277 8.810 6.855 1.00 97.56 643 LYS A CA 1
ATOM 5009 C C . LYS A 1 643 ? -19.170 9.832 6.593 1.00 97.56 643 LYS A C 1
ATOM 5011 O O . LYS A 1 643 ? -19.314 11.017 6.902 1.00 97.56 643 LYS A O 1
ATOM 5016 N N . ILE A 1 644 ? -18.054 9.367 6.031 1.00 97.88 644 ILE A N 1
ATOM 5017 C CA . ILE A 1 644 ? -17.027 10.246 5.452 1.00 97.88 644 ILE A CA 1
ATOM 5018 C C . ILE A 1 644 ? -17.650 11.165 4.388 1.00 97.88 644 ILE A C 1
ATOM 5020 O O . ILE A 1 644 ? -18.626 10.789 3.734 1.00 97.88 644 ILE A O 1
ATOM 5024 N N . VAL A 1 645 ? -17.092 12.363 4.193 1.00 96.88 645 VAL A N 1
ATOM 5025 C CA . VAL A 1 645 ? -17.557 13.256 3.117 1.00 96.88 645 VAL A CA 1
ATOM 5026 C C . VAL A 1 645 ? -17.342 12.596 1.751 1.00 96.88 645 VAL A C 1
ATOM 5028 O O . VAL A 1 645 ? -16.232 12.196 1.400 1.00 96.88 645 VAL A O 1
ATOM 5031 N N . SER A 1 646 ? -18.428 12.500 0.984 1.00 96.62 646 SER A N 1
ATOM 5032 C CA . SER A 1 646 ? -18.470 11.923 -0.361 1.00 96.62 646 SER A CA 1
ATOM 5033 C C . SER A 1 646 ? -18.557 13.015 -1.430 1.00 96.62 646 SER A C 1
ATOM 5035 O O . SER A 1 646 ? -19.188 14.054 -1.223 1.00 96.62 646 SER A O 1
ATOM 5037 N N . ILE A 1 647 ? -17.961 12.753 -2.594 1.00 94.38 647 ILE A N 1
ATOM 5038 C CA . ILE A 1 647 ? -18.104 13.577 -3.804 1.00 94.38 647 ILE A CA 1
ATOM 5039 C C . ILE A 1 647 ? -19.250 13.096 -4.711 1.00 94.38 647 ILE A C 1
ATOM 5041 O O . ILE A 1 647 ? -19.408 13.616 -5.810 1.00 94.38 647 ILE A O 1
ATOM 5045 N N . ALA A 1 648 ? -20.061 12.118 -4.294 1.00 95.94 648 ALA A N 1
ATOM 5046 C CA . ALA A 1 648 ? -21.205 11.650 -5.079 1.00 95.94 648 ALA A CA 1
ATOM 5047 C C . ALA A 1 648 ? -22.199 12.788 -5.421 1.00 95.94 648 ALA A C 1
ATOM 5049 O O . ALA A 1 648 ? -22.279 13.760 -4.665 1.00 95.94 648 ALA A O 1
ATOM 5050 N N . PRO A 1 649 ? -23.003 12.674 -6.502 1.00 94.38 649 PRO A N 1
ATOM 5051 C CA . PRO A 1 649 ? -23.879 13.758 -6.968 1.00 94.38 649 PRO A CA 1
ATOM 5052 C C . PRO A 1 649 ? -24.892 14.272 -5.935 1.00 94.38 649 PRO A C 1
ATOM 5054 O O . PRO A 1 649 ? -25.289 15.431 -5.995 1.00 94.38 649 PRO A O 1
ATOM 5057 N N . GLY A 1 650 ? -25.300 13.424 -4.982 1.00 95.94 650 GLY A N 1
ATOM 5058 C CA . GLY A 1 650 ? -26.183 13.794 -3.871 1.00 95.94 650 GLY A CA 1
ATOM 5059 C C . GLY A 1 650 ? -25.465 14.232 -2.585 1.00 95.94 650 GLY A C 1
ATOM 5060 O O . GLY A 1 650 ? -26.142 14.518 -1.598 1.00 95.94 650 GLY A O 1
ATOM 5061 N N . ALA A 1 651 ? -24.128 14.260 -2.564 1.00 96.50 651 ALA A N 1
ATOM 5062 C CA . ALA A 1 651 ? -23.303 14.669 -1.427 1.00 96.50 651 ALA A CA 1
ATOM 5063 C C . ALA A 1 651 ? -22.665 16.048 -1.663 1.00 96.50 651 ALA A C 1
ATOM 5065 O O . ALA A 1 651 ? -23.343 17.057 -1.476 1.00 96.50 651 ALA A O 1
ATOM 5066 N N . ARG A 1 652 ? -21.366 16.107 -2.001 1.00 93.88 652 ARG A N 1
ATOM 5067 C CA . ARG A 1 652 ? -20.612 17.360 -2.205 1.00 93.88 652 ARG A CA 1
ATOM 5068 C C . ARG A 1 652 ? -19.584 17.250 -3.351 1.00 93.88 652 ARG A C 1
ATOM 5070 O O . ARG A 1 652 ? -18.379 17.214 -3.078 1.00 93.88 652 ARG A O 1
ATOM 5077 N N . PRO A 1 653 ? -20.009 17.188 -4.626 1.00 91.56 653 PRO A N 1
ATOM 5078 C CA . PRO A 1 653 ? -19.125 16.950 -5.778 1.00 91.56 653 PRO A CA 1
ATOM 5079 C C . PRO A 1 653 ? -17.886 17.851 -5.859 1.00 91.56 653 PRO A C 1
ATOM 5081 O O . PRO A 1 653 ? -16.788 17.394 -6.184 1.00 91.56 653 PRO A O 1
ATOM 5084 N N . THR A 1 654 ? -18.032 19.128 -5.505 1.00 89.00 654 THR A N 1
ATOM 5085 C CA . THR A 1 654 ? -16.973 20.145 -5.614 1.00 89.00 654 THR A CA 1
ATOM 5086 C C . THR A 1 654 ? -16.174 20.353 -4.327 1.00 89.00 654 THR A C 1
ATOM 5088 O O . THR A 1 654 ? -15.326 21.239 -4.270 1.00 89.00 654 THR A O 1
ATOM 5091 N N . HIS A 1 655 ? -16.395 19.540 -3.287 1.00 90.94 655 HIS A N 1
ATOM 5092 C CA . HIS A 1 655 ? -15.711 19.674 -1.998 1.00 90.94 655 HIS A CA 1
ATOM 5093 C C . HIS A 1 655 ? -14.174 19.703 -2.123 1.00 90.94 655 HIS A C 1
ATOM 5095 O O . HIS A 1 655 ? -13.588 18.884 -2.839 1.00 90.94 655 HIS A O 1
ATOM 5101 N N . TRP A 1 656 ? -13.534 20.601 -1.360 1.00 89.81 656 TRP A N 1
ATOM 5102 C CA . TRP A 1 656 ? -12.090 20.624 -1.108 1.00 89.81 656 TRP A CA 1
ATOM 5103 C C . TRP A 1 656 ? -11.804 20.344 0.371 1.00 89.81 656 TRP A C 1
ATOM 5105 O O . TRP A 1 656 ? -12.173 21.139 1.232 1.00 89.81 656 TRP A O 1
ATOM 5115 N N . THR A 1 657 ? -11.109 19.252 0.691 1.00 89.25 657 THR A N 1
ATOM 5116 C CA . THR A 1 657 ? -10.842 18.884 2.095 1.00 89.25 657 THR A CA 1
ATOM 5117 C C . THR A 1 657 ? -9.918 19.867 2.822 1.00 89.25 657 THR A C 1
ATOM 5119 O O . THR A 1 657 ? -10.193 20.207 3.974 1.00 89.25 657 THR A O 1
ATOM 5122 N N . GLU A 1 658 ? -8.872 20.397 2.172 1.00 88.31 658 GLU A N 1
ATOM 5123 C CA . GLU A 1 658 ? -8.012 21.439 2.762 1.00 88.31 658 GLU A CA 1
ATOM 5124 C C . GLU A 1 658 ? -8.670 22.819 2.862 1.00 88.31 658 GLU A C 1
ATOM 5126 O O . GLU A 1 658 ? -8.439 23.519 3.853 1.00 88.31 658 GLU A O 1
ATOM 5131 N N . ARG A 1 659 ? -9.478 23.210 1.867 1.00 88.44 659 ARG A N 1
ATOM 5132 C CA . ARG A 1 659 ? -10.077 24.553 1.749 1.00 88.44 659 ARG A CA 1
ATOM 5133 C C . ARG A 1 659 ? -11.612 24.477 1.634 1.00 88.44 659 ARG A C 1
ATOM 5135 O O . ARG A 1 659 ? -12.164 24.780 0.575 1.00 88.44 659 ARG A O 1
ATOM 5142 N N . PRO A 1 660 ? -12.303 24.022 2.692 1.00 90.38 660 PRO A N 1
ATOM 5143 C CA . PRO A 1 660 ? -13.698 23.571 2.634 1.00 90.38 660 PRO A CA 1
ATOM 5144 C C . PRO A 1 660 ? -14.739 24.648 2.270 1.00 90.38 660 PRO A C 1
ATOM 5146 O O . PRO A 1 660 ? -15.868 24.313 1.912 1.00 90.38 660 PRO A O 1
ATOM 5149 N N . ASP A 1 661 ? -14.350 25.917 2.322 1.00 90.56 661 ASP A N 1
ATOM 5150 C CA . ASP A 1 661 ? -15.129 27.130 2.070 1.00 90.56 661 ASP A CA 1
ATOM 5151 C C . ASP A 1 661 ? -14.671 27.913 0.815 1.00 90.56 661 ASP A C 1
ATOM 5153 O O . ASP A 1 661 ? -15.216 28.977 0.511 1.00 90.56 661 ASP A O 1
ATOM 5157 N N . TRP A 1 662 ? -13.678 27.402 0.076 1.00 89.06 662 TRP A N 1
ATOM 5158 C CA . TRP A 1 662 ? -13.001 28.115 -1.015 1.00 89.06 662 TRP A CA 1
ATOM 5159 C C . TRP A 1 662 ? -13.945 28.569 -2.136 1.00 89.06 662 TRP A C 1
ATOM 5161 O O . TRP A 1 662 ? -14.948 27.929 -2.441 1.00 89.06 662 TRP A O 1
ATOM 5171 N N . HIS A 1 663 ? -13.593 29.668 -2.808 1.00 86.50 663 HIS A N 1
ATOM 5172 C CA . HIS A 1 663 ? -14.450 30.315 -3.810 1.00 86.50 663 HIS A CA 1
ATOM 5173 C C . HIS A 1 663 ? -14.719 29.479 -5.078 1.00 86.50 663 HIS A C 1
ATOM 5175 O O . HIS A 1 663 ? -15.598 29.837 -5.854 1.00 86.50 663 HIS A O 1
ATOM 5181 N N . GLU A 1 664 ? -13.981 28.385 -5.284 1.00 82.31 664 GLU A N 1
ATOM 5182 C CA . GLU A 1 664 ? -14.160 27.446 -6.406 1.00 82.31 664 GLU A CA 1
ATOM 5183 C C . GLU A 1 664 ? -15.006 26.211 -6.026 1.00 82.31 664 GLU A C 1
ATOM 5185 O O . GLU A 1 664 ? -15.286 25.375 -6.881 1.00 82.31 664 GLU A O 1
ATOM 5190 N N . VAL A 1 665 ? -15.425 26.109 -4.757 1.00 87.88 665 VAL A N 1
ATOM 5191 C CA . VAL A 1 665 ? -16.403 25.129 -4.253 1.00 87.88 665 VAL A CA 1
ATOM 5192 C C . VAL A 1 665 ? -17.810 25.721 -4.408 1.00 87.88 665 VAL A C 1
ATOM 5194 O O . VAL A 1 665 ? -18.025 26.899 -4.111 1.00 87.88 665 VAL A O 1
ATOM 5197 N N . ASN A 1 666 ? -18.790 24.921 -4.830 1.00 88.25 666 ASN A N 1
ATOM 5198 C CA . ASN A 1 666 ? -20.191 25.346 -4.911 1.00 88.25 666 ASN A CA 1
ATOM 5199 C C . ASN A 1 666 ? -20.763 25.669 -3.522 1.00 88.25 666 ASN A C 1
ATOM 5201 O O . ASN A 1 666 ? -20.520 24.942 -2.561 1.00 88.25 666 ASN A O 1
ATOM 5205 N N . ASP A 1 667 ? -21.620 26.688 -3.412 1.00 91.38 667 ASP A N 1
ATOM 5206 C CA . ASP A 1 667 ? -22.208 27.098 -2.122 1.00 91.38 667 ASP A CA 1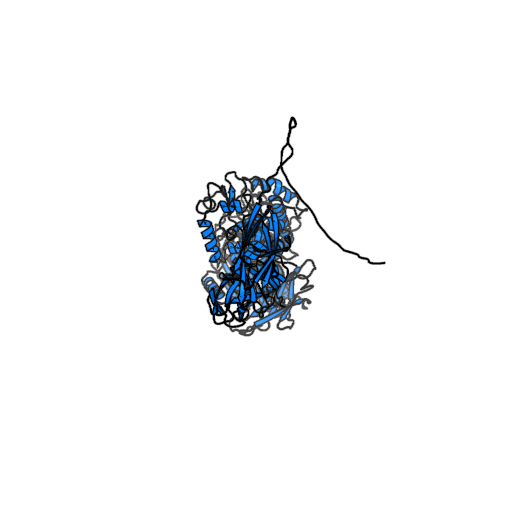
ATOM 5207 C C . ASP A 1 667 ? -23.040 25.998 -1.431 1.00 91.38 667 ASP A C 1
ATOM 5209 O O . ASP A 1 667 ? -23.137 25.974 -0.206 1.00 91.38 667 ASP A O 1
ATOM 5213 N N . ALA A 1 668 ? -23.598 25.050 -2.192 1.00 92.06 668 ALA A N 1
ATOM 5214 C CA . ALA A 1 668 ? -24.287 23.877 -1.646 1.00 92.06 668 ALA A CA 1
ATOM 5215 C C . ALA A 1 668 ? -23.333 22.857 -0.985 1.00 92.06 668 ALA A C 1
ATOM 5217 O O . ALA A 1 668 ? -23.726 22.184 -0.021 1.00 92.06 668 ALA A O 1
ATOM 5218 N N . ASP A 1 669 ? -22.098 22.788 -1.494 1.00 92.25 669 ASP A N 1
ATOM 5219 C CA . ASP A 1 669 ? -21.048 21.826 -1.144 1.00 92.25 669 ASP A CA 1
ATOM 5220 C C . ASP A 1 669 ? -20.101 22.367 -0.066 1.00 92.25 669 ASP A C 1
ATOM 5222 O O . ASP A 1 669 ? -19.451 21.576 0.623 1.00 92.25 669 ASP A O 1
ATOM 5226 N N . LYS A 1 670 ? -20.037 23.692 0.120 1.00 93.25 670 LYS A N 1
ATOM 5227 C CA . LYS A 1 670 ? -19.185 24.337 1.128 1.00 93.25 670 LYS A CA 1
ATOM 5228 C C . LYS A 1 670 ? -19.435 23.802 2.537 1.00 93.25 670 LYS A C 1
ATOM 5230 O O . LYS A 1 670 ? -20.567 23.556 2.969 1.00 93.25 670 LYS A O 1
ATOM 5235 N N . ILE A 1 671 ? -18.339 23.648 3.266 1.00 95.62 671 ILE A N 1
ATOM 5236 C CA . ILE A 1 671 ? -18.293 23.337 4.692 1.00 95.62 671 ILE A CA 1
ATOM 5237 C C . ILE A 1 671 ? -17.667 24.570 5.339 1.00 95.62 671 ILE A C 1
ATOM 5239 O O . ILE A 1 671 ? -16.479 24.826 5.175 1.00 95.62 671 ILE A O 1
ATOM 5243 N N . ILE A 1 672 ? -18.493 25.383 5.993 1.00 95.88 672 ILE A N 1
ATOM 5244 C CA . ILE A 1 672 ? -18.081 26.680 6.535 1.00 95.88 672 ILE A CA 1
ATOM 5245 C C . ILE A 1 672 ? -17.648 26.471 7.993 1.00 95.88 672 ILE A C 1
ATOM 5247 O O . ILE A 1 672 ? -18.483 26.048 8.798 1.00 95.88 672 ILE A O 1
ATOM 5251 N N . PRO A 1 673 ? -16.379 26.735 8.355 1.00 95.88 673 PRO A N 1
ATOM 5252 C CA . PRO A 1 673 ? -15.950 26.724 9.749 1.00 95.88 673 PRO A CA 1
ATOM 5253 C C . PRO A 1 673 ? -16.677 27.793 10.577 1.00 95.88 673 PRO A C 1
ATOM 5255 O O . PRO A 1 673 ? -16.967 28.878 10.077 1.00 95.88 673 PRO A O 1
ATOM 5258 N N . ILE A 1 674 ? -16.947 27.514 11.855 1.00 96.56 674 ILE A N 1
ATOM 5259 C CA . ILE A 1 674 ? -17.591 28.483 12.767 1.00 96.56 674 ILE A CA 1
ATOM 5260 C C . ILE A 1 674 ? -16.633 29.636 13.104 1.00 96.56 674 ILE A C 1
ATOM 5262 O O . ILE A 1 674 ? -17.052 30.785 13.247 1.00 96.56 674 ILE A O 1
ATOM 5266 N N . THR A 1 675 ? -15.340 29.326 13.207 1.00 93.19 675 THR A N 1
ATOM 5267 C CA . THR A 1 675 ? -14.242 30.273 13.431 1.00 93.19 675 THR A CA 1
ATOM 5268 C C . THR A 1 675 ? -13.164 30.074 12.371 1.00 93.19 675 THR A C 1
ATOM 5270 O O . THR A 1 675 ? -13.087 29.014 11.751 1.00 93.19 675 THR A O 1
ATOM 5273 N N . GLU A 1 676 ? -12.265 31.048 12.206 1.00 92.19 676 GLU A N 1
ATOM 5274 C CA . GLU A 1 676 ? -11.012 30.796 11.483 1.00 92.19 676 GLU A CA 1
ATOM 5275 C C . GLU A 1 676 ? -10.274 29.605 12.127 1.00 92.19 676 GLU A C 1
ATOM 5277 O O . GLU A 1 676 ? -10.228 29.484 13.355 1.00 92.19 676 GLU A O 1
ATOM 5282 N N . LEU A 1 677 ? -9.748 28.699 11.295 1.00 92.12 677 LEU A N 1
ATOM 5283 C CA . LEU A 1 677 ? -9.063 27.484 11.741 1.00 92.12 677 LEU A CA 1
ATOM 5284 C C . LEU A 1 677 ? -7.557 27.723 11.851 1.00 92.12 677 LEU A C 1
ATOM 5286 O O . LEU A 1 677 ? -6.925 28.250 10.931 1.00 92.12 677 LEU A O 1
ATOM 5290 N N . SER A 1 678 ? -6.958 27.284 12.954 1.00 89.12 678 SER A N 1
ATOM 5291 C CA . SER A 1 678 ? -5.527 27.429 13.193 1.00 89.12 678 SER A CA 1
ATOM 5292 C C . SER A 1 678 ? -4.684 26.554 12.260 1.00 89.12 678 SER A C 1
ATOM 5294 O O . SER A 1 678 ? -5.053 25.449 11.845 1.00 89.12 678 SER A O 1
ATOM 5296 N N . ARG A 1 679 ? -3.486 27.055 11.944 1.00 85.00 679 ARG A N 1
ATOM 5297 C CA . ARG A 1 679 ? -2.458 26.302 11.220 1.00 85.00 679 ARG A CA 1
ATOM 5298 C C . ARG A 1 679 ? -1.618 25.519 12.223 1.00 85.00 679 ARG A C 1
ATOM 5300 O O . ARG A 1 679 ? -0.787 26.104 12.912 1.00 85.00 679 ARG A O 1
ATOM 5307 N N . SER A 1 680 ? -1.812 24.207 12.284 1.00 86.00 680 SER A N 1
ATOM 5308 C CA . SER A 1 680 ? -0.961 23.316 13.075 1.00 86.00 680 SER A CA 1
ATOM 5309 C C . SER A 1 680 ? 0.300 22.897 12.304 1.00 86.00 680 SER A C 1
ATOM 5311 O O . SER A 1 680 ? 0.438 23.117 11.097 1.00 86.00 680 SER A O 1
ATOM 5313 N N . ASN A 1 681 ? 1.236 22.259 13.012 1.00 90.19 681 ASN A N 1
ATOM 5314 C CA . ASN A 1 681 ? 2.411 21.633 12.396 1.00 90.19 681 ASN A CA 1
ATOM 5315 C C . ASN A 1 681 ? 2.036 20.409 11.539 1.00 90.19 681 ASN A C 1
ATOM 5317 O O . ASN A 1 681 ? 2.761 20.075 10.600 1.00 90.19 681 ASN A O 1
ATOM 5321 N N . TRP A 1 682 ? 0.899 19.779 11.848 1.00 94.88 682 TRP A N 1
ATOM 5322 C CA . TRP A 1 682 ? 0.329 18.659 11.114 1.00 94.88 682 TRP A CA 1
ATOM 5323 C C . TRP A 1 682 ? -0.319 19.159 9.823 1.00 94.88 682 TRP A C 1
ATOM 5325 O O . TRP A 1 682 ? -1.422 19.697 9.812 1.00 94.88 682 TRP A O 1
ATOM 5335 N N . ARG A 1 683 ? 0.392 18.995 8.709 1.00 94.88 683 ARG A N 1
ATOM 5336 C CA . ARG A 1 683 ? -0.042 19.436 7.381 1.00 94.88 683 ARG A CA 1
ATOM 5337 C C . ARG A 1 683 ? -0.100 18.214 6.468 1.00 94.88 683 ARG A C 1
ATOM 5339 O O . ARG A 1 683 ? 0.971 17.689 6.147 1.00 94.88 683 ARG A O 1
ATOM 5346 N N . PRO A 1 684 ? -1.298 17.716 6.114 1.00 94.81 684 PRO A N 1
ATOM 5347 C CA . PRO A 1 684 ? -1.420 16.627 5.162 1.00 94.81 684 PRO A CA 1
ATOM 5348 C C . PRO A 1 684 ? -1.037 17.126 3.763 1.00 94.81 684 PRO A C 1
ATOM 5350 O O . PRO A 1 684 ? -0.946 18.328 3.518 1.00 94.81 684 PRO A O 1
ATOM 5353 N N . ASP A 1 685 ? -0.771 16.187 2.869 1.00 93.62 685 ASP A N 1
ATOM 5354 C CA . ASP A 1 685 ? -0.511 16.414 1.451 1.00 93.62 685 ASP A CA 1
ATOM 5355 C C . ASP A 1 685 ? -0.946 15.158 0.681 1.00 93.62 685 ASP A C 1
ATOM 5357 O O . ASP A 1 685 ? -1.048 14.070 1.250 1.00 93.62 685 ASP A O 1
ATOM 5361 N N . THR A 1 686 ? -1.201 15.292 -0.616 1.00 93.06 686 THR A N 1
ATOM 5362 C CA . THR A 1 686 ? -1.439 14.167 -1.529 1.00 93.06 686 THR A CA 1
ATOM 5363 C C . THR A 1 686 ? -0.129 13.683 -2.173 1.00 93.06 686 THR A C 1
ATOM 5365 O O . THR A 1 686 ? 0.070 12.479 -2.312 1.00 93.06 686 THR A O 1
ATOM 5368 N N . ALA A 1 687 ? 0.819 14.579 -2.486 1.00 92.75 687 ALA A N 1
ATOM 5369 C CA . ALA A 1 687 ? 2.077 14.240 -3.168 1.00 92.75 687 ALA A CA 1
ATOM 5370 C C . ALA A 1 687 ? 3.095 13.465 -2.306 1.00 92.75 687 ALA A C 1
ATOM 5372 O O . ALA A 1 687 ? 4.012 12.835 -2.837 1.00 92.75 687 ALA A O 1
ATOM 5373 N N . HIS A 1 688 ? 2.918 13.450 -0.987 1.00 94.81 688 HIS A N 1
ATOM 5374 C CA . HIS A 1 688 ? 3.713 12.658 -0.045 1.00 94.81 688 HIS A CA 1
ATOM 5375 C C . HIS A 1 688 ? 2.834 11.863 0.937 1.00 94.81 688 HIS A C 1
ATOM 5377 O O . HIS A 1 688 ? 3.253 11.614 2.069 1.00 94.81 688 HIS A O 1
ATOM 5383 N N . HIS A 1 689 ? 1.609 11.498 0.536 1.00 95.81 689 HIS A N 1
ATOM 5384 C CA . HIS A 1 689 ? 0.673 10.788 1.409 1.00 95.81 689 HIS A CA 1
ATOM 5385 C C . HIS A 1 689 ? 1.197 9.375 1.739 1.00 95.81 689 HIS A C 1
ATOM 5387 O O . HIS A 1 689 ? 1.377 8.575 0.812 1.00 95.81 689 HIS A O 1
ATOM 5393 N N . PRO A 1 690 ? 1.428 9.018 3.013 1.00 96.31 690 PRO A N 1
ATOM 5394 C CA . PRO A 1 690 ? 1.781 7.656 3.403 1.00 96.31 690 PRO A CA 1
ATOM 5395 C C . PRO A 1 690 ? 0.547 6.739 3.384 1.00 96.31 690 PRO A C 1
ATOM 5397 O O . PRO A 1 690 ? -0.588 7.214 3.361 1.00 96.31 690 PRO A O 1
ATOM 5400 N N . ASP A 1 691 ? 0.752 5.422 3.448 1.00 97.69 691 ASP A N 1
ATOM 5401 C CA . ASP A 1 691 ? -0.291 4.540 3.983 1.00 97.69 691 ASP A CA 1
ATOM 5402 C C . ASP A 1 691 ? -0.245 4.633 5.514 1.00 97.69 691 ASP A C 1
ATOM 5404 O O . ASP A 1 691 ? 0.791 4.358 6.126 1.00 97.69 691 ASP A O 1
ATOM 5408 N N . ILE A 1 692 ? -1.334 5.093 6.133 1.00 97.69 692 ILE A N 1
ATOM 5409 C CA . ILE A 1 692 ? -1.351 5.370 7.574 1.00 97.69 692 ILE A CA 1
ATOM 5410 C C . ILE A 1 692 ? -1.717 4.158 8.433 1.00 97.69 692 ILE A C 1
ATOM 5412 O O . ILE A 1 692 ? -1.350 4.139 9.609 1.00 97.69 692 ILE A O 1
ATOM 5416 N N . SER A 1 693 ? -2.448 3.174 7.891 1.00 98.00 693 SER A N 1
ATOM 5417 C CA . SER A 1 693 ? -3.059 2.129 8.728 1.00 98.00 693 SER A CA 1
ATOM 5418 C C . SER A 1 693 ? -3.664 0.907 8.013 1.00 98.00 693 SER A C 1
ATOM 5420 O O . SER A 1 693 ? -4.251 0.067 8.697 1.00 98.00 693 SER A O 1
ATOM 5422 N N . SER A 1 694 ? -3.559 0.748 6.685 1.00 98.12 694 SER A N 1
ATOM 5423 C CA . SER A 1 694 ? -4.270 -0.350 5.999 1.00 98.12 694 SER A CA 1
ATOM 5424 C C . SER A 1 694 ? -3.752 -1.727 6.417 1.00 98.12 694 SER A C 1
ATOM 5426 O O . SER A 1 694 ? -4.546 -2.627 6.684 1.00 98.12 694 SER A O 1
ATOM 5428 N N . LEU A 1 695 ? -2.436 -1.862 6.596 1.00 97.62 695 LEU A N 1
ATOM 5429 C CA . LEU A 1 695 ? -1.796 -3.080 7.098 1.00 97.62 695 LEU A CA 1
ATOM 5430 C C . LEU A 1 695 ? -2.138 -3.345 8.573 1.00 97.62 695 LEU A C 1
ATOM 5432 O O . LEU A 1 695 ? -2.402 -4.480 8.964 1.00 97.62 695 LEU A O 1
ATOM 5436 N N . GLN A 1 696 ? -2.200 -2.289 9.388 1.00 98.38 696 GLN A N 1
ATOM 5437 C CA . GLN A 1 696 ? -2.626 -2.358 10.784 1.00 98.38 696 GLN A CA 1
ATOM 5438 C C . GLN A 1 696 ? -4.075 -2.844 10.894 1.00 98.38 696 GLN A C 1
ATOM 5440 O O . GLN A 1 696 ? -4.367 -3.671 11.758 1.00 98.38 696 GLN A O 1
ATOM 5445 N N . PHE A 1 697 ? -4.976 -2.419 10.004 1.00 98.69 697 PHE A N 1
ATOM 5446 C CA . PHE A 1 697 ? -6.307 -3.017 9.917 1.00 98.69 697 PHE A CA 1
ATOM 5447 C C . PHE A 1 697 ? -6.255 -4.468 9.422 1.00 98.69 697 PHE A C 1
ATOM 5449 O O . PHE A 1 697 ? -6.815 -5.344 10.081 1.00 98.69 697 PHE A O 1
ATOM 5456 N N . LEU A 1 698 ? -5.563 -4.731 8.305 1.00 97.94 698 LEU A N 1
ATOM 5457 C CA . LEU A 1 698 ? -5.498 -6.040 7.644 1.00 97.94 698 LEU A CA 1
ATOM 5458 C C . LEU A 1 698 ? -5.087 -7.161 8.611 1.00 97.94 698 LEU A C 1
ATOM 5460 O O . LEU A 1 698 ? -5.634 -8.260 8.512 1.00 97.94 698 LEU A O 1
ATOM 5464 N N . LEU A 1 699 ? -4.181 -6.856 9.551 1.00 97.94 699 LEU A N 1
ATOM 5465 C CA . LEU A 1 699 ? -3.635 -7.787 10.543 1.00 97.94 699 LEU A CA 1
ATOM 5466 C C . LEU A 1 699 ? -4.322 -7.756 11.927 1.00 97.94 699 LEU A C 1
ATOM 5468 O O . LEU A 1 699 ? -4.191 -8.724 12.673 1.00 97.94 699 LEU A O 1
ATOM 5472 N N . THR A 1 700 ? -5.071 -6.707 12.304 1.00 98.31 700 THR A N 1
ATOM 5473 C CA . THR A 1 700 ? -5.697 -6.613 13.655 1.00 98.31 700 THR A CA 1
ATOM 5474 C C . THR A 1 700 ? -7.225 -6.558 13.675 1.00 98.31 700 THR A C 1
ATOM 5476 O O . THR A 1 700 ? -7.835 -6.900 14.690 1.00 98.31 700 THR A O 1
ATOM 5479 N N . GLY A 1 701 ? -7.872 -6.091 12.605 1.00 98.12 701 GLY A N 1
ATOM 5480 C CA . GLY A 1 701 ? -9.323 -5.892 12.552 1.00 98.12 701 GLY A CA 1
ATOM 5481 C C . GLY A 1 701 ? -9.860 -4.785 13.470 1.00 98.12 701 GLY A C 1
ATOM 5482 O O . GLY A 1 701 ? -11.073 -4.688 13.676 1.00 98.12 701 GLY A O 1
ATOM 5483 N N . ASP A 1 702 ? -8.992 -3.957 14.062 1.00 98.06 702 ASP A N 1
ATOM 5484 C CA . ASP A 1 702 ? -9.418 -2.820 14.880 1.00 98.06 702 ASP A CA 1
ATOM 5485 C C . ASP A 1 702 ? -10.054 -1.752 13.978 1.00 98.06 702 ASP A C 1
ATOM 5487 O O . ASP A 1 702 ? -9.371 -1.119 13.172 1.00 98.06 702 ASP A O 1
ATOM 5491 N N . LYS A 1 703 ? -11.375 -1.565 14.106 1.00 97.62 703 LYS A N 1
ATOM 5492 C CA . LYS A 1 703 ? -12.183 -0.688 13.240 1.00 97.62 703 LYS A CA 1
ATOM 5493 C C . LYS A 1 703 ? -11.613 0.727 13.115 1.00 97.62 703 LYS A C 1
ATOM 5495 O O . LYS A 1 703 ? -11.750 1.333 12.060 1.00 97.62 703 LYS A O 1
ATOM 5500 N N . PHE A 1 704 ? -10.927 1.232 14.143 1.00 98.56 704 PHE A N 1
ATOM 5501 C CA . PHE A 1 704 ? -10.293 2.548 14.081 1.00 98.56 704 PHE A CA 1
ATOM 5502 C C . PHE A 1 704 ? -9.309 2.668 12.904 1.00 98.56 704 PHE A C 1
ATOM 5504 O O . PHE A 1 704 ? -9.296 3.687 12.229 1.00 98.56 704 PHE A O 1
ATOM 5511 N N . TYR A 1 705 ? -8.550 1.615 12.586 1.00 98.75 705 TYR A N 1
ATOM 5512 C CA . TYR A 1 705 ? -7.629 1.612 11.444 1.00 98.75 705 TYR A CA 1
ATOM 5513 C C . TYR A 1 705 ? -8.352 1.522 10.085 1.00 98.75 705 TYR A C 1
ATOM 5515 O O . TYR A 1 705 ? -7.850 2.038 9.090 1.00 98.75 705 TYR A O 1
ATOM 5523 N N . LEU A 1 706 ? -9.564 0.955 10.033 1.00 98.56 706 LEU A N 1
ATOM 5524 C CA . LEU A 1 706 ? -10.423 1.048 8.845 1.00 98.56 706 LEU A CA 1
ATOM 5525 C C . LEU A 1 706 ? -10.980 2.468 8.672 1.00 98.56 706 LEU A C 1
ATOM 5527 O O . LEU A 1 706 ? -10.960 3.007 7.568 1.00 98.56 706 LEU A O 1
ATOM 5531 N N . ASP A 1 707 ? -11.435 3.089 9.764 1.00 98.00 707 ASP A N 1
ATOM 5532 C CA . ASP A 1 707 ? -11.949 4.462 9.765 1.00 98.00 707 ASP A CA 1
ATOM 5533 C C . ASP A 1 707 ? -10.856 5.469 9.351 1.00 98.00 707 ASP A C 1
ATOM 5535 O O . ASP A 1 707 ? -11.106 6.345 8.526 1.00 98.00 707 ASP A O 1
ATOM 5539 N N . GLN A 1 708 ? -9.623 5.295 9.844 1.00 98.44 708 GLN A N 1
ATOM 5540 C CA . GLN A 1 708 ? -8.438 6.058 9.426 1.00 98.44 708 GLN A CA 1
ATOM 5541 C C . GLN A 1 708 ? -8.199 5.949 7.908 1.00 98.44 708 GLN A C 1
ATOM 5543 O O . GLN A 1 708 ? -8.077 6.970 7.228 1.00 98.44 708 GLN A O 1
ATOM 5548 N N . MET A 1 709 ? -8.190 4.735 7.340 1.00 98.62 709 MET A N 1
ATOM 5549 C CA . MET A 1 709 ? -8.032 4.554 5.889 1.00 98.62 709 MET A CA 1
ATOM 5550 C C . MET A 1 709 ? -9.199 5.131 5.078 1.00 98.62 709 MET A C 1
ATOM 5552 O O . MET A 1 709 ? -8.971 5.712 4.019 1.00 98.62 709 MET A O 1
ATOM 5556 N N . LEU A 1 710 ? -10.431 5.067 5.591 1.00 98.56 710 LEU A N 1
ATOM 5557 C CA . LEU A 1 710 ? -11.585 5.734 4.985 1.00 98.56 710 LEU A CA 1
ATOM 5558 C C . LEU A 1 710 ? -11.422 7.258 4.940 1.00 98.56 710 LEU A C 1
ATOM 5560 O O . LEU A 1 710 ? -11.679 7.862 3.899 1.00 98.56 710 LEU A O 1
ATOM 5564 N N . PHE A 1 711 ? -10.959 7.885 6.024 1.00 98.56 711 PHE A N 1
ATOM 5565 C CA . PHE A 1 711 ? -10.668 9.321 6.038 1.00 98.56 711 PHE A CA 1
ATOM 5566 C C . PHE A 1 711 ? -9.485 9.687 5.124 1.00 98.56 711 PHE A C 1
ATOM 5568 O O . PHE A 1 711 ? -9.572 10.677 4.400 1.00 98.56 711 PHE A O 1
ATOM 5575 N N . SER A 1 712 ? -8.427 8.871 5.073 1.00 98.00 712 SER A N 1
ATOM 5576 C CA . SER A 1 712 ? -7.303 9.033 4.132 1.00 98.00 712 SER A CA 1
ATOM 5577 C C . SER A 1 712 ? -7.767 8.965 2.668 1.00 98.00 712 SER A C 1
ATOM 5579 O O . SER A 1 712 ? -7.442 9.848 1.870 1.00 98.00 712 SER A O 1
ATOM 5581 N N . ALA A 1 713 ? -8.603 7.981 2.316 1.00 98.06 713 ALA A N 1
ATOM 5582 C CA . ALA A 1 713 ? -9.188 7.846 0.982 1.00 98.06 713 ALA A CA 1
ATOM 5583 C C . ALA A 1 713 ? -10.162 8.982 0.635 1.00 98.06 713 ALA A C 1
ATOM 5585 O O . ALA A 1 713 ? -10.151 9.472 -0.499 1.00 98.06 713 ALA A O 1
ATOM 5586 N N . ALA A 1 714 ? -10.961 9.446 1.602 1.00 97.19 714 ALA A N 1
ATOM 5587 C CA . ALA A 1 714 ? -11.809 10.626 1.452 1.00 97.19 714 ALA A CA 1
ATOM 5588 C C . ALA A 1 714 ? -10.970 11.883 1.183 1.00 97.19 714 ALA A C 1
ATOM 5590 O O . ALA A 1 714 ? -11.262 12.610 0.236 1.00 97.19 714 ALA A O 1
ATOM 5591 N N . TYR A 1 715 ? -9.891 12.097 1.945 1.00 96.31 715 TYR A N 1
ATOM 5592 C CA . TYR A 1 715 ? -8.978 13.224 1.768 1.00 96.31 715 TYR A CA 1
ATOM 5593 C C . TYR A 1 715 ? -8.308 13.209 0.391 1.00 96.31 715 TYR A C 1
ATOM 5595 O O . TYR A 1 715 ? -8.437 14.191 -0.330 1.00 96.31 715 TYR A O 1
ATOM 5603 N N . VAL A 1 716 ? -7.656 12.121 -0.045 1.00 94.56 716 VAL A N 1
ATOM 5604 C CA . VAL A 1 716 ? -6.996 12.127 -1.373 1.00 94.56 716 VAL A CA 1
ATOM 5605 C C . VAL A 1 716 ? -8.003 12.262 -2.525 1.00 94.56 716 VAL A C 1
ATOM 5607 O O . VAL A 1 716 ? -7.664 12.806 -3.571 1.00 94.56 716 VAL A O 1
ATOM 5610 N N . THR A 1 717 ? -9.259 11.846 -2.325 1.00 93.56 717 THR A N 1
ATOM 5611 C CA . THR A 1 717 ? -10.352 12.064 -3.290 1.00 93.56 717 THR A CA 1
ATOM 5612 C C . THR A 1 717 ? -10.824 13.523 -3.297 1.00 93.56 717 THR A C 1
ATOM 5614 O O . THR A 1 717 ? -10.921 14.137 -4.356 1.00 93.56 717 THR A O 1
ATOM 5617 N N . GLY A 1 718 ? -11.094 14.106 -2.127 1.00 90.25 718 GLY A N 1
ATOM 5618 C CA . GLY A 1 718 ? -11.565 15.485 -1.973 1.00 90.25 718 GLY A CA 1
ATOM 5619 C C . GLY A 1 718 ? -10.477 16.548 -2.166 1.00 90.25 718 GLY A C 1
ATOM 5620 O O . GLY A 1 718 ? -10.797 17.712 -2.397 1.00 90.25 718 GLY A O 1
ATOM 5621 N N . ASN A 1 719 ? -9.200 16.171 -2.104 1.00 87.06 719 ASN A N 1
ATOM 5622 C CA . ASN A 1 719 ? -8.064 17.088 -2.172 1.00 87.06 719 ASN A CA 1
ATOM 5623 C C . ASN A 1 719 ? -7.255 17.003 -3.474 1.00 87.06 719 ASN A C 1
ATOM 5625 O O . ASN A 1 719 ? -6.501 17.935 -3.756 1.00 87.06 719 ASN A O 1
ATOM 5629 N N . ASN A 1 720 ? -7.434 15.965 -4.305 1.00 74.56 720 ASN A N 1
ATOM 5630 C CA . ASN A 1 720 ? -6.889 15.983 -5.664 1.00 74.56 720 ASN A CA 1
ATOM 5631 C C . ASN A 1 720 ? -7.652 17.022 -6.507 1.00 74.56 720 ASN A C 1
ATOM 5633 O O . ASN A 1 720 ? -8.714 16.746 -7.059 1.00 74.56 720 ASN A O 1
ATOM 5637 N N . ASN A 1 721 ? -7.128 18.251 -6.475 1.00 63.94 721 ASN A N 1
ATOM 5638 C CA . ASN A 1 721 ? -7.587 19.461 -7.150 1.00 63.94 721 ASN A CA 1
ATOM 5639 C C . ASN A 1 721 ? -9.115 19.630 -7.220 1.00 63.94 721 ASN A C 1
ATOM 5641 O O . ASN A 1 721 ? -9.758 19.365 -8.237 1.00 63.94 721 ASN A O 1
ATOM 5645 N N . ALA A 1 722 ? -9.690 20.181 -6.151 1.00 51.72 722 ALA A N 1
ATOM 5646 C CA . ALA A 1 722 ? -11.119 20.473 -6.052 1.00 51.72 722 ALA A CA 1
ATOM 5647 C C . ALA A 1 722 ? -11.631 21.591 -6.984 1.00 51.72 722 ALA A C 1
ATOM 5649 O O . ALA A 1 722 ? -12.778 22.016 -6.854 1.00 51.72 722 ALA A O 1
ATOM 5650 N N . LYS A 1 723 ? -10.840 22.035 -7.972 1.00 54.06 723 LYS A N 1
ATOM 5651 C CA . LYS A 1 723 ? -11.352 22.738 -9.155 1.00 54.06 723 LYS A CA 1
ATOM 5652 C C . LYS A 1 723 ? -12.156 21.764 -10.025 1.00 54.06 723 LYS A C 1
ATOM 5654 O O . LYS A 1 723 ? -11.758 21.432 -11.146 1.00 54.06 723 LYS A O 1
ATOM 5659 N N . GLY A 1 724 ? -13.334 21.374 -9.533 1.00 51.16 724 GLY A N 1
ATOM 5660 C CA . GLY A 1 724 ? -14.324 20.572 -10.259 1.00 51.16 724 GLY A CA 1
ATOM 5661 C C . GLY A 1 724 ? -14.760 21.189 -11.593 1.00 51.16 724 GLY A C 1
ATOM 5662 O O . GLY A 1 724 ? -15.403 20.511 -12.377 1.00 51.16 724 GLY A O 1
ATOM 5663 N N . PHE A 1 725 ? -14.367 22.440 -11.875 1.00 51.00 725 PHE A N 1
ATOM 5664 C CA . PHE A 1 725 ? -14.684 23.160 -13.108 1.00 51.00 725 PHE A CA 1
ATOM 5665 C C . PHE A 1 725 ? -13.478 23.562 -13.983 1.00 51.00 725 PHE A C 1
ATOM 5667 O O . PHE A 1 725 ? -13.708 23.998 -15.109 1.00 51.00 725 PHE A O 1
ATOM 5674 N N . ASN A 1 726 ? -12.208 23.439 -13.542 1.00 57.09 726 ASN A N 1
ATOM 5675 C CA . ASN A 1 726 ? -11.049 23.801 -14.392 1.00 57.09 726 ASN A CA 1
ATOM 5676 C C . ASN A 1 726 ? -9.657 23.333 -13.883 1.00 57.09 726 ASN A C 1
ATOM 5678 O O . ASN A 1 726 ? -9.081 23.985 -13.016 1.00 57.09 726 ASN A O 1
ATOM 5682 N N . SER A 1 727 ? -9.052 22.322 -14.529 1.00 54.41 727 SER A N 1
ATOM 5683 C CA . SER A 1 727 ? -7.635 22.400 -14.975 1.00 54.41 727 SER A CA 1
ATOM 5684 C C . SER A 1 727 ? -7.206 21.430 -16.119 1.00 54.41 727 SER A C 1
ATOM 5686 O O . SER A 1 727 ? -6.057 21.013 -16.126 1.00 54.41 727 SER A O 1
ATOM 5688 N N . ARG A 1 728 ? -8.033 20.978 -17.078 1.00 55.19 728 ARG A N 1
ATOM 5689 C CA . ARG A 1 728 ? -9.351 21.488 -17.500 1.00 55.19 728 ARG A CA 1
ATOM 5690 C C . ARG A 1 728 ? -10.543 20.535 -17.305 1.00 55.19 728 ARG A C 1
ATOM 5692 O O . ARG A 1 728 ? -11.452 20.553 -18.119 1.00 55.19 728 ARG A O 1
ATOM 5699 N N . LEU A 1 729 ? -10.569 19.807 -16.177 1.00 64.06 729 LEU A N 1
ATOM 5700 C CA . LEU A 1 729 ? -11.752 19.526 -15.320 1.00 64.06 729 LEU A CA 1
ATOM 5701 C C . LEU A 1 729 ? -11.327 18.552 -14.197 1.00 64.06 729 LEU A C 1
ATOM 5703 O O . LEU A 1 729 ? -11.246 17.351 -14.422 1.00 64.06 729 LEU A O 1
ATOM 5707 N N . GLY A 1 730 ? -10.948 19.060 -13.015 1.00 70.81 730 GLY A N 1
ATOM 5708 C CA . GLY A 1 730 ? -9.987 18.393 -12.111 1.00 70.81 730 GLY A CA 1
ATOM 5709 C C . GLY A 1 730 ? -10.292 16.940 -11.713 1.00 70.81 730 GLY A C 1
ATOM 5710 O O . GLY A 1 730 ? -9.392 16.106 -11.747 1.00 70.81 730 GLY A O 1
ATOM 5711 N N . ARG A 1 731 ? -11.554 16.627 -11.388 1.00 84.00 731 ARG A N 1
ATOM 5712 C CA . ARG A 1 731 ? -12.013 15.279 -10.990 1.00 84.00 731 ARG A CA 1
ATOM 5713 C C . ARG A 1 731 ? -13.070 14.693 -11.930 1.00 84.00 731 ARG A C 1
ATOM 5715 O O . ARG A 1 731 ? -13.795 13.793 -11.517 1.00 84.00 731 ARG A O 1
ATOM 5722 N N . GLY A 1 732 ? -13.149 15.201 -13.160 1.00 84.56 732 GLY A N 1
ATOM 5723 C CA . GLY A 1 732 ? -14.227 14.950 -14.120 1.00 84.56 732 GLY A CA 1
ATOM 5724 C C . GLY A 1 732 ? -15.191 16.134 -14.258 1.00 84.56 732 GLY A C 1
ATOM 5725 O O . GLY A 1 732 ? -14.971 17.193 -13.670 1.00 84.56 732 GLY A O 1
ATOM 5726 N N . GLN A 1 733 ? -16.230 15.962 -15.083 1.00 83.50 733 GLN A N 1
ATOM 5727 C CA . GLN A 1 733 ? -17.117 17.039 -15.551 1.00 83.50 733 GLN A CA 1
ATOM 5728 C C . GLN A 1 733 ? -18.030 17.620 -14.463 1.00 83.50 733 GLN A C 1
ATOM 5730 O O . GLN A 1 733 ? -18.401 18.791 -14.537 1.00 83.50 733 GLN A O 1
ATOM 5735 N N . THR A 1 734 ? -18.400 16.814 -13.468 1.00 85.38 734 THR A N 1
ATOM 5736 C CA . THR A 1 734 ? -19.213 17.232 -12.312 1.00 85.38 734 THR A CA 1
ATOM 5737 C C . THR A 1 734 ? -18.398 17.326 -11.023 1.00 85.38 734 THR A C 1
ATOM 5739 O O . THR A 1 734 ? -18.842 17.932 -10.049 1.00 85.38 734 THR A O 1
ATOM 5742 N N . GLY A 1 735 ? -17.211 16.715 -11.003 1.00 87.06 735 GLY A N 1
ATOM 5743 C CA . GLY A 1 735 ? -16.388 16.527 -9.812 1.00 87.06 735 GLY A CA 1
ATOM 5744 C C . GLY A 1 735 ? -16.714 15.243 -9.043 1.00 87.06 735 GLY A C 1
ATOM 5745 O O . GLY A 1 735 ? -15.907 14.842 -8.201 1.00 87.06 735 GLY A O 1
ATOM 5746 N N . SER A 1 736 ? -17.840 14.582 -9.358 1.00 91.69 736 SER A N 1
ATOM 5747 C CA . SER A 1 736 ? -18.268 13.297 -8.784 1.00 91.69 736 SER A CA 1
ATOM 5748 C C . SER A 1 736 ? -17.608 12.076 -9.413 1.00 91.69 736 SER A C 1
ATOM 5750 O O . SER A 1 736 ? -17.683 10.988 -8.846 1.00 91.69 736 SER A O 1
ATOM 5752 N N . GLU A 1 737 ? -16.975 12.218 -10.577 1.00 92.06 737 GLU A N 1
ATOM 5753 C CA . GLU A 1 737 ? -16.346 11.099 -11.279 1.00 92.06 737 GLU A CA 1
ATOM 5754 C C . GLU A 1 737 ? -15.080 10.613 -10.548 1.00 92.06 737 GLU A C 1
ATOM 5756 O O . GLU A 1 737 ? -14.699 9.450 -10.684 1.00 92.06 737 GLU A O 1
ATOM 5761 N N . GLY A 1 738 ? -14.469 11.469 -9.718 1.00 90.31 738 GLY A N 1
ATOM 5762 C CA . GLY A 1 738 ? -13.368 11.121 -8.813 1.00 90.31 738 GLY A CA 1
ATOM 5763 C C . GLY A 1 738 ? -12.048 10.823 -9.519 1.00 90.31 738 GLY A C 1
ATOM 5764 O O . GLY A 1 738 ? -11.277 9.987 -9.043 1.00 90.31 738 GLY A O 1
ATOM 5765 N N . LEU A 1 739 ? -11.806 11.476 -10.656 1.00 91.75 739 LEU A N 1
ATOM 5766 C CA . LEU A 1 739 ? -10.617 11.272 -11.491 1.00 91.75 739 LEU A CA 1
ATOM 5767 C C . LEU A 1 739 ? -9.350 11.825 -10.809 1.00 91.75 739 LEU A C 1
ATOM 5769 O O . LEU A 1 739 ? -9.440 12.682 -9.930 1.00 91.75 739 LEU A O 1
ATOM 5773 N N . LEU A 1 740 ? -8.174 11.295 -11.171 1.00 90.56 740 LEU A N 1
ATOM 5774 C CA . LEU A 1 740 ? -6.931 11.466 -10.393 1.00 90.56 740 LEU A CA 1
ATOM 5775 C C . LEU A 1 740 ? -5.755 12.124 -11.145 1.00 90.56 740 LEU A C 1
ATOM 5777 O O . LEU A 1 740 ? -4.658 12.197 -10.597 1.00 90.56 740 LEU A O 1
ATOM 5781 N N . TYR A 1 741 ? -5.961 12.635 -12.360 1.00 83.81 741 TYR A N 1
ATOM 5782 C CA . TYR A 1 741 ? -4.904 13.136 -13.261 1.00 83.81 741 TYR A CA 1
ATOM 5783 C C . TYR A 1 741 ? -4.331 14.531 -12.935 1.00 83.81 741 TYR A C 1
ATOM 5785 O O . TYR A 1 741 ? -3.636 15.120 -13.760 1.00 83.81 741 TYR A O 1
ATOM 5793 N N . SER A 1 742 ? -4.619 15.094 -11.760 1.00 81.38 742 SER A N 1
ATOM 5794 C CA . SER A 1 742 ? -4.146 16.425 -11.364 1.00 81.38 742 SER A CA 1
ATOM 5795 C C . SER A 1 742 ? -3.050 16.361 -10.289 1.00 81.38 742 SER A C 1
ATOM 5797 O O . SER A 1 742 ? -2.906 15.378 -9.565 1.00 81.38 742 SER A O 1
ATOM 5799 N N . GLY A 1 743 ? -2.270 17.442 -10.179 1.00 85.44 743 GLY A N 1
ATOM 5800 C CA . GLY A 1 743 ? -1.147 17.548 -9.245 1.00 85.44 743 GLY A CA 1
ATOM 5801 C C . GLY A 1 743 ? 0.111 16.812 -9.715 1.00 85.44 743 GLY A C 1
ATOM 5802 O O . GLY A 1 743 ? 0.190 16.329 -10.844 1.00 85.44 743 GLY A O 1
ATOM 5803 N N . GLU A 1 744 ? 1.119 16.753 -8.844 1.00 89.75 744 GLU A N 1
ATOM 5804 C CA . GLU A 1 744 ? 2.397 16.093 -9.134 1.00 89.75 744 GLU A CA 1
ATOM 5805 C C . GLU A 1 744 ? 2.214 14.586 -9.383 1.00 89.75 744 GLU A C 1
ATOM 5807 O O . GLU A 1 744 ? 1.421 13.936 -8.703 1.00 89.75 744 GLU A O 1
ATOM 5812 N N . VAL A 1 745 ? 3.008 14.009 -10.293 1.00 94.06 745 VAL A N 1
ATOM 5813 C CA . VAL A 1 745 ? 2.937 12.592 -10.720 1.00 94.06 745 VAL A CA 1
ATOM 5814 C C . VAL A 1 745 ? 2.883 11.616 -9.531 1.00 94.06 745 VAL A C 1
ATOM 5816 O O . VAL A 1 745 ? 2.020 10.741 -9.471 1.00 94.06 745 VAL A O 1
ATOM 5819 N N . ARG A 1 746 ? 3.730 11.821 -8.512 1.00 93.75 746 ARG A N 1
ATOM 5820 C CA . ARG A 1 746 ? 3.728 11.002 -7.283 1.00 93.75 746 ARG A CA 1
ATOM 5821 C C . ARG A 1 746 ? 2.469 11.158 -6.413 1.00 93.75 746 ARG A C 1
ATOM 5823 O O . ARG A 1 746 ? 2.124 10.240 -5.679 1.00 93.75 746 ARG A O 1
ATOM 5830 N N . GLY A 1 747 ? 1.758 12.282 -6.501 1.00 93.62 747 GLY A N 1
ATOM 5831 C CA . GLY A 1 747 ? 0.461 12.468 -5.843 1.00 93.62 747 GLY A CA 1
ATOM 5832 C C . GLY A 1 747 ? -0.652 11.668 -6.506 1.00 93.62 747 GLY A C 1
ATOM 5833 O O . GLY A 1 747 ? -1.502 11.117 -5.810 1.00 93.62 747 GLY A O 1
ATOM 5834 N N . GLN A 1 748 ? -0.596 11.515 -7.830 1.00 94.56 748 GLN A N 1
ATOM 5835 C CA . GLN A 1 748 ? -1.496 10.625 -8.567 1.00 94.56 748 GLN A CA 1
ATOM 5836 C C . GLN A 1 748 ? -1.263 9.169 -8.128 1.00 94.56 748 GLN A C 1
ATOM 5838 O O . GLN A 1 748 ? -2.210 8.489 -7.735 1.00 94.56 748 GLN A O 1
ATOM 5843 N N . ALA A 1 749 ? 0.004 8.735 -8.063 1.00 96.94 749 ALA A N 1
ATOM 5844 C CA . ALA A 1 749 ? 0.400 7.426 -7.532 1.00 96.94 749 ALA A CA 1
ATOM 5845 C C . ALA A 1 749 ? -0.138 7.162 -6.112 1.00 96.94 749 ALA A C 1
ATOM 5847 O O . ALA A 1 749 ? -0.826 6.170 -5.871 1.00 96.94 749 ALA A O 1
ATOM 5848 N N . TRP A 1 750 ? 0.119 8.067 -5.163 1.00 96.44 750 TRP A N 1
ATOM 5849 C CA . TRP A 1 750 ? -0.307 7.884 -3.772 1.00 96.44 750 TRP A CA 1
ATOM 5850 C C . TRP A 1 750 ? -1.822 7.983 -3.571 1.00 96.44 750 TRP A C 1
ATOM 5852 O O . TRP A 1 750 ? -2.354 7.274 -2.714 1.00 96.44 750 TRP A O 1
ATOM 5862 N N . ALA A 1 751 ? -2.536 8.761 -4.391 1.00 96.31 751 ALA A N 1
ATOM 5863 C CA . ALA A 1 751 ? -3.996 8.757 -4.406 1.00 96.31 751 ALA A CA 1
ATOM 5864 C C . ALA A 1 751 ? -4.573 7.426 -4.929 1.00 96.31 751 ALA A C 1
ATOM 5866 O O . ALA A 1 751 ? -5.509 6.902 -4.319 1.00 96.31 751 ALA A O 1
ATOM 5867 N N . ILE A 1 752 ? -3.989 6.850 -5.994 1.00 97.38 752 ILE A N 1
ATOM 5868 C CA . ILE A 1 752 ? -4.326 5.501 -6.490 1.00 97.38 752 ILE A CA 1
ATOM 5869 C C . ILE A 1 752 ? -4.096 4.477 -5.373 1.00 97.38 752 ILE A C 1
ATOM 5871 O O . ILE A 1 752 ? -5.049 3.832 -4.938 1.00 97.38 752 ILE A O 1
ATOM 5875 N N . ARG A 1 753 ? -2.865 4.381 -4.846 1.00 98.12 753 ARG A N 1
ATOM 5876 C CA . ARG A 1 753 ? -2.495 3.422 -3.790 1.00 98.12 753 ARG A CA 1
ATOM 5877 C C . ARG A 1 753 ? -3.423 3.524 -2.579 1.00 98.12 753 ARG A C 1
ATOM 5879 O O . ARG A 1 753 ? -3.973 2.511 -2.167 1.00 98.12 753 ARG A O 1
ATOM 5886 N N . THR A 1 754 ? -3.639 4.719 -2.019 1.00 98.44 754 THR A N 1
ATOM 5887 C CA . THR A 1 754 ? -4.520 4.893 -0.846 1.00 98.44 754 THR A CA 1
ATOM 5888 C C . THR A 1 754 ? -5.940 4.390 -1.111 1.00 98.44 754 THR A C 1
ATOM 5890 O O . THR A 1 754 ? -6.497 3.675 -0.275 1.00 98.44 754 THR A O 1
ATOM 5893 N N . ARG A 1 755 ? -6.544 4.730 -2.256 1.00 98.12 755 ARG A N 1
ATOM 5894 C CA . ARG A 1 755 ? -7.926 4.328 -2.566 1.00 98.12 755 ARG A CA 1
ATOM 5895 C C . ARG A 1 755 ? -8.056 2.848 -2.913 1.00 98.12 755 ARG A C 1
ATOM 5897 O O . ARG A 1 755 ? -9.059 2.239 -2.556 1.00 98.12 755 ARG A O 1
ATOM 5904 N N . VAL A 1 756 ? -7.053 2.268 -3.567 1.00 98.31 756 VAL A N 1
ATOM 5905 C CA . VAL A 1 756 ? -6.981 0.833 -3.871 1.00 98.31 756 VAL A CA 1
ATOM 5906 C C . VAL A 1 756 ? -6.770 0.018 -2.591 1.00 98.31 756 VAL A C 1
ATOM 5908 O O . VAL A 1 756 ? -7.523 -0.919 -2.353 1.00 98.31 756 VAL A O 1
ATOM 5911 N N . HIS A 1 757 ? -5.841 0.414 -1.712 1.00 98.56 757 HIS A N 1
ATOM 5912 C CA . HIS A 1 757 ? -5.648 -0.227 -0.404 1.00 98.56 757 HIS A CA 1
ATOM 5913 C C . HIS A 1 757 ? -6.901 -0.116 0.479 1.00 98.56 757 HIS A C 1
ATOM 5915 O O . HIS A 1 757 ? -7.301 -1.094 1.102 1.00 98.56 757 HIS A O 1
ATOM 5921 N N . THR A 1 758 ? -7.559 1.050 0.507 1.00 98.62 758 THR A N 1
ATOM 5922 C CA . THR A 1 758 ? -8.803 1.240 1.277 1.00 98.62 758 THR A CA 1
ATOM 5923 C C . THR A 1 758 ? -9.944 0.386 0.723 1.00 98.62 758 THR A C 1
ATOM 5925 O O . THR A 1 758 ? -10.667 -0.237 1.496 1.00 98.62 758 THR A O 1
ATOM 5928 N N . TYR A 1 759 ? -10.083 0.294 -0.603 1.00 98.06 759 TYR A N 1
ATOM 5929 C CA . TYR A 1 759 ? -11.021 -0.635 -1.235 1.00 98.06 759 TYR A CA 1
ATOM 5930 C C . TYR A 1 759 ? -10.718 -2.099 -0.874 1.00 98.06 759 TYR A C 1
ATOM 5932 O O . TYR A 1 759 ? -11.641 -2.833 -0.513 1.00 98.06 759 TYR A O 1
ATOM 5940 N N . ASP A 1 760 ? -9.450 -2.522 -0.926 1.00 97.19 760 ASP A N 1
ATOM 5941 C CA . ASP A 1 760 ? -9.069 -3.913 -0.654 1.00 97.19 760 ASP A CA 1
ATOM 5942 C C . ASP A 1 760 ? -9.396 -4.347 0.776 1.00 97.19 760 ASP A C 1
ATOM 5944 O O . ASP A 1 760 ? -9.775 -5.493 0.971 1.00 97.19 760 ASP A O 1
ATOM 5948 N N . ILE A 1 761 ? -9.329 -3.450 1.767 1.00 97.56 761 ILE A N 1
ATOM 5949 C CA . ILE A 1 761 ? -9.628 -3.792 3.169 1.00 97.56 761 ILE A CA 1
ATOM 5950 C C . ILE A 1 761 ? -11.095 -3.611 3.588 1.00 97.56 761 ILE A C 1
ATOM 5952 O O . ILE A 1 761 ? -11.488 -4.112 4.643 1.00 97.56 761 ILE A O 1
ATOM 5956 N N . LEU A 1 762 ? -11.909 -2.887 2.813 1.00 98.31 762 LEU A N 1
ATOM 5957 C CA . LEU A 1 762 ? -13.298 -2.595 3.185 1.00 98.31 762 LEU A CA 1
ATOM 5958 C C . LEU A 1 762 ? -14.177 -3.861 3.213 1.00 98.31 762 LEU A C 1
ATOM 5960 O O . LEU A 1 762 ? -14.002 -4.724 2.349 1.00 98.31 762 LEU A O 1
ATOM 5964 N N . PRO A 1 763 ? -15.145 -3.974 4.146 1.00 98.25 763 PRO A N 1
ATOM 5965 C CA . PRO A 1 763 ? -16.140 -5.044 4.123 1.00 98.25 763 PRO A CA 1
ATOM 5966 C C . PRO A 1 763 ? -17.041 -4.989 2.883 1.00 98.25 763 PRO A C 1
ATOM 5968 O O . PRO A 1 763 ? -17.329 -3.904 2.373 1.00 98.25 763 PRO A O 1
ATOM 5971 N N . ASP A 1 764 ? -17.516 -6.146 2.425 1.00 97.88 764 ASP A N 1
ATOM 5972 C CA . ASP A 1 764 ? -18.340 -6.254 1.209 1.00 97.88 764 ASP A CA 1
ATOM 5973 C C . ASP A 1 764 ? -19.741 -5.630 1.365 1.00 97.88 764 ASP A C 1
ATOM 5975 O O . ASP A 1 764 ? -20.339 -5.188 0.386 1.00 97.88 764 ASP A O 1
ATOM 5979 N N . ASP A 1 765 ? -20.262 -5.560 2.595 1.00 95.75 765 ASP A N 1
ATOM 5980 C CA . ASP A 1 765 ? -21.574 -4.995 2.931 1.00 95.75 765 ASP A CA 1
ATOM 5981 C C . ASP A 1 765 ? -21.569 -3.462 3.104 1.00 95.75 765 ASP A C 1
ATOM 5983 O O . ASP A 1 765 ? -22.625 -2.849 3.277 1.00 95.75 765 ASP A O 1
ATOM 5987 N N . TRP A 1 766 ? -20.399 -2.813 3.051 1.00 97.31 766 TRP A N 1
ATOM 5988 C CA . TRP A 1 766 ? -20.277 -1.366 3.256 1.00 97.31 766 TRP A CA 1
ATOM 5989 C C . TRP A 1 766 ? -20.429 -0.599 1.930 1.00 97.31 766 TRP A C 1
ATOM 5991 O O . TRP A 1 766 ? -19.677 -0.858 0.990 1.00 97.31 766 TRP A O 1
ATOM 6001 N N . PRO A 1 767 ? -21.320 0.410 1.822 1.00 97.69 767 PRO A N 1
ATOM 6002 C CA . PRO A 1 767 ? -21.509 1.158 0.573 1.00 97.69 767 PRO A CA 1
ATOM 6003 C C . PRO A 1 767 ? -20.250 1.931 0.143 1.00 97.69 767 PRO A C 1
ATOM 6005 O O . PRO A 1 767 ? -20.048 2.180 -1.045 1.00 97.69 767 PRO A O 1
ATOM 6008 N N . GLU A 1 768 ? -19.359 2.243 1.089 1.00 98.38 768 GLU A N 1
ATOM 6009 C CA . GLU A 1 768 ? -17.997 2.722 0.861 1.00 98.38 768 GLU A CA 1
ATOM 6010 C C . GLU A 1 768 ? -17.205 1.833 -0.127 1.00 98.38 768 GLU A C 1
ATOM 6012 O O . GLU A 1 768 ? -16.471 2.368 -0.958 1.00 98.38 768 GLU A O 1
ATOM 6017 N N . LYS A 1 769 ? -17.380 0.500 -0.094 1.00 97.75 769 LYS A N 1
ATOM 6018 C CA . LYS A 1 769 ? -16.715 -0.478 -0.982 1.00 97.75 769 LYS A CA 1
ATOM 6019 C C . LYS A 1 769 ? -17.069 -0.224 -2.449 1.00 97.75 769 LYS A C 1
ATOM 6021 O O . LYS A 1 769 ? -16.188 -0.011 -3.280 1.00 97.75 769 LYS A O 1
ATOM 6026 N N . SER A 1 770 ? -18.370 -0.193 -2.750 1.00 97.56 770 SER A N 1
ATOM 6027 C CA . SER A 1 770 ? -18.906 0.047 -4.098 1.00 97.56 770 SER A CA 1
ATOM 6028 C C . SER A 1 770 ? -18.581 1.458 -4.602 1.00 97.56 770 SER A C 1
ATOM 6030 O O . SER A 1 770 ? -18.191 1.634 -5.760 1.00 97.56 770 SER A O 1
ATOM 6032 N N . TYR A 1 771 ? -18.664 2.455 -3.716 1.00 98.44 771 TYR A N 1
ATOM 6033 C CA . TYR A 1 771 ? -18.289 3.837 -4.007 1.00 98.44 771 TYR A CA 1
ATOM 6034 C C . TYR A 1 771 ? -16.820 3.947 -4.446 1.00 98.44 771 TYR A C 1
ATOM 6036 O O . TYR A 1 771 ? -16.559 4.385 -5.568 1.00 98.44 771 TYR A O 1
ATOM 6044 N N . PHE A 1 772 ? -15.861 3.488 -3.630 1.00 98.44 772 PHE A N 1
ATOM 6045 C CA . PHE A 1 772 ? -14.440 3.586 -3.985 1.00 98.44 772 PHE A CA 1
ATOM 6046 C C . PHE A 1 772 ? -14.062 2.729 -5.199 1.00 98.44 772 PHE A C 1
ATOM 6048 O O . PHE A 1 772 ? -13.281 3.202 -6.022 1.00 98.44 772 PHE A O 1
ATOM 6055 N N . ASN A 1 773 ? -14.659 1.542 -5.375 1.00 98.06 773 ASN A N 1
ATOM 6056 C CA . ASN A 1 773 ? -14.480 0.751 -6.598 1.00 98.06 773 ASN A CA 1
ATOM 6057 C C . ASN A 1 773 ? -14.858 1.556 -7.848 1.00 98.06 773 ASN A C 1
ATOM 6059 O O . ASN A 1 773 ? -14.054 1.703 -8.765 1.00 98.06 773 ASN A O 1
ATOM 6063 N N . THR A 1 774 ? -16.056 2.148 -7.846 1.00 97.75 774 THR A N 1
ATOM 6064 C CA . THR A 1 774 ? -16.561 2.902 -9.000 1.00 97.75 774 THR A CA 1
ATOM 6065 C C . THR A 1 774 ? -15.657 4.091 -9.329 1.00 97.75 774 THR A C 1
ATOM 6067 O O . THR A 1 774 ? -15.363 4.325 -10.500 1.00 97.75 774 THR A O 1
ATOM 6070 N N . LEU A 1 775 ? -15.162 4.815 -8.315 1.00 97.31 775 LEU A N 1
ATOM 6071 C CA . LEU A 1 775 ? -14.204 5.905 -8.529 1.00 97.31 775 LEU A CA 1
ATOM 6072 C C . LEU A 1 775 ? -12.850 5.404 -9.062 1.00 97.31 775 LEU A C 1
ATOM 6074 O O . LEU A 1 775 ? -12.186 6.132 -9.802 1.00 97.31 775 LEU A O 1
ATOM 6078 N N . ASN A 1 776 ? -12.396 4.209 -8.669 1.00 98.25 776 ASN A N 1
ATOM 6079 C CA . ASN A 1 776 ? -11.127 3.632 -9.128 1.00 98.25 776 ASN A CA 1
ATOM 6080 C C . ASN A 1 776 ? -11.209 3.228 -10.607 1.00 98.25 776 ASN A C 1
ATOM 6082 O O . ASN A 1 776 ? -10.378 3.681 -11.389 1.00 98.25 776 ASN A O 1
ATOM 6086 N N . GLU A 1 777 ? -12.263 2.512 -11.012 1.00 98.25 777 GLU A N 1
ATOM 6087 C CA . GLU A 1 777 ? -12.570 2.238 -12.427 1.00 98.25 777 GLU A CA 1
ATOM 6088 C C . GLU A 1 777 ? -12.613 3.530 -13.261 1.00 98.25 777 GLU A C 1
ATOM 6090 O O . GLU A 1 777 ? -12.025 3.604 -14.338 1.00 98.25 777 GLU A O 1
ATOM 6095 N N . ASN A 1 778 ? -13.283 4.574 -12.750 1.00 97.06 778 ASN A N 1
ATOM 6096 C CA . ASN A 1 778 ? -13.358 5.876 -13.413 1.00 97.06 778 ASN A CA 1
ATOM 6097 C C . ASN A 1 778 ? -11.956 6.475 -13.630 1.00 97.06 778 ASN A C 1
ATOM 6099 O O . ASN A 1 778 ? -11.654 6.962 -14.718 1.00 97.06 778 ASN A O 1
ATOM 6103 N N . ALA A 1 779 ? -11.093 6.433 -12.608 1.00 96.31 779 ALA A N 1
ATOM 6104 C CA . ALA A 1 779 ? -9.736 6.963 -12.691 1.00 96.31 779 ALA A CA 1
ATOM 6105 C C . ALA A 1 779 ? -8.865 6.184 -13.692 1.00 96.31 779 ALA A C 1
ATOM 6107 O O . ALA A 1 779 ? -8.163 6.812 -14.482 1.00 96.31 779 ALA A O 1
ATOM 6108 N N . PHE A 1 780 ? -8.937 4.849 -13.718 1.00 98.31 780 PHE A N 1
ATOM 6109 C CA . PHE A 1 780 ? -8.177 4.038 -14.679 1.00 98.31 780 PHE A CA 1
ATOM 6110 C C . PHE A 1 780 ? -8.665 4.236 -16.120 1.00 98.31 780 PHE A C 1
ATOM 6112 O O . PHE A 1 780 ? -7.840 4.460 -17.005 1.00 98.31 780 PHE A O 1
ATOM 6119 N N . ALA A 1 781 ? -9.981 4.295 -16.350 1.00 97.94 781 ALA A N 1
ATOM 6120 C CA . ALA A 1 781 ? -10.550 4.646 -17.654 1.00 97.94 781 ALA A CA 1
ATOM 6121 C C . ALA A 1 781 ? -10.115 6.047 -18.130 1.00 97.94 781 ALA A C 1
ATOM 6123 O O . ALA A 1 781 ? -9.817 6.244 -19.308 1.00 97.94 781 ALA A O 1
ATOM 6124 N N . ALA A 1 782 ? -10.030 7.021 -17.216 1.00 95.75 782 ALA A N 1
ATOM 6125 C CA . ALA A 1 782 ? -9.528 8.356 -17.530 1.00 95.75 782 ALA A CA 1
ATOM 6126 C C . ALA A 1 782 ? -8.032 8.355 -17.878 1.00 95.75 782 ALA A C 1
ATOM 6128 O O . ALA A 1 782 ? -7.640 9.016 -18.834 1.00 95.75 782 ALA A O 1
ATOM 6129 N N . PHE A 1 783 ? -7.190 7.602 -17.164 1.00 97.19 783 PHE A N 1
ATOM 6130 C CA . PHE A 1 783 ? -5.777 7.478 -17.535 1.00 97.19 783 PHE A CA 1
ATOM 6131 C C . PHE A 1 783 ? -5.598 6.768 -18.887 1.00 97.19 783 PHE A C 1
ATOM 6133 O O . PHE A 1 783 ? -4.792 7.213 -19.698 1.00 97.19 783 PHE A O 1
ATOM 6140 N N . GLN A 1 784 ? -6.385 5.728 -19.185 1.00 98.12 784 GLN A N 1
ATOM 6141 C CA . GLN A 1 784 ? -6.353 5.068 -20.498 1.00 98.12 784 GLN A CA 1
ATOM 6142 C C . GLN A 1 784 ? -6.722 6.035 -21.631 1.00 98.12 784 GLN A C 1
ATOM 6144 O O . GLN A 1 784 ? -6.074 6.015 -22.673 1.00 98.12 784 GLN A O 1
ATOM 6149 N N . GLY A 1 785 ? -7.710 6.911 -21.416 1.00 97.12 785 GLY A N 1
ATOM 6150 C CA . GLY A 1 785 ? -8.071 7.956 -22.376 1.00 97.12 785 GLY A CA 1
ATOM 6151 C C . GLY A 1 785 ? -6.989 9.025 -22.520 1.00 97.12 785 GLY A C 1
ATOM 6152 O O . GLY A 1 785 ? -6.639 9.399 -23.635 1.00 97.12 785 GLY A O 1
ATOM 6153 N N . LEU A 1 786 ? -6.412 9.474 -21.401 1.00 95.50 786 LEU A N 1
ATOM 6154 C CA . LEU A 1 786 ? -5.350 10.483 -21.367 1.00 95.50 786 LEU A CA 1
ATOM 6155 C C . LEU A 1 786 ? -4.120 10.080 -22.195 1.00 95.50 786 LEU A C 1
ATOM 6157 O O . LEU A 1 786 ? -3.554 10.926 -22.878 1.00 95.50 786 LEU A O 1
ATOM 6161 N N . PHE A 1 787 ? -3.715 8.809 -22.148 1.00 97.56 787 PHE A N 1
ATOM 6162 C CA . PHE A 1 787 ? -2.531 8.302 -22.857 1.00 97.56 787 PHE A CA 1
ATOM 6163 C C . PHE A 1 787 ? -2.845 7.624 -24.208 1.00 97.56 787 PHE A C 1
ATOM 6165 O O . PHE A 1 787 ? -1.967 6.975 -24.774 1.00 97.56 787 PHE A O 1
ATOM 6172 N N . ASP A 1 788 ? -4.078 7.767 -24.713 1.00 97.06 788 ASP A N 1
ATOM 6173 C CA . ASP A 1 788 ? -4.611 7.131 -25.933 1.00 97.06 788 ASP A CA 1
ATOM 6174 C C . ASP A 1 788 ? -4.326 5.615 -26.028 1.00 97.06 788 ASP A C 1
ATOM 6176 O O . ASP A 1 788 ? -3.777 5.088 -26.998 1.00 97.06 788 ASP A O 1
ATOM 6180 N N . LEU A 1 789 ? -4.669 4.905 -24.952 1.00 98.00 789 LEU A N 1
ATOM 6181 C CA . LEU A 1 789 ? -4.547 3.453 -24.828 1.00 98.00 789 LEU A CA 1
ATOM 6182 C C . LEU A 1 789 ? -5.903 2.775 -25.053 1.00 98.00 789 LEU A C 1
ATOM 6184 O O . LEU A 1 789 ? -6.950 3.419 -25.057 1.00 98.00 789 LEU A O 1
ATOM 6188 N N . GLN A 1 790 ? -5.912 1.448 -25.189 1.00 97.31 790 GLN A N 1
ATOM 6189 C CA . GLN A 1 790 ? -7.156 0.674 -25.233 1.00 97.31 790 GLN A CA 1
ATOM 6190 C C . GLN A 1 790 ? -8.009 0.921 -23.975 1.00 97.31 790 GLN A C 1
ATOM 6192 O O . GLN A 1 790 ? -7.543 0.716 -22.858 1.00 97.31 790 GLN A O 1
ATOM 6197 N N . ASN A 1 791 ? -9.277 1.295 -24.148 1.00 97.12 791 ASN A N 1
ATOM 6198 C CA . ASN A 1 791 ? -10.224 1.341 -23.036 1.00 97.12 791 ASN A CA 1
ATOM 6199 C C . ASN A 1 791 ? -10.610 -0.088 -22.610 1.00 97.12 791 ASN A C 1
ATOM 6201 O O . ASN A 1 791 ? -11.278 -0.787 -23.376 1.00 97.12 791 ASN A O 1
ATOM 6205 N N . THR A 1 792 ? -10.234 -0.512 -21.401 1.00 97.00 792 THR A N 1
ATOM 6206 C CA . THR A 1 792 ? -10.664 -1.804 -20.828 1.00 97.00 792 THR A CA 1
ATOM 6207 C C . THR A 1 792 ? -11.929 -1.690 -19.967 1.00 97.00 792 THR A C 1
ATOM 6209 O O . THR A 1 792 ? -12.544 -2.698 -19.627 1.00 97.00 792 THR A O 1
ATOM 6212 N N . TYR A 1 793 ? -12.419 -0.466 -19.740 1.00 96.81 793 TYR A N 1
ATOM 6213 C CA . TYR A 1 793 ? -13.669 -0.154 -19.042 1.00 96.81 793 TYR A CA 1
ATOM 6214 C C . TYR A 1 793 ? -14.710 0.448 -20.019 1.00 96.81 793 TYR A C 1
ATOM 6216 O O . TYR A 1 793 ? -14.992 1.654 -19.991 1.00 96.81 793 TYR A O 1
ATOM 6224 N N . PRO A 1 794 ? -15.325 -0.348 -20.919 1.00 94.00 794 PRO A N 1
ATOM 6225 C CA . PRO A 1 794 ? -16.223 0.166 -21.964 1.00 94.00 794 PRO A CA 1
ATOM 6226 C C . PRO A 1 794 ? -17.484 0.855 -21.411 1.00 94.00 794 PRO A C 1
ATOM 6228 O O . PRO A 1 794 ? -18.021 1.769 -22.039 1.00 94.00 794 PRO A O 1
ATOM 6231 N N . ASN A 1 795 ? -17.922 0.488 -20.202 1.00 96.50 795 ASN A N 1
ATOM 6232 C CA . ASN A 1 795 ? -18.987 1.164 -19.449 1.00 96.50 795 ASN A CA 1
ATOM 6233 C C . ASN A 1 795 ? -18.604 2.578 -18.955 1.00 96.50 795 ASN A C 1
ATOM 6235 O O . ASN A 1 795 ? -19.476 3.317 -18.505 1.00 96.50 795 ASN A O 1
ATOM 6239 N N . LYS A 1 796 ? -17.326 2.970 -19.052 1.00 96.81 796 LYS A N 1
ATOM 6240 C CA . LYS A 1 796 ? -16.782 4.294 -18.700 1.00 96.81 796 LYS A CA 1
ATOM 6241 C C . LYS A 1 796 ? -16.365 5.111 -19.929 1.00 96.81 796 LYS A C 1
ATOM 6243 O O . LYS A 1 796 ? -15.652 6.100 -19.788 1.00 96.81 796 LYS A O 1
ATOM 6248 N N . SER A 1 797 ? -16.801 4.730 -21.132 1.00 96.88 797 SER A N 1
ATOM 6249 C CA . SER A 1 797 ? -16.417 5.370 -22.404 1.00 96.88 797 SER A CA 1
ATOM 6250 C C . SER A 1 797 ? -16.530 6.902 -22.411 1.00 96.88 797 SER A C 1
ATOM 6252 O O . SER A 1 797 ? -15.631 7.567 -22.913 1.00 96.88 797 SER A O 1
ATOM 6254 N N . ALA A 1 798 ? -17.554 7.487 -21.782 1.00 96.00 798 ALA A N 1
ATOM 6255 C CA . ALA A 1 798 ? -17.685 8.945 -21.658 1.00 96.00 798 ALA A CA 1
ATOM 6256 C C . ALA A 1 798 ? -16.570 9.609 -20.816 1.00 96.00 798 ALA A C 1
ATOM 6258 O O . ALA A 1 798 ? -16.188 10.743 -21.091 1.00 96.00 798 ALA A O 1
ATOM 6259 N N . ILE A 1 799 ? -16.031 8.910 -19.810 1.00 95.56 799 ILE A N 1
ATOM 6260 C CA . ILE A 1 799 ? -14.906 9.371 -18.979 1.00 95.56 799 ILE A CA 1
ATOM 6261 C C . ILE A 1 799 ? -13.586 9.225 -19.745 1.00 95.56 799 ILE A C 1
ATOM 6263 O O . ILE A 1 799 ? -12.778 10.152 -19.749 1.00 95.56 799 ILE A O 1
ATOM 6267 N N . TYR A 1 800 ? -13.405 8.097 -20.435 1.00 96.94 800 TYR A N 1
ATOM 6268 C CA . TYR A 1 800 ? -12.270 7.846 -21.326 1.00 96.94 800 TYR A CA 1
ATOM 6269 C C . TYR A 1 800 ? -12.169 8.922 -22.424 1.00 96.94 800 TYR A C 1
ATOM 6271 O O . TYR A 1 800 ? -11.152 9.605 -22.530 1.00 96.94 800 TYR A O 1
ATOM 6279 N N . GLU A 1 801 ? -13.249 9.162 -23.177 1.00 96.38 801 GLU A N 1
ATOM 6280 C CA . GLU A 1 801 ? -13.268 10.179 -24.238 1.00 96.38 801 GLU A CA 1
ATOM 6281 C C . GLU A 1 801 ? -13.158 11.604 -23.676 1.00 96.38 801 GLU A C 1
ATOM 6283 O O . GLU A 1 801 ? -12.560 12.471 -24.312 1.00 96.38 801 GLU A O 1
ATOM 6288 N N . HIS A 1 802 ? -13.669 11.878 -22.472 1.00 93.06 802 HIS A N 1
ATOM 6289 C CA . HIS A 1 802 ? -13.438 13.173 -21.831 1.00 93.06 802 HIS A CA 1
ATOM 6290 C C . HIS A 1 802 ? -11.954 13.392 -21.503 1.00 93.06 802 HIS A C 1
ATOM 6292 O O . HIS A 1 802 ? -11.430 14.479 -21.753 1.00 93.06 802 HIS A O 1
ATOM 6298 N N . ALA A 1 803 ? -11.261 12.372 -20.991 1.00 93.88 803 ALA A N 1
ATOM 6299 C CA . ALA A 1 803 ? -9.833 12.468 -20.724 1.00 93.88 803 ALA A CA 1
ATOM 6300 C C . ALA A 1 803 ? -9.023 12.644 -22.019 1.00 93.88 803 ALA A C 1
ATOM 6302 O O . ALA A 1 803 ? -8.214 13.569 -22.113 1.00 93.88 803 ALA A O 1
ATOM 6303 N N . ARG A 1 804 ? -9.318 11.831 -23.040 1.00 94.94 804 ARG A N 1
ATOM 6304 C CA . ARG A 1 804 ? -8.654 11.862 -24.349 1.00 94.94 804 ARG A CA 1
ATOM 6305 C C . ARG A 1 804 ? -8.797 13.200 -25.076 1.00 94.94 804 ARG A C 1
ATOM 6307 O O . ARG A 1 804 ? -7.810 13.722 -25.570 1.00 94.94 804 ARG A O 1
ATOM 6314 N N . ASN A 1 805 ? -10.008 13.760 -25.131 1.00 92.69 805 ASN A N 1
ATOM 6315 C CA . ASN A 1 805 ? -10.314 14.919 -25.983 1.00 92.69 805 ASN A CA 1
ATOM 6316 C C . ASN A 1 805 ? -10.335 16.275 -25.244 1.00 92.69 805 ASN A C 1
ATOM 6318 O O . ASN A 1 805 ? -10.666 17.281 -25.864 1.00 92.69 805 ASN A O 1
ATOM 6322 N N . ILE A 1 806 ? -10.090 16.320 -23.923 1.00 90.50 806 ILE A N 1
ATOM 6323 C CA . ILE A 1 806 ? -10.117 17.569 -23.124 1.00 90.50 806 ILE A CA 1
ATOM 6324 C C . ILE A 1 806 ? -8.990 17.631 -22.082 1.00 90.50 806 ILE A C 1
ATOM 6326 O O . ILE A 1 806 ? -8.447 18.706 -21.831 1.00 90.50 806 ILE A O 1
ATOM 6330 N N . VAL A 1 807 ? -8.653 16.511 -21.429 1.00 90.06 807 VAL A N 1
ATOM 6331 C CA . VAL A 1 807 ? -7.615 16.507 -20.382 1.00 90.06 807 VAL A CA 1
ATOM 6332 C C . VAL A 1 807 ? -6.220 16.422 -21.001 1.00 90.06 807 VAL A C 1
ATOM 6334 O O . VAL A 1 807 ? -5.332 17.134 -20.533 1.00 90.06 807 VAL A O 1
ATOM 6337 N N . ALA A 1 808 ? -6.045 15.649 -22.080 1.00 92.06 808 ALA A N 1
ATOM 6338 C CA . ALA A 1 808 ? -4.793 15.558 -22.837 1.00 92.06 808 ALA A CA 1
ATOM 6339 C C . ALA A 1 808 ? -4.244 16.941 -23.238 1.00 92.06 808 ALA A C 1
ATOM 6341 O O . ALA A 1 808 ? -3.113 17.258 -22.878 1.00 92.06 808 ALA A O 1
ATOM 6342 N N . ASP A 1 809 ? -5.072 17.810 -23.830 1.00 89.31 809 ASP A N 1
ATOM 6343 C CA . ASP A 1 809 ? -4.753 19.212 -24.166 1.00 89.31 809 ASP A CA 1
ATOM 6344 C C . ASP A 1 809 ? -4.200 20.037 -22.986 1.00 89.31 809 ASP A C 1
ATOM 6346 O O . ASP A 1 809 ? -3.495 21.025 -23.185 1.00 89.31 809 ASP A O 1
ATOM 6350 N N . SER A 1 810 ? -4.541 19.666 -21.745 1.00 86.94 810 SER A N 1
ATOM 6351 C CA . SER A 1 810 ? -4.089 20.343 -20.519 1.00 86.94 810 SER A CA 1
ATOM 6352 C C . SER A 1 810 ? -2.893 19.678 -19.823 1.00 86.94 810 SER A C 1
ATOM 6354 O O . SER A 1 810 ? -2.337 20.265 -18.895 1.00 86.94 810 SER A O 1
ATOM 6356 N N . VAL A 1 811 ? -2.485 18.485 -20.269 1.00 89.31 811 VAL A N 1
ATOM 6357 C CA . VAL A 1 811 ? -1.330 17.725 -19.751 1.00 89.31 811 VAL A CA 1
ATOM 6358 C C . VAL A 1 811 ? -0.157 17.738 -20.739 1.00 89.31 811 VAL A C 1
ATOM 6360 O O . VAL A 1 811 ? 0.993 17.780 -20.307 1.00 89.31 811 VAL A O 1
ATOM 6363 N N . PHE A 1 812 ? -0.440 17.755 -22.045 1.00 93.38 812 PHE A N 1
ATOM 6364 C CA . PHE A 1 812 ? 0.534 17.740 -23.142 1.00 93.38 812 PHE A CA 1
ATOM 6365 C C . PHE A 1 812 ? 0.563 19.083 -23.888 1.00 93.38 812 PHE A C 1
ATOM 6367 O O . PHE A 1 812 ? 0.392 19.150 -25.104 1.00 93.38 812 PHE A O 1
ATOM 6374 N N . VAL A 1 813 ? 0.717 20.173 -23.133 1.00 92.81 813 VAL A N 1
ATOM 6375 C CA . VAL A 1 813 ? 0.555 21.556 -23.616 1.00 92.81 813 VAL A CA 1
ATOM 6376 C C . VAL A 1 813 ? 1.635 21.958 -24.626 1.00 92.81 813 VAL A C 1
ATOM 6378 O O . VAL A 1 813 ? 1.369 22.771 -25.511 1.00 92.81 813 VAL A O 1
ATOM 6381 N N . ASN A 1 814 ? 2.851 21.425 -24.489 1.00 95.75 814 ASN A N 1
ATOM 6382 C CA . ASN A 1 814 ? 3.999 21.819 -25.306 1.00 95.75 814 ASN A CA 1
ATOM 6383 C C . ASN A 1 814 ? 4.195 20.895 -26.516 1.00 95.75 814 ASN A C 1
ATOM 6385 O O . ASN A 1 814 ? 4.537 21.361 -27.601 1.00 95.75 814 ASN A O 1
ATOM 6389 N N . SER A 1 815 ? 3.968 19.596 -26.326 1.00 95.56 815 SER A N 1
ATOM 6390 C CA . SER A 1 815 ? 4.175 18.553 -27.332 1.00 95.56 815 SER A CA 1
ATOM 6391 C C . SER A 1 815 ? 2.921 18.254 -28.160 1.00 95.56 815 SER A C 1
ATOM 6393 O O . SER A 1 815 ? 3.047 17.918 -29.335 1.00 95.56 815 SER A O 1
ATOM 6395 N N . GLY A 1 816 ? 1.722 18.369 -27.577 1.00 94.88 816 GLY A N 1
ATOM 6396 C CA . GLY A 1 816 ? 0.435 18.114 -28.234 1.00 94.88 816 GLY A CA 1
ATOM 6397 C C . GLY A 1 816 ? -0.026 16.650 -28.287 1.00 94.88 816 GLY A C 1
ATOM 6398 O O . GLY A 1 816 ? -1.112 16.391 -28.797 1.00 94.88 816 GLY A O 1
ATOM 6399 N N . GLN A 1 817 ? 0.749 15.685 -27.772 1.00 95.12 817 GLN A N 1
ATOM 6400 C CA . GLN A 1 817 ? 0.342 14.269 -27.708 1.00 95.12 817 GLN A CA 1
ATOM 6401 C C . GLN A 1 817 ? 1.053 13.491 -26.582 1.00 95.12 817 GLN A C 1
ATOM 6403 O O . GLN A 1 817 ? 2.130 13.919 -26.155 1.00 95.12 817 GLN A O 1
ATOM 6408 N N . PRO A 1 818 ? 0.516 12.332 -26.138 1.00 96.31 818 PRO A N 1
ATOM 6409 C CA . PRO A 1 818 ? 1.176 11.438 -25.185 1.00 96.31 818 PRO A CA 1
ATOM 6410 C C . PRO A 1 818 ? 2.590 11.011 -25.600 1.00 96.31 818 PRO A C 1
ATOM 6412 O O . PRO A 1 818 ? 2.964 11.036 -26.774 1.00 96.31 818 PRO A O 1
ATOM 6415 N N . SER A 1 819 ? 3.385 10.582 -24.621 1.00 97.31 819 SER A N 1
ATOM 6416 C CA . SER A 1 819 ? 4.797 10.268 -24.831 1.00 97.31 819 SER A CA 1
ATOM 6417 C C . SER A 1 819 ? 5.002 8.911 -25.521 1.00 97.31 819 SER A C 1
ATOM 6419 O O . SER A 1 819 ? 4.496 7.896 -25.028 1.00 97.31 819 SER A O 1
ATOM 6421 N N . PRO A 1 820 ? 5.825 8.818 -26.587 1.00 96.31 820 PRO A N 1
ATOM 6422 C CA . PRO A 1 820 ? 6.164 7.530 -27.196 1.00 96.31 820 PRO A CA 1
ATOM 6423 C C . PRO A 1 820 ? 6.921 6.619 -26.214 1.00 96.31 820 PRO A C 1
ATOM 6425 O O . PRO A 1 820 ? 6.668 5.414 -26.161 1.00 96.31 820 PRO A O 1
ATOM 6428 N N . LEU A 1 821 ? 7.780 7.209 -25.372 1.00 96.75 821 LEU A N 1
ATOM 6429 C CA . LEU A 1 821 ? 8.565 6.525 -24.336 1.00 96.75 821 LEU A CA 1
ATOM 6430 C C . LEU A 1 821 ? 7.805 6.331 -23.014 1.00 96.75 821 LEU A C 1
ATOM 6432 O O . LEU A 1 821 ? 8.399 5.925 -22.016 1.00 96.75 821 LEU A O 1
ATOM 6436 N N . GLY A 1 822 ? 6.493 6.589 -22.991 1.00 96.75 822 GLY A N 1
ATOM 6437 C CA . GLY A 1 822 ? 5.654 6.285 -21.833 1.00 96.75 822 GLY A CA 1
ATOM 6438 C C . GLY A 1 822 ? 5.787 7.257 -20.661 1.00 96.75 822 GLY A C 1
ATOM 6439 O O . GLY A 1 822 ? 5.415 6.915 -19.539 1.00 96.75 822 GLY A O 1
ATOM 6440 N N . PHE A 1 823 ? 6.335 8.459 -20.869 1.00 97.25 823 PHE A N 1
ATOM 6441 C CA . PHE A 1 823 ? 6.390 9.471 -19.815 1.00 97.25 823 PHE A CA 1
ATOM 6442 C C . PHE A 1 823 ? 4.990 9.943 -19.390 1.00 97.25 823 PHE A C 1
ATOM 6444 O O . PHE A 1 823 ? 4.103 10.160 -20.220 1.00 97.25 823 PHE A O 1
ATOM 6451 N N . TRP A 1 824 ? 4.792 10.092 -18.079 1.00 95.62 824 TRP A N 1
ATOM 6452 C CA . TRP A 1 824 ? 3.490 10.408 -17.475 1.00 95.62 824 TRP A CA 1
ATOM 6453 C C . TRP A 1 824 ? 3.112 11.897 -17.571 1.00 95.62 824 TRP A C 1
ATOM 6455 O O . TRP A 1 824 ? 1.937 12.244 -17.484 1.00 95.62 824 TRP A O 1
ATOM 6465 N N . ASN A 1 825 ? 4.095 12.784 -17.758 1.00 94.62 825 ASN A N 1
ATOM 6466 C CA . ASN A 1 825 ? 3.908 14.208 -18.047 1.00 94.62 825 ASN A CA 1
ATOM 6467 C C . ASN A 1 825 ? 5.120 14.780 -18.810 1.00 94.62 825 ASN A C 1
ATOM 6469 O O . ASN A 1 825 ? 6.158 14.129 -18.912 1.00 94.62 825 ASN A O 1
ATOM 6473 N N . GLU A 1 826 ? 4.998 16.008 -19.319 1.00 95.75 826 GLU A N 1
ATOM 6474 C CA . GLU A 1 826 ? 6.039 16.673 -20.127 1.00 95.75 826 GLU A CA 1
ATOM 6475 C C . GLU A 1 826 ? 7.308 17.065 -19.354 1.00 95.75 826 GLU A C 1
ATOM 6477 O O . GLU A 1 826 ? 8.355 17.239 -19.971 1.00 95.75 826 GLU A O 1
ATOM 6482 N N . GLY A 1 827 ? 7.251 17.154 -18.022 1.00 94.75 827 GLY A N 1
ATOM 6483 C CA . GLY A 1 827 ? 8.369 17.581 -17.175 1.00 94.75 827 GLY A CA 1
ATOM 6484 C C . GLY A 1 827 ? 8.290 19.043 -16.743 1.00 94.75 827 GLY A C 1
ATOM 6485 O O . GLY A 1 827 ? 7.201 19.595 -16.582 1.00 94.75 827 GLY A O 1
ATOM 6486 N N . VAL A 1 828 ? 9.456 19.631 -16.456 1.00 95.06 828 VAL A N 1
ATOM 6487 C CA . VAL A 1 828 ? 9.642 21.059 -16.154 1.00 95.06 828 VAL A CA 1
ATOM 6488 C C . VAL A 1 828 ? 10.987 21.564 -16.691 1.00 95.06 828 VAL A C 1
ATOM 6490 O O . VAL A 1 828 ? 11.966 20.822 -16.717 1.00 95.06 828 VAL A O 1
ATOM 6493 N N . SER A 1 829 ? 11.055 22.853 -17.036 1.00 95.06 829 SER A N 1
ATOM 6494 C CA . SER A 1 829 ? 12.265 23.573 -17.482 1.00 95.06 829 SER A CA 1
ATOM 6495 C C . SER A 1 829 ? 13.006 24.302 -16.342 1.00 95.06 829 SER A C 1
ATOM 6497 O O . SER A 1 829 ? 13.656 25.329 -16.533 1.00 95.06 829 SER A O 1
ATOM 6499 N N . SER A 1 830 ? 12.860 23.824 -15.103 1.00 95.25 830 SER A N 1
ATOM 6500 C CA . SER A 1 830 ? 13.475 24.454 -13.926 1.00 95.25 830 SER A CA 1
ATOM 6501 C C . SER A 1 830 ? 14.968 24.108 -13.823 1.00 95.25 830 SER A C 1
ATOM 6503 O O . SER A 1 830 ? 15.295 22.940 -14.013 1.00 95.25 830 SER A O 1
ATOM 6505 N N . PRO A 1 831 ? 15.857 25.021 -13.373 1.00 94.06 831 PRO A N 1
ATOM 6506 C CA . PRO A 1 831 ? 17.265 24.706 -13.084 1.00 94.06 831 PRO A CA 1
ATOM 6507 C C . PRO A 1 831 ? 17.505 23.598 -12.043 1.00 94.06 831 PRO A C 1
ATOM 6509 O O . PRO A 1 831 ? 18.626 23.135 -11.889 1.00 94.06 831 PRO A O 1
ATOM 6512 N N . ALA A 1 832 ? 16.472 23.157 -11.314 1.00 92.56 832 ALA A N 1
ATOM 6513 C CA . ALA A 1 832 ? 16.540 21.972 -10.449 1.00 92.56 832 ALA A CA 1
ATOM 6514 C C . ALA A 1 832 ? 16.377 20.632 -11.210 1.00 92.56 832 ALA A C 1
ATOM 6516 O O . ALA A 1 832 ? 16.456 19.570 -10.593 1.00 92.56 832 ALA A O 1
ATOM 6517 N N . TYR A 1 833 ? 16.100 20.695 -12.518 1.00 94.75 833 TYR A N 1
ATOM 6518 C CA . TYR A 1 833 ? 15.850 19.571 -13.428 1.00 94.75 833 TYR A CA 1
ATOM 6519 C C . TYR A 1 833 ? 16.672 19.690 -14.721 1.00 94.75 833 TYR A C 1
ATOM 6521 O O . TYR A 1 833 ? 17.223 18.699 -15.179 1.00 94.75 833 TYR A O 1
ATOM 6529 N N . VAL A 1 834 ? 16.771 20.887 -15.301 1.00 97.31 834 VAL A N 1
ATOM 6530 C CA . VAL A 1 834 ? 17.493 21.168 -16.549 1.00 97.31 834 VAL A CA 1
ATOM 6531 C C . VAL A 1 834 ? 18.656 22.109 -16.229 1.00 97.31 834 VAL A C 1
ATOM 6533 O O . VAL A 1 834 ? 18.465 23.314 -16.066 1.00 97.31 834 VAL A O 1
ATOM 6536 N N . SER A 1 835 ? 19.850 21.538 -16.064 1.00 97.06 835 SER A N 1
ATOM 6537 C CA . SER A 1 835 ? 21.111 22.249 -15.816 1.00 97.06 835 SER A CA 1
ATOM 6538 C C . SER A 1 835 ? 22.309 21.427 -16.300 1.00 97.06 835 SER A C 1
ATOM 6540 O O . SER A 1 835 ? 22.238 20.196 -16.363 1.00 97.06 835 SER A O 1
ATOM 6542 N N . ASP A 1 836 ? 23.433 22.102 -16.550 1.00 96.12 836 ASP A N 1
ATOM 6543 C CA . ASP A 1 836 ? 24.694 21.482 -16.989 1.00 96.12 836 ASP A CA 1
ATOM 6544 C C . ASP A 1 836 ? 25.395 20.649 -15.889 1.00 96.12 836 ASP A C 1
ATOM 6546 O O . ASP A 1 836 ? 26.449 20.065 -16.123 1.00 96.12 836 ASP A O 1
ATOM 6550 N N . ASP A 1 837 ? 24.799 20.536 -14.693 1.00 95.44 837 ASP A N 1
ATOM 6551 C CA . ASP A 1 837 ? 25.174 19.525 -13.689 1.00 95.44 837 ASP A CA 1
ATOM 6552 C C . ASP A 1 837 ? 24.663 18.118 -14.062 1.00 95.44 837 ASP A C 1
ATOM 6554 O O . ASP A 1 837 ? 25.135 17.118 -13.513 1.00 95.44 837 ASP A O 1
ATOM 6558 N N . TYR A 1 838 ? 23.648 18.039 -14.934 1.00 95.75 838 TYR A N 1
ATOM 6559 C CA . TYR A 1 838 ? 22.904 16.816 -15.253 1.00 95.75 838 TYR A CA 1
ATOM 6560 C C . TYR A 1 838 ? 22.857 16.525 -16.757 1.00 95.75 838 TYR A C 1
ATOM 6562 O O . TYR A 1 838 ? 23.059 15.380 -17.166 1.00 95.75 838 TYR A O 1
ATOM 6570 N N . VAL A 1 839 ? 22.546 17.538 -17.571 1.00 97.06 839 VAL A N 1
ATOM 6571 C CA . VAL A 1 839 ? 22.159 17.395 -18.983 1.00 97.06 839 VAL A CA 1
ATOM 6572 C C . VAL A 1 839 ? 22.757 18.499 -19.857 1.00 97.06 839 VAL A C 1
ATOM 6574 O O . VAL A 1 839 ? 23.198 19.524 -19.350 1.00 97.06 839 VAL A O 1
ATOM 6577 N N . ASP A 1 840 ? 22.773 18.305 -21.171 1.00 97.31 840 ASP A N 1
ATOM 6578 C CA . ASP A 1 840 ? 23.072 19.356 -22.145 1.00 97.31 840 ASP A CA 1
ATOM 6579 C C . ASP A 1 840 ? 21.871 20.312 -22.263 1.00 97.31 840 ASP A C 1
ATOM 6581 O O . ASP A 1 840 ? 20.801 19.946 -22.769 1.00 97.31 840 ASP A O 1
ATOM 6585 N N . THR A 1 841 ? 22.036 21.544 -21.774 1.00 97.38 841 THR A N 1
ATOM 6586 C CA . THR A 1 841 ? 20.976 22.560 -21.799 1.00 97.38 841 THR A CA 1
ATOM 6587 C C . THR A 1 841 ? 20.755 23.195 -23.177 1.00 97.38 841 THR A C 1
ATOM 6589 O O . THR A 1 841 ? 19.692 23.776 -23.398 1.00 97.38 841 THR A O 1
ATOM 6592 N N . GLU A 1 842 ? 21.661 23.027 -24.149 1.00 97.06 842 GLU A N 1
ATOM 6593 C CA . GLU A 1 842 ? 21.405 23.410 -25.547 1.00 97.06 842 GLU A CA 1
ATOM 6594 C C . GLU A 1 842 ? 20.468 22.407 -26.249 1.00 97.06 842 GLU A C 1
ATOM 6596 O O . GLU A 1 842 ? 19.794 22.767 -27.215 1.00 97.06 842 GLU A O 1
ATOM 6601 N N . LEU A 1 843 ? 20.354 21.173 -25.738 1.00 97.62 843 LEU A N 1
ATOM 6602 C CA . LEU A 1 843 ? 19.514 20.112 -26.315 1.00 97.62 843 LEU A CA 1
ATOM 6603 C C . LEU A 1 843 ? 18.188 19.884 -25.566 1.00 97.62 843 LEU A C 1
ATOM 6605 O O . LEU A 1 843 ? 17.178 19.553 -26.197 1.00 97.62 843 LEU A O 1
ATOM 6609 N N . VAL A 1 844 ? 18.165 20.054 -24.240 1.00 98.12 844 VAL A N 1
ATOM 6610 C CA . VAL A 1 844 ? 17.022 19.711 -23.371 1.00 98.12 844 VAL A CA 1
ATOM 6611 C C . VAL A 1 844 ? 16.254 20.957 -22.918 1.00 98.12 844 VAL A C 1
ATOM 6613 O O . VAL A 1 844 ? 16.823 21.844 -22.290 1.00 98.12 844 VAL A O 1
ATOM 6616 N N . ASN A 1 845 ? 14.935 20.991 -23.150 1.00 97.69 845 ASN A N 1
ATOM 6617 C CA . ASN A 1 845 ? 14.045 22.033 -22.613 1.00 97.69 845 ASN A CA 1
ATOM 6618 C C . ASN A 1 845 ? 13.317 21.578 -21.341 1.00 97.69 845 ASN A C 1
ATOM 6620 O O . ASN A 1 845 ? 13.169 22.350 -20.396 1.00 97.69 845 ASN A O 1
ATOM 6624 N N . GLN A 1 846 ? 12.853 20.325 -21.296 1.00 97.81 846 GLN A N 1
ATOM 6625 C CA . GLN A 1 846 ? 12.146 19.782 -20.133 1.00 97.81 846 GLN A CA 1
ATOM 6626 C C . GLN A 1 846 ? 12.702 18.425 -19.716 1.00 97.81 846 GLN A C 1
ATOM 6628 O O . GLN A 1 846 ? 13.130 17.623 -20.549 1.00 97.81 846 GLN A O 1
ATOM 6633 N N . ALA A 1 847 ? 12.655 18.174 -18.408 1.00 97.88 847 ALA A N 1
ATOM 6634 C CA . ALA A 1 847 ? 12.971 16.886 -17.811 1.00 97.88 847 ALA A CA 1
ATOM 6635 C C . ALA A 1 847 ? 12.006 16.550 -16.659 1.00 97.88 847 ALA A C 1
ATOM 6637 O O . ALA A 1 847 ? 11.424 17.437 -16.028 1.00 97.88 847 ALA A O 1
ATOM 6638 N N . ILE A 1 848 ? 11.857 15.257 -16.367 1.00 96.38 848 ILE A N 1
ATOM 6639 C CA . ILE A 1 848 ? 11.109 14.722 -15.220 1.00 96.38 848 ILE A CA 1
ATOM 6640 C C . ILE A 1 848 ? 12.048 14.181 -14.139 1.00 96.38 848 ILE A C 1
ATOM 6642 O O . ILE A 1 848 ? 13.239 13.980 -14.355 1.00 96.38 848 ILE A O 1
ATOM 6646 N N . ALA A 1 849 ? 11.467 13.857 -12.987 1.00 95.12 849 ALA A N 1
ATOM 6647 C CA . ALA A 1 849 ? 12.063 12.990 -11.982 1.00 95.12 849 ALA A CA 1
ATOM 6648 C C . ALA A 1 849 ? 11.510 11.558 -12.172 1.00 95.12 849 ALA A C 1
ATOM 6650 O O . ALA A 1 849 ? 10.378 11.297 -11.748 1.00 95.12 849 ALA A O 1
ATOM 6651 N N . PRO A 1 850 ? 12.249 10.615 -12.792 1.00 95.06 850 PRO A N 1
ATOM 6652 C CA . PRO A 1 850 ? 11.709 9.309 -13.193 1.00 95.06 850 PRO A CA 1
ATOM 6653 C C . PRO A 1 850 ? 11.239 8.461 -12.001 1.00 95.06 850 PRO A C 1
ATOM 6655 O O . PRO A 1 850 ? 10.296 7.684 -12.123 1.00 95.06 850 PRO A O 1
ATOM 6658 N N . TRP A 1 851 ? 11.804 8.666 -10.806 1.00 93.94 851 TRP A N 1
ATOM 6659 C CA . TRP A 1 851 ? 11.345 8.001 -9.583 1.00 93.94 851 TRP A CA 1
ATOM 6660 C C . TRP A 1 851 ? 9.890 8.347 -9.205 1.00 93.94 851 TRP A C 1
ATOM 6662 O O . TRP A 1 851 ? 9.220 7.516 -8.594 1.00 93.94 851 TRP A O 1
ATOM 6672 N N . MET A 1 852 ? 9.357 9.512 -9.609 1.00 95.50 852 MET A N 1
ATOM 6673 C CA . MET A 1 852 ? 7.931 9.828 -9.425 1.00 95.50 852 MET A CA 1
ATOM 6674 C C . MET A 1 852 ? 7.036 8.977 -10.332 1.00 95.50 852 MET A C 1
ATOM 6676 O O . MET A 1 852 ? 5.966 8.549 -9.906 1.00 95.50 852 MET A O 1
ATOM 6680 N N . GLN A 1 853 ? 7.478 8.711 -11.562 1.00 96.31 853 GLN A N 1
ATOM 6681 C CA . GLN A 1 853 ? 6.785 7.828 -12.500 1.00 96.31 853 GLN A CA 1
ATOM 6682 C C . GLN A 1 853 ? 6.901 6.359 -12.078 1.00 96.31 853 GLN A C 1
ATOM 6684 O O . GLN A 1 853 ? 5.917 5.629 -12.143 1.00 96.31 853 GLN A O 1
ATOM 6689 N N . ASN A 1 854 ? 8.045 5.941 -11.534 1.00 97.44 854 ASN A N 1
ATOM 6690 C CA . ASN A 1 854 ? 8.190 4.605 -10.958 1.00 97.44 854 ASN A CA 1
ATOM 6691 C C . ASN A 1 854 ? 7.186 4.370 -9.808 1.00 97.44 854 ASN A C 1
ATOM 6693 O O . ASN A 1 854 ? 6.624 3.282 -9.716 1.00 97.44 854 ASN A O 1
ATOM 6697 N N . PHE A 1 855 ? 6.862 5.383 -8.988 1.00 97.56 855 PHE A N 1
ATOM 6698 C CA . PHE A 1 855 ? 5.758 5.280 -8.017 1.00 97.56 855 PHE A CA 1
ATOM 6699 C C . PHE A 1 855 ? 4.382 5.074 -8.674 1.00 97.56 855 PHE A C 1
ATOM 6701 O O . PHE A 1 855 ? 3.553 4.357 -8.109 1.00 97.56 855 PHE A O 1
ATOM 6708 N N . VAL A 1 856 ? 4.128 5.657 -9.853 1.00 98.06 856 VAL A N 1
ATOM 6709 C CA . VAL A 1 856 ? 2.902 5.397 -10.629 1.00 98.06 856 VAL A CA 1
ATOM 6710 C C . VAL A 1 856 ? 2.876 3.949 -11.113 1.00 98.06 856 VAL A C 1
ATOM 6712 O O . VAL A 1 856 ? 1.912 3.254 -10.808 1.00 98.06 856 VAL A O 1
ATOM 6715 N N . THR A 1 857 ? 3.945 3.455 -11.751 1.00 98.31 857 THR A N 1
ATOM 6716 C CA . THR A 1 857 ? 4.071 2.047 -12.182 1.00 98.31 857 THR A CA 1
ATOM 6717 C C . THR A 1 857 ? 3.823 1.079 -11.020 1.00 98.31 857 THR A C 1
ATOM 6719 O O . THR A 1 857 ? 3.025 0.154 -11.141 1.00 98.31 857 THR A O 1
ATOM 6722 N N . ILE A 1 858 ? 4.420 1.348 -9.854 1.00 98.50 858 ILE A N 1
ATOM 6723 C CA . ILE A 1 858 ? 4.218 0.582 -8.614 1.00 98.50 858 ILE A CA 1
ATOM 6724 C C . ILE A 1 858 ? 2.758 0.620 -8.138 1.00 98.50 858 ILE A C 1
ATOM 6726 O O . ILE A 1 858 ? 2.223 -0.396 -7.706 1.00 98.50 858 ILE A O 1
ATOM 6730 N N . SER A 1 859 ? 2.096 1.776 -8.205 1.00 98.50 859 SER A N 1
ATOM 6731 C CA . SER A 1 859 ? 0.719 1.936 -7.711 1.00 98.50 859 SER A CA 1
ATOM 6732 C C . SER A 1 859 ? -0.323 1.342 -8.666 1.00 98.50 859 SER A C 1
ATOM 6734 O O . SER A 1 859 ? -1.342 0.825 -8.212 1.00 98.50 859 SER A O 1
ATOM 6736 N N . LEU A 1 860 ? -0.057 1.371 -9.975 1.00 98.56 860 LEU A N 1
ATOM 6737 C CA . LEU A 1 860 ? -0.856 0.709 -11.009 1.00 98.56 860 LEU A CA 1
ATOM 6738 C C . LEU A 1 860 ? -0.691 -0.811 -10.963 1.00 98.56 860 LEU A C 1
ATOM 6740 O O . LEU A 1 860 ? -1.689 -1.525 -11.011 1.00 98.56 860 LEU A O 1
ATOM 6744 N N . GLY A 1 861 ? 0.541 -1.303 -10.814 1.00 97.69 861 GLY A N 1
ATOM 6745 C CA . GLY A 1 861 ? 0.821 -2.727 -10.646 1.00 97.69 861 GLY A CA 1
ATOM 6746 C C . GLY A 1 861 ? 0.238 -3.277 -9.345 1.00 97.69 861 GLY A C 1
ATOM 6747 O O . GLY A 1 861 ? -0.349 -4.355 -9.340 1.00 97.69 861 GLY A O 1
ATOM 6748 N N . ARG A 1 862 ? 0.276 -2.495 -8.257 1.00 97.56 862 ARG A N 1
ATOM 6749 C CA . ARG A 1 862 ? -0.407 -2.850 -7.006 1.00 97.56 862 ARG A CA 1
ATOM 6750 C C . ARG A 1 862 ? -1.935 -2.877 -7.149 1.00 97.56 862 ARG A C 1
ATOM 6752 O O . ARG A 1 862 ? -2.591 -3.649 -6.457 1.00 97.56 862 ARG A O 1
ATOM 6759 N N . ALA A 1 863 ? -2.511 -2.076 -8.049 1.00 98.38 863 ALA A N 1
ATOM 6760 C CA . ALA A 1 863 ? -3.924 -2.193 -8.414 1.00 98.38 863 ALA A CA 1
ATOM 6761 C C . ALA A 1 863 ? -4.203 -3.452 -9.257 1.00 98.38 863 ALA A C 1
ATOM 6763 O O . ALA A 1 863 ? -5.228 -4.096 -9.044 1.00 98.38 863 ALA A O 1
ATOM 6764 N N . GLN A 1 864 ? -3.269 -3.847 -10.131 1.00 96.81 864 GLN A N 1
ATOM 6765 C CA . GLN A 1 864 ? -3.349 -5.078 -10.924 1.00 96.81 864 GLN A CA 1
ATOM 6766 C C . GLN A 1 864 ? -3.331 -6.335 -10.039 1.00 96.81 864 GLN A C 1
ATOM 6768 O O . GLN A 1 864 ? -4.200 -7.191 -10.178 1.00 96.81 864 GLN A O 1
ATOM 6773 N N . GLU A 1 865 ? -2.414 -6.413 -9.061 1.00 93.81 865 GLU A N 1
ATOM 6774 C CA . GLU A 1 865 ? -2.391 -7.484 -8.043 1.00 93.81 865 GLU A CA 1
ATOM 6775 C C . GLU A 1 865 ? -3.728 -7.613 -7.288 1.00 93.81 865 GLU A C 1
ATOM 6777 O O . GLU A 1 865 ? -4.065 -8.691 -6.802 1.00 93.81 865 GLU A O 1
ATOM 6782 N N . LEU A 1 866 ? -4.471 -6.509 -7.172 1.00 95.06 866 LEU A N 1
ATOM 6783 C CA . LEU A 1 866 ? -5.742 -6.400 -6.457 1.00 95.06 866 LEU A CA 1
ATOM 6784 C C . LEU A 1 866 ? -6.974 -6.466 -7.380 1.00 95.06 866 LEU A C 1
ATOM 6786 O O . LEU A 1 866 ? -8.081 -6.145 -6.947 1.00 95.06 866 LEU A O 1
ATOM 6790 N N . GLY A 1 867 ? -6.796 -6.915 -8.627 1.00 94.31 867 GLY A N 1
ATOM 6791 C CA . GLY A 1 867 ? -7.885 -7.265 -9.544 1.00 94.31 867 GLY A CA 1
ATOM 6792 C C . GLY A 1 867 ? -8.422 -6.130 -10.420 1.00 94.31 867 GLY A C 1
ATOM 6793 O O . GLY A 1 867 ? -9.452 -6.316 -11.064 1.00 94.31 867 GLY A O 1
ATOM 6794 N N . TYR A 1 868 ? -7.757 -4.972 -10.474 1.00 97.56 868 TYR A N 1
ATOM 6795 C CA . TYR A 1 868 ? -8.096 -3.921 -11.439 1.00 97.56 868 TYR A CA 1
ATOM 6796 C C . TYR A 1 868 ? -7.374 -4.140 -12.773 1.00 97.56 868 TYR A C 1
ATOM 6798 O O . TYR A 1 868 ? -6.179 -4.428 -12.807 1.00 97.56 868 TYR A O 1
ATOM 6806 N N . ASP A 1 869 ? -8.074 -3.925 -13.886 1.00 96.44 869 ASP A N 1
ATOM 6807 C CA . ASP A 1 869 ? -7.455 -3.903 -15.210 1.00 96.44 869 ASP A CA 1
ATOM 6808 C C . ASP A 1 869 ? -6.656 -2.595 -15.374 1.00 96.44 869 ASP A C 1
ATOM 6810 O O . ASP A 1 869 ? -7.210 -1.513 -15.592 1.00 96.44 869 ASP A O 1
ATOM 6814 N N . THR A 1 870 ? -5.344 -2.687 -15.163 1.00 97.69 870 THR A N 1
ATOM 6815 C CA . THR A 1 870 ? -4.378 -1.583 -15.301 1.00 97.69 870 THR A CA 1
ATOM 6816 C C . THR A 1 870 ? -3.162 -1.964 -16.149 1.00 97.69 870 THR A C 1
ATOM 6818 O O . THR A 1 870 ? -2.238 -1.162 -16.280 1.00 97.69 870 THR A O 1
ATOM 6821 N N . HIS A 1 871 ? -3.151 -3.154 -16.761 1.00 95.50 871 HIS A N 1
ATOM 6822 C CA . HIS A 1 871 ? -1.982 -3.718 -17.446 1.00 95.50 871 HIS A CA 1
ATOM 6823 C C . HIS A 1 871 ? -1.420 -2.797 -18.535 1.00 95.50 871 HIS A C 1
ATOM 6825 O O . HIS A 1 871 ? -0.220 -2.534 -18.580 1.00 95.50 871 HIS A O 1
ATOM 6831 N N . ASN A 1 872 ? -2.285 -2.222 -19.372 1.00 97.06 872 ASN A N 1
ATOM 6832 C CA . ASN A 1 872 ? -1.859 -1.284 -20.411 1.00 97.06 872 ASN A CA 1
ATOM 6833 C C . ASN A 1 872 ? -1.282 0.034 -19.854 1.00 97.06 872 ASN A C 1
ATOM 6835 O O . ASN A 1 872 ? -0.415 0.628 -20.492 1.00 97.06 872 ASN A O 1
ATOM 6839 N N . LEU A 1 873 ? -1.706 0.467 -18.662 1.00 98.44 873 LEU A N 1
ATOM 6840 C CA . LEU A 1 873 ? -1.153 1.627 -17.962 1.00 98.44 873 LEU A CA 1
ATOM 6841 C C . LEU A 1 873 ? 0.213 1.306 -17.349 1.00 98.44 873 LEU A C 1
ATOM 6843 O O . LEU A 1 873 ? 1.116 2.129 -17.463 1.00 98.44 873 LEU A O 1
ATOM 6847 N N . VAL A 1 874 ? 0.384 0.113 -16.764 1.00 97.81 874 VAL A N 1
ATOM 6848 C CA . VAL A 1 874 ? 1.686 -0.385 -16.281 1.00 97.81 874 VAL A CA 1
ATOM 6849 C C . VAL A 1 874 ? 2.677 -0.469 -17.443 1.00 97.81 874 VAL A C 1
ATOM 6851 O O . VAL A 1 874 ? 3.767 0.088 -17.351 1.00 97.81 874 VAL A O 1
ATOM 6854 N N . GLN A 1 875 ? 2.268 -1.074 -18.564 1.00 96.06 875 GLN A N 1
ATOM 6855 C CA . GLN A 1 875 ? 3.070 -1.179 -19.788 1.00 96.06 875 GLN A CA 1
ATOM 6856 C C . GLN A 1 875 ? 3.293 0.162 -20.504 1.00 96.06 875 GLN A C 1
ATOM 6858 O O . GLN A 1 875 ? 4.202 0.274 -21.322 1.00 96.06 875 GLN A O 1
ATOM 6863 N N . TYR A 1 876 ? 2.493 1.200 -20.233 1.00 98.12 876 TYR A N 1
ATOM 6864 C CA . TYR A 1 876 ? 2.802 2.569 -20.657 1.00 98.12 876 TYR A CA 1
ATOM 6865 C C . TYR A 1 876 ? 3.837 3.202 -19.719 1.00 98.12 876 TYR A C 1
ATOM 6867 O O . TYR A 1 876 ? 4.893 3.628 -20.180 1.00 98.12 876 TYR A O 1
ATOM 6875 N N . SER A 1 877 ? 3.592 3.224 -18.404 1.00 97.62 877 SER A N 1
ATOM 6876 C CA . SER A 1 877 ? 4.455 3.931 -17.449 1.00 97.62 877 SER A CA 1
ATOM 6877 C C . SER A 1 877 ? 5.827 3.277 -17.240 1.00 97.62 877 SER A C 1
ATOM 6879 O O . SER A 1 877 ? 6.726 3.919 -16.692 1.00 97.62 877 SER A O 1
ATOM 6881 N N . SER A 1 878 ? 6.024 2.035 -17.691 1.00 96.69 878 SER A N 1
ATOM 6882 C CA . SER A 1 878 ? 7.305 1.322 -17.655 1.00 96.69 878 SER A CA 1
ATOM 6883 C C . SER A 1 878 ? 8.161 1.438 -18.923 1.00 96.69 878 SER A C 1
ATOM 6885 O O . SER A 1 878 ? 9.327 1.056 -18.863 1.00 96.69 878 SER A O 1
ATOM 6887 N N . ARG A 1 879 ? 7.663 1.967 -20.056 1.00 95.88 879 ARG A N 1
ATOM 6888 C CA . ARG A 1 879 ? 8.378 1.890 -21.357 1.00 95.88 879 ARG A CA 1
ATOM 6889 C C . ARG A 1 879 ? 9.816 2.401 -21.300 1.00 95.88 879 ARG A C 1
ATOM 6891 O O . ARG A 1 879 ? 10.713 1.690 -21.738 1.00 95.88 879 ARG A O 1
ATOM 6898 N N . TYR A 1 880 ? 10.047 3.589 -20.739 1.00 95.69 880 TYR A N 1
ATOM 6899 C CA . TYR A 1 880 ? 11.398 4.132 -20.555 1.00 95.69 880 TYR A CA 1
ATOM 6900 C C . TYR A 1 880 ? 12.284 3.215 -19.691 1.00 95.69 880 TYR A C 1
ATOM 6902 O O . TYR A 1 880 ? 13.410 2.915 -20.076 1.00 95.69 880 TYR A O 1
ATOM 6910 N N . LEU A 1 881 ? 11.769 2.726 -18.556 1.00 95.38 881 LEU A N 1
ATOM 6911 C CA . LEU A 1 881 ? 12.485 1.820 -17.648 1.00 95.38 881 LEU A CA 1
ATOM 6912 C C . LEU A 1 881 ? 12.882 0.514 -18.356 1.00 95.38 881 LEU A C 1
ATOM 6914 O O . LEU A 1 881 ? 14.046 0.117 -18.307 1.00 95.38 881 LEU A O 1
ATOM 6918 N N . ASN A 1 882 ? 11.937 -0.114 -19.056 1.00 93.56 882 ASN A N 1
ATOM 6919 C CA . ASN A 1 882 ? 12.167 -1.369 -19.761 1.00 93.56 882 ASN A CA 1
ATOM 6920 C C . ASN A 1 882 ? 13.128 -1.169 -20.946 1.00 93.56 882 ASN A C 1
ATOM 6922 O O . ASN A 1 882 ? 14.094 -1.916 -21.058 1.00 93.56 882 ASN A O 1
ATOM 6926 N N . GLN A 1 883 ? 12.959 -0.117 -21.759 1.00 93.31 883 GLN A N 1
ATOM 6927 C CA . GLN A 1 883 ? 13.858 0.179 -22.886 1.00 93.31 883 GLN A CA 1
ATOM 6928 C C . GLN A 1 883 ? 15.284 0.549 -22.461 1.00 93.31 883 GLN A C 1
ATOM 6930 O O . GLN A 1 883 ? 16.223 0.224 -23.184 1.00 93.31 883 GLN A O 1
ATOM 6935 N N . VAL A 1 884 ? 15.474 1.220 -21.316 1.00 93.81 884 VAL A N 1
ATOM 6936 C CA . VAL A 1 884 ? 16.821 1.470 -20.776 1.00 93.81 884 VAL A CA 1
ATOM 6937 C C . VAL A 1 884 ? 17.496 0.149 -20.415 1.00 93.81 884 VAL A C 1
ATOM 6939 O O . VAL A 1 884 ? 18.639 -0.053 -20.798 1.00 93.81 884 VAL A O 1
ATOM 6942 N N . LEU A 1 885 ? 16.794 -0.753 -19.723 1.00 91.31 885 LEU A N 1
ATOM 6943 C CA . LEU A 1 885 ? 17.369 -2.009 -19.227 1.00 91.31 885 LEU A CA 1
ATOM 6944 C C . LEU A 1 885 ? 17.457 -3.131 -20.281 1.00 91.31 885 LEU A C 1
ATOM 6946 O O . LEU A 1 885 ? 18.220 -4.074 -20.094 1.00 91.31 885 LEU A O 1
ATOM 6950 N N . GLN A 1 886 ? 16.701 -3.034 -21.378 1.00 88.06 886 GLN A N 1
ATOM 6951 C CA . GLN A 1 886 ? 16.763 -3.941 -22.534 1.00 88.06 886 GLN A CA 1
ATOM 6952 C C . GLN A 1 886 ? 17.864 -3.572 -23.542 1.00 88.06 886 GLN A C 1
ATOM 6954 O O . GLN A 1 886 ? 18.117 -4.346 -24.463 1.00 88.06 886 GLN A O 1
ATOM 6959 N N . ASN A 1 887 ? 18.495 -2.397 -23.434 1.00 87.12 887 ASN A N 1
ATOM 6960 C CA . ASN A 1 887 ? 19.439 -1.918 -24.443 1.00 87.12 887 ASN A CA 1
ATOM 6961 C C . ASN A 1 887 ? 20.896 -2.260 -24.064 1.00 87.12 887 ASN A C 1
ATOM 6963 O O . ASN A 1 887 ? 21.460 -1.595 -23.197 1.00 87.12 887 ASN A O 1
ATOM 6967 N N . PRO A 1 888 ? 21.559 -3.219 -24.744 1.00 80.69 888 PRO A N 1
ATOM 6968 C CA . PRO A 1 888 ? 22.892 -3.695 -24.360 1.00 80.69 888 PRO A CA 1
ATOM 6969 C C . PRO A 1 888 ? 24.022 -2.680 -24.607 1.00 80.69 888 PRO A C 1
ATOM 6971 O O . PRO A 1 888 ? 25.163 -2.942 -24.237 1.00 80.69 888 PRO A O 1
ATOM 6974 N N . VAL A 1 889 ? 23.734 -1.544 -25.253 1.00 86.31 889 VAL A N 1
ATOM 6975 C CA . VAL A 1 889 ? 24.711 -0.484 -25.556 1.00 86.31 889 VAL A CA 1
ATOM 6976 C C . VAL A 1 889 ? 24.604 0.689 -24.574 1.00 86.31 889 VAL A C 1
ATOM 6978 O O . VAL A 1 889 ? 25.543 1.476 -24.458 1.00 86.31 889 VAL A O 1
ATOM 6981 N N . LEU A 1 890 ? 23.478 0.841 -23.867 1.00 88.69 890 LEU A N 1
ATOM 6982 C CA . LEU A 1 890 ? 23.262 1.989 -22.986 1.00 88.69 890 LEU A CA 1
ATOM 6983 C C . LEU A 1 890 ? 23.786 1.757 -21.561 1.00 88.69 890 LEU A C 1
ATOM 6985 O O . LEU A 1 890 ? 23.830 0.623 -21.080 1.00 88.69 890 LEU A O 1
ATOM 6989 N N . PRO A 1 891 ? 24.146 2.829 -20.828 1.00 86.50 891 PRO A N 1
ATOM 6990 C CA . PRO A 1 891 ? 24.509 2.716 -19.423 1.00 86.50 891 PRO A CA 1
ATOM 6991 C C . PRO A 1 891 ? 23.274 2.360 -18.577 1.00 86.50 891 PRO A C 1
ATOM 6993 O O . PRO A 1 891 ? 22.554 3.242 -18.108 1.00 86.50 891 PRO A O 1
ATOM 6996 N N . ASN A 1 892 ? 23.030 1.062 -18.348 1.00 85.69 892 ASN A N 1
ATOM 6997 C CA . ASN A 1 892 ? 21.833 0.554 -17.655 1.00 85.69 892 ASN A CA 1
ATOM 6998 C C . ASN A 1 892 ? 21.519 1.270 -16.330 1.00 85.69 892 ASN A C 1
ATOM 7000 O O . ASN A 1 892 ? 20.352 1.396 -15.968 1.00 85.69 892 ASN A O 1
ATOM 7004 N N . HIS A 1 893 ? 22.526 1.802 -15.621 1.00 87.00 893 HIS A N 1
ATOM 7005 C CA . HIS A 1 893 ? 22.343 2.593 -14.399 1.00 87.00 893 HIS A CA 1
ATOM 7006 C C . HIS A 1 893 ? 21.438 3.834 -14.564 1.00 87.00 893 HIS A C 1
ATOM 7008 O O . HIS A 1 893 ? 20.882 4.292 -13.561 1.00 87.00 893 HIS A O 1
ATOM 7014 N N . MET A 1 894 ? 21.210 4.324 -15.792 1.00 93.25 894 MET A N 1
ATOM 7015 C CA . MET A 1 894 ? 20.246 5.384 -16.134 1.00 93.25 894 MET A CA 1
ATOM 7016 C C . MET A 1 894 ? 18.837 5.152 -15.560 1.00 93.25 894 MET A C 1
ATOM 7018 O O . MET A 1 894 ? 18.144 6.122 -15.255 1.00 93.25 894 MET A O 1
ATOM 7022 N N . PHE A 1 895 ? 18.419 3.901 -15.324 1.00 92.62 895 PHE A N 1
ATOM 7023 C CA . PHE A 1 895 ? 17.132 3.591 -14.674 1.00 92.62 895 PHE A CA 1
ATOM 7024 C C . PHE A 1 895 ? 16.986 4.191 -13.259 1.00 92.62 895 PHE A C 1
ATOM 7026 O O . PHE A 1 895 ? 15.876 4.359 -12.754 1.00 92.62 895 PHE A O 1
ATOM 7033 N N . SER A 1 896 ? 18.117 4.497 -12.614 1.00 92.00 896 SER A N 1
ATOM 7034 C CA . SER A 1 896 ? 18.223 5.036 -11.255 1.00 92.00 896 SER A CA 1
ATOM 7035 C C . SER A 1 896 ? 18.593 6.525 -11.212 1.00 92.00 896 SER A C 1
ATOM 7037 O O . SER A 1 896 ? 18.971 7.047 -10.158 1.00 92.00 896 SER A O 1
ATOM 7039 N N . ALA A 1 897 ? 18.480 7.218 -12.350 1.00 93.12 897 ALA A N 1
ATOM 7040 C CA . ALA A 1 897 ? 18.714 8.651 -12.446 1.00 93.12 897 ALA A CA 1
ATOM 7041 C C . ALA A 1 897 ? 17.770 9.461 -11.534 1.00 93.12 897 ALA A C 1
ATOM 7043 O O . ALA A 1 897 ? 16.642 9.063 -11.234 1.00 93.12 897 ALA A O 1
ATOM 7044 N N . TYR A 1 898 ? 18.237 10.631 -11.093 1.00 92.75 898 TYR A N 1
ATOM 7045 C CA . TYR A 1 898 ? 17.394 11.589 -10.368 1.00 92.75 898 TYR A CA 1
ATOM 7046 C C . TYR A 1 898 ? 16.512 12.410 -11.327 1.00 92.75 898 TYR A C 1
ATOM 7048 O O . TYR A 1 898 ? 15.405 12.793 -10.952 1.00 92.75 898 TYR A O 1
ATOM 7056 N N . ILE A 1 899 ? 17.001 12.620 -12.552 1.00 95.62 899 ILE A N 1
ATOM 7057 C CA . ILE A 1 899 ? 16.442 13.437 -13.633 1.00 95.62 899 ILE A CA 1
ATOM 7058 C C . ILE A 1 899 ? 16.416 12.615 -14.925 1.00 95.62 899 ILE A C 1
ATOM 7060 O O . ILE A 1 899 ? 17.309 11.804 -15.153 1.00 95.62 899 ILE A O 1
ATOM 7064 N N . THR A 1 900 ? 15.426 12.841 -15.789 1.00 96.56 900 THR A N 1
ATOM 7065 C CA . THR A 1 900 ? 15.383 12.288 -17.150 1.00 96.56 900 THR A CA 1
ATOM 7066 C C . THR A 1 900 ? 14.793 13.299 -18.139 1.00 96.56 900 THR A C 1
ATOM 7068 O O . THR A 1 900 ? 13.644 13.701 -17.944 1.00 96.56 900 THR A O 1
ATOM 7071 N N . PRO A 1 901 ? 15.541 13.710 -19.183 1.00 97.69 901 PRO A N 1
ATOM 7072 C CA . PRO A 1 901 ? 15.037 14.511 -20.301 1.00 97.69 901 PRO A CA 1
ATOM 7073 C C . PRO A 1 901 ? 13.777 13.943 -20.952 1.00 97.69 901 PRO A C 1
ATOM 7075 O O . PRO A 1 901 ? 13.662 12.739 -21.176 1.00 97.69 901 PRO A O 1
ATOM 7078 N N . THR A 1 902 ? 12.847 14.831 -21.291 1.00 98.12 902 THR A N 1
ATOM 7079 C CA . THR A 1 902 ? 11.542 14.492 -21.875 1.00 98.12 902 THR A CA 1
ATOM 7080 C C . THR A 1 902 ? 11.288 15.222 -23.184 1.00 98.12 902 THR A C 1
ATOM 7082 O O . THR A 1 902 ? 10.979 14.560 -24.177 1.00 98.12 902 THR A O 1
ATOM 7085 N N . LEU A 1 903 ? 11.467 16.549 -23.208 1.00 98.44 903 LEU A N 1
ATOM 7086 C CA . LEU A 1 903 ? 11.302 17.382 -24.403 1.00 98.44 903 LEU A CA 1
ATOM 7087 C C . LEU A 1 903 ? 12.601 18.104 -24.787 1.00 98.44 903 LEU A C 1
ATOM 7089 O O . LEU A 1 903 ? 13.306 18.642 -23.925 1.00 98.44 903 LEU A O 1
ATOM 7093 N N . ASN A 1 904 ? 12.870 18.169 -26.091 1.00 97.81 904 ASN A N 1
ATOM 7094 C CA . ASN A 1 904 ? 13.950 18.972 -26.667 1.00 97.81 904 ASN A CA 1
ATOM 7095 C C . ASN A 1 904 ? 13.567 20.468 -26.783 1.00 97.81 904 ASN A C 1
ATOM 7097 O O . ASN A 1 904 ? 12.443 20.861 -26.456 1.00 97.81 904 ASN A O 1
ATOM 7101 N N . GLN A 1 905 ? 14.484 21.306 -27.281 1.00 96.56 905 GLN A N 1
ATOM 7102 C CA . GLN A 1 905 ? 14.239 22.744 -27.502 1.00 96.56 905 GLN A CA 1
ATOM 7103 C C . GLN A 1 905 ? 13.063 23.062 -28.451 1.00 96.56 905 GLN A C 1
ATOM 7105 O O . GLN A 1 905 ? 12.401 24.085 -28.281 1.00 96.56 905 GLN A O 1
ATOM 7110 N N . ASP A 1 906 ? 12.724 22.165 -29.382 1.00 96.69 906 ASP A N 1
ATOM 7111 C CA . ASP A 1 906 ? 11.554 22.292 -30.268 1.00 96.69 906 ASP A CA 1
ATOM 7112 C C . ASP A 1 906 ? 10.229 21.832 -29.613 1.00 96.69 906 ASP A C 1
ATOM 7114 O O . ASP A 1 906 ? 9.202 21.751 -30.286 1.00 96.69 906 ASP A O 1
ATOM 7118 N N . ASN A 1 907 ? 10.234 21.520 -28.309 1.00 96.75 907 ASN A N 1
ATOM 7119 C CA . ASN A 1 907 ? 9.131 20.912 -27.544 1.00 96.75 907 ASN A CA 1
ATOM 7120 C C . ASN A 1 907 ? 8.684 19.519 -28.030 1.00 96.75 907 ASN A C 1
ATOM 7122 O O . ASN A 1 907 ? 7.606 19.040 -27.674 1.00 96.75 907 ASN A O 1
ATOM 7126 N N . GLN A 1 908 ? 9.523 18.832 -28.802 1.00 97.69 908 GLN A N 1
ATOM 7127 C CA . GLN A 1 908 ? 9.269 17.471 -29.260 1.00 97.69 908 GLN A CA 1
ATOM 7128 C C . GLN A 1 908 ? 9.759 16.456 -28.226 1.00 97.69 908 GLN A C 1
ATOM 7130 O O . GLN A 1 908 ? 10.817 16.631 -27.616 1.00 97.69 908 GLN A O 1
ATOM 7135 N N . TRP A 1 909 ? 9.008 15.366 -28.053 1.00 98.31 909 TRP A N 1
ATOM 7136 C CA . TRP A 1 909 ? 9.444 14.229 -27.243 1.00 98.31 909 TRP A CA 1
ATOM 7137 C C . TRP A 1 909 ? 10.743 13.632 -27.785 1.00 98.31 909 TRP A C 1
ATOM 7139 O O . TRP A 1 909 ? 10.850 13.359 -28.984 1.00 98.31 909 TRP A O 1
ATOM 7149 N N . PHE A 1 910 ? 11.686 13.310 -26.897 1.00 97.88 910 PHE A N 1
ATOM 7150 C CA . PHE A 1 910 ? 12.769 12.399 -27.264 1.00 97.88 910 PHE A CA 1
ATOM 7151 C C . PHE A 1 910 ? 12.173 11.052 -27.705 1.00 97.88 910 PHE A C 1
ATOM 7153 O O . PHE A 1 910 ? 11.363 10.444 -27.006 1.00 97.88 910 PHE A O 1
ATOM 7160 N N . ASN A 1 911 ? 12.556 10.601 -28.899 1.00 94.00 911 ASN A N 1
ATOM 7161 C CA . ASN A 1 911 ? 11.932 9.462 -29.581 1.00 94.00 911 ASN A CA 1
ATOM 7162 C C . ASN A 1 911 ? 12.549 8.097 -29.228 1.00 94.00 911 ASN A C 1
ATOM 7164 O O . ASN A 1 911 ? 12.043 7.065 -29.662 1.00 94.00 911 ASN A O 1
ATOM 7168 N N . SER A 1 912 ? 13.655 8.086 -28.484 1.00 95.50 912 SER A N 1
ATOM 7169 C CA . SER A 1 912 ? 14.417 6.888 -28.134 1.00 95.50 912 SER A CA 1
ATOM 7170 C C . SER A 1 912 ? 15.234 7.110 -26.861 1.00 95.50 912 SER A C 1
ATOM 7172 O O . SER A 1 912 ? 15.718 8.213 -26.599 1.00 95.50 912 SER A O 1
ATOM 7174 N N . VAL A 1 913 ? 15.450 6.040 -26.093 1.00 95.56 913 VAL A N 1
ATOM 7175 C CA . VAL A 1 913 ? 16.329 6.059 -24.910 1.00 95.56 913 VAL A CA 1
ATOM 7176 C C . VAL A 1 913 ? 17.777 6.442 -25.244 1.00 95.56 913 VAL A C 1
ATOM 7178 O O . VAL A 1 913 ? 18.444 7.056 -24.418 1.00 95.56 913 VAL A O 1
ATOM 7181 N N . SER A 1 914 ? 18.249 6.168 -26.466 1.00 95.25 914 SER A N 1
ATOM 7182 C CA . SER A 1 914 ? 19.580 6.582 -26.933 1.00 95.25 914 SER A CA 1
ATOM 7183 C C . SER A 1 914 ? 19.674 8.083 -27.218 1.00 95.25 914 SER A C 1
ATOM 7185 O O . SER A 1 914 ? 20.699 8.687 -26.920 1.00 95.25 914 SER A O 1
ATOM 7187 N N . ALA A 1 915 ? 18.609 8.713 -27.731 1.00 95.88 915 ALA A N 1
ATOM 7188 C CA . ALA A 1 915 ? 18.572 10.169 -27.872 1.00 95.88 915 ALA A CA 1
ATOM 7189 C C . ALA A 1 915 ? 18.608 10.868 -26.502 1.00 95.88 915 ALA A C 1
ATOM 7191 O O . ALA A 1 915 ? 19.284 11.879 -26.365 1.00 95.88 915 ALA A O 1
ATOM 7192 N N . ILE A 1 916 ? 17.956 10.292 -25.482 1.00 96.75 916 ILE A N 1
ATOM 7193 C CA . ILE A 1 916 ? 18.057 10.766 -24.092 1.00 96.75 916 ILE A CA 1
ATOM 7194 C C . ILE A 1 916 ? 19.474 10.551 -23.544 1.00 96.75 916 ILE A C 1
ATOM 7196 O O . ILE A 1 916 ? 20.049 11.479 -22.981 1.00 96.75 916 ILE A O 1
ATOM 7200 N N . ALA A 1 917 ? 20.058 9.361 -23.727 1.00 95.50 917 ALA A N 1
ATOM 7201 C CA . ALA A 1 917 ? 21.397 9.036 -23.231 1.00 95.50 917 ALA A CA 1
ATOM 7202 C C . ALA A 1 917 ? 22.457 10.046 -23.703 1.00 95.50 917 ALA A C 1
ATOM 7204 O O . ALA A 1 917 ? 23.237 10.539 -22.893 1.00 95.50 917 ALA A O 1
ATOM 7205 N N . ASN A 1 918 ? 22.404 10.425 -24.984 1.00 95.25 918 ASN A N 1
ATOM 7206 C CA . ASN A 1 918 ? 23.298 11.404 -25.608 1.00 95.25 918 ASN A CA 1
ATOM 7207 C C . ASN A 1 918 ? 23.133 12.850 -25.090 1.00 95.25 918 ASN A C 1
ATOM 7209 O O . ASN A 1 918 ? 23.876 13.722 -25.528 1.00 95.25 918 ASN A O 1
ATOM 7213 N N . THR A 1 919 ? 22.164 13.123 -24.206 1.00 96.69 919 THR A N 1
ATOM 7214 C CA . THR A 1 919 ? 21.959 14.446 -23.585 1.00 96.69 919 THR A CA 1
ATOM 7215 C C . THR A 1 919 ? 22.370 14.508 -22.115 1.00 96.69 919 THR A C 1
ATOM 7217 O O . THR A 1 919 ? 22.247 15.571 -21.517 1.00 96.69 919 THR A O 1
ATOM 7220 N N . TYR A 1 920 ? 22.846 13.418 -21.501 1.00 97.31 920 TYR A N 1
ATOM 7221 C CA . TYR A 1 920 ? 23.397 13.477 -20.141 1.00 97.31 920 TYR A CA 1
ATOM 7222 C C . TYR A 1 920 ? 24.861 13.925 -20.143 1.00 97.31 920 TYR A C 1
ATOM 7224 O O . TYR A 1 920 ? 25.633 13.576 -21.031 1.00 97.31 920 TYR A O 1
ATOM 7232 N N . GLN A 1 921 ? 25.257 14.641 -19.093 1.00 96.81 921 GLN A N 1
ATOM 7233 C CA . GLN A 1 921 ? 26.653 15.000 -18.842 1.00 96.81 921 GLN A CA 1
ATOM 7234 C C . GLN A 1 921 ? 27.419 13.783 -18.286 1.00 96.81 921 GLN A C 1
ATOM 7236 O O . GLN A 1 921 ? 26.920 13.103 -17.384 1.00 96.81 921 GLN A O 1
ATOM 7241 N N . ASP A 1 922 ? 28.649 13.527 -18.747 1.00 94.50 922 ASP A N 1
ATOM 7242 C CA . ASP A 1 922 ? 29.442 12.344 -18.347 1.00 94.50 922 ASP A CA 1
ATOM 7243 C C . ASP A 1 922 ? 29.574 12.194 -16.819 1.00 94.50 922 ASP A C 1
ATOM 7245 O O . ASP A 1 922 ? 29.359 11.117 -16.257 1.00 94.50 922 ASP A O 1
ATOM 7249 N N . GLY A 1 923 ? 29.857 13.298 -16.118 1.00 95.44 923 GLY A N 1
ATOM 7250 C CA . GLY A 1 923 ? 29.981 13.314 -14.655 1.00 95.44 923 GLY A CA 1
ATOM 7251 C C . GLY A 1 923 ? 28.676 12.987 -13.915 1.00 95.44 923 GLY A C 1
ATOM 7252 O O . GLY A 1 923 ? 28.710 12.514 -12.777 1.00 95.44 923 GLY A O 1
ATOM 7253 N N . TYR A 1 924 ? 27.518 13.180 -14.556 1.00 95.50 924 TYR A N 1
ATOM 7254 C CA . TYR A 1 924 ? 26.221 12.790 -14.007 1.00 95.50 924 TYR A CA 1
ATOM 7255 C C . TYR A 1 924 ? 25.974 11.284 -14.145 1.00 95.50 924 TYR A C 1
ATOM 7257 O O . TYR A 1 924 ? 25.520 10.646 -13.189 1.00 95.50 924 TYR A O 1
ATOM 7265 N N . LEU A 1 925 ? 26.340 10.697 -15.290 1.00 94.06 925 LEU A N 1
ATOM 7266 C CA . LEU A 1 925 ? 26.318 9.246 -15.489 1.00 94.06 925 LEU A CA 1
ATOM 7267 C C . LEU A 1 925 ? 27.265 8.551 -14.499 1.00 94.06 925 LEU A C 1
ATOM 7269 O O . LEU A 1 925 ? 26.851 7.627 -13.796 1.00 94.06 925 LEU A O 1
ATOM 7273 N N . GLU A 1 926 ? 28.492 9.058 -14.333 1.00 94.44 926 GLU A N 1
ATOM 7274 C CA . GLU A 1 926 ? 29.441 8.542 -13.337 1.00 94.44 926 GLU A CA 1
ATOM 7275 C C . GLU A 1 926 ? 28.865 8.613 -11.908 1.00 94.44 926 GLU A C 1
ATOM 7277 O O . GLU A 1 926 ? 28.916 7.639 -11.151 1.00 94.44 926 GLU A O 1
ATOM 7282 N N . LEU A 1 927 ? 28.237 9.738 -11.542 1.00 92.19 927 LEU A N 1
ATOM 7283 C CA . LEU A 1 927 ? 27.584 9.928 -10.244 1.00 92.19 927 LEU A CA 1
ATOM 7284 C C . LEU A 1 927 ? 26.438 8.929 -10.000 1.00 92.19 927 LEU A C 1
ATOM 7286 O O . LEU A 1 927 ? 26.302 8.428 -8.879 1.00 92.19 927 LEU A O 1
ATOM 7290 N N . ILE A 1 928 ? 25.615 8.628 -11.009 1.00 91.75 928 ILE A N 1
ATOM 7291 C CA . ILE A 1 928 ? 24.540 7.627 -10.899 1.00 91.75 928 ILE A CA 1
ATOM 7292 C C . ILE A 1 928 ? 25.129 6.217 -10.788 1.00 91.75 928 ILE A C 1
ATOM 7294 O O . ILE A 1 928 ? 24.745 5.471 -9.885 1.00 91.75 928 ILE A O 1
ATOM 7298 N N . ASN A 1 929 ? 26.098 5.869 -11.637 1.00 91.31 929 ASN A N 1
ATOM 7299 C CA . ASN A 1 929 ? 26.778 4.575 -11.614 1.00 91.31 929 ASN A CA 1
ATOM 7300 C C . ASN A 1 929 ? 27.385 4.283 -10.232 1.00 91.31 929 ASN A C 1
ATOM 7302 O O . ASN A 1 929 ? 27.114 3.251 -9.616 1.00 91.31 929 ASN A O 1
ATOM 7306 N N . ASN A 1 930 ? 28.120 5.255 -9.688 1.00 89.00 930 ASN A N 1
ATOM 7307 C CA . ASN A 1 930 ? 28.718 5.186 -8.359 1.00 89.00 930 ASN A CA 1
ATOM 7308 C C . ASN A 1 930 ? 27.657 4.999 -7.252 1.00 89.00 930 ASN A C 1
ATOM 7310 O O . ASN A 1 930 ? 27.865 4.216 -6.321 1.00 89.00 930 ASN A O 1
ATOM 7314 N N . ARG A 1 931 ? 26.491 5.660 -7.345 1.00 85.25 931 ARG A N 1
ATOM 7315 C CA . ARG A 1 931 ? 25.368 5.460 -6.402 1.00 85.25 931 ARG A CA 1
ATOM 7316 C C . ARG A 1 931 ? 24.775 4.052 -6.489 1.00 85.25 931 ARG A C 1
ATOM 7318 O O . ARG A 1 931 ? 24.508 3.463 -5.440 1.00 85.25 931 ARG A O 1
ATOM 7325 N N . LEU A 1 932 ? 24.590 3.520 -7.700 1.00 86.94 932 LEU A N 1
ATOM 7326 C CA . LEU A 1 932 ? 24.057 2.175 -7.934 1.00 86.94 932 LEU A CA 1
ATOM 7327 C C . LEU A 1 932 ? 24.995 1.096 -7.380 1.00 86.94 932 LEU A C 1
ATOM 7329 O O . LEU A 1 932 ? 24.549 0.217 -6.638 1.00 86.94 932 LEU A O 1
ATOM 7333 N N . ILE A 1 933 ? 26.292 1.182 -7.702 1.00 85.00 933 ILE A N 1
ATOM 7334 C CA . ILE A 1 933 ? 27.325 0.252 -7.225 1.00 85.00 933 ILE A CA 1
ATOM 7335 C C . ILE A 1 933 ? 27.318 0.224 -5.693 1.00 85.00 933 ILE A C 1
ATOM 7337 O O . ILE A 1 933 ? 27.074 -0.831 -5.103 1.00 85.00 933 ILE A O 1
ATOM 7341 N N . MET A 1 934 ? 27.481 1.391 -5.057 1.00 80.00 934 MET A N 1
ATOM 7342 C CA . MET A 1 934 ? 27.593 1.518 -3.599 1.00 80.00 934 MET A CA 1
ATOM 7343 C C . MET A 1 934 ? 26.309 1.206 -2.814 1.00 80.00 934 MET A C 1
ATOM 7345 O O . MET A 1 934 ? 26.396 1.052 -1.600 1.00 80.00 934 MET A O 1
ATOM 7349 N N . GLY A 1 935 ? 25.135 1.155 -3.457 1.00 70.56 935 GLY A N 1
ATOM 7350 C CA . GLY A 1 935 ? 23.885 0.689 -2.841 1.00 70.56 935 GLY A CA 1
ATOM 7351 C C . GLY A 1 935 ? 23.510 1.397 -1.531 1.00 70.56 935 GLY A C 1
ATOM 7352 O O . GLY A 1 935 ? 23.212 0.732 -0.546 1.00 70.56 935 GLY A O 1
ATOM 7353 N N . ARG A 1 936 ? 23.557 2.737 -1.492 1.00 66.62 936 ARG A N 1
ATOM 7354 C CA . ARG A 1 936 ? 23.550 3.528 -0.239 1.00 66.62 936 ARG A CA 1
ATOM 7355 C C . ARG A 1 936 ? 22.196 3.767 0.459 1.00 66.62 936 ARG A C 1
ATOM 7357 O O . ARG A 1 936 ? 22.202 4.357 1.536 1.00 66.62 936 ARG A O 1
ATOM 7364 N N . ASP A 1 937 ? 21.058 3.395 -0.127 1.00 83.94 937 ASP A N 1
ATOM 7365 C CA . ASP A 1 937 ? 19.723 3.770 0.372 1.00 83.94 937 ASP A CA 1
ATOM 7366 C C . ASP A 1 937 ? 18.612 2.760 -0.005 1.00 83.94 937 ASP A C 1
ATOM 7368 O O . ASP A 1 937 ? 18.157 2.683 -1.151 1.00 83.94 937 ASP A O 1
ATOM 7372 N N . THR A 1 938 ? 18.119 2.019 0.990 1.00 86.44 938 THR A N 1
ATOM 7373 C CA . THR A 1 938 ? 16.935 1.145 0.887 1.00 86.44 938 THR A CA 1
ATOM 7374 C C . THR A 1 938 ? 15.669 1.758 1.486 1.00 86.44 938 THR A C 1
ATOM 7376 O O . THR A 1 938 ? 14.631 1.103 1.515 1.00 86.44 938 THR A O 1
ATOM 7379 N N . GLU A 1 939 ? 15.712 3.008 1.952 1.00 90.44 939 GLU A N 1
ATOM 7380 C CA . GLU A 1 939 ? 14.528 3.765 2.365 1.00 90.44 939 GLU A CA 1
ATOM 7381 C C . GLU A 1 939 ? 13.892 4.510 1.188 1.00 90.44 939 GLU A C 1
ATOM 7383 O O . GLU A 1 939 ? 12.669 4.446 1.045 1.00 90.44 939 GLU A O 1
ATOM 7388 N N . HIS A 1 940 ? 14.689 5.195 0.356 1.00 87.19 940 HIS A N 1
ATOM 7389 C CA . HIS A 1 940 ? 14.249 6.033 -0.776 1.00 87.19 940 HIS A CA 1
ATOM 7390 C C . HIS A 1 940 ? 15.161 6.005 -2.020 1.00 87.19 940 HIS A C 1
ATOM 7392 O O . HIS A 1 940 ? 14.931 6.770 -2.959 1.00 87.19 940 HIS A O 1
ATOM 7398 N N . GLY A 1 941 ? 16.167 5.127 -2.075 1.00 90.25 941 GLY A N 1
ATOM 7399 C CA . GLY A 1 941 ? 17.114 5.089 -3.191 1.00 90.25 941 GLY A CA 1
ATOM 7400 C C . GLY A 1 941 ? 16.423 4.830 -4.531 1.00 90.25 941 GLY A C 1
ATOM 7401 O O . GLY A 1 941 ? 15.641 3.889 -4.660 1.00 90.25 941 GLY A O 1
ATOM 7402 N N . TYR A 1 942 ? 16.723 5.638 -5.551 1.00 91.69 942 TYR A N 1
ATOM 7403 C CA . TYR A 1 942 ? 16.005 5.601 -6.835 1.00 91.69 942 TYR A CA 1
ATOM 7404 C C . TYR A 1 942 ? 16.116 4.252 -7.561 1.00 91.69 942 TYR A C 1
ATOM 7406 O O . TYR A 1 942 ? 15.170 3.849 -8.228 1.00 91.69 942 TYR A O 1
ATOM 7414 N N . TYR A 1 943 ? 17.208 3.506 -7.359 1.00 91.25 943 TYR A N 1
ATOM 7415 C CA . TYR A 1 943 ? 17.348 2.127 -7.840 1.00 91.25 943 TYR A CA 1
ATOM 7416 C C . TYR A 1 943 ? 16.430 1.134 -7.100 1.00 91.25 943 TYR A C 1
ATOM 7418 O O . TYR A 1 943 ? 15.943 0.198 -7.720 1.00 91.25 943 TYR A O 1
ATOM 7426 N N . SER A 1 944 ? 16.139 1.344 -5.808 1.00 93.50 944 SER A N 1
ATOM 7427 C CA . SER A 1 944 ? 15.171 0.543 -5.038 1.00 93.50 944 SER A CA 1
ATOM 7428 C C . SER A 1 944 ? 13.752 0.765 -5.563 1.00 93.50 944 SER A C 1
ATOM 7430 O O . SER A 1 944 ? 12.974 -0.172 -5.716 1.00 93.50 944 SER A O 1
ATOM 7432 N N . ILE A 1 945 ? 13.435 2.018 -5.891 1.00 95.00 945 ILE A N 1
ATOM 7433 C CA . ILE A 1 945 ? 12.150 2.413 -6.472 1.00 95.00 945 ILE A CA 1
ATOM 7434 C C . ILE A 1 945 ? 12.039 1.894 -7.919 1.00 95.00 945 ILE A C 1
ATOM 7436 O O . ILE A 1 945 ? 11.003 1.364 -8.305 1.00 95.00 945 ILE A O 1
ATOM 7440 N N . GLY A 1 946 ? 13.115 1.977 -8.709 1.00 95.06 946 GLY A N 1
ATOM 7441 C CA . GLY A 1 946 ? 13.192 1.389 -10.051 1.00 95.06 946 GLY A CA 1
ATOM 7442 C C . GLY A 1 946 ? 13.071 -0.139 -10.048 1.00 95.06 946 GLY A C 1
ATOM 7443 O O . GLY A 1 946 ? 12.361 -0.686 -10.881 1.00 95.06 946 GLY A O 1
ATOM 7444 N N . MET A 1 947 ? 13.676 -0.822 -9.069 1.00 94.00 947 MET A N 1
ATOM 7445 C CA . MET A 1 947 ? 13.524 -2.266 -8.854 1.00 94.00 947 MET A CA 1
ATOM 7446 C C . MET A 1 947 ? 12.069 -2.652 -8.589 1.00 94.00 947 MET A C 1
ATOM 7448 O O . MET A 1 947 ? 11.547 -3.540 -9.256 1.00 94.00 947 MET A O 1
ATOM 7452 N N . ALA A 1 948 ? 11.397 -1.967 -7.661 1.00 96.06 948 ALA A N 1
ATOM 7453 C CA . ALA A 1 948 ? 9.989 -2.232 -7.388 1.00 96.06 948 ALA A CA 1
ATOM 7454 C C . ALA A 1 948 ? 9.107 -1.952 -8.621 1.00 96.06 948 ALA A C 1
ATOM 7456 O O . ALA A 1 948 ? 8.206 -2.732 -8.908 1.00 96.06 948 ALA A O 1
ATOM 7457 N N . ALA A 1 949 ? 9.382 -0.896 -9.395 1.00 96.88 949 ALA A N 1
ATOM 7458 C CA . ALA A 1 949 ? 8.665 -0.631 -10.645 1.00 96.88 949 ALA A CA 1
ATOM 7459 C C . ALA A 1 949 ? 8.907 -1.712 -11.714 1.00 96.88 949 ALA A C 1
ATOM 7461 O O . ALA A 1 949 ? 7.951 -2.133 -12.359 1.00 96.88 949 ALA A O 1
ATOM 7462 N N . ALA A 1 950 ? 10.140 -2.204 -11.859 1.00 94.94 950 ALA A N 1
ATOM 7463 C CA . ALA A 1 950 ? 10.479 -3.302 -12.766 1.00 94.94 950 ALA A CA 1
ATOM 7464 C C . ALA A 1 950 ? 9.834 -4.635 -12.346 1.00 94.94 950 ALA A C 1
ATOM 7466 O O . ALA A 1 950 ? 9.455 -5.417 -13.210 1.00 94.94 950 ALA A O 1
ATOM 7467 N N . ALA A 1 951 ? 9.653 -4.877 -11.042 1.00 94.38 951 ALA A N 1
ATOM 7468 C CA . ALA A 1 951 ? 8.941 -6.052 -10.539 1.00 94.38 951 ALA A CA 1
ATOM 7469 C C . ALA A 1 951 ? 7.464 -6.066 -10.977 1.00 94.38 951 ALA A C 1
ATOM 7471 O O . ALA A 1 951 ? 6.958 -7.093 -11.421 1.00 94.38 951 ALA A O 1
ATOM 7472 N N . TYR A 1 952 ? 6.782 -4.917 -10.901 1.00 95.31 952 TYR A N 1
ATOM 7473 C CA . TYR A 1 952 ? 5.398 -4.767 -11.374 1.00 95.31 952 TYR A CA 1
ATOM 7474 C C . TYR A 1 952 ? 5.270 -4.694 -12.902 1.00 95.31 952 TYR A C 1
ATOM 7476 O O . TYR A 1 952 ? 4.228 -5.058 -13.436 1.00 95.31 952 TYR A O 1
ATOM 7484 N N . ALA A 1 953 ? 6.305 -4.216 -13.595 1.00 93.12 953 ALA A N 1
ATOM 7485 C CA . ALA A 1 953 ? 6.365 -4.123 -15.054 1.00 93.12 953 ALA A CA 1
ATOM 7486 C C . ALA A 1 953 ? 6.959 -5.369 -15.735 1.00 93.12 953 ALA A C 1
ATOM 7488 O O . ALA A 1 953 ? 7.275 -5.317 -16.927 1.00 93.12 953 ALA A O 1
ATOM 7489 N N . TYR A 1 954 ? 7.148 -6.454 -14.980 1.00 90.19 954 TYR A N 1
ATOM 7490 C CA . TYR A 1 954 ? 7.656 -7.718 -15.491 1.00 90.19 954 TYR A CA 1
ATOM 7491 C C . TYR A 1 954 ? 6.697 -8.340 -16.506 1.00 90.19 954 TYR A C 1
ATOM 7493 O O . TYR A 1 954 ? 5.474 -8.286 -16.371 1.00 90.19 954 TYR A O 1
ATOM 7501 N N . ASP A 1 955 ? 7.299 -8.971 -17.501 1.00 79.81 955 ASP A N 1
ATOM 7502 C CA . ASP A 1 955 ? 6.655 -9.681 -18.586 1.00 79.81 955 ASP A CA 1
ATOM 7503 C C . ASP A 1 955 ? 7.497 -10.934 -18.894 1.00 79.81 955 ASP A C 1
ATOM 7505 O O . ASP A 1 955 ? 8.731 -10.889 -18.845 1.00 79.81 955 ASP A O 1
ATOM 7509 N N . ARG A 1 956 ? 6.824 -12.057 -19.177 1.00 71.81 956 ARG A N 1
ATOM 7510 C CA . ARG A 1 956 ? 7.471 -13.326 -19.542 1.00 71.81 956 ARG A CA 1
ATOM 7511 C C . ARG A 1 956 ? 8.100 -13.259 -20.937 1.00 71.81 956 ARG A C 1
ATOM 7513 O O . ARG A 1 956 ? 9.115 -13.916 -21.145 1.00 71.81 956 ARG A O 1
ATOM 7520 N N . GLU A 1 957 ? 7.544 -12.471 -21.863 1.00 70.50 957 GLU A N 1
ATOM 7521 C CA . GLU A 1 957 ? 8.095 -12.309 -23.218 1.00 70.50 957 GLU A CA 1
ATOM 7522 C C . GLU A 1 957 ? 9.334 -11.395 -23.240 1.00 70.50 957 GLU A C 1
ATOM 7524 O O . GLU A 1 957 ? 10.223 -11.574 -24.073 1.00 70.50 957 GLU A O 1
ATOM 7529 N N . THR A 1 958 ? 9.444 -10.443 -22.303 1.00 72.69 958 THR A N 1
ATOM 7530 C CA . THR A 1 958 ? 10.560 -9.481 -22.229 1.00 72.69 958 THR A CA 1
ATOM 7531 C C . THR A 1 958 ? 11.245 -9.400 -20.844 1.00 72.69 958 THR A C 1
ATOM 7533 O O . THR A 1 958 ? 11.366 -8.316 -20.267 1.00 72.69 958 THR A O 1
ATOM 7536 N N . PRO A 1 959 ? 11.786 -10.510 -20.296 1.00 76.19 959 PRO A N 1
ATOM 7537 C CA . PRO A 1 959 ? 12.210 -10.617 -18.890 1.00 76.19 959 PRO A CA 1
ATOM 7538 C C . PRO A 1 959 ? 13.501 -9.856 -18.520 1.00 76.19 959 PRO A C 1
ATOM 7540 O O . PRO A 1 959 ? 13.808 -9.711 -17.331 1.00 76.19 959 PRO A O 1
ATOM 7543 N N . VAL A 1 960 ? 14.259 -9.368 -19.509 1.00 81.75 960 VAL A N 1
ATOM 7544 C CA . VAL A 1 960 ? 15.595 -8.750 -19.355 1.00 81.75 960 VAL A CA 1
ATOM 7545 C C . VAL A 1 960 ? 15.658 -7.634 -18.289 1.00 81.75 960 VAL A C 1
ATOM 7547 O O . VAL A 1 960 ? 16.585 -7.670 -17.471 1.00 81.75 960 VAL A O 1
ATOM 7550 N N . PRO A 1 961 ? 14.692 -6.688 -18.181 1.00 85.75 961 PRO A N 1
ATOM 7551 C CA . PRO A 1 961 ? 14.705 -5.668 -17.130 1.00 85.75 961 PRO A CA 1
ATOM 7552 C C . PRO A 1 961 ? 14.735 -6.260 -15.721 1.00 85.75 961 PRO A C 1
ATOM 7554 O O . PRO A 1 961 ? 15.487 -5.790 -14.868 1.00 85.75 961 PRO A O 1
ATOM 7557 N N . TRP A 1 962 ? 13.957 -7.318 -15.472 1.00 87.38 962 TRP A N 1
ATOM 7558 C CA . TRP A 1 962 ? 13.928 -7.964 -14.164 1.00 87.38 962 TRP A CA 1
ATOM 7559 C C . TRP A 1 962 ? 15.197 -8.776 -13.893 1.00 87.38 962 TRP A C 1
ATOM 7561 O O . TRP A 1 962 ? 15.727 -8.712 -12.784 1.00 87.38 962 TRP A O 1
ATOM 7571 N N . GLN A 1 963 ? 15.738 -9.475 -14.897 1.00 81.88 963 GLN A N 1
ATOM 7572 C CA . GLN A 1 963 ? 17.017 -10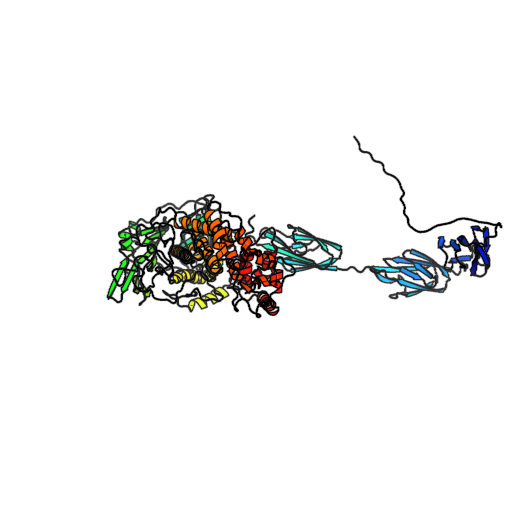.181 -14.757 1.00 81.88 963 GLN A CA 1
ATOM 7573 C C . GLN A 1 963 ? 18.150 -9.224 -14.365 1.00 81.88 963 GLN A C 1
ATOM 7575 O O . GLN A 1 963 ? 18.857 -9.487 -13.390 1.00 81.88 963 GLN A O 1
ATOM 7580 N N . TYR A 1 964 ? 18.273 -8.073 -15.039 1.00 85.69 964 TYR A N 1
ATOM 7581 C CA . TYR A 1 964 ? 19.262 -7.056 -14.674 1.00 85.69 964 TYR A CA 1
ATOM 7582 C C . TYR A 1 964 ? 19.066 -6.560 -13.234 1.00 85.69 964 TYR A C 1
ATOM 7584 O O . TYR A 1 964 ? 20.029 -6.481 -12.467 1.00 85.69 964 TYR A O 1
ATOM 7592 N N . ILE A 1 965 ? 17.828 -6.250 -12.842 1.00 89.94 965 ILE A N 1
ATOM 7593 C CA . ILE A 1 965 ? 17.484 -5.776 -11.493 1.00 89.94 965 ILE A CA 1
ATOM 7594 C C . ILE A 1 965 ? 17.816 -6.821 -10.420 1.00 89.94 965 ILE A C 1
ATOM 7596 O O . ILE A 1 965 ? 18.395 -6.485 -9.385 1.00 89.94 965 ILE A O 1
ATOM 7600 N N . MET A 1 966 ? 17.528 -8.094 -10.676 1.00 84.00 966 MET A N 1
ATOM 7601 C CA . MET A 1 966 ? 17.885 -9.210 -9.804 1.00 84.00 966 MET A CA 1
ATOM 7602 C C . MET A 1 966 ? 19.414 -9.337 -9.657 1.00 84.00 966 MET A C 1
ATOM 7604 O O . MET A 1 966 ? 19.935 -9.342 -8.536 1.00 84.00 966 MET A O 1
ATOM 7608 N N . GLN A 1 967 ? 20.145 -9.320 -10.777 1.00 79.31 967 GLN A N 1
ATOM 7609 C CA . GLN A 1 967 ? 21.611 -9.398 -10.813 1.00 79.31 967 GLN A CA 1
ATOM 7610 C C . GLN A 1 967 ? 22.334 -8.193 -10.204 1.00 79.31 967 GLN A C 1
ATOM 7612 O O . GLN A 1 967 ? 23.430 -8.368 -9.684 1.00 79.31 967 GLN A O 1
ATOM 7617 N N . ASN A 1 968 ? 21.766 -6.982 -10.251 1.00 82.31 968 ASN A N 1
ATOM 7618 C CA . ASN A 1 968 ? 22.491 -5.741 -9.928 1.00 82.31 968 ASN A CA 1
ATOM 7619 C C . ASN A 1 968 ? 21.936 -4.974 -8.717 1.00 82.31 968 ASN A C 1
ATOM 7621 O O . ASN A 1 968 ? 22.622 -4.096 -8.184 1.00 82.31 968 ASN A O 1
ATOM 7625 N N . VAL A 1 969 ? 20.721 -5.299 -8.262 1.00 89.06 969 VAL A N 1
ATOM 7626 C CA . VAL A 1 969 ? 20.028 -4.592 -7.174 1.00 89.06 969 VAL A CA 1
ATOM 7627 C C . VAL A 1 969 ? 19.547 -5.546 -6.083 1.00 89.06 969 VAL A C 1
ATOM 7629 O O . VAL A 1 969 ? 20.027 -5.446 -4.955 1.00 89.06 969 VAL A O 1
ATOM 7632 N N . LEU A 1 970 ? 18.627 -6.464 -6.399 1.00 86.62 970 LEU A N 1
ATOM 7633 C CA . LEU A 1 970 ? 17.860 -7.223 -5.397 1.00 86.62 970 LEU A CA 1
ATOM 7634 C C . LEU A 1 970 ? 18.741 -8.067 -4.468 1.00 86.62 970 LEU A C 1
ATOM 7636 O O . LEU A 1 970 ? 18.487 -8.135 -3.269 1.00 86.62 970 LEU A O 1
ATOM 7640 N N . HIS A 1 971 ? 19.801 -8.678 -5.005 1.00 82.81 971 HIS A N 1
ATOM 7641 C CA . HIS A 1 971 ? 20.706 -9.549 -4.249 1.00 82.81 971 HIS A CA 1
ATOM 7642 C C . HIS A 1 971 ? 21.456 -8.846 -3.096 1.00 82.81 971 HIS A C 1
ATOM 7644 O O . HIS A 1 971 ? 22.126 -9.516 -2.308 1.00 82.81 971 HIS A O 1
ATOM 7650 N N . LYS A 1 972 ? 21.415 -7.508 -2.999 1.00 84.06 972 LYS A N 1
ATOM 7651 C CA . LYS A 1 972 ? 22.208 -6.742 -2.029 1.00 84.06 972 LYS A CA 1
ATOM 7652 C C . LYS A 1 972 ? 21.626 -6.843 -0.614 1.00 84.06 972 LYS A C 1
ATOM 7654 O O . LYS A 1 972 ? 20.523 -6.373 -0.341 1.00 84.06 972 LYS A O 1
ATOM 7659 N N . THR A 1 973 ? 22.440 -7.331 0.321 1.00 86.44 973 THR A N 1
ATOM 7660 C CA . THR A 1 973 ? 22.099 -7.560 1.744 1.00 86.44 973 THR A CA 1
ATOM 7661 C C . THR A 1 973 ? 21.626 -6.322 2.523 1.00 86.44 973 THR A C 1
ATOM 7663 O O . THR A 1 973 ? 21.065 -6.424 3.613 1.00 86.44 973 THR A O 1
ATOM 7666 N N . ILE A 1 974 ? 21.776 -5.114 1.969 1.00 87.38 974 ILE A N 1
ATOM 7667 C CA . ILE A 1 974 ? 21.191 -3.897 2.551 1.00 87.38 974 ILE A CA 1
ATOM 7668 C C . ILE A 1 974 ? 19.644 -3.933 2.586 1.00 87.38 974 ILE A C 1
ATOM 7670 O O . ILE A 1 974 ? 19.035 -3.235 3.403 1.00 87.38 974 ILE A O 1
ATOM 7674 N N . TYR A 1 975 ? 18.993 -4.767 1.764 1.00 91.31 975 TYR A N 1
ATOM 7675 C CA . TYR A 1 975 ? 17.541 -4.982 1.831 1.00 91.31 975 TYR A CA 1
ATOM 7676 C C . TYR A 1 975 ? 17.100 -5.863 3.002 1.00 91.31 975 TYR A C 1
ATOM 7678 O O . TYR A 1 975 ? 15.953 -5.744 3.423 1.00 91.31 975 TYR A O 1
ATOM 7686 N N . ASP A 1 976 ? 17.977 -6.691 3.575 1.00 90.69 976 ASP A N 1
ATOM 7687 C CA . ASP A 1 976 ? 17.592 -7.695 4.579 1.00 90.69 976 ASP A CA 1
ATOM 7688 C C . ASP A 1 976 ? 16.959 -7.022 5.811 1.00 90.69 976 ASP A C 1
ATOM 7690 O O . ASP A 1 976 ? 15.851 -7.348 6.233 1.00 90.69 976 ASP A O 1
ATOM 7694 N N . ASN A 1 977 ? 17.591 -5.949 6.297 1.00 93.44 977 ASN A N 1
ATOM 7695 C CA . ASN A 1 977 ? 17.084 -5.157 7.418 1.00 93.44 977 ASN A CA 1
ATOM 7696 C C . ASN A 1 977 ? 16.023 -4.106 7.017 1.00 93.44 977 ASN A C 1
ATOM 7698 O O . ASN A 1 977 ? 15.486 -3.422 7.897 1.00 93.44 977 ASN A O 1
ATOM 7702 N N . ASN A 1 978 ? 15.706 -3.937 5.725 1.00 93.44 978 ASN A N 1
ATOM 7703 C CA . ASN A 1 978 ? 14.644 -3.042 5.244 1.00 93.44 978 ASN A CA 1
ATOM 7704 C C . ASN A 1 978 ? 14.035 -3.486 3.889 1.00 93.44 978 ASN A C 1
ATOM 7706 O O . ASN A 1 978 ? 14.266 -2.835 2.866 1.00 93.44 978 ASN A O 1
ATOM 7710 N N . PRO A 1 979 ? 13.202 -4.543 3.858 1.00 94.62 979 PRO A N 1
ATOM 7711 C CA . PRO A 1 979 ? 12.680 -5.129 2.615 1.00 94.62 979 PRO A CA 1
ATOM 7712 C C . PRO A 1 979 ? 11.547 -4.325 1.945 1.00 94.62 979 PRO A C 1
ATOM 7714 O O . PRO A 1 979 ? 10.891 -4.811 1.032 1.00 94.62 979 PRO A O 1
ATOM 7717 N N . LYS A 1 980 ? 11.312 -3.074 2.359 1.00 94.69 980 LYS A N 1
ATOM 7718 C CA . LYS A 1 980 ? 10.199 -2.202 1.928 1.00 94.69 980 LYS A CA 1
ATOM 7719 C C . LYS A 1 980 ? 10.038 -2.036 0.411 1.00 94.69 980 LYS A C 1
ATOM 7721 O O . LYS A 1 980 ? 8.912 -1.881 -0.054 1.00 94.69 980 LYS A O 1
ATOM 7726 N N . TRP A 1 981 ? 11.141 -2.054 -0.335 1.00 95.12 981 TRP A N 1
ATOM 7727 C CA . TRP A 1 981 ? 11.148 -1.984 -1.803 1.00 95.12 981 TRP A CA 1
ATOM 7728 C C . TRP A 1 981 ? 11.596 -3.291 -2.471 1.00 95.12 981 TRP A C 1
ATOM 7730 O O . TRP A 1 981 ? 11.626 -3.356 -3.695 1.00 95.12 981 TRP A O 1
ATOM 7740 N N . ALA A 1 982 ? 11.937 -4.324 -1.693 1.00 94.31 982 ALA A N 1
ATOM 7741 C CA . ALA A 1 982 ? 12.272 -5.648 -2.205 1.00 94.31 982 ALA A CA 1
ATOM 7742 C C . ALA A 1 982 ? 10.970 -6.365 -2.592 1.00 94.31 982 ALA A C 1
ATOM 7744 O O . ALA A 1 982 ? 10.404 -7.119 -1.804 1.00 94.31 982 ALA A O 1
ATOM 7745 N N . ILE A 1 983 ? 10.465 -6.041 -3.783 1.00 94.44 983 ILE A N 1
ATOM 7746 C CA . ILE A 1 983 ? 9.270 -6.621 -4.404 1.00 94.44 983 ILE A CA 1
ATOM 7747 C C . ILE A 1 983 ? 9.719 -7.549 -5.535 1.00 94.44 983 ILE A C 1
ATOM 7749 O O . ILE A 1 983 ? 10.649 -7.215 -6.267 1.00 94.44 983 ILE A O 1
ATOM 7753 N N . LEU A 1 984 ? 9.052 -8.692 -5.672 1.00 92.19 984 LEU A N 1
ATOM 7754 C CA . LEU A 1 984 ? 9.245 -9.678 -6.733 1.00 92.19 984 LEU A CA 1
ATOM 7755 C C . LEU A 1 984 ? 8.081 -9.612 -7.742 1.00 92.19 984 LEU A C 1
ATOM 7757 O O . LEU A 1 984 ? 6.956 -9.295 -7.346 1.00 92.19 984 LEU A O 1
ATOM 7761 N N . PRO A 1 985 ? 8.300 -9.943 -9.026 1.00 90.75 985 PRO A N 1
ATOM 7762 C CA . PRO A 1 985 ? 7.219 -10.168 -9.977 1.00 90.75 985 PRO A CA 1
ATOM 7763 C C . PRO A 1 985 ? 6.243 -11.246 -9.517 1.00 90.75 985 PRO A C 1
ATOM 7765 O O . PRO A 1 985 ? 6.655 -12.302 -9.033 1.00 90.75 985 PRO A O 1
ATOM 7768 N N . ARG A 1 986 ? 4.944 -11.039 -9.762 1.00 84.25 986 ARG A N 1
ATOM 7769 C CA . ARG A 1 986 ? 3.986 -12.150 -9.773 1.00 84.25 986 ARG A CA 1
ATOM 7770 C C . ARG A 1 986 ? 4.055 -12.855 -11.114 1.00 84.25 986 ARG A C 1
ATOM 7772 O O . ARG A 1 986 ? 3.429 -12.439 -12.083 1.00 84.25 986 ARG A O 1
ATOM 7779 N N . ILE A 1 987 ? 4.832 -13.927 -11.139 1.00 71.56 987 ILE A N 1
ATOM 7780 C CA . ILE A 1 987 ? 4.864 -14.885 -12.238 1.00 71.56 987 ILE A CA 1
ATOM 7781 C C . ILE A 1 987 ? 3.671 -15.829 -12.028 1.00 71.56 987 ILE A C 1
ATOM 7783 O O . ILE A 1 987 ? 3.825 -16.911 -11.475 1.00 71.56 987 ILE A O 1
ATOM 7787 N N . GLU A 1 988 ? 2.464 -15.361 -12.356 1.00 58.78 988 GLU A N 1
ATOM 7788 C CA . GLU A 1 988 ? 1.255 -16.201 -12.329 1.00 58.78 988 GLU A CA 1
ATOM 7789 C C . GLU A 1 988 ? 1.321 -17.223 -13.478 1.00 58.78 988 GLU A C 1
ATOM 7791 O O . GLU A 1 988 ? 1.844 -16.889 -14.543 1.00 58.78 988 GLU A O 1
ATOM 7796 N N . ASP A 1 989 ? 0.873 -18.461 -13.224 1.00 35.44 989 ASP A N 1
ATOM 7797 C CA . ASP A 1 989 ? 1.113 -19.642 -14.078 1.00 35.44 989 ASP A CA 1
ATOM 7798 C C . ASP A 1 989 ? 0.468 -19.572 -15.474 1.00 35.44 989 ASP A C 1
ATOM 7800 O O . ASP A 1 989 ? -0.774 -19.455 -15.574 1.00 35.44 989 ASP A O 1
#

Secondary structure (DSSP, 8-state):
------------------------------------PPEEEEEEEEETSSSEEEEETTTTEEESS-EEEEEETTEEEEEEEEESSSSEEEEEEPSSPEEEETTEEEEEESS-EEEEEEEEEGGGEEEEEEEEESSEEEEETTTTEEESSEEEEEEETT-EEEEEEEE-TTEEEEEESSS--S-SEEEEE-SSSEEEEEEEEEPP-EEEEEEEEESS--EEETT-SS-BSSEEEEEEETT-EEEEEE---TT-EEEEEEETTTT-SSEEEEE-SS-EEEEEEEEPP-TT--SEEEEE--SS--EEEEEEEEEEE--TTTTSS-EEEEETTEE--EEEEEEEE-TTS-EEEEEEEEEEEEE-TT-EEEEEEEE--PPSSPPPPHHHHHSTTTT--EEEEEEETTS-EEEEEHHHHHHHT-EEEEE-SSSEEEEEE---SSS-TT-B-SSTT--BEEEEEEEEETTTTEEEEEEEEE--BTTS---EEEEEEEEETTTTEEEEEEEEEEE-TT-EEEEEEESS-----EEE--HHHHGGGSSS--B-TT----HHHHHHHHHHHHTS--STT--TTS-SBTT--S--TT-SSS-HHHHHHHHH--HHHHHHHHHHHHHGGGSTT--B---TT-B-STTS-SB-TTSBP--STTS-TT--SSSTT-TTS-TTT----SSPPP--S-B--STTPPP-SHHHHHHH--HHHHHHHHHHHHHHHHHS---TT-SS-BTBSSS-S-----S-HHHHHHHHHHHHHHHHHS-TT-HHHHHHHHHHHHHHHHHHHHTT---S-GGGHHHHHHIIIIIHHHHSTTTSS--TT--SS--B--TTTSSTTTB-TTTEEEEE-HHHHHHHHHHHHHHHHTT---HHHHHHHTHHHHHHHT-TTS-GGGGG-S-EEEEETTSPBP-SHHHHHTTB-HHHHHHHHHHHHHT--SSS-HHHHHHHHHHHT--SSS-HHHHHHIIIIIT-GGGTT-GGG-B------

pLDDT: mean 88.69, std 14.44, range [24.8, 98.88]

Foldseek 3Di:
DDDDDDDDDDDDDDDDDDDDDDDDDDDDDDDDDDDPFDWAKEWEAEAPQQQWWKQKVVVRDIGSHIDIDTDGAFPKIKIAIGGPDPQKDWFAKDPQFDDPDRRIGIHTPRHHYYMYTHMDGPVQKAKEKEAEADAWKKAWVVRRDIDGGIDMGIGGAQDWIKIAIGDDPQKDWQAKPDPRPPDRIDGDGDHYHYYMYTYIDGDWDKAKEKEAEFEQWWKDKPPDDDTHGGIDIDIDTQQDKMKMFTDDDPFKDWDAKDWPQHPDDRMRIDGHHHYTYMYTYIDGQQPDLFQKKKKWADPQDKDFQAKDKWKAFDFPPFQQDAKFKDKPNHTAQKAWDQQDADPSRGGGMIIMIDTDGIDGGRRMIMMGIGHDDHDDDWFDDLCNQLDCLLLWKKWKWWQAPLRDIAIDIPSVLSVVVQWDWQDIDDFKTKIKRWDLALPLVRQAAPDDLSQKTWIWIKMAGNVRSWIKIKTKIASAELARFAWGWTWMWMATGNVRHTPDTDHTQGRFGQFMAIDMDIPDDNRFIQMASPLSNRCNSLLDFFFRLVFAADPVLLVVVLVLQVPFDQDAQGQRQDQLALPDDDFGQQFDLARLLLVLCNNTSHRSSVCVLVSQLRNLRNASQHHAYNDWFAAAALVSPHTRRGHTQALHPRGFLLAARVCQQDPLGDPVRHRDHPDDGDDDSRHDDLLRHGQRALSVCNTRVPVSSLSSLRSSLSNLQRHQDSNCPDLPGRCDVRSNLSAQLGDFLSSSLSNLSSLLSSLLNGGPPDSSNVSSVSSNLLHLLLLCLLQVHDRPPVVNVVSSVCSNPPVNCSFLVLASHHALQLDSGQAAQDCVAQDLVWWANQWFRGKHQLLSLLSNLLSLLSSVSSPDPSLVNNLSSCSLLLQLQLDPPHLSLCQQARMWGAATPSRHGDNHNVSRRVTTDPVRSVVSVVCQQVVDDPSRRSLLSSQLSCQSSADPVRRRSNVCSSVRPLPDSVCSNGSSSNGHHDPDD

Sequence (989 aa):
MNFNALMKTITLFVTTMLLACGSGGSNKAANPPVSNAQEYQLSLSIDGGGLGRVYIEELNQYCSVDCTLSLPEKSSLSLVAEPANADFQFLYWSENCAYLDRKKCTLELNRNTNISAFFEDSANTHRLTIHVIGDGTVSIPTLKTECTSECTYYVTSEQVYNLVAKNSSNSTFYGWSNDCRDAEQCPLTVRADTTIEAKFSSQQQSAGVTVNVYGAGSVTINNQPEPCVNSCIYEFDIGSNISITAQQDENKVFLNWSGACEGEEGSCTLVVSDDLTVNAFYQQPPASSDNTFTIKEPLGKTSFNIPIQIARPFVEGEIATYPVVKIAGKSIISQASIKQRHQDGSVKHAIINFVLDQLPANGELVASIENGVPPSGDALTKEEMLSDKFSFDAIQEYSFASGQVNTISARTMLKNNDYSTWLEGPVATTIVLADHSQNRVYDVGSDSYRSVRPMFHVTFWKALNKYTVRYVSENTNTIALQDQSYDLQLLIGQNAQSVYQKSQVPHQARSIWTKKYSTFENPVYNLNHNVRYLVQTKSVPYFDISREISDTAIQAYWNVWQGKNKDLYDSGLWQSAMAVGGGRPDIGLYPSWAVKWLFTGDWRLTEIALTQADLASAWPMHLREGKAGLKFDLNQSIDAQGKIVSIAPGARPTHWTERPDWHEVNDADKIIPITELSRSNWRPDTAHHPDISSLQFLLTGDKFYLDQMLFSAAYVTGNNNAKGFNSRLGRGQTGSEGLLYSGEVRGQAWAIRTRVHTYDILPDDWPEKSYFNTLNENAFAAFQGLFDLQNTYPNKSAIYEHARNIVADSVFVNSGQPSPLGFWNEGVSSPAYVSDDYVDTELVNQAIAPWMQNFVTISLGRAQELGYDTHNLVQYSSRYLNQVLQNPVLPNHMFSAYITPTLNQDNQWFNSVSAIANTYQDGYLELINNRLIMGRDTEHGYYSIGMAAAAYAYDRETPVPWQYIMQNVLHKTIYDNNPKWAILPRIED

InterPro domains:
  IPR044060 Bacterial repeat domain [PF18998] (235-282)

Organism: NCBI:txid1673741